Protein AF-0000000085011928 (afdb_homodimer)

Secondary structure (DSSP, 8-state):
----------------TTGGGSS-----EEE--TT-SS-EEEEEEEEES-TT-TT---EEEEEEEE---SS--TT----EEE-S-SS--HHHHHHHHHTT----PPP-S---S-SSHHHHHHH-----TTSSTTHHHHHHHHHHHHHHHHHHHTTTTGGG-SHHHHHHHHHHHHHHHTSSS-EEEEEETHHHHHHHHHHHH-GGGEEEEEEES---HHHHTT--STTTT-GGGTTHHHHHHHHHHHHHH-TTT-TT-TT--HHHHHHHHHHHHHHHHHSPEEEE-TTSTTSEEEE-HHHHHHHHHHHTT-GGGHHHHHHHHHHHHHT-TT-GGGGGT-TTSS-SSHHHHSPPTHHHHHHHHHHHH-SS---SHHHHHHHHHHHHHH-TTTTTTTHHHHHHHHH-----SS---S-S-B--SS-EEEEEEEE-SSS-HHHHHHHHHHBTT-EEEEEEEESSSGGGS--HHHHHHHHHHHHH-PPPPTT-EEE--SPTTSS--SHHHHHHHHHH-/----------------TTTTTSS-----EEE--TT-SS-EEEEEEEEES-TT-TT---EEEEEEEE---SS--TT----EEE-S-SS--HHHHHHHHHTT------------S-SSHHHHHHH-----TTSSTTHHHHHHHHHHHHHHHHHHHTTTTGGG-SHHHHHHHHHHHHHHHTSSS-EEEEEETHHHHHHHHHHHH-GGGEEEEEEES---HHHHTT--STTSS-GGGTTHHHHHHHHHHHHHH-TTT-TT-TT--HHHHHHHHHHHHHHHHHSPEEEE-TTSTTSEEEE-HHHHHHHHHHHTT-GGGHHHHHHHHHHHHHT-TT-GGGGGT-TTSS--SHHHHSPPTHHHHHHHHHHHH-SS---SHHHHHHHHHHHHHH-TTTTTTTHHHHHHHHH-----SS---S-S-B--SS-EEEEEEEE-SSS-HHHHHHHHHHBTT-EEEEEEEESSSGGGS--HHHHHHHHHHHHH-PPPPTT-EEE--SPTTSS--SHHHHHHHHHH-

pLDDT: mean 85.87, std 17.66, range [24.14, 98.88]

Nearest PDB structures (foldseek):
  5w8o-assembly1_A  TM=4.145E-01  e=5.063E-06  Mycolicibacterium hassiacum DSM 44199
  4lxg-assembly1_A-2  TM=4.694E-01  e=1.631E-04  Rhizorhabdus wittichii RW1
  4lxh-assembly1_A  TM=4.426E-01  e=1.818E-04  Rhizorhabdus wittichii RW1
  4lyd-assembly1_A-2  TM=4.872E-01  e=6.333E-04  Rhizorhabdus wittichii RW1
  5h3h-assembly1_A  TM=4.814E-01  e=6.687E-04  Exiguobacterium antarcticum B7

Structure (mmCIF, N/CA/C/O backbone):
data_AF-0000000085011928-model_v1
#
loop_
_entity.id
_entity.type
_entity.pdbx_description
1 polymer 'Uncharacterized protein'
#
loop_
_atom_site.group_PDB
_atom_site.id
_atom_site.type_symbol
_atom_site.label_atom_id
_atom_site.label_alt_id
_atom_site.label_comp_id
_atom_site.label_asym_id
_atom_site.label_entity_id
_atom_site.label_seq_id
_atom_site.pdbx_PDB_ins_code
_atom_site.Cartn_x
_atom_site.Cartn_y
_atom_site.Cartn_z
_atom_site.occupancy
_atom_site.B_iso_or_equiv
_atom_site.auth_seq_id
_atom_site.auth_comp_id
_atom_site.auth_asym_id
_atom_site.auth_atom_id
_atom_site.pdbx_PDB_model_num
ATOM 1 N N . MET A 1 1 ? 63.344 69.375 -12 1 27.52 1 MET A N 1
ATOM 2 C CA . MET A 1 1 ? 62.062 69.875 -12.508 1 27.52 1 MET A CA 1
ATOM 3 C C . MET A 1 1 ? 60.969 68.812 -12.203 1 27.52 1 MET A C 1
ATOM 5 O O . MET A 1 1 ? 61.062 67.625 -12.594 1 27.52 1 MET A O 1
ATOM 9 N N . HIS A 1 2 ? 60.25 68.938 -10.969 1 30.98 2 HIS A N 1
ATOM 10 C CA . HIS A 1 2 ? 59.375 68.312 -10.008 1 30.98 2 HIS A CA 1
ATOM 11 C C . HIS A 1 2 ? 57.969 68.188 -10.555 1 30.98 2 HIS A C 1
ATOM 13 O O . HIS A 1 2 ? 57.25 69.188 -10.695 1 30.98 2 HIS A O 1
ATOM 19 N N . LEU A 1 3 ? 57.844 67.375 -11.688 1 31.16 3 LEU A N 1
ATOM 20 C CA . LEU A 1 3 ? 56.562 67.25 -12.359 1 31.16 3 LEU A CA 1
ATOM 21 C C . LEU A 1 3 ? 55.469 66.812 -11.367 1 31.16 3 LEU A C 1
ATOM 23 O O . LEU A 1 3 ? 55.625 65.875 -10.625 1 31.16 3 LEU A O 1
ATOM 27 N N . LEU A 1 4 ? 54.594 67.812 -10.898 1 32.66 4 LEU A N 1
ATOM 28 C CA . LEU A 1 4 ? 53.469 67.875 -9.953 1 32.66 4 LEU A CA 1
ATOM 29 C C . LEU A 1 4 ? 52.375 66.938 -10.406 1 32.66 4 LEU A C 1
ATOM 31 O O . LEU A 1 4 ? 51.875 67 -11.539 1 32.66 4 LEU A O 1
ATOM 35 N N . PRO A 1 5 ? 52.219 65.688 -9.773 1 31.86 5 PRO A N 1
ATOM 36 C CA . PRO A 1 5 ? 51.25 64.625 -10.102 1 31.86 5 PRO A CA 1
ATOM 37 C C . PRO A 1 5 ? 49.812 65.062 -9.93 1 31.86 5 PRO A C 1
ATOM 39 O O . PRO A 1 5 ? 49.469 65.75 -8.945 1 31.86 5 PRO A O 1
ATOM 42 N N . SER A 1 6 ? 49.094 65.5 -11.047 1 30.48 6 SER A N 1
ATOM 43 C CA . SER A 1 6 ? 47.719 66 -11.07 1 30.48 6 SER A CA 1
ATOM 44 C C . SER A 1 6 ? 46.75 64.938 -10.5 1 30.48 6 SER A C 1
ATOM 46 O O . SER A 1 6 ? 46.75 63.781 -10.945 1 30.48 6 SER A O 1
ATOM 48 N N . LEU A 1 7 ? 46.344 65.125 -9.172 1 29.52 7 LEU A N 1
ATOM 49 C CA . LEU A 1 7 ? 45.406 64.375 -8.344 1 29.52 7 LEU A CA 1
ATOM 50 C C . LEU A 1 7 ? 44 64.438 -8.938 1 29.52 7 LEU A C 1
ATOM 52 O O . LEU A 1 7 ? 43.375 65.5 -8.992 1 29.52 7 LEU A O 1
ATOM 56 N N . LEU A 1 8 ? 43.688 63.688 -10.094 1 28.11 8 LEU A N 1
ATOM 57 C CA . LEU A 1 8 ? 42.344 63.625 -10.633 1 28.11 8 LEU A CA 1
ATOM 58 C C . LEU A 1 8 ? 41.344 63.125 -9.586 1 28.11 8 LEU A C 1
ATOM 60 O O . LEU A 1 8 ? 41.5 62.031 -9.062 1 28.11 8 LEU A O 1
ATOM 64 N N . LEU A 1 9 ? 40.656 64.062 -8.82 1 24.62 9 LEU A N 1
ATOM 65 C CA . LEU A 1 9 ? 39.594 63.812 -7.867 1 24.62 9 LEU A CA 1
ATOM 66 C C . LEU A 1 9 ? 38.344 63.219 -8.562 1 24.62 9 LEU A C 1
ATOM 68 O O . LEU A 1 9 ? 37.688 63.906 -9.336 1 24.62 9 LEU A O 1
ATOM 72 N N . ALA A 1 10 ? 38.375 61.938 -9.039 1 30.22 10 ALA A N 1
ATOM 73 C CA . ALA A 1 10 ? 37.156 61.344 -9.539 1 30.22 10 ALA A CA 1
ATOM 74 C C . ALA A 1 10 ? 36.031 61.438 -8.492 1 30.22 10 ALA A C 1
ATOM 76 O O . ALA A 1 10 ? 36.219 60.969 -7.355 1 30.22 10 ALA A O 1
ATOM 77 N N . SER A 1 11 ? 35.188 62.469 -8.633 1 26.36 11 SER A N 1
ATOM 78 C CA . SER A 1 11 ? 33.969 62.656 -7.852 1 26.36 11 SER A CA 1
ATOM 79 C C . SER A 1 11 ? 33.094 61.406 -7.922 1 26.36 11 SER A C 1
ATOM 81 O O . SER A 1 11 ? 32.688 60.969 -9.008 1 26.36 11 SER A O 1
ATOM 83 N N . ALA A 1 12 ? 33.281 60.438 -7.047 1 29.62 12 ALA A N 1
ATOM 84 C CA . ALA A 1 12 ? 32.375 59.312 -6.832 1 29.62 12 ALA A CA 1
ATOM 85 C C . ALA A 1 12 ? 30.953 59.812 -6.57 1 29.62 12 ALA A C 1
ATOM 87 O O . ALA A 1 12 ? 30.688 60.469 -5.555 1 29.62 12 ALA A O 1
ATOM 88 N N . ALA A 1 13 ? 30.188 60.031 -7.672 1 31.88 13 ALA A N 1
ATOM 89 C CA . ALA A 1 13 ? 28.75 60.188 -7.582 1 31.88 13 ALA A CA 1
ATOM 90 C C . ALA A 1 13 ? 28.141 59.156 -6.648 1 31.88 13 ALA A C 1
ATOM 92 O O . ALA A 1 13 ? 28.203 57.938 -6.93 1 31.88 13 ALA A O 1
ATOM 93 N N . GLN A 1 14 ? 28.156 59.438 -5.391 1 26.22 14 GLN A N 1
ATOM 94 C CA . GLN A 1 14 ? 27.406 58.656 -4.438 1 26.22 14 GLN A CA 1
ATOM 95 C C . GLN A 1 14 ? 25.953 58.469 -4.883 1 26.22 14 GLN A C 1
ATOM 97 O O . GLN A 1 14 ? 25.203 59.438 -4.965 1 26.22 14 GLN A O 1
ATOM 102 N N . ALA A 1 15 ? 25.688 57.5 -5.852 1 35.81 15 ALA A N 1
ATOM 103 C CA . ALA A 1 15 ? 24.312 57.156 -6.129 1 35.81 15 ALA A CA 1
ATOM 104 C C . ALA A 1 15 ? 23.484 57.094 -4.84 1 35.81 15 ALA A C 1
ATOM 106 O O . ALA A 1 15 ? 23.875 56.406 -3.895 1 35.81 15 ALA A O 1
ATOM 107 N N . SER A 1 16 ? 22.766 58.188 -4.484 1 29.06 16 SER A N 1
ATOM 108 C CA . SER A 1 16 ? 21.906 58.312 -3.312 1 29.06 16 SER A CA 1
ATOM 109 C C . SER A 1 16 ? 21.047 57.062 -3.121 1 29.06 16 SER A C 1
ATOM 111 O O . SER A 1 16 ? 20.453 56.562 -4.078 1 29.06 16 SER A O 1
ATOM 113 N N . PRO A 1 17 ? 21.109 56.281 -1.977 1 35.09 17 PRO A N 1
ATOM 114 C CA . PRO A 1 17 ? 20.344 55.094 -1.584 1 35.09 17 PRO A CA 1
ATOM 115 C C . PRO A 1 17 ? 18.828 55.312 -1.704 1 35.09 17 PRO A C 1
ATOM 117 O O . PRO A 1 17 ? 18.047 54.406 -1.517 1 35.09 17 PRO A O 1
ATOM 120 N N . LEU A 1 18 ? 18.312 56.562 -1.631 1 36.91 18 LEU A N 1
ATOM 121 C CA . LEU A 1 18 ? 16.875 56.781 -1.529 1 36.91 18 LEU A CA 1
ATOM 122 C C . LEU A 1 18 ? 16.172 56.312 -2.801 1 36.91 18 LEU A C 1
ATOM 124 O O . LEU A 1 18 ? 14.969 56.031 -2.781 1 36.91 18 LEU A O 1
ATOM 128 N N . ALA A 1 19 ? 16.609 56.562 -3.945 1 40.34 19 ALA A N 1
ATOM 129 C CA . ALA A 1 19 ? 15.922 56.375 -5.219 1 40.34 19 ALA A CA 1
ATOM 130 C C . ALA A 1 19 ? 15.586 54.906 -5.449 1 40.34 19 ALA A C 1
ATOM 132 O O . ALA A 1 19 ? 14.719 54.594 -6.266 1 40.34 19 ALA A O 1
ATOM 133 N N . GLU A 1 20 ? 16.344 53.969 -5.031 1 38.28 20 GLU A N 1
ATOM 134 C CA . GLU A 1 20 ? 16.109 52.531 -5.227 1 38.28 20 GLU A CA 1
ATOM 135 C C . GLU A 1 20 ? 14.883 52.062 -4.434 1 38.28 20 GLU A C 1
ATOM 137 O O . GLU A 1 20 ? 14.32 51 -4.723 1 38.28 20 GLU A O 1
ATOM 142 N N . SER A 1 21 ? 14.477 52.75 -3.381 1 38.72 21 SER A N 1
ATOM 143 C CA . SER A 1 21 ? 13.352 52.344 -2.537 1 38.72 21 SER A CA 1
ATOM 144 C C . SER A 1 21 ? 12.023 52.625 -3.23 1 38.72 21 SER A C 1
ATOM 146 O O . SER A 1 21 ? 10.961 52.25 -2.719 1 38.72 21 SER A O 1
ATOM 148 N N . GLN A 1 22 ? 11.859 53.625 -4.027 1 41.47 22 GLN A N 1
ATOM 149 C CA . GLN A 1 22 ? 10.602 54.031 -4.66 1 41.47 22 GLN A CA 1
ATOM 150 C C . GLN A 1 22 ? 10.094 52.938 -5.594 1 41.47 22 GLN A C 1
ATOM 152 O O . GLN A 1 22 ? 8.992 53.031 -6.145 1 41.47 22 GLN A O 1
ATOM 157 N N . ARG A 1 23 ? 10.883 52.281 -6.316 1 45.59 23 ARG A N 1
ATOM 158 C CA . ARG A 1 23 ? 10.711 51.375 -7.445 1 45.59 23 ARG A CA 1
ATOM 159 C C . ARG A 1 23 ? 9.734 50.25 -7.105 1 45.59 23 ARG A C 1
ATOM 161 O O . ARG A 1 23 ? 9.086 49.688 -7.996 1 45.59 23 ARG A O 1
ATOM 168 N N . ASN A 1 24 ? 9.719 49.438 -6.07 1 52.91 24 ASN A N 1
ATOM 169 C CA . ASN A 1 24 ? 8.945 48.188 -6.086 1 52.91 24 ASN A CA 1
ATOM 170 C C . ASN A 1 24 ? 7.59 48.375 -5.41 1 52.91 24 ASN A C 1
ATOM 172 O O . ASN A 1 24 ? 7.332 47.781 -4.359 1 52.91 24 ASN A O 1
ATOM 176 N N . ARG A 1 25 ? 6.91 49.375 -5.703 1 72 25 ARG A N 1
ATOM 177 C CA . ARG A 1 25 ? 5.566 49.562 -5.168 1 72 25 ARG A CA 1
ATOM 178 C C . ARG A 1 25 ? 4.594 48.562 -5.758 1 72 25 ARG A C 1
ATOM 180 O O . ARG A 1 25 ? 4.648 48.25 -6.953 1 72 25 ARG A O 1
ATOM 187 N N . LEU A 1 26 ? 3.789 47.906 -4.848 1 84.38 26 LEU A N 1
ATOM 188 C CA . LEU A 1 26 ? 2.76 46.938 -5.215 1 84.38 26 LEU A CA 1
ATOM 189 C C . LEU A 1 26 ? 1.629 47.625 -5.984 1 84.38 26 LEU A C 1
ATOM 191 O O . LEU A 1 26 ? 1.105 48.656 -5.547 1 84.38 26 LEU A O 1
ATOM 195 N N . LYS A 1 27 ? 1.436 47.281 -7.234 1 88.06 27 LYS A N 1
ATOM 196 C CA . LYS A 1 27 ? 0.28 47.719 -8.016 1 88.06 27 LYS A CA 1
ATOM 197 C C . LYS A 1 27 ? -0.893 46.75 -7.836 1 88.06 27 LYS A C 1
ATOM 199 O O . LYS A 1 27 ? -0.762 45.562 -8.078 1 88.06 27 LYS A O 1
ATOM 204 N N . TRP A 1 28 ? -1.981 47.375 -7.34 1 89.5 28 TRP A N 1
ATOM 205 C CA . TRP A 1 28 ? -3.166 46.562 -7.066 1 89.5 28 TRP A CA 1
ATOM 206 C C . TRP A 1 28 ? -4.199 46.719 -8.18 1 89.5 28 TRP A C 1
ATOM 208 O O . TRP A 1 28 ? -4.387 47.812 -8.711 1 89.5 28 TRP A O 1
ATOM 218 N N . SER A 1 29 ? -4.793 45.688 -8.586 1 91 29 SER A N 1
ATOM 219 C CA . SER A 1 29 ? -5.914 45.688 -9.523 1 91 29 SER A CA 1
ATOM 220 C C . SER A 1 29 ? -7.062 44.812 -9.008 1 91 29 SER A C 1
ATOM 222 O O . SER A 1 29 ? -6.832 43.812 -8.336 1 91 29 SER A O 1
ATOM 224 N N . PRO A 1 30 ? -8.211 45.312 -9.336 1 88.25 30 PRO A N 1
ATOM 225 C CA . PRO A 1 30 ? -9.336 44.438 -8.953 1 88.25 30 PRO A CA 1
ATOM 226 C C . PRO A 1 30 ? -9.203 43.031 -9.508 1 88.25 30 PRO A C 1
ATOM 228 O O . PRO A 1 30 ? -8.758 42.844 -10.641 1 88.25 30 PRO A O 1
ATOM 231 N N . CYS A 1 31 ? -9.516 42.094 -8.625 1 84 31 CYS A N 1
ATOM 232 C CA . CYS A 1 31 ? -9.469 40.719 -9.094 1 84 31 CYS A CA 1
ATOM 233 C C . CYS A 1 31 ? -10.602 39.906 -8.5 1 84 31 CYS A C 1
ATOM 235 O O . CYS A 1 31 ? -11.164 40.25 -7.465 1 84 31 CYS A O 1
ATOM 237 N N . GLU A 1 32 ? -11.023 38.781 -9.273 1 76.81 32 GLU A N 1
ATOM 238 C CA . GLU A 1 32 ? -12.102 37.906 -8.852 1 76.81 32 GLU A CA 1
ATOM 239 C C . GLU A 1 32 ? -11.555 36.594 -8.328 1 76.81 32 GLU A C 1
ATOM 241 O O . GLU A 1 32 ? -10.703 35.969 -8.969 1 76.81 32 GLU A O 1
ATOM 246 N N . ILE A 1 33 ? -11.844 36.344 -7.125 1 71.06 33 ILE A N 1
ATOM 247 C CA . ILE A 1 33 ? -11.508 35.062 -6.535 1 71.06 33 ILE A CA 1
ATOM 248 C C . ILE A 1 33 ? -12.789 34.312 -6.203 1 71.06 33 ILE A C 1
ATOM 250 O O . ILE A 1 33 ? -13.75 34.875 -5.691 1 71.06 33 ILE A O 1
ATOM 254 N N . ALA A 1 34 ? -12.672 33 -6.547 1 63.25 34 ALA A N 1
ATOM 255 C CA . ALA A 1 34 ? -13.852 32.156 -6.32 1 63.25 34 ALA A CA 1
ATOM 256 C C . ALA A 1 34 ? -14.25 32.156 -4.848 1 63.25 34 ALA A C 1
ATOM 258 O O . ALA A 1 34 ? -13.391 32.094 -3.965 1 63.25 34 ALA A O 1
ATOM 259 N N . ASN A 1 35 ? -15.477 32.406 -4.5 1 61.38 35 ASN A N 1
ATOM 260 C CA . ASN A 1 35 ? -16.109 32.312 -3.188 1 61.38 35 ASN A CA 1
ATOM 261 C C . ASN A 1 35 ? -15.812 33.562 -2.34 1 61.38 35 ASN A C 1
ATOM 263 O O . ASN A 1 35 ? -16.062 33.562 -1.133 1 61.38 35 ASN A O 1
ATOM 267 N N . ALA A 1 36 ? -15.242 34.531 -3.049 1 70.44 36 ALA A N 1
ATOM 268 C CA . ALA A 1 36 ? -15.023 35.75 -2.307 1 70.44 36 ALA A CA 1
ATOM 269 C C . ALA A 1 36 ? -16.344 36.469 -2.037 1 70.44 36 ALA A C 1
ATOM 271 O O . ALA A 1 36 ? -17.219 36.531 -2.906 1 70.44 36 ALA A O 1
ATOM 272 N N . THR A 1 37 ? -16.484 36.906 -0.779 1 69.38 37 THR A N 1
ATOM 273 C CA . THR A 1 37 ? -17.703 37.594 -0.395 1 69.38 37 THR A CA 1
ATOM 274 C C . THR A 1 37 ? -17.5 39.094 -0.384 1 69.38 37 THR A C 1
ATOM 276 O O . THR A 1 37 ? -18.438 39.875 -0.144 1 69.38 37 THR A O 1
ATOM 279 N N . VAL A 1 38 ? -16.266 39.531 -0.53 1 74.19 38 VAL A N 1
ATOM 280 C CA . VAL A 1 38 ? -15.93 40.938 -0.583 1 74.19 38 VAL A CA 1
ATOM 281 C C . VAL A 1 38 ? -15.055 41.219 -1.803 1 74.19 38 VAL A C 1
ATOM 283 O O . VAL A 1 38 ? -14.391 40.344 -2.322 1 74.19 38 VAL A O 1
ATOM 286 N N . PRO A 1 39 ? -15.109 42.5 -2.191 1 79 39 PRO A N 1
ATOM 287 C CA . PRO A 1 39 ? -14.203 42.844 -3.287 1 79 39 PRO A CA 1
ATOM 288 C C . PRO A 1 39 ? -12.734 42.688 -2.914 1 79 39 PRO A C 1
ATOM 290 O O . PRO A 1 39 ? -12.336 43 -1.791 1 79 39 PRO A O 1
ATOM 293 N N . LEU A 1 40 ? -12.031 42.156 -3.889 1 83.5 40 LEU A N 1
ATOM 294 C CA . LEU A 1 40 ? -10.617 41.906 -3.641 1 83.5 40 LEU A CA 1
ATOM 295 C C . LEU A 1 40 ? -9.75 42.562 -4.699 1 83.5 40 LEU A C 1
ATOM 297 O O . LEU A 1 40 ? -10.227 42.875 -5.797 1 83.5 40 LEU A O 1
ATOM 301 N N . GLU A 1 41 ? -8.594 42.906 -4.246 1 86.62 41 GLU A N 1
ATOM 302 C CA . GLU A 1 41 ? -7.539 43.375 -5.148 1 86.62 41 GLU A CA 1
ATOM 303 C C . GLU A 1 41 ? -6.371 42.406 -5.18 1 86.62 41 GLU A C 1
ATOM 305 O O . GLU A 1 41 ? -6.102 41.719 -4.195 1 86.62 41 GLU A O 1
ATOM 310 N N . CYS A 1 42 ? -5.809 42.312 -6.41 1 86.12 42 CYS A N 1
ATOM 311 C CA . CYS A 1 42 ? -4.664 41.438 -6.574 1 86.12 42 CYS A CA 1
ATOM 312 C C . CYS A 1 42 ? -3.438 42.188 -7.043 1 86.12 42 CYS A C 1
ATOM 314 O O . CYS A 1 42 ? -3.562 43.25 -7.684 1 86.12 42 CYS A O 1
ATOM 316 N N . GLY A 1 43 ? -2.295 41.75 -6.621 1 87 43 GLY A N 1
ATOM 317 C CA . GLY A 1 43 ? -1.012 42.312 -7.023 1 87 43 GLY A CA 1
ATOM 318 C C . GLY A 1 43 ? 0.107 41.281 -7.023 1 87 43 GLY A C 1
ATOM 319 O O . GLY A 1 43 ? -0.058 40.188 -6.504 1 87 43 GLY A O 1
ATOM 320 N N . THR A 1 44 ? 1.151 41.688 -7.742 1 87.38 44 THR A N 1
ATOM 321 C CA . THR A 1 44 ? 2.32 40.812 -7.816 1 87.38 44 THR A CA 1
ATOM 322 C C . THR A 1 44 ? 3.564 41.531 -7.309 1 87.38 44 THR A C 1
ATOM 324 O O . THR A 1 44 ? 3.764 42.719 -7.594 1 87.38 44 THR A O 1
ATOM 327 N N . LEU A 1 45 ? 4.289 40.844 -6.488 1 89.81 45 LEU A N 1
ATOM 328 C CA . LEU A 1 45 ? 5.547 41.375 -5.973 1 89.81 45 LEU A CA 1
ATOM 329 C C . LEU A 1 45 ? 6.715 40.469 -6.355 1 89.81 45 LEU A C 1
ATOM 331 O O . LEU A 1 45 ? 6.672 39.281 -6.133 1 89.81 45 LEU A O 1
ATOM 335 N N . THR A 1 46 ? 7.695 41.031 -6.988 1 89.25 46 THR A N 1
ATOM 336 C CA . THR A 1 46 ? 8.914 40.312 -7.305 1 89.25 46 THR A CA 1
ATOM 337 C C . THR A 1 46 ? 9.875 40.312 -6.125 1 89.25 46 THR A C 1
ATOM 339 O O . THR A 1 46 ? 10.211 41.375 -5.602 1 89.25 46 THR A O 1
ATOM 342 N N . VAL A 1 47 ? 10.25 39.156 -5.746 1 89.56 47 VAL A N 1
ATOM 343 C CA . VAL A 1 47 ? 11.18 39.031 -4.625 1 89.56 47 VAL A CA 1
ATOM 344 C C . VAL A 1 47 ? 12.336 38.125 -5.012 1 89.56 47 VAL A C 1
ATOM 346 O O . VAL A 1 47 ? 12.258 37.406 -6.012 1 89.56 47 VAL A O 1
ATOM 349 N N . PRO A 1 48 ? 13.461 38.219 -4.227 1 90.38 48 PRO A N 1
ATOM 350 C CA . PRO A 1 48 ? 14.539 37.25 -4.496 1 90.38 48 PRO A CA 1
ATOM 351 C C . PRO A 1 48 ? 14.094 35.812 -4.328 1 90.38 48 PRO A C 1
ATOM 353 O O . PRO A 1 48 ? 13.352 35.5 -3.398 1 90.38 48 PRO A O 1
ATOM 356 N N . LEU A 1 49 ? 14.539 35 -5.203 1 89.62 49 LEU A N 1
ATOM 357 C CA . LEU A 1 49 ? 14.289 33.562 -5.066 1 89.62 49 LEU A CA 1
ATOM 358 C C . LEU A 1 49 ? 15.125 32.969 -3.934 1 89.62 49 LEU A C 1
ATOM 360 O O . LEU A 1 49 ? 14.68 32.062 -3.238 1 89.62 49 LEU A O 1
ATOM 364 N N . ASP A 1 50 ? 16.297 33.406 -3.824 1 92.31 50 ASP A N 1
ATOM 365 C CA . ASP A 1 50 ? 17.25 32.969 -2.824 1 92.31 50 ASP A CA 1
ATOM 366 C C . ASP A 1 50 ? 17.828 34.125 -2.033 1 92.31 50 ASP A C 1
ATOM 368 O O . ASP A 1 50 ? 18.672 34.875 -2.539 1 92.31 50 ASP A O 1
ATOM 372 N N . TYR A 1 51 ? 17.422 34.25 -0.839 1 93.81 51 TYR A N 1
ATOM 373 C CA . TYR A 1 51 ? 17.844 35.375 -0.002 1 93.81 51 TYR A CA 1
ATOM 374 C C . TYR A 1 51 ? 19.281 35.188 0.485 1 93.81 51 TYR A C 1
ATOM 376 O O . TYR A 1 51 ? 19.906 36.125 0.973 1 93.81 51 TYR A O 1
ATOM 384 N N . THR A 1 52 ? 19.781 33.969 0.395 1 94.81 52 THR A N 1
ATOM 385 C CA . THR A 1 52 ? 21.125 33.688 0.895 1 94.81 52 THR A CA 1
ATOM 386 C C . THR A 1 52 ? 22.172 33.938 -0.191 1 94.81 52 THR A C 1
ATOM 388 O O . THR A 1 52 ? 23.375 33.906 0.075 1 94.81 52 THR A O 1
ATOM 391 N N . ASN A 1 53 ? 21.688 34.094 -1.322 1 90 53 ASN A N 1
ATOM 392 C CA . ASN A 1 53 ? 22.562 34.438 -2.441 1 90 53 ASN A CA 1
ATOM 393 C C . ASN A 1 53 ? 22.312 35.844 -2.971 1 90 53 ASN A C 1
ATOM 395 O O . ASN A 1 53 ? 21.5 36.031 -3.887 1 90 53 ASN A O 1
ATOM 399 N N . LYS A 1 54 ? 23.094 36.812 -2.676 1 83.25 54 LYS A N 1
ATOM 400 C CA . LYS A 1 54 ? 22.859 38.219 -2.961 1 83.25 54 LYS A CA 1
ATOM 401 C C . LYS A 1 54 ? 23.234 38.562 -4.395 1 83.25 54 LYS A C 1
ATOM 403 O O . LYS A 1 54 ? 22.828 39.594 -4.926 1 83.25 54 LYS A O 1
ATOM 408 N N . THR A 1 55 ? 23.875 37.719 -4.949 1 80.38 55 THR A N 1
ATOM 409 C CA . THR A 1 55 ? 24.328 38 -6.301 1 80.38 55 THR A CA 1
ATOM 410 C C . THR A 1 55 ? 23.438 37.312 -7.336 1 80.38 55 THR A C 1
ATOM 412 O O . THR A 1 55 ? 23.531 37.625 -8.531 1 80.38 55 THR A O 1
ATOM 415 N N . ALA A 1 56 ? 22.609 36.469 -6.754 1 74.5 56 ALA A N 1
ATOM 416 C CA . ALA A 1 56 ? 21.75 35.75 -7.688 1 74.5 56 ALA A CA 1
ATOM 417 C C . ALA A 1 56 ? 20.641 36.656 -8.203 1 74.5 56 ALA A C 1
ATOM 419 O O . ALA A 1 56 ? 20.078 37.469 -7.449 1 74.5 56 ALA A O 1
ATOM 420 N N . ASN A 1 57 ? 20.359 36.531 -9.461 1 82.94 57 ASN A N 1
ATOM 421 C CA . ASN A 1 57 ? 19.359 37.375 -10.086 1 82.94 57 ASN A CA 1
ATOM 422 C C . ASN A 1 57 ? 18.016 36.656 -10.227 1 82.94 57 ASN A C 1
ATOM 424 O O . ASN A 1 57 ? 17.031 37.25 -10.648 1 82.94 57 ASN A O 1
ATOM 428 N N . ALA A 1 58 ? 18.062 35.406 -9.734 1 88.69 58 ALA A N 1
ATOM 429 C CA . ALA A 1 58 ? 16.812 34.688 -9.875 1 88.69 58 ALA A CA 1
ATOM 430 C C . ALA A 1 58 ? 15.75 35.25 -8.93 1 88.69 58 ALA A C 1
ATOM 432 O O . ALA A 1 58 ? 16.047 35.594 -7.781 1 88.69 58 ALA A O 1
ATOM 433 N N . THR A 1 59 ? 14.484 35.406 -9.422 1 88.94 59 THR A N 1
ATOM 434 C CA . THR A 1 59 ? 13.422 36.031 -8.641 1 88.94 59 THR A CA 1
ATOM 435 C C . THR A 1 59 ? 12.195 35.125 -8.586 1 88.94 59 THR A C 1
ATOM 437 O O . THR A 1 59 ? 12.117 34.125 -9.312 1 88.94 59 THR A O 1
ATOM 440 N N . LEU A 1 60 ? 11.406 35.406 -7.59 1 86.81 60 LEU A N 1
ATOM 441 C CA . LEU A 1 60 ? 10.102 34.781 -7.402 1 86.81 60 LEU A CA 1
ATOM 442 C C . LEU A 1 60 ? 8.992 35.844 -7.457 1 86.81 60 LEU A C 1
ATOM 444 O O . LEU A 1 60 ? 9.125 36.906 -6.879 1 86.81 60 LEU A O 1
ATOM 448 N N . GLN A 1 61 ? 7.969 35.469 -8.188 1 85.25 61 GLN A N 1
ATOM 449 C CA . GLN A 1 61 ? 6.797 36.312 -8.219 1 85.25 61 GLN A CA 1
ATOM 450 C C . GLN A 1 61 ? 5.773 35.906 -7.168 1 85.25 61 GLN A C 1
ATOM 452 O O . GLN A 1 61 ? 5.211 34.812 -7.246 1 85.25 61 GLN A O 1
ATOM 457 N N . LEU A 1 62 ? 5.547 36.75 -6.18 1 86.94 62 LEU A N 1
ATOM 458 C CA . LEU A 1 62 ? 4.508 36.531 -5.184 1 86.94 62 LEU A CA 1
ATOM 459 C C . LEU A 1 62 ? 3.172 37.094 -5.652 1 86.94 62 LEU A C 1
ATOM 461 O O . LEU A 1 62 ? 3.082 38.25 -6.016 1 86.94 62 LEU A O 1
ATOM 465 N N . GLN A 1 63 ? 2.238 36.25 -5.668 1 83.69 63 GLN A N 1
ATOM 466 C CA . GLN A 1 63 ? 0.881 36.719 -5.945 1 83.69 63 GLN A CA 1
ATOM 467 C C . GLN A 1 63 ? 0.143 37.062 -4.66 1 83.69 63 GLN A C 1
ATOM 469 O O . GLN A 1 63 ? -0.001 36.219 -3.77 1 83.69 63 GLN A O 1
ATOM 474 N N . LEU A 1 64 ? -0.359 38.281 -4.57 1 85.12 64 LEU A N 1
ATOM 475 C CA . LEU A 1 64 ? -0.971 38.812 -3.352 1 85.12 64 LEU A CA 1
ATOM 476 C C . LEU A 1 64 ? -2.428 39.188 -3.594 1 85.12 64 LEU A C 1
ATOM 478 O O . LEU A 1 64 ? -2.795 39.594 -4.703 1 85.12 64 LEU A O 1
ATOM 482 N N . GLN A 1 65 ? -3.184 38.969 -2.561 1 83.19 65 GLN A N 1
ATOM 483 C CA . GLN A 1 65 ? -4.578 39.406 -2.541 1 83.19 65 GLN A CA 1
ATOM 484 C C . GLN A 1 65 ? -4.859 40.312 -1.353 1 83.19 65 GLN A C 1
ATOM 486 O O . GLN A 1 65 ? -4.348 40.094 -0.254 1 83.19 65 GLN A O 1
ATOM 491 N N . ARG A 1 66 ? -5.699 41.344 -1.602 1 84.69 66 ARG A N 1
ATOM 492 C CA . ARG A 1 66 ? -6.02 42.312 -0.542 1 84.69 66 ARG A CA 1
ATOM 493 C C . ARG A 1 66 ? -7.512 42.625 -0.532 1 84.69 66 ARG A C 1
ATOM 495 O O . ARG A 1 66 ? -8.125 42.812 -1.589 1 84.69 66 ARG A O 1
ATOM 502 N N . ALA A 1 67 ? -8.062 42.562 0.632 1 82.12 67 ALA A N 1
ATOM 503 C CA . ALA A 1 67 ? -9.391 43.125 0.863 1 82.12 67 ALA A CA 1
ATOM 504 C C . ALA A 1 67 ? -9.297 44.531 1.458 1 82.12 67 ALA A C 1
ATOM 506 O O . ALA A 1 67 ? -8.898 44.688 2.615 1 82.12 67 ALA A O 1
ATOM 507 N N . PRO A 1 68 ? -9.695 45.438 0.676 1 80.69 68 PRO A N 1
ATOM 508 C CA . PRO A 1 68 ? -9.602 46.781 1.201 1 80.69 68 PRO A CA 1
ATOM 509 C C . PRO A 1 68 ? -10.547 47.031 2.371 1 80.69 68 PRO A C 1
ATOM 511 O O . PRO A 1 68 ? -11.664 46.5 2.391 1 80.69 68 PRO A O 1
ATOM 514 N N . ALA A 1 69 ? -9.984 47.875 3.342 1 78 69 ALA A N 1
ATOM 515 C CA . ALA A 1 69 ? -10.836 48.25 4.461 1 78 69 ALA A CA 1
ATOM 516 C C . ALA A 1 69 ? -12.039 49.062 3.982 1 78 69 ALA A C 1
ATOM 518 O O . ALA A 1 69 ? -11.922 49.844 3.041 1 78 69 ALA A O 1
ATOM 519 N N . LYS A 1 70 ? -13.156 48.875 4.656 1 74.25 70 LYS A N 1
ATOM 520 C CA . LYS A 1 70 ? -14.359 49.625 4.305 1 74.25 70 LYS A CA 1
ATOM 521 C C . LYS A 1 70 ? -14.164 51.125 4.574 1 74.25 70 LYS A C 1
ATOM 523 O O . LYS A 1 70 ? -14.578 51.969 3.768 1 74.25 70 LYS A O 1
ATOM 528 N N . GLN A 1 71 ? -13.609 51.438 5.715 1 69.38 71 GLN A N 1
ATOM 529 C CA . GLN A 1 71 ? -13.32 52.812 6.082 1 69.38 71 GLN A CA 1
ATOM 530 C C . GLN A 1 71 ? -11.812 53.062 6.117 1 69.38 71 GLN A C 1
ATOM 532 O O . GLN A 1 71 ? -11.109 52.5 6.961 1 69.38 71 GLN A O 1
ATOM 537 N N . LYS A 1 72 ? -11.367 53.719 5.012 1 76.5 72 LYS A N 1
ATOM 538 C CA . LYS A 1 72 ? -9.938 54 4.938 1 76.5 72 LYS A CA 1
ATOM 539 C C . LYS A 1 72 ? -9.617 55.375 5.539 1 76.5 72 LYS A C 1
ATOM 541 O O . LYS A 1 72 ? -10.359 56.312 5.332 1 76.5 72 LYS A O 1
ATOM 546 N N . SER A 1 73 ? -8.789 55.25 6.559 1 72.38 73 SER A N 1
ATOM 547 C CA . SER A 1 73 ? -8.195 56.469 7.09 1 72.38 73 SER A CA 1
ATOM 548 C C . SER A 1 73 ? -6.684 56.469 6.922 1 72.38 73 SER A C 1
ATOM 550 O O . SER A 1 73 ? -6.105 55.5 6.434 1 72.38 73 SER A O 1
ATOM 552 N N . LYS A 1 74 ? -6.148 57.656 7.168 1 73.94 74 LYS A N 1
ATOM 553 C CA . LYS A 1 74 ? -4.695 57.75 7.086 1 73.94 74 LYS A CA 1
ATOM 554 C C . LYS A 1 74 ? -4.012 56.812 8.055 1 73.94 74 LYS A C 1
ATOM 556 O O . LYS A 1 74 ? -2.857 56.406 7.852 1 73.94 74 LYS A O 1
ATOM 561 N N . SER A 1 75 ? -4.77 56.375 8.969 1 77.56 75 SER A N 1
ATOM 562 C CA . SER A 1 75 ? -4.184 55.5 10 1 77.56 75 SER A CA 1
ATOM 563 C C . SER A 1 75 ? -4.395 54.031 9.68 1 77.56 75 SER A C 1
ATOM 565 O O . SER A 1 75 ? -3.795 53.156 10.32 1 77.56 75 SER A O 1
ATOM 567 N N . THR A 1 76 ? -5.09 53.812 8.695 1 80.94 76 THR A N 1
ATOM 568 C CA . THR A 1 76 ? -5.359 52.438 8.336 1 80.94 76 THR A CA 1
ATOM 569 C C . THR A 1 76 ? -4.117 51.781 7.742 1 80.94 76 THR A C 1
ATOM 571 O O . THR A 1 76 ? -3.498 52.312 6.828 1 80.94 76 THR A O 1
ATOM 574 N N . LYS A 1 77 ? -3.736 50.688 8.375 1 88.06 77 LYS A N 1
ATOM 575 C CA . LYS A 1 77 ? -2.576 49.938 7.898 1 88.06 77 LYS A CA 1
ATOM 576 C C . LYS A 1 77 ? -2.957 48.531 7.523 1 88.06 77 LYS A C 1
ATOM 578 O O . LYS A 1 77 ? -3.953 48 8.016 1 88.06 77 LYS A O 1
ATOM 583 N N . SER A 1 78 ? -2.174 47.938 6.688 1 88.75 78 SER A N 1
ATOM 584 C CA . SER A 1 78 ? -2.436 46.594 6.203 1 88.75 78 SER A CA 1
ATOM 585 C C . SER A 1 78 ? -2.049 45.531 7.246 1 88.75 78 SER A C 1
ATOM 587 O O . SER A 1 78 ? -1.054 45.719 7.953 1 88.75 78 SER A O 1
ATOM 589 N N . ILE A 1 79 ? -2.822 44.5 7.32 1 91.19 79 ILE A N 1
ATOM 590 C CA . ILE A 1 79 ? -2.529 43.312 8.141 1 91.19 79 ILE A CA 1
ATOM 591 C C . ILE A 1 79 ? -2.312 42.094 7.242 1 91.19 79 ILE A C 1
ATOM 593 O O . ILE A 1 79 ? -3.17 41.781 6.418 1 91.19 79 ILE A O 1
ATOM 597 N N . LEU A 1 80 ? -1.16 41.5 7.355 1 90.56 80 LEU A N 1
ATOM 598 C CA . LEU A 1 80 ? -0.925 40.25 6.648 1 90.56 80 LEU A CA 1
ATOM 599 C C . LEU A 1 80 ? -1.619 39.094 7.355 1 90.56 80 LEU A C 1
ATOM 601 O O . LEU A 1 80 ? -1.598 39 8.586 1 90.56 80 LEU A O 1
ATOM 605 N N . LEU A 1 81 ? -2.209 38.219 6.555 1 88.25 81 LEU A N 1
ATOM 606 C CA . LEU A 1 81 ? -2.912 37.062 7.094 1 88.25 81 LEU A CA 1
ATOM 607 C C . LEU A 1 81 ? -2.293 35.75 6.586 1 88.25 81 LEU A C 1
ATOM 609 O O . LEU A 1 81 ? -1.902 35.656 5.422 1 88.25 81 LEU A O 1
ATOM 613 N N . ASN A 1 82 ? -2.203 34.812 7.492 1 83.69 82 ASN A N 1
ATOM 614 C CA . ASN A 1 82 ? -1.819 33.438 7.145 1 83.69 82 ASN A CA 1
ATOM 615 C C . ASN A 1 82 ? -2.67 32.406 7.887 1 83.69 82 ASN A C 1
ATOM 617 O O . ASN A 1 82 ? -2.635 32.344 9.117 1 83.69 82 ASN A O 1
ATOM 621 N N . PHE A 1 83 ? -3.375 31.562 7.203 1 74.12 83 PHE A N 1
ATOM 622 C CA . PHE A 1 83 ? -4.355 30.672 7.793 1 74.12 83 PHE A CA 1
ATOM 623 C C . PHE A 1 83 ? -3.742 29.297 8.047 1 74.12 83 PHE A C 1
ATOM 625 O O . PHE A 1 83 ? -4.461 28.312 8.273 1 74.12 83 PHE A O 1
ATOM 632 N N . GLY A 1 84 ? -2.557 29.281 7.988 1 70 84 GLY A N 1
ATOM 633 C CA . GLY A 1 84 ? -1.885 28.047 8.328 1 70 84 GLY A CA 1
ATOM 634 C C . GLY A 1 84 ? -1.534 27.203 7.117 1 70 84 GLY A C 1
ATOM 635 O O . GLY A 1 84 ? -1.402 27.719 6.008 1 70 84 GLY A O 1
ATOM 636 N N . GLY A 1 85 ? -1.367 25.797 7.352 1 59.62 85 GLY A N 1
ATOM 637 C CA . GLY A 1 85 ? -0.912 24.859 6.332 1 59.62 85 GLY A CA 1
ATOM 638 C C . GLY A 1 85 ? 0.477 24.312 6.602 1 59.62 85 GLY A C 1
ATOM 639 O O . GLY A 1 85 ? 0.634 23.359 7.355 1 59.62 85 GLY A O 1
ATOM 640 N N . PRO A 1 86 ? 1.664 24.703 6.438 1 44.62 86 PRO A N 1
ATOM 641 C CA . PRO A 1 86 ? 2.492 25.359 5.426 1 44.62 86 PRO A CA 1
ATOM 642 C C . PRO A 1 86 ? 2.168 24.891 4.008 1 44.62 86 PRO A C 1
ATOM 644 O O . PRO A 1 86 ? 1.866 23.719 3.791 1 44.62 86 PRO A O 1
ATOM 647 N N . GLY A 1 87 ? 1.864 25.578 3.213 1 40.44 87 GLY A N 1
ATOM 648 C CA . GLY A 1 87 ? 1.72 25.281 1.798 1 40.44 87 GLY A CA 1
ATOM 649 C C . GLY A 1 87 ? 0.274 25.266 1.336 1 40.44 87 GLY A C 1
ATOM 650 O O . GLY A 1 87 ? -0 25.094 0.146 1 40.44 87 GLY A O 1
ATOM 651 N N . ALA A 1 88 ? -0.659 25.219 2.266 1 48.41 88 ALA A N 1
ATOM 652 C CA . ALA A 1 88 ? -2.055 25.25 1.839 1 48.41 88 ALA A CA 1
ATOM 653 C C . ALA A 1 88 ? -2.375 26.547 1.111 1 48.41 88 ALA A C 1
ATOM 655 O O . ALA A 1 88 ? -1.819 27.594 1.437 1 48.41 88 ALA A O 1
ATOM 656 N N . ASP A 1 89 ? -2.971 26.359 -0.059 1 45.69 89 ASP A N 1
ATOM 657 C CA . ASP A 1 89 ? -3.342 27.562 -0.822 1 45.69 89 ASP A CA 1
ATOM 658 C C . ASP A 1 89 ? -4.289 28.453 -0.023 1 45.69 89 ASP A C 1
ATOM 660 O O . ASP A 1 89 ? -5.375 28.016 0.366 1 45.69 89 ASP A O 1
ATOM 664 N N . GLY A 1 90 ? -3.848 29.172 0.843 1 49.47 90 GLY A N 1
ATOM 665 C CA . GLY A 1 90 ? -4.508 30.141 1.708 1 49.47 90 GLY A CA 1
ATOM 666 C C . GLY A 1 90 ? -5.633 30.875 1.018 1 49.47 90 GLY A C 1
ATOM 667 O O . GLY A 1 90 ? -6.457 31.516 1.676 1 49.47 90 GLY A O 1
ATOM 668 N N . VAL A 1 91 ? -5.719 30.609 -0.239 1 46.12 91 VAL A N 1
ATOM 669 C CA . VAL A 1 91 ? -6.66 31.422 -0.996 1 46.12 91 VAL A CA 1
ATOM 670 C C . VAL A 1 91 ? -8.094 31.031 -0.639 1 46.12 91 VAL A C 1
ATOM 672 O O . VAL A 1 91 ? -8.93 31.906 -0.382 1 46.12 91 VAL A O 1
ATOM 675 N N . GLU A 1 92 ? -8.289 29.703 -0.641 1 48.56 92 GLU A N 1
ATOM 676 C CA . GLU A 1 92 ? -9.648 29.266 -0.357 1 48.56 92 GLU A CA 1
ATOM 677 C C . GLU A 1 92 ? -10.039 29.562 1.086 1 48.56 92 GLU A C 1
ATOM 679 O O . GLU A 1 92 ? -11.18 29.969 1.357 1 48.56 92 GLU A O 1
ATOM 684 N N . ASP A 1 93 ? -9.07 29.453 1.876 1 51.97 93 ASP A N 1
ATOM 685 C CA . ASP A 1 93 ? -9.336 29.781 3.271 1 51.97 93 ASP A CA 1
ATOM 686 C C . ASP A 1 93 ? -9.602 31.281 3.436 1 51.97 93 ASP A C 1
ATOM 688 O O . ASP A 1 93 ? -10.492 31.672 4.195 1 51.97 93 ASP A O 1
ATOM 692 N N . PHE A 1 94 ? -8.93 32.031 2.609 1 51.38 94 PHE A N 1
ATOM 693 C CA . PHE A 1 94 ? -9.031 33.5 2.645 1 51.38 94 PHE A CA 1
ATOM 694 C C . PHE A 1 94 ? -10.43 33.938 2.24 1 51.38 94 PHE A C 1
ATOM 696 O O . PHE A 1 94 ? -11.047 34.75 2.916 1 51.38 94 PHE A O 1
ATOM 703 N N . ALA A 1 95 ? -10.859 33.344 1.193 1 49.22 95 ALA A N 1
ATOM 704 C CA . ALA A 1 95 ? -12.164 33.781 0.7 1 49.22 95 ALA A CA 1
ATOM 705 C C . ALA A 1 95 ? -13.25 33.562 1.753 1 49.22 95 ALA A C 1
ATOM 707 O O . ALA A 1 95 ? -14.148 34.375 1.91 1 49.22 95 ALA A O 1
ATOM 708 N N . TYR A 1 96 ? -13 32.562 2.352 1 50.16 96 TYR A N 1
ATOM 709 C CA . TYR A 1 96 ? -13.977 32.25 3.391 1 50.16 96 TYR A CA 1
ATOM 710 C C . TYR A 1 96 ? -13.844 33.219 4.566 1 50.16 96 TYR A C 1
ATOM 712 O O . TYR A 1 96 ? -14.844 33.719 5.074 1 50.16 96 TYR A O 1
ATOM 720 N N . PHE A 1 97 ? -12.617 33.562 4.801 1 53.78 97 PHE A N 1
ATOM 721 C CA . PHE A 1 97 ? -12.422 34.312 6.023 1 53.78 97 PHE A CA 1
ATOM 722 C C . PHE A 1 97 ? -12.289 35.812 5.711 1 53.78 97 PHE A C 1
ATOM 724 O O . PHE A 1 97 ? -12.297 36.625 6.621 1 53.78 97 PHE A O 1
ATOM 731 N N . ALA A 1 98 ? -12.156 36.125 4.453 1 50.53 98 ALA A N 1
ATOM 732 C CA . ALA A 1 98 ? -11.922 37.5 4.047 1 50.53 98 ALA A CA 1
ATOM 733 C C . ALA A 1 98 ? -12.977 38.438 4.645 1 50.53 98 ALA A C 1
ATOM 735 O O . ALA A 1 98 ? -12.672 39.562 5.027 1 50.53 98 ALA A O 1
ATOM 736 N N . LYS A 1 99 ? -14.211 37.938 4.461 1 47.25 99 LYS A N 1
ATOM 737 C CA . LYS A 1 99 ? -15.227 38.781 5.082 1 47.25 99 LYS A CA 1
ATOM 738 C C . LYS A 1 99 ? -14.922 39.031 6.559 1 47.25 99 LYS A C 1
ATOM 740 O O . LYS A 1 99 ? -15.359 40 7.137 1 47.25 99 LYS A O 1
ATOM 745 N N . ARG A 1 100 ? -14.109 38.094 6.883 1 46.59 100 ARG A N 1
ATOM 746 C CA . ARG A 1 100 ? -13.883 38.125 8.328 1 46.59 100 ARG A CA 1
ATOM 747 C C . ARG A 1 100 ? -12.531 38.75 8.641 1 46.59 100 ARG A C 1
ATOM 749 O O . ARG A 1 100 ? -12.328 39.281 9.734 1 46.59 100 ARG A O 1
ATOM 756 N N . MET A 1 101 ? -11.711 38.531 7.668 1 42.88 101 MET A N 1
ATOM 757 C CA . MET A 1 101 ? -10.344 38.969 7.863 1 42.88 101 MET A CA 1
ATOM 758 C C . MET A 1 101 ? -9.852 39.75 6.645 1 42.88 101 MET A C 1
ATOM 760 O O . MET A 1 101 ? -10.18 39.406 5.508 1 42.88 101 MET A O 1
ATOM 764 N N . GLN A 1 102 ? -9.719 41.062 6.559 1 37.44 102 GLN A N 1
ATOM 765 C CA . GLN A 1 102 ? -9.148 41.875 5.484 1 37.44 102 GLN A CA 1
ATOM 766 C C . GLN A 1 102 ? -7.727 41.406 5.156 1 37.44 102 GLN A C 1
ATOM 768 O O . GLN A 1 102 ? -6.809 41.562 5.961 1 37.44 102 GLN A O 1
ATOM 773 N N . ALA A 1 103 ? -7.625 40.125 4.66 1 41.59 103 ALA A N 1
ATOM 774 C CA . ALA A 1 103 ? -6.301 39.5 4.688 1 41.59 103 ALA A CA 1
ATOM 775 C C . ALA A 1 103 ? -5.824 39.156 3.279 1 41.59 103 ALA A C 1
ATOM 777 O O . ALA A 1 103 ? -6.633 39.031 2.355 1 41.59 103 ALA A O 1
ATOM 778 N N . GLY A 1 104 ? -4.516 39.531 2.662 1 38 104 GLY A N 1
ATOM 779 C CA . GLY A 1 104 ? -3.861 39.188 1.406 1 38 104 GLY A CA 1
ATOM 780 C C . GLY A 1 104 ? -3.066 37.906 1.47 1 38 104 GLY A C 1
ATOM 781 O O . GLY A 1 104 ? -2.299 37.688 2.41 1 38 104 GLY A O 1
ATOM 782 N N . THR A 1 105 ? -3.498 36.594 0.995 1 46.09 105 THR A N 1
ATOM 783 C CA . THR A 1 105 ? -2.682 35.406 0.932 1 46.09 105 THR A CA 1
ATOM 784 C C . THR A 1 105 ? -2.191 35.156 -0.492 1 46.09 105 THR A C 1
ATOM 786 O O . THR A 1 105 ? -2.836 35.562 -1.457 1 46.09 105 THR A O 1
ATOM 789 N N . GLY A 1 106 ? -0.715 35.031 -0.859 1 47.56 106 GLY A N 1
ATOM 790 C CA . GLY A 1 106 ? -0.117 34.875 -2.174 1 47.56 106 GLY A CA 1
ATOM 791 C C . GLY A 1 106 ? 0.229 33.438 -2.502 1 47.56 106 GLY A C 1
ATOM 792 O O . GLY A 1 106 ? 0.438 32.625 -1.599 1 47.56 106 GLY A O 1
ATOM 793 N N . LYS A 1 107 ? -0.198 32.938 -3.746 1 53.38 107 LYS A N 1
ATOM 794 C CA . LYS A 1 107 ? 0.366 31.703 -4.293 1 53.38 107 LYS A CA 1
ATOM 795 C C . LYS A 1 107 ? 1.876 31.828 -4.477 1 53.38 107 LYS A C 1
ATOM 797 O O . LYS A 1 107 ? 2.371 32.875 -4.914 1 53.38 107 LYS A O 1
ATOM 802 N N . THR A 1 108 ? 2.697 30.969 -3.77 1 61.22 108 THR A N 1
ATOM 803 C CA . THR A 1 108 ? 4.148 31 -3.904 1 61.22 108 THR A CA 1
ATOM 804 C C . THR A 1 108 ? 4.648 29.844 -4.758 1 61.22 108 THR A C 1
ATOM 806 O O . THR A 1 108 ? 3.928 29.344 -5.633 1 61.22 108 THR A O 1
ATOM 809 N N . LEU A 1 109 ? 5.844 29.438 -4.52 1 63 109 LEU A N 1
ATOM 810 C CA . LEU A 1 109 ? 6.547 28.359 -5.191 1 63 109 LEU A CA 1
ATOM 811 C C . LEU A 1 109 ? 5.789 27.047 -5.043 1 63 109 LEU A C 1
ATOM 813 O O . LEU A 1 109 ? 5.555 26.578 -3.922 1 63 109 LEU A O 1
ATOM 817 N N . PRO A 1 110 ? 5.281 26.578 -6.102 1 72.81 110 PRO A N 1
ATOM 818 C CA . PRO A 1 110 ? 4.598 25.281 -6.012 1 72.81 110 PRO A CA 1
ATOM 819 C C . PRO A 1 110 ? 5.516 24.156 -5.531 1 72.81 110 PRO A C 1
ATOM 821 O O . PRO A 1 110 ? 6.707 24.141 -5.859 1 72.81 110 PRO A O 1
ATOM 824 N N . PHE A 1 111 ? 5.066 23.375 -4.633 1 82.88 111 PHE A N 1
ATOM 825 C CA . PHE A 1 111 ? 5.828 22.234 -4.129 1 82.88 111 PHE A CA 1
ATOM 826 C C . PHE A 1 111 ? 5.023 20.938 -4.262 1 82.88 111 PHE A C 1
ATOM 828 O O . PHE A 1 111 ? 3.93 20.828 -3.705 1 82.88 111 PHE A O 1
ATOM 835 N N . SER A 1 112 ? 5.531 20.094 -5.047 1 85.94 112 SER A N 1
ATOM 836 C CA . SER A 1 112 ? 4.926 18.781 -5.203 1 85.94 112 SER A CA 1
ATOM 837 C C . SER A 1 112 ? 5.988 17.688 -5.273 1 85.94 112 SER A C 1
ATOM 839 O O . SER A 1 112 ? 7.035 17.875 -5.902 1 85.94 112 SER A O 1
ATOM 841 N N . CYS A 1 113 ? 5.789 16.609 -4.578 1 91 113 CYS A N 1
ATOM 842 C CA . CYS A 1 113 ? 6.734 15.5 -4.57 1 91 113 CYS A CA 1
ATOM 843 C C . CYS A 1 113 ? 6.414 14.5 -5.676 1 91 113 CYS A C 1
ATOM 845 O O . CYS A 1 113 ? 7.234 13.641 -6 1 91 113 CYS A O 1
ATOM 847 N N . PHE A 1 114 ? 5.215 14.656 -6.211 1 88.25 114 PHE A N 1
ATOM 848 C CA . PHE A 1 114 ? 4.75 13.656 -7.16 1 88.25 114 PHE A CA 1
ATOM 849 C C . PHE A 1 114 ? 4.367 14.297 -8.484 1 88.25 114 PHE A C 1
ATOM 851 O O . PHE A 1 114 ? 3.84 15.414 -8.516 1 88.25 114 PHE A O 1
ATOM 858 N N . GLY A 1 115 ? 4.496 13.523 -9.57 1 84.31 115 GLY A N 1
ATOM 859 C CA . GLY A 1 115 ? 4.23 14.039 -10.906 1 84.31 115 GLY A CA 1
ATOM 860 C C . GLY A 1 115 ? 2.758 14.016 -11.266 1 84.31 115 GLY A C 1
ATOM 861 O O . GLY A 1 115 ? 2.33 14.719 -12.188 1 84.31 115 GLY A O 1
ATOM 862 N N . ASN A 1 116 ? 2.023 13.188 -10.633 1 82.12 116 ASN A N 1
ATOM 863 C CA . ASN A 1 116 ? 0.591 13.109 -10.898 1 82.12 116 ASN A CA 1
ATOM 864 C C . ASN A 1 116 ? -0.174 12.562 -9.695 1 82.12 116 ASN A C 1
ATOM 866 O O . ASN A 1 116 ? 0.431 12.086 -8.734 1 82.12 116 ASN A O 1
ATOM 870 N N . ASP A 1 117 ? -1.466 12.641 -9.797 1 80.44 117 ASP A N 1
ATOM 871 C CA . ASP A 1 117 ? -2.332 12.312 -8.664 1 80.44 117 ASP A CA 1
ATOM 872 C C . ASP A 1 117 ? -2.369 10.805 -8.422 1 80.44 117 ASP A C 1
ATOM 874 O O . ASP A 1 117 ? -2.566 10.359 -7.289 1 80.44 117 ASP A O 1
ATOM 878 N N . LEU A 1 118 ? -2.209 10.039 -9.461 1 79.25 118 LEU A N 1
ATOM 879 C CA . LEU A 1 118 ? -2.201 8.586 -9.297 1 79.25 118 LEU A CA 1
ATOM 880 C C . LEU A 1 118 ? -1.021 8.148 -8.438 1 79.25 118 LEU A C 1
ATOM 882 O O . LEU A 1 118 ? -1.185 7.352 -7.508 1 79.25 118 LEU A O 1
ATOM 886 N N . LEU A 1 119 ? 0.108 8.711 -8.75 1 83.94 119 LEU A N 1
ATOM 887 C CA . LEU A 1 119 ? 1.304 8.414 -7.973 1 83.94 119 LEU A CA 1
ATOM 888 C C . LEU A 1 119 ? 1.169 8.938 -6.547 1 83.94 119 LEU A C 1
ATOM 890 O O . LEU A 1 119 ? 1.578 8.273 -5.594 1 83.94 119 LEU A O 1
ATOM 894 N N . ARG A 1 120 ? 0.603 10.094 -6.379 1 87.06 120 ARG A N 1
ATOM 895 C CA . ARG A 1 120 ? 0.37 10.672 -5.062 1 87.06 120 ARG A CA 1
ATOM 896 C C . ARG A 1 120 ? -0.509 9.766 -4.207 1 87.06 120 ARG A C 1
ATOM 898 O O . ARG A 1 120 ? -0.177 9.469 -3.059 1 87.06 120 ARG A O 1
ATOM 905 N N . THR A 1 121 ? -1.543 9.289 -4.859 1 83.88 121 THR A N 1
ATOM 906 C CA . THR A 1 121 ? -2.488 8.43 -4.145 1 83.88 121 THR A CA 1
ATOM 907 C C . THR A 1 121 ? -1.836 7.109 -3.754 1 83.88 121 THR A C 1
ATOM 909 O O . THR A 1 121 ? -2.041 6.617 -2.645 1 83.88 121 THR A O 1
ATOM 912 N N . ALA A 1 122 ? -1.041 6.602 -4.594 1 84.56 122 ALA A N 1
ATOM 913 C CA . ALA A 1 122 ? -0.406 5.305 -4.359 1 84.56 122 ALA A CA 1
ATOM 914 C C . ALA A 1 122 ? 0.701 5.418 -3.316 1 84.56 122 ALA A C 1
ATOM 916 O O . ALA A 1 122 ? 1.004 4.449 -2.617 1 84.56 122 ALA A O 1
ATOM 917 N N . SER A 1 123 ? 1.249 6.633 -3.219 1 85.81 123 SER A N 1
ATOM 918 C CA . SER A 1 123 ? 2.496 6.754 -2.471 1 85.81 123 SER A CA 1
ATOM 919 C C . SER A 1 123 ? 2.277 7.48 -1.146 1 85.81 123 SER A C 1
ATOM 921 O O . SER A 1 123 ? 3.15 7.469 -0.275 1 85.81 123 SER A O 1
ATOM 923 N N . ASN A 1 124 ? 1.189 8.086 -0.975 1 81.06 124 ASN A N 1
ATOM 924 C CA . ASN A 1 124 ? 1.005 8.922 0.204 1 81.06 124 ASN A CA 1
ATOM 925 C C . ASN A 1 124 ? -0.219 8.5 1.009 1 81.06 124 ASN A C 1
ATOM 927 O O . ASN A 1 124 ? -1.048 9.336 1.376 1 81.06 124 ASN A O 1
ATOM 931 N N . GLN A 1 125 ? -0.296 7.238 1.336 1 84.19 125 GLN A N 1
ATOM 932 C CA . GLN A 1 125 ? -1.363 6.707 2.178 1 84.19 125 GLN A CA 1
ATOM 933 C C . GLN A 1 125 ? -1.042 6.891 3.656 1 84.19 125 GLN A C 1
ATOM 935 O O . GLN A 1 125 ? 0.117 6.789 4.062 1 84.19 125 GLN A O 1
ATOM 940 N N . ALA A 1 126 ? -2.119 7.18 4.398 1 88.38 126 ALA A N 1
ATOM 941 C CA . ALA A 1 126 ? -1.931 7.328 5.836 1 88.38 126 ALA A CA 1
ATOM 942 C C . ALA A 1 126 ? -1.45 6.023 6.465 1 88.38 126 ALA A C 1
ATOM 944 O O . ALA A 1 126 ? -1.9 4.941 6.086 1 88.38 126 ALA A O 1
ATOM 945 N N . LEU A 1 127 ? -0.492 6.156 7.355 1 94.62 127 LEU A N 1
ATOM 946 C CA . LEU A 1 127 ? 0.007 5.016 8.117 1 94.62 127 LEU A CA 1
ATOM 947 C C . LEU A 1 127 ? 0.392 5.438 9.531 1 94.62 127 LEU A C 1
ATOM 949 O O . LEU A 1 127 ? 1.368 6.164 9.727 1 94.62 127 LEU A O 1
ATOM 953 N N . ALA A 1 128 ? -0.399 4.996 10.461 1 96.94 128 ALA A N 1
ATOM 954 C CA . ALA A 1 128 ? -0.119 5.27 11.867 1 96.94 128 ALA A CA 1
ATOM 955 C C . ALA A 1 128 ? 0.85 4.238 12.445 1 96.94 128 ALA A C 1
ATOM 957 O O . ALA A 1 128 ? 0.833 3.072 12.047 1 96.94 128 ALA A O 1
ATOM 958 N N . GLY A 1 129 ? 1.617 4.656 13.391 1 96.69 129 GLY A N 1
ATOM 959 C CA . GLY A 1 129 ? 2.684 3.818 13.914 1 96.69 129 GLY A CA 1
ATOM 960 C C . GLY A 1 129 ? 2.176 2.631 14.711 1 96.69 129 GLY A C 1
ATOM 961 O O . GLY A 1 129 ? 2.91 1.665 14.93 1 96.69 129 GLY A O 1
ATOM 962 N N . ASN A 1 130 ? 1.004 2.715 15.164 1 96.62 130 ASN A N 1
ATOM 963 C CA . ASN A 1 130 ? 0.443 1.631 15.961 1 96.62 130 ASN A CA 1
ATOM 964 C C . ASN A 1 130 ? -0.641 0.875 15.203 1 96.62 130 ASN A C 1
ATOM 966 O O . ASN A 1 130 ? -1.501 0.233 15.805 1 96.62 130 ASN A O 1
ATOM 970 N N . ALA A 1 131 ? -0.66 1.014 13.906 1 97.75 131 ALA A N 1
ATOM 971 C CA . ALA A 1 131 ? -1.663 0.354 13.07 1 97.75 131 ALA A CA 1
ATOM 972 C C . ALA A 1 131 ? -1.519 -1.164 13.133 1 97.75 131 ALA A C 1
ATOM 974 O O . ALA A 1 131 ? -2.469 -1.897 12.852 1 97.75 131 ALA A O 1
ATOM 975 N N . SER A 1 132 ? -0.407 -1.689 13.414 1 97.81 132 SER A N 1
ATOM 976 C CA . SER A 1 132 ? -0.1 -3.104 13.602 1 97.81 132 SER A CA 1
ATOM 977 C C . SER A 1 132 ? 1.149 -3.285 14.461 1 97.81 132 SER A C 1
ATOM 979 O O . SER A 1 132 ? 1.802 -2.309 14.828 1 97.81 132 SER A O 1
ATOM 981 N N . ASN A 1 133 ? 1.479 -4.594 14.734 1 97.5 133 ASN A N 1
ATOM 982 C CA . ASN A 1 133 ? 2.662 -4.895 15.531 1 97.5 133 ASN A CA 1
ATOM 983 C C . ASN A 1 133 ? 3.947 -4.637 14.75 1 97.5 133 ASN A C 1
ATOM 985 O O . ASN A 1 133 ? 5.039 -4.66 15.312 1 97.5 133 ASN A O 1
ATOM 989 N N . VAL A 1 134 ? 3.863 -4.336 13.469 1 97.62 134 VAL A N 1
ATOM 990 C CA . VAL A 1 134 ? 5.066 -4.152 12.664 1 97.62 134 VAL A CA 1
ATOM 991 C C . VAL A 1 134 ? 5.008 -2.803 11.945 1 97.62 134 VAL A C 1
ATOM 993 O O . VAL A 1 134 ? 5.848 -2.506 11.094 1 97.62 134 VAL A O 1
ATOM 996 N N . ALA A 1 135 ? 4.09 -1.957 12.273 1 97.56 135 ALA A N 1
ATOM 997 C CA . ALA A 1 135 ? 3.768 -0.757 11.508 1 97.56 135 ALA A CA 1
ATOM 998 C C . ALA A 1 135 ? 4.941 0.219 11.5 1 97.56 135 ALA A C 1
ATOM 1000 O O . ALA A 1 135 ? 5.168 0.918 10.508 1 97.56 135 ALA A O 1
ATOM 1001 N N . LEU A 1 136 ? 5.734 0.278 12.539 1 97.44 136 LEU A N 1
ATOM 1002 C CA . LEU A 1 136 ? 6.77 1.296 12.672 1 97.44 136 LEU A CA 1
ATOM 1003 C C . LEU A 1 136 ? 7.852 1.114 11.609 1 97.44 136 LEU A C 1
ATOM 1005 O O . LEU A 1 136 ? 8.375 2.094 11.07 1 97.44 136 LEU A O 1
ATOM 1009 N N . GLY A 1 137 ? 8.234 -0.137 11.32 1 96.94 137 GLY A N 1
ATOM 1010 C CA . GLY A 1 137 ? 9.188 -0.374 10.242 1 96.94 137 GLY A CA 1
ATOM 1011 C C . GLY A 1 137 ? 8.719 0.16 8.906 1 96.94 137 GLY A C 1
ATOM 1012 O O . GLY A 1 137 ? 9.508 0.729 8.148 1 96.94 137 GLY A O 1
ATOM 1013 N N . TYR A 1 138 ? 7.469 -0.029 8.641 1 96.5 138 TYR A N 1
ATOM 1014 C CA . TYR A 1 138 ? 6.895 0.467 7.395 1 96.5 138 TYR A CA 1
ATOM 1015 C C . TYR A 1 138 ? 6.816 1.989 7.398 1 96.5 138 TYR A C 1
ATOM 1017 O O . TYR A 1 138 ? 7.066 2.633 6.375 1 96.5 138 TYR A O 1
ATOM 1025 N N . VAL A 1 139 ? 6.422 2.57 8.531 1 97 139 VAL A N 1
ATOM 1026 C CA . VAL A 1 139 ? 6.41 4.023 8.68 1 97 139 VAL A CA 1
ATOM 1027 C C . VAL A 1 139 ? 7.777 4.59 8.305 1 97 139 VAL A C 1
ATOM 1029 O O . VAL A 1 139 ? 7.867 5.547 7.535 1 97 139 VAL A O 1
ATOM 1032 N N . TRP A 1 140 ? 8.805 3.986 8.805 1 96.88 140 TRP A N 1
ATOM 1033 C CA . TRP A 1 140 ? 10.156 4.473 8.578 1 96.88 140 TRP A CA 1
ATOM 1034 C C . TRP A 1 140 ? 10.523 4.395 7.098 1 96.88 140 TRP A C 1
ATOM 1036 O O . TRP A 1 140 ? 10.977 5.379 6.508 1 96.88 140 TRP A O 1
ATOM 1046 N N . GLU A 1 141 ? 10.344 3.244 6.477 1 96.44 141 GLU A N 1
ATOM 1047 C CA . GLU A 1 141 ? 10.758 3.049 5.09 1 96.44 141 GLU A CA 1
ATOM 1048 C C . GLU A 1 141 ? 9.93 3.916 4.141 1 96.44 141 GLU A C 1
ATOM 1050 O O . GLU A 1 141 ? 10.477 4.523 3.217 1 96.44 141 GLU A O 1
ATOM 1055 N N . ARG A 1 142 ? 8.672 3.998 4.332 1 96 142 ARG A N 1
ATOM 1056 C CA . ARG A 1 142 ? 7.816 4.797 3.461 1 96 142 ARG A CA 1
ATOM 1057 C C . ARG A 1 142 ? 8.133 6.281 3.594 1 96 142 ARG A C 1
ATOM 1059 O O . ARG A 1 142 ? 8.039 7.035 2.621 1 96 142 ARG A O 1
ATOM 1066 N N . ALA A 1 143 ? 8.422 6.688 4.793 1 96.19 143 ALA A N 1
ATOM 1067 C CA . ALA A 1 143 ? 8.883 8.062 4.977 1 96.19 143 ALA A CA 1
ATOM 1068 C C . ALA A 1 143 ? 10.133 8.336 4.145 1 96.19 143 ALA A C 1
ATOM 1070 O O . ALA A 1 143 ? 10.273 9.414 3.555 1 96.19 143 ALA A O 1
ATOM 1071 N N . GLY A 1 144 ? 11.023 7.371 4.117 1 96.44 144 GLY A N 1
ATOM 1072 C CA . GLY A 1 144 ? 12.188 7.492 3.262 1 96.44 144 GLY A CA 1
ATOM 1073 C C . GLY A 1 144 ? 11.844 7.578 1.788 1 96.44 144 GLY A C 1
ATOM 1074 O O . GLY A 1 144 ? 12.445 8.367 1.05 1 96.44 144 GLY A O 1
ATOM 1075 N N . PHE A 1 145 ? 10.898 6.785 1.387 1 95.56 145 PHE A N 1
ATOM 1076 C CA . PHE A 1 145 ? 10.422 6.84 0.01 1 95.56 145 PHE A CA 1
ATOM 1077 C C . PHE A 1 145 ? 9.859 8.219 -0.312 1 95.56 145 PHE A C 1
ATOM 1079 O O . PHE A 1 145 ? 10.164 8.789 -1.364 1 95.56 145 PHE A O 1
ATOM 1086 N N . PHE A 1 146 ? 9.086 8.727 0.575 1 95.62 146 PHE A N 1
ATOM 1087 C CA . PHE A 1 146 ? 8.492 10.047 0.396 1 95.62 146 PHE A CA 1
ATOM 1088 C C . PHE A 1 146 ? 9.578 11.102 0.246 1 95.62 146 PHE A C 1
ATOM 1090 O O . PHE A 1 146 ? 9.531 11.93 -0.672 1 95.62 146 PHE A O 1
ATOM 1097 N N . ALA A 1 147 ? 10.508 11.078 1.145 1 95.81 147 ALA A N 1
ATOM 1098 C CA . ALA A 1 147 ? 11.609 12.039 1.097 1 95.81 147 ALA A CA 1
ATOM 1099 C C . ALA A 1 147 ? 12.375 11.938 -0.22 1 95.81 147 ALA A C 1
ATOM 1101 O O . ALA A 1 147 ? 12.734 12.953 -0.82 1 95.81 147 ALA A O 1
ATOM 1102 N N . SER A 1 148 ? 12.625 10.75 -0.679 1 95.19 148 SER A N 1
ATOM 1103 C CA . SER A 1 148 ? 13.328 10.516 -1.936 1 95.19 148 SER A CA 1
ATOM 1104 C C . SER A 1 148 ? 12.531 11.039 -3.123 1 95.19 148 SER A C 1
ATOM 1106 O O . SER A 1 148 ? 13.094 11.648 -4.039 1 95.19 148 SER A O 1
ATOM 1108 N N . ASP A 1 149 ? 11.234 10.781 -3.135 1 94.19 149 ASP A N 1
ATOM 1109 C CA . ASP A 1 149 ? 10.359 11.32 -4.18 1 94.19 149 ASP A CA 1
ATOM 1110 C C . ASP A 1 149 ? 10.414 12.844 -4.215 1 94.19 149 ASP A C 1
ATOM 1112 O O . ASP A 1 149 ? 10.508 13.438 -5.289 1 94.19 149 ASP A O 1
ATOM 1116 N N . CYS A 1 150 ? 10.32 13.422 -3.061 1 94.62 150 CYS A N 1
ATOM 1117 C CA . CYS A 1 150 ? 10.359 14.875 -2.986 1 94.62 150 CYS A CA 1
ATOM 1118 C C . CYS A 1 150 ? 11.695 15.414 -3.494 1 94.62 150 CYS A C 1
ATOM 1120 O O . CYS A 1 150 ? 11.734 16.375 -4.258 1 94.62 150 CYS A O 1
ATOM 1122 N N . HIS A 1 151 ? 12.758 14.742 -3.096 1 95.75 151 HIS A N 1
ATOM 1123 C CA . HIS A 1 151 ? 14.078 15.164 -3.541 1 95.75 151 HIS A CA 1
ATOM 1124 C C . HIS A 1 151 ? 14.195 15.109 -5.062 1 95.75 151 HIS A C 1
ATOM 1126 O O . HIS A 1 151 ? 14.703 16.047 -5.684 1 95.75 151 HIS A O 1
ATOM 1132 N N . ALA A 1 152 ? 13.727 14.031 -5.57 1 94 152 ALA A N 1
ATOM 1133 C CA . ALA A 1 152 ? 13.805 13.859 -7.016 1 94 152 ALA A CA 1
ATOM 1134 C C . ALA A 1 152 ? 12.961 14.906 -7.738 1 94 152 ALA A C 1
ATOM 1136 O O . ALA A 1 152 ? 13.328 15.375 -8.82 1 94 152 ALA A O 1
ATOM 1137 N N . ALA A 1 153 ? 11.844 15.281 -7.16 1 91.38 153 ALA A N 1
ATOM 1138 C CA . ALA A 1 153 ? 10.906 16.203 -7.789 1 91.38 153 ALA A CA 1
ATOM 1139 C C . ALA A 1 153 ? 11.336 17.656 -7.574 1 91.38 153 ALA A C 1
ATOM 1141 O O . ALA A 1 153 ? 10.961 18.531 -8.352 1 91.38 153 ALA A O 1
ATOM 1142 N N . GLN A 1 154 ? 12.07 17.922 -6.543 1 92.19 154 GLN A N 1
ATOM 1143 C CA . GLN A 1 154 ? 12.359 19.297 -6.145 1 92.19 154 GLN A CA 1
ATOM 1144 C C . GLN A 1 154 ? 13.859 19.562 -6.137 1 92.19 154 GLN A C 1
ATOM 1146 O O . GLN A 1 154 ? 14.359 20.281 -5.266 1 92.19 154 GLN A O 1
ATOM 1151 N N . THR A 1 155 ? 14.602 19.031 -7.047 1 89.5 155 THR A N 1
ATOM 1152 C CA . THR A 1 155 ? 16.062 19.078 -7.094 1 89.5 155 THR A CA 1
ATOM 1153 C C . THR A 1 155 ? 16.547 20.531 -7.184 1 89.5 155 THR A C 1
ATOM 1155 O O . THR A 1 155 ? 17.578 20.875 -6.598 1 89.5 155 THR A O 1
ATOM 1158 N N . ASN A 1 156 ? 15.812 21.359 -7.82 1 87.56 156 ASN A N 1
ATOM 1159 C CA . ASN A 1 156 ? 16.312 22.703 -8.117 1 87.56 156 ASN A CA 1
ATOM 1160 C C . ASN A 1 156 ? 15.922 23.688 -7.031 1 87.56 156 ASN A C 1
ATOM 1162 O O . ASN A 1 156 ? 16.656 24.641 -6.758 1 87.56 156 ASN A O 1
ATOM 1166 N N . THR A 1 157 ? 14.766 23.5 -6.457 1 88.19 157 THR A N 1
ATOM 1167 C CA . THR A 1 157 ? 14.266 24.547 -5.574 1 88.19 157 THR A CA 1
ATOM 1168 C C . THR A 1 157 ? 13.93 23.969 -4.199 1 88.19 157 THR A C 1
ATOM 1170 O O . THR A 1 157 ? 13.445 24.703 -3.326 1 88.19 157 THR A O 1
ATOM 1173 N N . GLY A 1 158 ? 14.211 22.75 -3.955 1 90.75 158 GLY A N 1
ATOM 1174 C CA . GLY A 1 158 ? 13.797 22.094 -2.723 1 90.75 158 GLY A CA 1
ATOM 1175 C C . GLY A 1 158 ? 14.398 22.719 -1.483 1 90.75 158 GLY A C 1
ATOM 1176 O O . GLY A 1 158 ? 13.766 22.766 -0.427 1 90.75 158 GLY A O 1
ATOM 1177 N N . ASN A 1 159 ? 15.609 23.234 -1.641 1 93.56 159 ASN A N 1
ATOM 1178 C CA . ASN A 1 159 ? 16.281 23.828 -0.492 1 93.56 159 ASN A CA 1
ATOM 1179 C C . ASN A 1 159 ? 15.891 25.281 -0.3 1 93.56 159 ASN A C 1
ATOM 1181 O O . ASN A 1 159 ? 16.406 25.953 0.59 1 93.56 159 ASN A O 1
ATOM 1185 N N . LEU A 1 160 ? 14.984 25.797 -1.132 1 91.38 160 LEU A N 1
ATOM 1186 C CA . LEU A 1 160 ? 14.602 27.203 -1.062 1 91.38 160 LEU A CA 1
ATOM 1187 C C . LEU A 1 160 ? 13.273 27.375 -0.334 1 91.38 160 LEU A C 1
ATOM 1189 O O . LEU A 1 160 ? 12.75 28.484 -0.228 1 91.38 160 LEU A O 1
ATOM 1193 N N . ILE A 1 161 ? 12.812 26.234 0.146 1 89.56 161 ILE A N 1
ATOM 1194 C CA . ILE A 1 161 ? 11.555 26.266 0.874 1 89.56 161 ILE A CA 1
ATOM 1195 C C . ILE A 1 161 ? 11.82 26.203 2.377 1 89.56 161 ILE A C 1
ATOM 1197 O O . ILE A 1 161 ? 12.641 25.406 2.838 1 89.56 161 ILE A O 1
ATOM 1201 N N . GLY A 1 162 ? 11.281 27.141 3.086 1 91.44 162 GLY A N 1
ATOM 1202 C CA . GLY A 1 162 ? 11.461 27.203 4.527 1 91.44 162 GLY A CA 1
ATOM 1203 C C . GLY A 1 162 ? 10.805 28.422 5.156 1 91.44 162 GLY A C 1
ATOM 1204 O O . GLY A 1 162 ? 10.492 29.391 4.469 1 91.44 162 GLY A O 1
ATOM 1205 N N . THR A 1 163 ? 10.609 28.297 6.41 1 93.62 163 THR A N 1
ATOM 1206 C CA . THR A 1 163 ? 9.883 29.328 7.152 1 93.62 163 THR A CA 1
ATOM 1207 C C . THR A 1 163 ? 10.648 30.641 7.141 1 93.62 163 THR A C 1
ATOM 1209 O O . THR A 1 163 ? 10.055 31.719 6.984 1 93.62 163 THR A O 1
ATOM 1212 N N . ALA A 1 164 ? 11.969 30.656 7.184 1 95.31 164 ALA A N 1
ATOM 1213 C CA . ALA A 1 164 ? 12.773 31.859 7.223 1 95.31 164 ALA A CA 1
ATOM 1214 C C . ALA A 1 164 ? 12.625 32.656 5.93 1 95.31 164 ALA A C 1
ATOM 1216 O O . ALA A 1 164 ? 12.5 33.875 5.961 1 95.31 164 ALA A O 1
ATOM 1217 N N . PHE A 1 165 ? 12.688 31.969 4.801 1 92.12 165 PHE A N 1
ATOM 1218 C CA . PHE A 1 165 ? 12.516 32.656 3.523 1 92.12 165 PHE A CA 1
ATOM 1219 C C . PHE A 1 165 ? 11.125 33.25 3.416 1 92.12 165 PHE A C 1
ATOM 1221 O O . PHE A 1 165 ? 10.969 34.375 2.875 1 92.12 165 PHE A O 1
ATOM 1228 N N . VAL A 1 166 ? 10.133 32.562 3.916 1 91.38 166 VAL A N 1
ATOM 1229 C CA . VAL A 1 166 ? 8.781 33.094 3.871 1 91.38 166 VAL A CA 1
ATOM 1230 C C . VAL A 1 166 ? 8.695 34.344 4.734 1 91.38 166 VAL A C 1
ATOM 1232 O O . VAL A 1 166 ? 8.023 35.312 4.371 1 91.38 166 VAL A O 1
ATOM 1235 N N . VAL A 1 167 ? 9.328 34.375 5.879 1 95.12 167 VAL A N 1
ATOM 1236 C CA . VAL A 1 167 ? 9.367 35.562 6.734 1 95.12 167 VAL A CA 1
ATOM 1237 C C . VAL A 1 167 ? 10.016 36.719 5.977 1 95.12 167 VAL A C 1
ATOM 1239 O O . VAL A 1 167 ? 9.539 37.844 6.047 1 95.12 167 VAL A O 1
ATOM 1242 N N . ARG A 1 168 ? 11.055 36.438 5.293 1 94.44 168 ARG A N 1
ATOM 1243 C CA . ARG A 1 168 ? 11.695 37.5 4.516 1 94.44 168 ARG A CA 1
ATOM 1244 C C . ARG A 1 168 ? 10.789 38 3.395 1 94.44 168 ARG A C 1
ATOM 1246 O O . ARG A 1 168 ? 10.805 39.188 3.051 1 94.44 168 ARG A O 1
ATOM 1253 N N . ASP A 1 169 ? 10.094 37.062 2.77 1 91 169 ASP A N 1
ATOM 1254 C CA . ASP A 1 169 ? 9.078 37.469 1.813 1 91 169 ASP A CA 1
ATOM 1255 C C . ASP A 1 169 ? 8.086 38.438 2.459 1 91 169 ASP A C 1
ATOM 1257 O O . ASP A 1 169 ? 7.703 39.438 1.854 1 91 169 ASP A O 1
ATOM 1261 N N . MET A 1 170 ? 7.598 38.125 3.66 1 92.31 170 MET A N 1
ATOM 1262 C CA . MET A 1 170 ? 6.668 39 4.383 1 92.31 170 MET A CA 1
ATOM 1263 C C . MET A 1 170 ? 7.258 40.375 4.578 1 92.31 170 MET A C 1
ATOM 1265 O O . MET A 1 170 ? 6.559 41.375 4.41 1 92.31 170 MET A O 1
ATOM 1269 N N . MET A 1 171 ? 8.5 40.469 4.855 1 95.44 171 MET A N 1
ATOM 1270 C CA . MET A 1 171 ? 9.133 41.781 5.086 1 95.44 171 MET A CA 1
ATOM 1271 C C . MET A 1 171 ? 9.266 42.562 3.785 1 95.44 171 MET A C 1
ATOM 1273 O O . MET A 1 171 ? 9.18 43.781 3.785 1 95.44 171 MET A O 1
ATOM 1277 N N . GLN A 1 172 ? 9.484 41.75 2.691 1 92.75 172 GLN A N 1
ATOM 1278 C CA . GLN A 1 172 ? 9.469 42.406 1.394 1 92.75 172 GLN A CA 1
ATOM 1279 C C . GLN A 1 172 ? 8.094 43 1.1 1 92.75 172 GLN A C 1
ATOM 1281 O O . GLN A 1 172 ? 7.992 44.094 0.529 1 92.75 172 GLN A O 1
ATOM 1286 N N . ILE A 1 173 ? 7.09 42.281 1.455 1 91.38 173 ILE A N 1
ATOM 1287 C CA . ILE A 1 173 ? 5.734 42.781 1.271 1 91.38 173 ILE A CA 1
ATOM 1288 C C . ILE A 1 173 ? 5.531 44.062 2.107 1 91.38 173 ILE A C 1
ATOM 1290 O O . ILE A 1 173 ? 4.988 45.062 1.621 1 91.38 173 ILE A O 1
ATOM 1294 N N . VAL A 1 174 ? 5.93 44.094 3.357 1 94.25 174 VAL A N 1
ATOM 1295 C CA . VAL A 1 174 ? 5.82 45.219 4.266 1 94.25 174 VAL A CA 1
ATOM 1296 C C . VAL A 1 174 ? 6.473 46.438 3.639 1 94.25 174 VAL A C 1
ATOM 1298 O O . VAL A 1 174 ? 5.887 47.531 3.627 1 94.25 174 VAL A O 1
ATOM 1301 N N . ASP A 1 175 ? 7.609 46.25 3.088 1 94.06 175 ASP A N 1
ATOM 1302 C CA . ASP A 1 175 ? 8.336 47.344 2.465 1 94.06 175 ASP A CA 1
ATOM 1303 C C . ASP A 1 175 ? 7.609 47.844 1.22 1 94.06 175 ASP A C 1
ATOM 1305 O O . ASP A 1 175 ? 7.5 49.062 1.001 1 94.06 175 ASP A O 1
ATOM 1309 N N . ALA A 1 176 ? 7.133 46.906 0.501 1 91.81 176 ALA A N 1
ATOM 1310 C CA . ALA A 1 176 ? 6.496 47.25 -0.768 1 91.81 176 ALA A CA 1
ATOM 1311 C C . ALA A 1 176 ? 5.172 47.969 -0.541 1 91.81 176 ALA A C 1
ATOM 1313 O O . ALA A 1 176 ? 4.691 48.688 -1.416 1 91.81 176 ALA A O 1
ATOM 1314 N N . LEU A 1 177 ? 4.5 47.719 0.532 1 90.5 177 LEU A N 1
ATOM 1315 C CA . LEU A 1 177 ? 3.246 48.375 0.87 1 90.5 177 LEU A CA 1
ATOM 1316 C C . LEU A 1 177 ? 3.457 49.875 1.057 1 90.5 177 LEU A C 1
ATOM 1318 O O . LEU A 1 177 ? 2.521 50.656 0.893 1 90.5 177 LEU A O 1
ATOM 1322 N N . GLY A 1 178 ? 4.645 50.406 1.446 1 89.56 178 GLY A N 1
ATOM 1323 C CA . GLY A 1 178 ? 4.977 51.812 1.585 1 89.56 178 GLY A CA 1
ATOM 1324 C C . GLY A 1 178 ? 4.227 52.5 2.717 1 89.56 178 GLY A C 1
ATOM 1325 O O . GLY A 1 178 ? 3.85 53.656 2.607 1 89.56 178 GLY A O 1
ATOM 1326 N N . GLU A 1 179 ? 3.885 51.781 3.686 1 90.69 179 GLU A N 1
ATOM 1327 C CA . GLU A 1 179 ? 3.18 52.344 4.828 1 90.69 179 GLU A CA 1
ATOM 1328 C C . GLU A 1 179 ? 4.16 52.875 5.879 1 90.69 179 GLU A C 1
ATOM 1330 O O . GLU A 1 179 ? 4.848 53.875 5.66 1 90.69 179 GLU A O 1
ATOM 1335 N N . ASP A 1 180 ? 4.422 52.156 6.965 1 93.88 180 ASP A N 1
ATOM 1336 C CA . ASP A 1 180 ? 5.332 52.625 8.008 1 93.88 180 ASP A CA 1
ATOM 1337 C C . ASP A 1 180 ? 6.473 51.656 8.227 1 93.88 180 ASP A C 1
ATOM 1339 O O . ASP A 1 180 ? 7.254 51.781 9.172 1 93.88 180 ASP A O 1
ATOM 1343 N N . GLY A 1 181 ? 6.508 50.594 7.438 1 95 181 GLY A N 1
ATOM 1344 C CA . GLY A 1 181 ? 7.586 49.625 7.5 1 95 181 GLY A CA 1
ATOM 1345 C C . GLY A 1 181 ? 7.438 48.656 8.648 1 95 181 GLY A C 1
ATOM 1346 O O . GLY A 1 181 ? 8.375 47.906 8.969 1 95 181 GLY A O 1
ATOM 1347 N N . MET A 1 182 ? 6.301 48.625 9.289 1 96.81 182 MET A N 1
ATOM 1348 C CA . MET A 1 182 ? 6.043 47.75 10.422 1 96.81 182 MET A CA 1
ATOM 1349 C C . MET A 1 182 ? 5.145 46.594 10.016 1 96.81 182 MET A C 1
ATOM 1351 O O . MET A 1 182 ? 4.199 46.781 9.242 1 96.81 182 MET A O 1
ATOM 1355 N N . LEU A 1 183 ? 5.449 45.438 10.594 1 96.94 183 LEU A N 1
ATOM 1356 C CA . LEU A 1 183 ? 4.676 44.25 10.297 1 96.94 183 LEU A CA 1
ATOM 1357 C C . LEU A 1 183 ? 3.439 44.156 11.188 1 96.94 183 LEU A C 1
ATOM 1359 O O . LEU A 1 183 ? 3.541 44.281 12.414 1 96.94 183 LEU A O 1
ATOM 1363 N N . ARG A 1 184 ? 2.334 44.094 10.648 1 95.88 184 ARG A N 1
ATOM 1364 C CA . ARG A 1 184 ? 1.083 43.656 11.258 1 95.88 184 ARG A CA 1
ATOM 1365 C C . ARG A 1 184 ? 0.631 42.312 10.672 1 95.88 184 ARG A C 1
ATOM 1367 O O . ARG A 1 184 ? 0.56 42.156 9.453 1 95.88 184 ARG A O 1
ATOM 1374 N N . PHE A 1 185 ? 0.368 41.375 11.586 1 94.25 185 PHE A N 1
ATOM 1375 C CA . PHE A 1 185 ? 0.234 40 11.117 1 94.25 185 PHE A CA 1
ATOM 1376 C C . PHE A 1 185 ? -0.74 39.219 11.992 1 94.25 185 PHE A C 1
ATOM 1378 O O . PHE A 1 185 ? -0.729 39.344 13.219 1 94.25 185 PHE A O 1
ATOM 1385 N N . TRP A 1 186 ? -1.625 38.5 11.406 1 93.75 186 TRP A N 1
ATOM 1386 C CA . TRP A 1 186 ? -2.469 37.5 12.055 1 93.75 186 TRP A CA 1
ATOM 1387 C C . TRP A 1 186 ? -2.225 36.125 11.469 1 93.75 186 TRP A C 1
ATOM 1389 O O . TRP A 1 186 ? -2.623 35.844 10.328 1 93.75 186 TRP A O 1
ATOM 1399 N N . GLY A 1 187 ? -1.583 35.312 12.227 1 94 187 GLY A N 1
ATOM 1400 C CA . GLY A 1 187 ? -1.254 33.969 11.789 1 94 187 GLY A CA 1
ATOM 1401 C C . GLY A 1 187 ? -1.975 32.875 12.57 1 94 187 GLY A C 1
ATOM 1402 O O . GLY A 1 187 ? -2.006 32.906 13.805 1 94 187 GLY A O 1
ATOM 1403 N N . VAL A 1 188 ? -2.498 31.891 11.844 1 92.69 188 VAL A N 1
ATOM 1404 C CA . VAL A 1 188 ? -3.234 30.781 12.43 1 92.69 188 VAL A CA 1
ATOM 1405 C C . VAL A 1 188 ? -2.475 29.469 12.188 1 92.69 188 VAL A C 1
ATOM 1407 O O . VAL A 1 188 ? -1.91 29.266 11.109 1 92.69 188 VAL A O 1
ATOM 1410 N N . SER A 1 189 ? -2.516 28.625 13.234 1 93.56 189 SER A N 1
ATOM 1411 C CA . SER A 1 189 ? -1.861 27.344 13.055 1 93.56 189 SER A CA 1
ATOM 1412 C C . SER A 1 189 ? -0.403 27.516 12.641 1 93.56 189 SER A C 1
ATOM 1414 O O . SER A 1 189 ? 0.354 28.234 13.297 1 93.56 189 SER A O 1
ATOM 1416 N N . TYR A 1 190 ? 0.085 26.953 11.578 1 90.81 190 TYR A N 1
ATOM 1417 C CA . TYR A 1 190 ? 1.438 27.188 11.094 1 90.81 190 TYR A CA 1
ATOM 1418 C C . TYR A 1 190 ? 1.713 28.672 10.953 1 90.81 190 TYR A C 1
ATOM 1420 O O . TYR A 1 190 ? 2.836 29.141 11.18 1 90.81 190 TYR A O 1
ATOM 1428 N N . GLY A 1 191 ? 0.726 29.422 10.602 1 93.31 191 GLY A N 1
ATOM 1429 C CA . GLY A 1 191 ? 0.873 30.859 10.578 1 93.31 191 GLY A CA 1
ATOM 1430 C C . GLY A 1 191 ? 1.366 31.438 11.891 1 93.31 191 GLY A C 1
ATOM 1431 O O . GLY A 1 191 ? 2.086 32.438 11.898 1 93.31 191 GLY A O 1
ATOM 1432 N N . SER A 1 192 ? 0.919 30.828 12.984 1 96.62 192 SER A N 1
ATOM 1433 C CA . SER A 1 192 ? 1.426 31.281 14.273 1 96.62 192 SER A CA 1
ATOM 1434 C C . SER A 1 192 ? 2.924 31.016 14.398 1 96.62 192 SER A C 1
ATOM 1436 O O . SER A 1 192 ? 3.643 31.797 15.031 1 96.62 192 SER A O 1
ATOM 1438 N N . LEU A 1 193 ? 3.391 29.922 13.797 1 95.19 193 LEU A N 1
ATOM 1439 C CA . LEU A 1 193 ? 4.82 29.625 13.758 1 95.19 193 LEU A CA 1
ATOM 1440 C C . LEU A 1 193 ? 5.555 30.656 12.891 1 95.19 193 LEU A C 1
ATOM 1442 O O . LEU A 1 193 ? 6.637 31.109 13.258 1 95.19 193 LEU A O 1
ATOM 1446 N N . LEU A 1 194 ? 4.98 30.938 11.797 1 94.5 194 LEU A N 1
ATOM 1447 C CA . LEU A 1 194 ? 5.527 31.969 10.922 1 94.5 194 LEU A CA 1
ATOM 1448 C C . LEU A 1 194 ? 5.645 33.312 11.664 1 94.5 194 LEU A C 1
ATOM 1450 O O . LEU A 1 194 ? 6.676 33.969 11.578 1 94.5 194 LEU A O 1
ATOM 1454 N N . GLY A 1 195 ? 4.586 33.688 12.328 1 97 195 GLY A N 1
ATOM 1455 C CA . GLY A 1 195 ? 4.594 34.906 13.117 1 97 195 GLY A CA 1
ATOM 1456 C C . GLY A 1 195 ? 5.648 34.875 14.211 1 97 195 GLY A C 1
ATOM 1457 O O . GLY A 1 195 ? 6.371 35.875 14.383 1 97 195 GLY A O 1
ATOM 1458 N N . SER A 1 196 ? 5.727 33.781 14.953 1 97.69 196 SER A N 1
ATOM 1459 C CA . SER A 1 196 ? 6.75 33.656 15.992 1 97.69 196 SER A CA 1
ATOM 1460 C C . SER A 1 196 ? 8.148 33.812 15.406 1 97.69 196 SER A C 1
ATOM 1462 O O . SER A 1 196 ? 9.008 34.469 16 1 97.69 196 SER A O 1
ATOM 1464 N N . THR A 1 197 ? 8.336 33.219 14.297 1 97.06 197 THR A N 1
ATOM 1465 C CA . THR A 1 197 ? 9.633 33.312 13.641 1 97.06 197 THR A CA 1
ATOM 1466 C C . THR A 1 197 ? 9.906 34.75 13.164 1 97.06 197 THR A C 1
ATOM 1468 O O . THR A 1 197 ? 11.031 35.25 13.289 1 97.06 197 THR A O 1
ATOM 1471 N N . ALA A 1 198 ? 8.914 35.375 12.656 1 97.62 198 ALA A N 1
ATOM 1472 C CA . ALA A 1 198 ? 9.055 36.781 12.203 1 97.62 198 ALA A CA 1
ATOM 1473 C C . ALA A 1 198 ? 9.414 37.688 13.359 1 97.62 198 ALA A C 1
ATOM 1475 O O . ALA A 1 198 ? 10.289 38.562 13.227 1 97.62 198 ALA A O 1
ATOM 1476 N N . VAL A 1 199 ? 8.734 37.562 14.469 1 98.19 199 VAL A N 1
ATOM 1477 C CA . VAL A 1 199 ? 9 38.344 15.656 1 98.19 199 VAL A CA 1
ATOM 1478 C C . VAL A 1 199 ? 10.445 38.156 16.109 1 98.19 199 VAL A C 1
ATOM 1480 O O . VAL A 1 199 ? 11.125 39.094 16.516 1 98.19 199 VAL A O 1
ATOM 1483 N N . ALA A 1 200 ? 10.875 36.906 16.031 1 97.81 200 ALA A N 1
ATOM 1484 C CA . ALA A 1 200 ? 12.227 36.594 16.453 1 97.81 200 ALA A CA 1
ATOM 1485 C C . ALA A 1 200 ? 13.273 37.156 15.492 1 97.81 200 ALA A C 1
ATOM 1487 O O . ALA A 1 200 ? 14.32 37.625 15.914 1 97.81 200 ALA A O 1
ATOM 1488 N N . MET A 1 201 ? 13.008 37.094 14.234 1 97.75 201 MET A N 1
ATOM 1489 C CA . MET A 1 201 ? 13.961 37.5 13.211 1 97.75 201 MET A CA 1
ATOM 1490 C C . MET A 1 201 ? 13.992 39.031 13.094 1 97.75 201 MET A C 1
ATOM 1492 O O . MET A 1 201 ? 15.039 39.625 12.789 1 97.75 201 MET A O 1
ATOM 1496 N N . PHE A 1 202 ? 12.859 39.688 13.273 1 97.88 202 PHE A N 1
ATOM 1497 C CA . PHE A 1 202 ? 12.734 41.125 13.07 1 97.88 202 PHE A CA 1
ATOM 1498 C C . PHE A 1 202 ? 11.992 41.781 14.227 1 97.88 202 PHE A C 1
ATOM 1500 O O . PHE A 1 202 ? 10.969 42.438 14.023 1 97.88 202 PHE A O 1
ATOM 1507 N N . PRO A 1 203 ? 12.531 41.75 15.445 1 97.56 203 PRO A N 1
ATOM 1508 C CA . PRO A 1 203 ? 11.812 42.219 16.625 1 97.56 203 PRO A CA 1
ATOM 1509 C C . PRO A 1 203 ? 11.516 43.719 16.578 1 97.56 203 PRO A C 1
ATOM 1511 O O . PRO A 1 203 ? 10.531 44.188 17.172 1 97.56 203 PRO A O 1
ATOM 1514 N N . ASP A 1 204 ? 12.273 44.469 15.797 1 97.5 204 ASP A N 1
ATOM 1515 C CA . ASP A 1 204 ? 12.117 45.938 15.75 1 97.5 204 ASP A CA 1
ATOM 1516 C C . ASP A 1 204 ? 11.086 46.344 14.703 1 97.5 204 ASP A C 1
ATOM 1518 O O . ASP A 1 204 ? 10.688 47.5 14.641 1 97.5 204 ASP A O 1
ATOM 1522 N N . LYS A 1 205 ? 10.555 45.406 13.984 1 97.62 205 LYS A N 1
ATOM 1523 C CA . LYS A 1 205 ? 9.602 45.719 12.914 1 97.62 205 LYS A CA 1
ATOM 1524 C C . LYS A 1 205 ? 8.227 45.125 13.242 1 97.62 205 LYS A C 1
ATOM 1526 O O . LYS A 1 205 ? 7.402 44.938 12.344 1 97.62 205 LYS A O 1
ATOM 1531 N N . VAL A 1 206 ? 7.941 44.969 14.531 1 96.31 206 VAL A N 1
ATOM 1532 C CA . VAL A 1 206 ? 6.691 44.375 14.977 1 96.31 206 VAL A CA 1
ATOM 1533 C C . VAL A 1 206 ? 5.734 45.469 15.461 1 96.31 206 VAL A C 1
ATOM 1535 O O . VAL A 1 206 ? 6.059 46.219 16.375 1 96.31 206 VAL A O 1
ATOM 1538 N N . ASP A 1 207 ? 4.57 45.562 14.82 1 96.81 207 ASP A N 1
ATOM 1539 C CA . ASP A 1 207 ? 3.529 46.469 15.305 1 96.81 207 ASP A CA 1
ATOM 1540 C C . ASP A 1 207 ? 2.416 45.688 16.016 1 96.81 207 ASP A C 1
ATOM 1542 O O . ASP A 1 207 ? 2.393 45.625 17.234 1 96.81 207 ASP A O 1
ATOM 1546 N N . LYS A 1 208 ? 1.572 45.031 15.305 1 96.75 208 LYS A N 1
ATOM 1547 C CA . LYS A 1 208 ? 0.498 44.188 15.828 1 96.75 208 LYS A CA 1
ATOM 1548 C C . LYS A 1 208 ? 0.606 42.781 15.289 1 96.75 208 LYS A C 1
ATOM 1550 O O . LYS A 1 208 ? 0.362 42.531 14.102 1 96.75 208 LYS A O 1
ATOM 1555 N N . ILE A 1 209 ? 0.901 41.844 16.203 1 97.81 209 ILE A N 1
ATOM 1556 C CA . ILE A 1 209 ? 1.013 40.469 15.797 1 97.81 209 ILE A CA 1
ATOM 1557 C C . ILE A 1 209 ? 0.057 39.594 16.625 1 97.81 209 ILE A C 1
ATOM 1559 O O . ILE A 1 209 ? 0.105 39.625 17.859 1 97.81 209 ILE A O 1
ATOM 1563 N N . ILE A 1 210 ? -0.794 38.875 15.953 1 97.5 210 ILE A N 1
ATOM 1564 C CA . ILE A 1 210 ? -1.697 37.906 16.562 1 97.5 210 ILE A CA 1
ATOM 1565 C C . ILE A 1 210 ? -1.28 36.5 16.188 1 97.5 210 ILE A C 1
ATOM 1567 O O . ILE A 1 210 ? -1.191 36.156 14.992 1 97.5 210 ILE A O 1
ATOM 1571 N N . LEU A 1 211 ? -0.979 35.688 17.156 1 98.12 211 LEU A N 1
ATOM 1572 C CA . LEU A 1 211 ? -0.732 34.25 16.969 1 98.12 211 LEU A CA 1
ATOM 1573 C C . LEU A 1 211 ? -1.901 33.438 17.5 1 98.12 211 LEU A C 1
ATOM 1575 O O . LEU A 1 211 ? -2.15 33.406 18.703 1 98.12 211 LEU A O 1
ATOM 1579 N N . ASP A 1 212 ? -2.635 32.781 16.625 1 97.5 212 ASP A N 1
ATOM 1580 C CA . ASP A 1 212 ? -3.895 32.125 16.922 1 97.5 212 ASP A CA 1
ATOM 1581 C C . ASP A 1 212 ? -3.807 30.625 16.609 1 97.5 212 ASP A C 1
ATOM 1583 O O . ASP A 1 212 ? -3.615 30.234 15.453 1 97.5 212 ASP A O 1
ATOM 1587 N N . GLY A 1 213 ? -4.09 29.75 17.672 1 97.44 213 GLY A N 1
ATOM 1588 C CA . GLY A 1 213 ? -3.748 28.359 17.453 1 97.44 213 GLY A CA 1
ATOM 1589 C C . GLY A 1 213 ? -2.258 28.109 17.297 1 97.44 213 GLY A C 1
ATOM 1590 O O . GLY A 1 213 ? -1.788 27.75 16.219 1 97.44 213 GLY A O 1
ATOM 1591 N N . VAL A 1 214 ? -1.58 28.156 18.406 1 97.56 214 VAL A N 1
ATOM 1592 C CA . VAL A 1 214 ? -0.14 28.391 18.422 1 97.56 214 VAL A CA 1
ATOM 1593 C C . VAL A 1 214 ? 0.603 27.062 18.234 1 97.56 214 VAL A C 1
ATOM 1595 O O . VAL A 1 214 ? 0.468 26.156 19.062 1 97.56 214 VAL A O 1
ATOM 1598 N N . ALA A 1 215 ? 1.339 26.953 17.109 1 94.56 215 ALA A N 1
ATOM 1599 C CA . ALA A 1 215 ? 2.334 25.891 16.984 1 94.56 215 ALA A CA 1
ATOM 1600 C C . ALA A 1 215 ? 3.574 26.203 17.812 1 94.56 215 ALA A C 1
ATOM 1602 O O . ALA A 1 215 ? 4.133 27.297 17.734 1 94.56 215 ALA A O 1
ATOM 1603 N N . ASN A 1 216 ? 3.988 25.281 18.641 1 93.69 216 ASN A N 1
ATOM 1604 C CA . ASN A 1 216 ? 5.113 25.5 19.547 1 93.69 216 ASN A CA 1
ATOM 1605 C C . ASN A 1 216 ? 6.438 25.578 18.797 1 93.69 216 ASN A C 1
ATOM 1607 O O . ASN A 1 216 ? 6.953 24.562 18.328 1 93.69 216 ASN A O 1
ATOM 1611 N N . PRO A 1 217 ? 6.98 26.766 18.672 1 93.12 217 PRO A N 1
ATOM 1612 C CA . PRO A 1 217 ? 8.219 26.859 17.906 1 93.12 217 PRO A CA 1
ATOM 1613 C C . PRO A 1 217 ? 9.391 26.141 18.562 1 93.12 217 PRO A C 1
ATOM 1615 O O . PRO A 1 217 ? 10.359 25.781 17.891 1 93.12 217 PRO A O 1
ATOM 1618 N N . PHE A 1 218 ? 9.32 25.906 19.891 1 90.44 218 PHE A N 1
ATOM 1619 C CA . PHE A 1 218 ? 10.375 25.234 20.641 1 90.44 218 PHE A CA 1
ATOM 1620 C C . PHE A 1 218 ? 10.453 23.75 20.25 1 90.44 218 PHE A C 1
ATOM 1622 O O . PHE A 1 218 ? 11.516 23.141 20.359 1 90.44 218 PHE A O 1
ATOM 1629 N N . GLU A 1 219 ? 9.367 23.266 19.859 1 90.44 219 GLU A N 1
ATOM 1630 C CA . GLU A 1 219 ? 9.32 21.859 19.469 1 90.44 219 GLU A CA 1
ATOM 1631 C C . GLU A 1 219 ? 9.359 21.703 17.953 1 90.44 219 GLU A C 1
ATOM 1633 O O . GLU A 1 219 ? 10.016 20.797 17.438 1 90.44 219 GLU A O 1
ATOM 1638 N N . TYR A 1 220 ? 8.734 22.562 17.266 1 90.38 220 TYR A N 1
ATOM 1639 C CA . TYR A 1 220 ? 8.633 22.5 15.805 1 90.38 220 TYR A CA 1
ATOM 1640 C C . TYR A 1 220 ? 10.008 22.391 15.164 1 90.38 220 TYR A C 1
ATOM 1642 O O . TYR A 1 220 ? 10.227 21.547 14.281 1 90.38 220 TYR A O 1
ATOM 1650 N N . TYR A 1 221 ? 10.969 23.125 15.594 1 90.69 221 TYR A N 1
ATOM 1651 C CA . TYR A 1 221 ? 12.281 23.219 14.961 1 90.69 221 TYR A CA 1
ATOM 1652 C C . TYR A 1 221 ? 13.195 22.094 15.43 1 90.69 221 TYR A C 1
ATOM 1654 O O . TYR A 1 221 ? 14.242 21.844 14.836 1 90.69 221 TYR A O 1
ATOM 1662 N N . GLU A 1 222 ? 12.977 21.344 16.609 1 82.12 222 GLU A N 1
ATOM 1663 C CA . GLU A 1 222 ? 13.906 20.422 17.234 1 82.12 222 GLU A CA 1
ATOM 1664 C C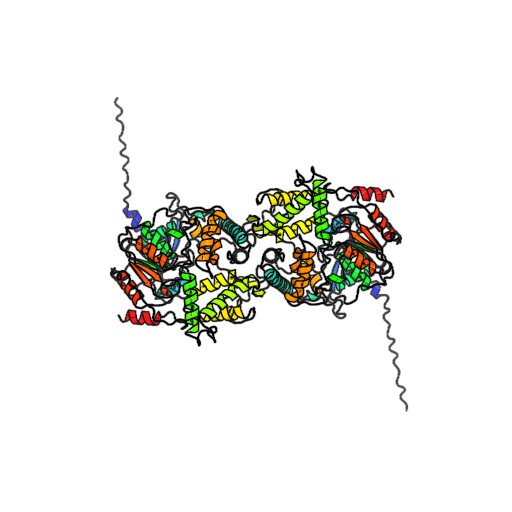 . GLU A 1 222 ? 13.594 18.984 16.859 1 82.12 222 GLU A C 1
ATOM 1666 O O . GLU A 1 222 ? 14.461 18.109 16.953 1 82.12 222 GLU A O 1
ATOM 1671 N N . ASN A 1 223 ? 13.125 18.469 15.898 1 65.19 223 ASN A N 1
ATOM 1672 C CA . ASN A 1 223 ? 12.758 17.094 15.516 1 65.19 223 ASN A CA 1
ATOM 1673 C C . ASN A 1 223 ? 13.43 16.062 16.422 1 65.19 223 ASN A C 1
ATOM 1675 O O . ASN A 1 223 ? 13.617 14.922 16.016 1 65.19 223 ASN A O 1
ATOM 1679 N N . ARG A 1 224 ? 14.07 16.297 17.5 1 65 224 ARG A N 1
ATOM 1680 C CA . ARG A 1 224 ? 14.961 15.391 18.234 1 65 224 ARG A CA 1
ATOM 1681 C C . ARG A 1 224 ? 14.242 14.766 19.422 1 65 224 ARG A C 1
ATOM 1683 O O . ARG A 1 224 ? 13.062 15.047 19.672 1 65 224 ARG A O 1
ATOM 1690 N N . GLN A 1 225 ? 15.211 13.898 20.078 1 59.19 225 GLN A N 1
ATOM 1691 C CA . GLN A 1 225 ? 14.906 13 21.188 1 59.19 225 GLN A CA 1
ATOM 1692 C C . GLN A 1 225 ? 14.148 13.734 22.297 1 59.19 225 GLN A C 1
ATOM 1694 O O . GLN A 1 225 ? 14.203 14.961 22.391 1 59.19 225 GLN A O 1
ATOM 1699 N N . ALA A 1 226 ? 13.305 12.93 22.953 1 57.28 226 ALA A N 1
ATOM 1700 C CA . ALA A 1 226 ? 12.562 13.367 24.141 1 57.28 226 ALA A CA 1
ATOM 1701 C C . ALA A 1 226 ? 13.391 14.312 25 1 57.28 226 ALA A C 1
ATOM 1703 O O . ALA A 1 226 ? 14.609 14.148 25.109 1 57.28 226 ALA A O 1
ATOM 1704 N N . PRO A 1 227 ? 12.602 15.328 25.406 1 57.94 227 PRO A N 1
ATOM 1705 C CA . PRO A 1 227 ? 11.172 15.586 25.562 1 57.94 227 PRO A CA 1
ATOM 1706 C C . PRO A 1 227 ? 10.625 16.547 24.5 1 57.94 227 PRO A C 1
ATOM 1708 O O . PRO A 1 227 ? 9.633 17.234 24.734 1 57.94 227 PRO A O 1
ATOM 1711 N N . THR A 1 228 ? 11.305 16.547 23.375 1 65 228 THR A N 1
ATOM 1712 C CA . THR A 1 228 ? 10.805 17.547 22.422 1 65 228 THR A CA 1
ATOM 1713 C C . THR A 1 228 ? 9.797 16.922 21.469 1 65 228 THR A C 1
ATOM 1715 O O . THR A 1 228 ? 9.75 15.695 21.312 1 65 228 THR A O 1
ATOM 1718 N N . GLU A 1 229 ? 8.781 17.641 21.031 1 77.56 229 GLU A N 1
ATOM 1719 C CA . GLU A 1 229 ? 7.746 17.453 20.031 1 77.56 229 GLU A CA 1
ATOM 1720 C C . GLU A 1 229 ? 6.648 16.516 20.516 1 77.56 229 GLU A C 1
ATOM 1722 O O . GLU A 1 229 ? 6.145 15.688 19.766 1 77.56 229 GLU A O 1
ATOM 1727 N N . THR A 1 230 ? 6.406 16.484 21.766 1 86.38 230 THR A N 1
ATOM 1728 C CA . THR A 1 230 ? 5.402 15.594 22.344 1 86.38 230 THR A CA 1
ATOM 1729 C C . THR A 1 230 ? 4.121 16.359 22.656 1 86.38 230 THR A C 1
ATOM 1731 O O . THR A 1 230 ? 3.049 15.766 22.781 1 86.38 230 THR A O 1
ATOM 1734 N N . GLU A 1 231 ? 4.156 17.672 22.719 1 89.69 231 GLU A N 1
ATOM 1735 C CA . GLU A 1 231 ? 3.055 18.484 23.234 1 89.69 231 GLU A CA 1
ATOM 1736 C C . GLU A 1 231 ? 1.913 18.562 22.219 1 89.69 231 GLU A C 1
ATOM 1738 O O . GLU A 1 231 ? 0.788 18.922 22.578 1 89.69 231 GLU A O 1
ATOM 1743 N N . LEU A 1 232 ? 2.232 18.234 20.953 1 90.94 232 LEU A N 1
ATOM 1744 C CA . LEU A 1 232 ? 1.297 18.359 19.844 1 90.94 232 LEU A CA 1
ATOM 1745 C C . LEU A 1 232 ? -0.043 17.719 20.188 1 90.94 232 LEU A C 1
ATOM 1747 O O . LEU A 1 232 ? -1.099 18.234 19.812 1 90.94 232 LEU A O 1
ATOM 1751 N N . PHE A 1 233 ? -0.004 16.641 20.984 1 94.75 233 PHE A N 1
ATOM 1752 C CA . PHE A 1 233 ? -1.218 15.852 21.188 1 94.75 233 PHE A CA 1
ATOM 1753 C C . PHE A 1 233 ? -1.732 15.984 22.609 1 94.75 233 PHE A C 1
ATOM 1755 O O . PHE A 1 233 ? -2.609 15.234 23.031 1 94.75 233 PHE A O 1
ATOM 1762 N N . ALA A 1 234 ? -1.3 16.984 23.312 1 95.75 234 ALA A N 1
ATOM 1763 C CA . ALA A 1 234 ? -1.569 17.125 24.75 1 95.75 234 ALA A CA 1
ATOM 1764 C C . ALA A 1 234 ? -3.062 17.297 25 1 95.75 234 ALA A C 1
ATOM 1766 O O . ALA A 1 234 ? -3.57 16.875 26.047 1 95.75 234 ALA A O 1
ATOM 1767 N N . ASP A 1 235 ? -3.803 17.891 24.031 1 97.88 235 ASP A N 1
ATOM 1768 C CA . ASP A 1 235 ? -5.215 18.172 24.266 1 97.88 235 ASP A CA 1
ATOM 1769 C C . ASP A 1 235 ? -6.105 17.375 23.328 1 97.88 235 ASP A C 1
ATOM 1771 O O . ASP A 1 235 ? -7.328 17.547 23.328 1 97.88 235 ASP A O 1
ATOM 1775 N N . SER A 1 236 ? -5.543 16.469 22.516 1 97.94 236 SER A N 1
ATOM 1776 C CA . SER A 1 236 ? -6.309 15.773 21.484 1 97.94 236 SER A CA 1
ATOM 1777 C C . SER A 1 236 ? -7.406 14.906 22.109 1 97.94 236 SER A C 1
ATOM 1779 O O . SER A 1 236 ? -8.555 14.953 21.672 1 97.94 236 SER A O 1
ATOM 1781 N N . ASP A 1 237 ? -7.047 14.18 23.141 1 98.38 237 ASP A N 1
ATOM 1782 C CA . ASP A 1 237 ? -8.039 13.32 23.781 1 98.38 237 ASP A CA 1
ATOM 1783 C C . ASP A 1 237 ? -9.094 14.156 24.5 1 98.38 237 ASP A C 1
ATOM 1785 O O . ASP A 1 237 ? -10.25 13.734 24.625 1 98.38 237 ASP A O 1
ATOM 1789 N N . ASN A 1 238 ? -8.703 15.367 24.953 1 98.5 238 ASN A N 1
ATOM 1790 C CA . ASN A 1 238 ? -9.688 16.266 25.562 1 98.5 238 ASN A CA 1
ATOM 1791 C C . ASN A 1 238 ? -10.727 16.719 24.547 1 98.5 238 ASN A C 1
ATOM 1793 O O . ASN A 1 238 ? -11.898 16.891 24.875 1 98.5 238 ASN A O 1
ATOM 1797 N N . VAL A 1 239 ? -10.289 16.891 23.344 1 98.75 239 VAL A N 1
ATOM 1798 C CA . VAL A 1 239 ? -11.227 17.281 22.297 1 98.75 239 VAL A CA 1
ATOM 1799 C C . VAL A 1 239 ? -12.18 16.109 22.016 1 98.75 239 VAL A C 1
ATOM 1801 O O . VAL A 1 239 ? -13.383 16.328 21.844 1 98.75 239 VAL A O 1
ATOM 1804 N N . MET A 1 240 ? -11.656 14.883 21.969 1 98.56 240 MET A N 1
ATOM 1805 C CA . MET A 1 240 ? -12.516 13.719 21.812 1 98.56 240 MET A CA 1
ATOM 1806 C C . MET A 1 240 ? -13.523 13.633 22.953 1 98.56 240 MET A C 1
ATOM 1808 O O . MET A 1 240 ? -14.703 13.344 22.734 1 98.56 240 MET A O 1
ATOM 1812 N N . LYS A 1 241 ? -13.125 13.898 24.172 1 98.56 241 LYS A N 1
ATOM 1813 C CA . LYS A 1 241 ? -14.031 13.93 25.312 1 98.56 241 LYS A CA 1
ATOM 1814 C C . LYS A 1 241 ? -15.102 15 25.141 1 98.56 241 LYS A C 1
ATOM 1816 O O . LYS A 1 241 ? -16.266 14.781 25.469 1 98.56 241 LYS A O 1
ATOM 1821 N N . GLY A 1 242 ? -14.656 16.156 24.625 1 98.5 242 GLY A N 1
ATOM 1822 C CA . GLY A 1 242 ? -15.625 17.203 24.312 1 98.5 242 GLY A CA 1
ATOM 1823 C C . GLY A 1 242 ? -16.656 16.766 23.281 1 98.5 242 GLY A C 1
ATOM 1824 O O . GLY A 1 242 ? -17.844 17.047 23.438 1 98.5 242 GLY A O 1
ATOM 1825 N N . PHE A 1 243 ? -16.234 16.094 22.234 1 98.62 243 PHE A N 1
ATOM 1826 C CA . PHE A 1 243 ? -17.109 15.578 21.188 1 98.62 243 PHE A CA 1
ATOM 1827 C C . PHE A 1 243 ? -18.172 14.648 21.781 1 98.62 243 PHE A C 1
ATOM 1829 O O . PHE A 1 243 ? -19.359 14.828 21.531 1 98.62 243 PHE A O 1
ATOM 1836 N N . VAL A 1 244 ? -17.75 13.625 22.594 1 98.62 244 VAL A N 1
ATOM 1837 C CA . VAL A 1 244 ? -18.688 12.633 23.078 1 98.62 244 VAL A CA 1
ATOM 1838 C C . VAL A 1 244 ? -19.625 13.266 24.109 1 98.62 244 VAL A C 1
ATOM 1840 O O . VAL A 1 244 ? -20.812 12.961 24.156 1 98.62 244 VAL A O 1
ATOM 1843 N N . LYS A 1 245 ? -19.094 14.172 25 1 98.38 245 LYS A N 1
ATOM 1844 C CA . LYS A 1 245 ? -19.938 14.883 25.953 1 98.38 245 LYS A CA 1
ATOM 1845 C C . LYS A 1 245 ? -20.969 15.75 25.219 1 98.38 245 LYS A C 1
ATOM 1847 O O . LYS A 1 245 ? -22.141 15.766 25.578 1 98.38 245 LYS A O 1
ATOM 1852 N N . GLY A 1 246 ? -20.469 16.469 24.219 1 98.19 246 GLY A N 1
ATOM 1853 C CA . GLY A 1 246 ? -21.375 17.266 23.406 1 98.19 246 GLY A CA 1
ATOM 1854 C C . GLY A 1 246 ? -22.438 16.438 22.703 1 98.19 246 GLY A C 1
ATOM 1855 O O . GLY A 1 246 ? -23.594 16.859 22.609 1 98.19 246 GLY A O 1
ATOM 1856 N N . CYS A 1 247 ? -22.031 15.328 22.234 1 98.38 247 CYS A N 1
ATOM 1857 C CA . CYS A 1 247 ? -22.953 14.414 21.562 1 98.38 247 CYS A CA 1
ATOM 1858 C C . CYS A 1 247 ? -24.047 13.961 22.516 1 98.38 247 CYS A C 1
ATOM 1860 O O . CYS A 1 247 ? -25.234 14.094 22.203 1 98.38 247 CYS A O 1
ATOM 1862 N N . ILE A 1 248 ? -23.703 13.492 23.703 1 98.31 248 ILE A N 1
ATOM 1863 C CA . ILE A 1 248 ? -24.656 12.984 24.688 1 98.31 248 ILE A CA 1
ATOM 1864 C C . ILE A 1 248 ? -25.594 14.109 25.125 1 98.31 248 ILE A C 1
ATOM 1866 O O . ILE A 1 248 ? -26.781 13.883 25.359 1 98.31 248 ILE A O 1
ATOM 1870 N N . ALA A 1 249 ? -25.109 15.32 25.188 1 97.38 249 ALA A N 1
ATOM 1871 C CA . ALA A 1 249 ? -25.891 16.484 25.625 1 97.38 249 ALA A CA 1
ATOM 1872 C C . ALA A 1 249 ? -26.859 16.938 24.531 1 97.38 249 ALA A C 1
ATOM 1874 O O . ALA A 1 249 ? -27.797 17.688 24.797 1 97.38 249 ALA A O 1
ATOM 1875 N N . ASN A 1 250 ? -26.625 16.484 23.328 1 97.19 250 ASN A N 1
ATOM 1876 C CA . ASN A 1 250 ? -27.453 16.875 22.188 1 97.19 250 ASN A CA 1
ATOM 1877 C C . ASN A 1 250 ? -27.969 15.672 21.406 1 97.19 250 ASN A C 1
ATOM 1879 O O . ASN A 1 250 ? -27.641 15.516 20.234 1 97.19 250 ASN A O 1
ATOM 1883 N N . PRO A 1 251 ? -28.859 14.898 21.953 1 96.5 251 PRO A N 1
ATOM 1884 C CA . PRO A 1 251 ? -29.25 13.617 21.375 1 96.5 251 PRO A CA 1
ATOM 1885 C C . PRO A 1 251 ? -30.016 13.781 20.062 1 96.5 251 PRO A C 1
ATOM 1887 O O . PRO A 1 251 ? -30.016 12.883 19.219 1 96.5 251 PRO A O 1
ATOM 1890 N N . GLU A 1 252 ? -30.672 14.875 19.797 1 95.69 252 GLU A N 1
ATOM 1891 C CA . GLU A 1 252 ? -31.406 15.086 18.547 1 95.69 252 GLU A CA 1
ATOM 1892 C C . GLU A 1 252 ? -30.453 15.328 17.391 1 95.69 252 GLU A C 1
ATOM 1894 O O . GLU A 1 252 ? -30.75 14.969 16.25 1 95.69 252 GLU A O 1
ATOM 1899 N N . ALA A 1 253 ? -29.297 15.883 17.703 1 96.19 253 ALA A N 1
ATOM 1900 C CA . ALA A 1 253 ? -28.344 16.266 16.656 1 96.19 253 ALA A CA 1
ATOM 1901 C C . ALA A 1 253 ? -27.25 15.211 16.5 1 96.19 253 ALA A C 1
ATOM 1903 O O . ALA A 1 253 ? -26.531 15.211 15.508 1 96.19 253 ALA A O 1
ATOM 1904 N N . CYS A 1 254 ? -27.172 14.336 17.438 1 97.69 254 CYS A N 1
ATOM 1905 C CA . CYS A 1 254 ? -26.109 13.344 17.422 1 97.69 254 CYS A CA 1
ATOM 1906 C C . CYS A 1 254 ? -26.672 11.93 17.406 1 97.69 254 CYS A C 1
ATOM 1908 O O . CYS A 1 254 ? -27.172 11.453 18.438 1 97.69 254 CYS A O 1
ATOM 1910 N N . VAL A 1 255 ? -26.391 11.211 16.344 1 96.69 255 VAL A N 1
ATOM 1911 C CA . VAL A 1 255 ? -26.969 9.891 16.125 1 96.69 255 VAL A CA 1
ATOM 1912 C C . VAL A 1 255 ? -26.344 8.875 17.062 1 96.69 255 VAL A C 1
ATOM 1914 O O . VAL A 1 255 ? -26.875 7.785 17.266 1 96.69 255 VAL A O 1
ATOM 1917 N N . LEU A 1 256 ? -25.234 9.219 17.75 1 97.62 256 LEU A N 1
ATOM 1918 C CA . LEU A 1 256 ? -24.516 8.289 18.609 1 97.62 256 LEU A CA 1
ATOM 1919 C C . LEU A 1 256 ? -25.016 8.391 20.047 1 97.62 256 LEU A C 1
ATOM 1921 O O . LEU A 1 256 ? -24.609 7.594 20.906 1 97.62 256 LEU A O 1
ATOM 1925 N N . ALA A 1 257 ? -25.797 9.352 20.359 1 95.94 257 ALA A N 1
ATOM 1926 C CA . ALA A 1 257 ? -26.125 9.711 21.734 1 95.94 257 ALA A CA 1
ATOM 1927 C C . ALA A 1 257 ? -27.031 8.664 22.375 1 95.94 257 ALA A C 1
ATOM 1929 O O . ALA A 1 257 ? -27.094 8.562 23.609 1 95.94 257 ALA A O 1
ATOM 1930 N N . LYS A 1 258 ? -27.531 7.77 21.719 1 85.44 258 LYS A N 1
ATOM 1931 C CA . LYS A 1 258 ? -28.672 7.02 22.219 1 85.44 258 LYS A CA 1
ATOM 1932 C C . LYS A 1 258 ? -28.219 5.98 23.25 1 85.44 258 LYS A C 1
ATOM 1934 O O . LYS A 1 258 ? -27.312 5.199 23 1 85.44 258 LYS A O 1
ATOM 1939 N N . ASN A 1 259 ? -28.797 6.062 24.5 1 90.81 259 ASN A N 1
ATOM 1940 C CA . ASN A 1 259 ? -28.812 5.098 25.594 1 90.81 259 ASN A CA 1
ATOM 1941 C C . ASN A 1 259 ? -27.406 4.754 26.078 1 90.81 259 ASN A C 1
ATOM 1943 O O . ASN A 1 259 ? -27.078 3.58 26.25 1 90.81 259 ASN A O 1
ATOM 1947 N N . GLN A 1 260 ? -26.531 5.754 26.156 1 94.75 260 GLN A N 1
ATOM 1948 C CA . GLN A 1 260 ? -25.188 5.527 26.672 1 94.75 260 GLN A CA 1
ATOM 1949 C C . GLN A 1 260 ? -24.609 6.801 27.297 1 94.75 260 GLN A C 1
ATOM 1951 O O . GLN A 1 260 ? -25.125 7.898 27.047 1 94.75 260 GLN A O 1
ATOM 1956 N N . THR A 1 261 ? -23.672 6.629 28.188 1 97.88 261 THR A N 1
ATOM 1957 C CA . THR A 1 261 ? -22.953 7.742 28.781 1 97.88 261 THR A CA 1
ATOM 1958 C C . THR A 1 261 ? -21.828 8.219 27.859 1 97.88 261 THR A C 1
ATOM 1960 O O . THR A 1 261 ? -21.484 7.531 26.891 1 97.88 261 THR A O 1
ATOM 1963 N N . ALA A 1 262 ? -21.328 9.414 28.156 1 98 262 ALA A N 1
ATOM 1964 C CA . ALA A 1 262 ? -20.203 9.93 27.406 1 98 262 ALA A CA 1
ATOM 1965 C C . ALA A 1 262 ? -19 8.992 27.484 1 98 262 ALA A C 1
ATOM 1967 O O . ALA A 1 262 ? -18.328 8.742 26.484 1 98 262 ALA A O 1
ATOM 1968 N N . ALA A 1 263 ? -18.75 8.438 28.672 1 98.06 263 ALA A N 1
ATOM 1969 C CA . ALA A 1 263 ? -17.625 7.527 28.875 1 98.06 263 ALA A CA 1
ATOM 1970 C C . ALA A 1 263 ? -17.797 6.258 28.047 1 98.06 263 ALA A C 1
ATOM 1972 O O . ALA A 1 263 ? -16.828 5.75 27.469 1 98.06 263 ALA A O 1
ATOM 1973 N N . GLN A 1 264 ? -18.969 5.73 28.031 1 98.31 264 GLN A N 1
ATOM 1974 C CA . GLN A 1 264 ? -19.25 4.531 27.25 1 98.31 264 GLN A CA 1
ATOM 1975 C C . GLN A 1 264 ? -19.062 4.797 25.75 1 98.31 264 GLN A C 1
ATOM 1977 O O . GLN A 1 264 ? -18.516 3.967 25.031 1 98.31 264 GLN A O 1
ATOM 1982 N N . LEU A 1 265 ? -19.578 5.941 25.328 1 98.44 265 LEU A N 1
ATOM 1983 C CA . LEU A 1 265 ? -19.422 6.305 23.922 1 98.44 265 LEU A CA 1
ATOM 1984 C C . LEU A 1 265 ? -17.953 6.461 23.562 1 98.44 265 LEU A C 1
ATOM 1986 O O . LEU A 1 265 ? -17.516 5.996 22.5 1 98.44 265 LEU A O 1
ATOM 1990 N N . GLU A 1 266 ? -17.203 7.137 24.422 1 98.44 266 GLU A N 1
ATOM 1991 C CA . GLU A 1 266 ? -15.773 7.277 24.203 1 98.44 266 GLU A CA 1
ATOM 1992 C C . GLU A 1 266 ? -15.109 5.918 24.031 1 98.44 266 GLU A C 1
ATOM 1994 O O . GLU A 1 266 ? -14.312 5.719 23.109 1 98.44 266 GLU A O 1
ATOM 1999 N N . GLU A 1 267 ? -15.406 4.973 24.875 1 98.31 267 GLU A N 1
ATOM 2000 C CA . GLU A 1 267 ? -14.82 3.639 24.812 1 98.31 267 GLU A CA 1
ATOM 2001 C C . GLU A 1 267 ? -15.242 2.9 23.547 1 98.31 267 GLU A C 1
ATOM 2003 O O . GLU A 1 267 ? -14.438 2.199 22.938 1 98.31 267 GLU A O 1
ATOM 2008 N N . SER A 1 268 ? -16.516 3.035 23.234 1 98 268 SER A N 1
ATOM 2009 C CA . SER A 1 268 ? -17 2.393 22 1 98 268 SER A CA 1
ATOM 2010 C C . SER A 1 268 ? -16.25 2.906 20.781 1 98 268 SER A C 1
ATOM 2012 O O . SER A 1 268 ? -15.938 2.139 19.875 1 98 268 SER A O 1
ATOM 2014 N N . ILE A 1 269 ? -15.992 4.195 20.734 1 98.44 269 ILE A N 1
ATOM 2015 C CA . ILE A 1 269 ? -15.242 4.777 19.625 1 98.44 269 ILE A CA 1
ATOM 2016 C C . ILE A 1 269 ? -13.805 4.266 19.641 1 98.44 269 ILE A C 1
ATOM 2018 O O . ILE A 1 269 ? -13.25 3.93 18.594 1 98.44 269 ILE A O 1
ATOM 2022 N N . TYR A 1 270 ? -13.227 4.184 20.828 1 98.44 270 TYR A N 1
ATOM 2023 C CA . TYR A 1 270 ? -11.867 3.658 20.938 1 98.44 270 TYR A CA 1
ATOM 2024 C C . TYR A 1 270 ? -11.797 2.221 20.438 1 98.44 270 TYR A C 1
ATOM 2026 O O . TYR A 1 270 ? -10.867 1.853 19.719 1 98.44 270 TYR A O 1
ATOM 2034 N N . GLN A 1 271 ? -12.766 1.391 20.797 1 98.31 271 GLN A N 1
ATOM 2035 C CA . GLN A 1 271 ? -12.812 0.003 20.344 1 98.31 271 GLN A CA 1
ATOM 2036 C C . GLN A 1 271 ? -12.992 -0.08 18.828 1 98.31 271 GLN A C 1
ATOM 2038 O O . GLN A 1 271 ? -12.461 -0.99 18.188 1 98.31 271 GLN A O 1
ATOM 2043 N N . LEU A 1 272 ? -13.75 0.836 18.281 1 98.31 272 LEU A N 1
ATOM 2044 C CA . LEU A 1 272 ? -13.875 0.894 16.828 1 98.31 272 LEU A CA 1
ATOM 2045 C C . LEU A 1 272 ? -12.508 1.112 16.188 1 98.31 272 LEU A C 1
ATOM 2047 O O . LEU A 1 272 ? -12.18 0.456 15.195 1 98.31 272 LEU A O 1
ATOM 2051 N N . PHE A 1 273 ? -11.711 2.078 16.75 1 98.25 273 PHE A N 1
ATOM 2052 C CA . PHE A 1 273 ? -10.352 2.289 16.25 1 98.25 273 PHE A CA 1
ATOM 2053 C C . PHE A 1 273 ? -9.578 0.979 16.234 1 98.25 273 PHE A C 1
ATOM 2055 O O . PHE A 1 273 ? -8.969 0.621 15.227 1 98.25 273 PHE A O 1
ATOM 2062 N N . GLN A 1 274 ? -9.648 0.215 17.312 1 98.12 274 GLN A N 1
ATOM 2063 C CA . GLN A 1 274 ? -8.898 -1.029 17.438 1 98.12 274 GLN A CA 1
ATOM 2064 C C . GLN A 1 274 ? -9.422 -2.086 16.469 1 98.12 274 GLN A C 1
ATOM 2066 O O . GLN A 1 274 ? -8.633 -2.789 15.828 1 98.12 274 GLN A O 1
ATOM 2071 N N . LYS A 1 275 ? -10.711 -2.143 16.328 1 98 275 LYS A N 1
ATOM 2072 C CA . LYS A 1 275 ? -11.336 -3.127 15.445 1 98 275 LYS A CA 1
ATOM 2073 C C . LYS A 1 275 ? -10.906 -2.918 13.992 1 98 275 LYS A C 1
ATOM 2075 O O . LYS A 1 275 ? -10.695 -3.885 13.258 1 98 275 LYS A O 1
ATOM 2080 N N . LEU A 1 276 ? -10.742 -1.714 13.586 1 97.88 276 LEU A N 1
ATOM 2081 C CA . LEU A 1 276 ? -10.422 -1.371 12.203 1 97.88 276 LEU A CA 1
ATOM 2082 C C . LEU A 1 276 ? -8.984 -1.74 11.867 1 97.88 276 LEU A C 1
ATOM 2084 O O . LEU A 1 276 ? -8.594 -1.759 10.695 1 97.88 276 LEU A O 1
ATOM 2088 N N . LYS A 1 277 ? -8.133 -2.051 12.922 1 97.94 277 LYS A N 1
ATOM 2089 C CA . LYS A 1 277 ? -6.805 -2.582 12.641 1 97.94 277 LYS A CA 1
ATOM 2090 C C . LYS A 1 277 ? -6.891 -3.938 11.945 1 97.94 277 LYS A C 1
ATOM 2092 O O . LYS A 1 277 ? -6.203 -4.176 10.953 1 97.94 277 LYS A O 1
ATOM 2097 N N . SER A 1 278 ? -7.762 -4.801 12.406 1 96.62 278 SER A N 1
ATOM 2098 C CA . SER A 1 278 ? -7.812 -6.18 11.93 1 96.62 278 SER A CA 1
ATOM 2099 C C . SER A 1 278 ? -8.984 -6.391 10.977 1 96.62 278 SER A C 1
ATOM 2101 O O . SER A 1 278 ? -9.016 -7.375 10.234 1 96.62 278 SER A O 1
ATOM 2103 N N . GLU A 1 279 ? -9.961 -5.5 11.07 1 96.62 279 GLU A N 1
ATOM 2104 C CA . GLU A 1 279 ? -11.141 -5.609 10.227 1 96.62 279 GLU A CA 1
ATOM 2105 C C . GLU A 1 279 ? -11.383 -4.32 9.445 1 96.62 279 GLU A C 1
ATOM 2107 O O . GLU A 1 279 ? -12.414 -3.662 9.625 1 96.62 279 GLU A O 1
ATOM 2112 N N . PRO A 1 280 ? -10.461 -3.977 8.625 1 96.88 280 PRO A N 1
ATOM 2113 C CA . PRO A 1 280 ? -10.695 -2.793 7.797 1 96.88 280 PRO A CA 1
ATOM 2114 C C . PRO A 1 280 ? -11.93 -2.93 6.91 1 96.88 280 PRO A C 1
ATOM 2116 O O . PRO A 1 280 ? -12.336 -4.047 6.582 1 96.88 280 PRO A O 1
ATOM 2119 N N . ILE A 1 281 ? -12.578 -1.845 6.605 1 95.81 281 ILE A N 1
ATOM 2120 C CA . ILE A 1 281 ? -13.703 -1.802 5.684 1 95.81 281 ILE A CA 1
ATOM 2121 C C . ILE A 1 281 ? -13.211 -1.44 4.281 1 95.81 281 ILE A C 1
ATOM 2123 O O . ILE A 1 281 ? -12.609 -0.383 4.082 1 95.81 281 ILE A O 1
ATOM 2127 N N . GLY A 1 282 ? -13.406 -2.355 3.359 1 92.94 282 GLY A N 1
ATOM 2128 C CA . GLY A 1 282 ? -12.969 -2.109 1.995 1 92.94 282 GLY A CA 1
ATOM 2129 C C . GLY A 1 282 ? -14.094 -1.689 1.072 1 92.94 282 GLY A C 1
ATOM 2130 O O . GLY A 1 282 ? -15.172 -2.291 1.084 1 92.94 282 GLY A O 1
ATOM 2131 N N . ALA A 1 283 ? -13.891 -0.574 0.365 1 89.44 283 ALA A N 1
ATOM 2132 C CA . ALA A 1 283 ? -14.773 -0.154 -0.724 1 89.44 283 ALA A CA 1
ATOM 2133 C C . ALA A 1 283 ? -14.055 -0.245 -2.07 1 89.44 283 ALA A C 1
ATOM 2135 O O . ALA A 1 283 ? -13.18 0.565 -2.369 1 89.44 283 ALA A O 1
ATOM 2136 N N . ALA A 1 284 ? -14.453 -1.199 -2.836 1 88.5 284 ALA A N 1
ATOM 2137 C CA . ALA A 1 284 ? -13.797 -1.429 -4.121 1 88.5 284 ALA A CA 1
ATOM 2138 C C . ALA A 1 284 ? -14.055 -0.269 -5.082 1 88.5 284 ALA A C 1
ATOM 2140 O O . ALA A 1 284 ? -15.172 0.234 -5.172 1 88.5 284 ALA A O 1
ATOM 2141 N N . VAL A 1 285 ? -13.07 0.246 -5.664 1 86.25 285 VAL A N 1
ATOM 2142 C CA . VAL A 1 285 ? -13.117 1.25 -6.719 1 86.25 285 VAL A CA 1
ATOM 2143 C C . VAL A 1 285 ? -12.227 0.818 -7.883 1 86.25 285 VAL A C 1
ATOM 2145 O O . VAL A 1 285 ? -11.047 1.159 -7.93 1 86.25 285 VAL A O 1
ATOM 2148 N N . PRO A 1 286 ? -12.836 0.109 -8.836 1 86.06 286 PRO A N 1
ATOM 2149 C CA . PRO A 1 286 ? -12.031 -0.373 -9.961 1 86.06 286 PRO A CA 1
ATOM 2150 C C . PRO A 1 286 ? -11.227 0.741 -10.633 1 86.06 286 PRO A C 1
ATOM 2152 O O . PRO A 1 286 ? -11.75 1.839 -10.844 1 86.06 286 PRO A O 1
ATOM 2155 N N . GLY A 1 287 ? -9.984 0.445 -10.898 1 83 287 GLY A N 1
ATOM 2156 C CA . GLY A 1 287 ? -9.125 1.418 -11.555 1 83 287 GLY A CA 1
ATOM 2157 C C . GLY A 1 287 ? -8.438 2.35 -10.57 1 83 287 GLY A C 1
ATOM 2158 O O . GLY A 1 287 ? -7.594 3.162 -10.969 1 83 287 GLY A O 1
ATOM 2159 N N . TYR A 1 288 ? -8.797 2.311 -9.32 1 85.31 288 TYR A N 1
ATOM 2160 C CA . TYR A 1 288 ? -8.117 3.068 -8.273 1 85.31 288 TYR A CA 1
ATOM 2161 C C . TYR A 1 288 ? -6.832 2.371 -7.844 1 85.31 288 TYR A C 1
ATOM 2163 O O . TYR A 1 288 ? -6.789 1.143 -7.742 1 85.31 288 TYR A O 1
ATOM 2171 N N . PRO A 1 289 ? -5.723 3.168 -7.637 1 84.19 289 PRO A N 1
ATOM 2172 C CA . PRO A 1 289 ? -4.516 2.516 -7.133 1 84.19 289 PRO A CA 1
ATOM 2173 C C . PRO A 1 289 ? -4.758 1.728 -5.852 1 84.19 289 PRO A C 1
ATOM 2175 O O . PRO A 1 289 ? -5.301 2.27 -4.883 1 84.19 289 PRO A O 1
ATOM 2178 N N . GLY A 1 290 ? -4.406 0.53 -5.902 1 87.06 290 GLY A N 1
ATOM 2179 C CA . GLY A 1 290 ? -4.684 -0.348 -4.777 1 87.06 290 GLY A CA 1
ATOM 2180 C C . GLY A 1 290 ? -6.031 -1.04 -4.879 1 87.06 290 GLY A C 1
ATOM 2181 O O . GLY A 1 290 ?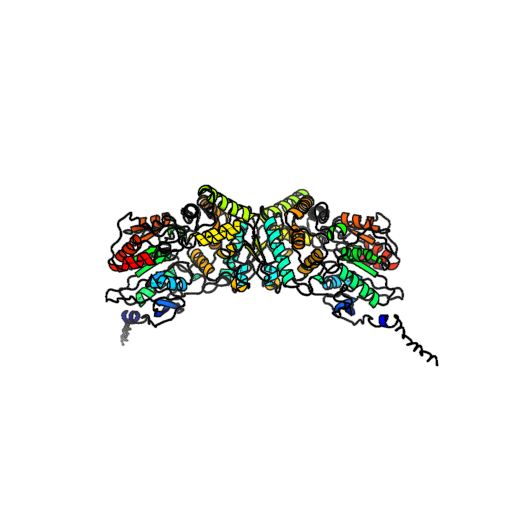 -6.344 -1.921 -4.074 1 87.06 290 GLY A O 1
ATOM 2182 N N . GLY A 1 291 ? -6.883 -0.591 -5.816 1 87.81 291 GLY A N 1
ATOM 2183 C CA . GLY A 1 291 ? -8.125 -1.271 -6.145 1 87.81 291 GLY A CA 1
ATOM 2184 C C . GLY A 1 291 ? -9.328 -0.707 -5.41 1 87.81 291 GLY A C 1
ATOM 2185 O O . GLY A 1 291 ? -10.469 -0.996 -5.77 1 87.81 291 GLY A O 1
ATOM 2186 N N . GLY A 1 292 ? -9.102 0.085 -4.453 1 89.88 292 GLY A N 1
ATOM 2187 C CA . GLY A 1 292 ? -10.203 0.615 -3.666 1 89.88 292 GLY A CA 1
ATOM 2188 C C . GLY A 1 292 ? -9.75 1.394 -2.447 1 89.88 292 GLY A C 1
ATOM 2189 O O . GLY A 1 292 ? -8.555 1.634 -2.268 1 89.88 292 GLY A O 1
ATOM 2190 N N . LEU A 1 293 ? -10.734 1.841 -1.688 1 88.88 293 LEU A N 1
ATOM 2191 C CA . LEU A 1 293 ? -10.477 2.57 -0.452 1 88.88 293 LEU A CA 1
ATOM 2192 C C . LEU A 1 293 ? -10.5 1.631 0.75 1 88.88 293 LEU A C 1
ATOM 2194 O O . LEU A 1 293 ? -11.438 0.841 0.905 1 88.88 293 LEU A O 1
ATOM 2198 N N . LEU A 1 294 ? -9.406 1.612 1.457 1 91.75 294 LEU A N 1
ATOM 2199 C CA . LEU A 1 294 ? -9.328 0.865 2.707 1 91.75 294 LEU A CA 1
ATOM 2200 C C . LEU A 1 294 ? -9.547 1.786 3.904 1 91.75 294 LEU A C 1
ATOM 2202 O O . LEU A 1 294 ? -8.703 2.645 4.188 1 91.75 294 LEU A O 1
ATOM 2206 N N . ILE A 1 295 ? -10.688 1.616 4.516 1 94.31 295 ILE A N 1
ATOM 2207 C CA . ILE A 1 295 ? -10.984 2.352 5.738 1 94.31 295 ILE A CA 1
ATOM 2208 C C . ILE A 1 295 ? -10.492 1.558 6.949 1 94.31 295 ILE A C 1
ATOM 2210 O O . ILE A 1 295 ? -11.234 0.752 7.512 1 94.31 295 ILE A O 1
ATOM 2214 N N . ASP A 1 296 ? -9.258 1.771 7.277 1 96.69 296 ASP A N 1
ATOM 2215 C CA . ASP A 1 296 ? -8.617 1.071 8.391 1 96.69 296 ASP A CA 1
ATOM 2216 C C . ASP A 1 296 ? -8.281 2.033 9.523 1 96.69 296 ASP A C 1
ATOM 2218 O O . ASP A 1 296 ? -8.789 3.158 9.562 1 96.69 296 ASP A O 1
ATOM 2222 N N . TYR A 1 297 ? -7.555 1.594 10.531 1 97.81 297 TYR A N 1
ATOM 2223 C CA . TYR A 1 297 ? -7.156 2.35 11.711 1 97.81 297 TYR A CA 1
ATOM 2224 C C . TYR A 1 297 ? -6.488 3.662 11.32 1 97.81 297 TYR A C 1
ATOM 2226 O O . TYR A 1 297 ? -6.832 4.723 11.852 1 97.81 297 TYR A O 1
ATOM 2234 N N . SER A 1 298 ? -5.484 3.596 10.367 1 96.69 298 SER A N 1
ATOM 2235 C CA . SER A 1 298 ? -4.734 4.781 9.961 1 96.69 298 SER A CA 1
ATOM 2236 C C . SER A 1 298 ? -5.637 5.801 9.273 1 96.69 298 SER A C 1
ATOM 2238 O O . SER A 1 298 ? -5.535 7 9.531 1 96.69 298 SER A O 1
ATOM 2240 N N . PHE A 1 299 ? -6.504 5.324 8.445 1 93.12 299 PHE A N 1
ATOM 2241 C CA . PHE A 1 299 ? -7.453 6.184 7.754 1 93.12 299 PHE A CA 1
ATOM 2242 C C . PHE A 1 299 ? -8.383 6.879 8.742 1 93.12 299 PHE A C 1
ATOM 2244 O O . PHE A 1 299 ? -8.57 8.094 8.68 1 93.12 299 PHE A O 1
ATOM 2251 N N . MET A 1 300 ? -8.977 6.102 9.617 1 94.5 300 MET A N 1
ATOM 2252 C CA . MET A 1 300 ? -9.891 6.633 10.625 1 94.5 300 MET A CA 1
ATOM 2253 C C . MET A 1 300 ? -9.195 7.68 11.492 1 94.5 300 MET A C 1
ATOM 2255 O O . MET A 1 300 ? -9.758 8.742 11.766 1 94.5 300 MET A O 1
ATOM 2259 N N . SER A 1 301 ? -8.016 7.348 11.898 1 95.81 301 SER A N 1
ATOM 2260 C CA . SER A 1 301 ? -7.242 8.281 12.711 1 95.81 301 SER A CA 1
ATOM 2261 C C . SER A 1 301 ? -7.062 9.617 12 1 95.81 301 SER A C 1
ATOM 2263 O O . SER A 1 301 ? -7.301 10.672 12.586 1 95.81 301 SER A O 1
ATOM 2265 N N . ALA A 1 302 ? -6.719 9.555 10.734 1 92.06 302 ALA A N 1
ATOM 2266 C CA . ALA A 1 302 ? -6.48 10.766 9.953 1 92.06 302 ALA A CA 1
ATOM 2267 C C . ALA A 1 302 ? -7.77 11.57 9.781 1 92.06 302 ALA A C 1
ATOM 2269 O O . ALA A 1 302 ? -7.777 12.789 9.969 1 92.06 302 ALA A O 1
ATOM 2270 N N . VAL A 1 303 ? -8.82 10.938 9.492 1 91.5 303 VAL A N 1
ATOM 2271 C CA . VAL A 1 303 ? -10.078 11.594 9.164 1 91.5 303 VAL A CA 1
ATOM 2272 C C . VAL A 1 303 ? -10.688 12.195 10.43 1 91.5 303 VAL A C 1
ATOM 2274 O O . VAL A 1 303 ? -11.094 13.359 10.438 1 91.5 303 VAL A O 1
ATOM 2277 N N . ILE A 1 304 ? -10.758 11.406 11.492 1 95.44 304 ILE A N 1
ATOM 2278 C CA . ILE A 1 304 ? -11.391 11.883 12.719 1 95.44 304 ILE A CA 1
ATOM 2279 C C . ILE A 1 304 ? -10.555 13.008 13.32 1 95.44 304 ILE A C 1
ATOM 2281 O O . ILE A 1 304 ? -11.102 14 13.812 1 95.44 304 ILE A O 1
ATOM 2285 N N . PHE A 1 305 ? -9.219 12.828 13.273 1 95.19 305 PHE A N 1
ATOM 2286 C CA . PHE A 1 305 ? -8.344 13.883 13.766 1 95.19 305 PHE A CA 1
ATOM 2287 C C . PHE A 1 305 ? -8.641 15.203 13.055 1 95.19 305 PHE A C 1
ATOM 2289 O O . PHE A 1 305 ? -8.797 16.234 13.703 1 95.19 305 PHE A O 1
ATOM 2296 N N . ARG A 1 306 ? -8.773 15.156 11.766 1 92.38 306 ARG A N 1
ATOM 2297 C CA . ARG A 1 306 ? -9.047 16.359 10.984 1 92.38 306 ARG A CA 1
ATOM 2298 C C . ARG A 1 306 ? -10.43 16.922 11.312 1 92.38 306 ARG A C 1
ATOM 2300 O O . ARG A 1 306 ? -10.594 18.141 11.43 1 92.38 306 ARG A O 1
ATOM 2307 N N . GLN A 1 307 ? -11.336 16.109 11.469 1 94.25 307 GLN A N 1
ATOM 2308 C CA . GLN A 1 307 ? -12.695 16.578 11.719 1 94.25 307 GLN A CA 1
ATOM 2309 C C . GLN A 1 307 ? -12.82 17.188 13.117 1 94.25 307 GLN A C 1
ATOM 2311 O O . GLN A 1 307 ? -13.688 18.031 13.352 1 94.25 307 GLN A O 1
ATOM 2316 N N . LEU A 1 308 ? -12.008 16.812 14.023 1 97.12 308 LEU A N 1
ATOM 2317 C CA . LEU A 1 308 ? -12.016 17.391 15.367 1 97.12 308 LEU A CA 1
ATOM 2318 C C . LEU A 1 308 ? -11.602 18.844 15.328 1 97.12 308 LEU A C 1
ATOM 2320 O O . LEU A 1 308 ? -11.828 19.594 16.281 1 97.12 308 LEU A O 1
ATOM 2324 N N . TYR A 1 309 ? -11.047 19.297 14.195 1 95.12 309 TYR A N 1
ATOM 2325 C CA . TYR A 1 309 ? -10.656 20.703 14.047 1 95.12 309 TYR A CA 1
ATOM 2326 C C . TYR A 1 309 ? -11.875 21.609 14.055 1 95.12 309 TYR A C 1
ATOM 2328 O O . TYR A 1 309 ? -11.766 22.797 14.391 1 95.12 309 TYR A O 1
ATOM 2336 N N . THR A 1 310 ? -13.031 21.031 13.664 1 95.56 310 THR A N 1
ATOM 2337 C CA . THR A 1 310 ? -14.164 21.875 13.305 1 95.56 310 THR A CA 1
ATOM 2338 C C . THR A 1 310 ? -15.43 21.438 14.039 1 95.56 310 THR A C 1
ATOM 2340 O O . THR A 1 310 ? -16.281 20.75 13.469 1 95.56 310 THR A O 1
ATOM 2343 N N . PRO A 1 311 ? -15.68 22.016 15.219 1 97.25 311 PRO A N 1
ATOM 2344 C CA . PRO A 1 311 ? -16.812 21.578 16.031 1 97.25 311 PRO A CA 1
ATOM 2345 C C . PRO A 1 311 ? -18.156 21.734 15.312 1 97.25 311 PRO A C 1
ATOM 2347 O O . PRO A 1 311 ? -19.078 20.938 15.531 1 97.25 311 PRO A O 1
ATOM 2350 N N . PHE A 1 312 ? -18.297 22.656 14.43 1 95.81 312 PHE A N 1
ATOM 2351 C CA . PHE A 1 312 ? -19.609 22.922 13.836 1 95.81 312 PHE A CA 1
ATOM 2352 C C . PHE A 1 312 ? -19.969 21.859 12.805 1 95.81 312 PHE A C 1
ATOM 2354 O O . PHE A 1 312 ? -21.078 21.828 12.289 1 95.81 312 PHE A O 1
ATOM 2361 N N . ILE A 1 313 ? -19.062 20.859 12.547 1 95.56 313 ILE A N 1
ATOM 2362 C CA . ILE A 1 313 ? -19.422 19.766 11.648 1 95.56 313 ILE A CA 1
ATOM 2363 C C . ILE A 1 313 ? -19.484 18.453 12.43 1 95.56 313 ILE A C 1
ATOM 2365 O O . ILE A 1 313 ? -19.609 17.391 11.836 1 95.56 313 ILE A O 1
ATOM 2369 N N . TRP A 1 314 ? -19.453 18.5 13.727 1 97.94 314 TRP A N 1
ATOM 2370 C CA . TRP A 1 314 ? -19.344 17.281 14.539 1 97.94 314 TRP A CA 1
ATOM 2371 C C . TRP A 1 314 ? -20.578 16.422 14.414 1 97.94 314 TRP A C 1
ATOM 2373 O O . TRP A 1 314 ? -20.547 15.219 14.695 1 97.94 314 TRP A O 1
ATOM 2383 N N . GLN A 1 315 ? -21.734 17 14 1 97.25 315 GLN A N 1
ATOM 2384 C CA . GLN A 1 315 ? -22.906 16.172 13.727 1 97.25 315 GLN A CA 1
ATOM 2385 C C . GLN A 1 315 ? -22.625 15.203 12.57 1 97.25 315 GLN A C 1
ATOM 2387 O O . GLN A 1 315 ? -23.094 14.062 12.578 1 97.25 315 GLN A O 1
ATOM 2392 N N . TYR A 1 316 ? -21.859 15.656 11.594 1 95.69 316 TYR A N 1
ATOM 2393 C CA . TYR A 1 316 ? -21.484 14.805 10.477 1 95.69 316 TYR A CA 1
ATOM 2394 C C . TYR A 1 316 ? -20.406 13.805 10.891 1 95.69 316 TYR A C 1
ATOM 2396 O O . TYR A 1 316 ? -20.391 12.664 10.414 1 95.69 316 TYR A O 1
ATOM 2404 N N . THR A 1 317 ? -19.5 14.234 11.789 1 97.12 317 THR A N 1
ATOM 2405 C CA . THR A 1 317 ? -18.531 13.312 12.352 1 97.12 317 THR A CA 1
ATOM 2406 C C . THR A 1 317 ? -19.219 12.148 13.055 1 97.12 317 THR A C 1
ATOM 2408 O O . THR A 1 317 ? -18.828 10.992 12.891 1 97.12 317 THR A O 1
ATOM 2411 N N . ALA A 1 318 ? -20.281 12.523 13.789 1 98.12 318 ALA A N 1
ATOM 2412 C CA . ALA A 1 318 ? -21.062 11.508 14.484 1 98.12 318 ALA A CA 1
ATOM 2413 C C . ALA A 1 318 ? -21.672 10.523 13.492 1 98.12 318 ALA A C 1
ATOM 2415 O O . ALA A 1 318 ? -21.672 9.312 13.719 1 98.12 318 ALA A O 1
ATOM 2416 N N . LYS A 1 319 ? -22.188 11.039 12.406 1 96.94 319 LYS A N 1
ATOM 2417 C CA . LYS A 1 319 ? -22.781 10.188 11.383 1 96.94 319 LYS A CA 1
ATOM 2418 C C . LYS A 1 319 ? -21.734 9.266 10.758 1 96.94 319 LYS A C 1
ATOM 2420 O O . LYS A 1 319 ? -22.031 8.094 10.484 1 96.94 319 LYS A O 1
ATOM 2425 N N . CYS A 1 320 ? -20.641 9.781 10.547 1 95.81 320 CYS A N 1
ATOM 2426 C CA . CYS A 1 320 ? -19.547 8.984 10.008 1 95.81 320 CYS A CA 1
ATOM 2427 C C . CYS A 1 320 ? -19.172 7.844 10.953 1 95.81 320 CYS A C 1
ATOM 2429 O O . CYS A 1 320 ? -19.109 6.688 10.539 1 95.81 320 CYS A O 1
ATOM 2431 N N . ILE A 1 321 ? -18.953 8.156 12.234 1 97.94 321 ILE A N 1
ATOM 2432 C CA . ILE A 1 321 ? -18.562 7.16 13.227 1 97.94 321 ILE A CA 1
ATOM 2433 C C . ILE A 1 321 ? -19.641 6.086 13.336 1 97.94 321 ILE A C 1
ATOM 2435 O O . ILE A 1 321 ? -19.344 4.891 13.383 1 97.94 321 ILE A O 1
ATOM 2439 N N . ALA A 1 322 ? -20.891 6.527 13.328 1 97.5 322 ALA A N 1
ATOM 2440 C CA . ALA A 1 322 ? -22 5.574 13.375 1 97.5 322 ALA A CA 1
ATOM 2441 C C . ALA A 1 322 ? -21.953 4.617 12.188 1 97.5 322 ALA A C 1
ATOM 2443 O O . ALA A 1 322 ? -22.156 3.414 12.344 1 97.5 322 ALA A O 1
ATOM 2444 N N . ALA A 1 323 ? -21.703 5.156 11.039 1 96.06 323 ALA A N 1
ATOM 2445 C CA . ALA A 1 323 ? -21.609 4.34 9.828 1 96.06 323 ALA A CA 1
ATOM 2446 C C . ALA A 1 323 ? -20.453 3.342 9.938 1 96.06 323 ALA A C 1
ATOM 2448 O O . ALA A 1 323 ? -20.609 2.17 9.586 1 96.06 323 ALA A O 1
ATOM 2449 N N . LEU A 1 324 ? -19.344 3.775 10.414 1 96.44 324 LEU A N 1
ATOM 2450 C CA . LEU A 1 324 ? -18.172 2.91 10.578 1 96.44 324 LEU A CA 1
ATOM 2451 C C . LEU A 1 324 ? -18.469 1.786 11.57 1 96.44 324 LEU A C 1
ATOM 2453 O O . LEU A 1 324 ? -17.953 0.674 11.414 1 96.44 324 LEU A O 1
ATOM 2457 N N . MET A 1 325 ? -19.25 2.068 12.57 1 96.75 325 MET A N 1
ATOM 2458 C CA . MET A 1 325 ? -19.594 1.079 13.586 1 96.75 325 MET A CA 1
ATOM 2459 C C . MET A 1 325 ? -20.438 -0.044 12.992 1 96.75 325 MET A C 1
ATOM 2461 O O . MET A 1 325 ? -20.438 -1.16 13.516 1 96.75 325 MET A O 1
ATOM 2465 N N . THR A 1 326 ? -21.125 0.195 11.859 1 95.69 326 THR A N 1
ATOM 2466 C CA . THR A 1 326 ? -21.891 -0.864 11.211 1 95.69 326 THR A CA 1
ATOM 2467 C C . THR A 1 326 ? -20.969 -1.864 10.531 1 95.69 326 THR A C 1
ATOM 2469 O O . THR A 1 326 ? -21.328 -3.021 10.32 1 95.69 326 THR A O 1
ATOM 2472 N N . GLY A 1 327 ? -19.812 -1.361 10.07 1 94 327 GLY A N 1
ATOM 2473 C CA . GLY A 1 327 ? -18.859 -2.205 9.367 1 94 327 GLY A CA 1
ATOM 2474 C C . GLY A 1 327 ? -19.219 -2.406 7.902 1 94 327 GLY A C 1
ATOM 2475 O O . GLY A 1 327 ? -18.547 -3.174 7.199 1 94 327 GLY A O 1
ATOM 2476 N N . GLU A 1 328 ? -20.203 -1.675 7.449 1 92.5 328 GLU A N 1
ATOM 2477 C CA . GLU A 1 328 ? -20.672 -1.859 6.086 1 92.5 328 GLU A CA 1
ATOM 2478 C C . GLU A 1 328 ? -20.156 -0.764 5.16 1 92.5 328 GLU A C 1
ATOM 2480 O O . GLU A 1 328 ? -20.328 0.425 5.438 1 92.5 328 GLU A O 1
ATOM 2485 N N . SER A 1 329 ? -19.594 -1.188 4.094 1 90.25 329 SER A N 1
ATOM 2486 C CA . SER A 1 329 ? -19.016 -0.233 3.154 1 90.25 329 SER A CA 1
ATOM 2487 C C . SER A 1 329 ? -20.094 0.528 2.4 1 90.25 329 SER A C 1
ATOM 2489 O O . SER A 1 329 ? -19.828 1.539 1.752 1 90.25 329 SER A O 1
ATOM 2491 N N . THR A 1 330 ? -21.312 0.094 2.479 1 89.75 330 THR A N 1
ATOM 2492 C CA . THR A 1 330 ? -22.406 0.7 1.724 1 89.75 330 THR A CA 1
ATOM 2493 C C . THR A 1 330 ? -23.188 1.674 2.598 1 89.75 330 THR A C 1
ATOM 2495 O O . THR A 1 330 ? -24.141 2.309 2.131 1 89.75 330 THR A O 1
ATOM 2498 N N . ASP A 1 331 ? -22.844 1.759 3.814 1 92.81 331 ASP A N 1
ATOM 2499 C CA . ASP A 1 331 ? -23.547 2.688 4.684 1 92.81 331 ASP A CA 1
ATOM 2500 C C . ASP A 1 331 ? -23.438 4.121 4.172 1 92.81 331 ASP A C 1
ATOM 2502 O O . ASP A 1 331 ? -22.328 4.621 3.967 1 92.81 331 ASP A O 1
ATOM 2506 N N . PRO A 1 332 ? -24.562 4.852 4.02 1 91.12 332 PRO A N 1
ATOM 2507 C CA . PRO A 1 332 ? -24.516 6.199 3.443 1 91.12 332 PRO A CA 1
ATOM 2508 C C . PRO A 1 332 ? -23.781 7.199 4.332 1 91.12 332 PRO A C 1
ATOM 2510 O O . PRO A 1 332 ? -23.266 8.211 3.842 1 91.12 332 PRO A O 1
ATOM 2513 N N . GLY A 1 333 ? -23.719 6.934 5.578 1 93.25 333 GLY A N 1
ATOM 2514 C CA . GLY A 1 333 ? -23.016 7.82 6.496 1 93.25 333 GLY A CA 1
ATOM 2515 C C . GLY A 1 333 ? -21.531 7.93 6.215 1 93.25 333 GLY A C 1
ATOM 2516 O O . GLY A 1 333 ? -20.891 8.875 6.664 1 93.25 333 GLY A O 1
ATOM 2517 N N . LEU A 1 334 ? -20.984 6.965 5.512 1 92.06 334 LEU A N 1
ATOM 2518 C CA . LEU A 1 334 ? -19.562 6.977 5.188 1 92.06 334 LEU A CA 1
ATOM 2519 C C . LEU A 1 334 ? -19.219 8.172 4.301 1 92.06 334 LEU A C 1
ATOM 2521 O O . LEU A 1 334 ? -18.062 8.57 4.219 1 92.06 334 LEU A O 1
ATOM 2525 N N . ARG A 1 335 ? -20.156 8.812 3.654 1 88.62 335 ARG A N 1
ATOM 2526 C CA . ARG A 1 335 ? -19.922 9.977 2.811 1 88.62 335 ARG A CA 1
ATOM 2527 C C . ARG A 1 335 ? -19.391 11.148 3.629 1 88.62 335 ARG A C 1
ATOM 2529 O O . ARG A 1 335 ? -18.781 12.062 3.084 1 88.62 335 ARG A O 1
ATOM 2536 N N . HIS A 1 336 ? -19.656 11.117 4.879 1 90.62 336 HIS A N 1
ATOM 2537 C CA . HIS A 1 336 ? -19.266 12.227 5.746 1 90.62 336 HIS A CA 1
ATOM 2538 C C . HIS A 1 336 ? -17.781 12.125 6.129 1 90.62 336 HIS A C 1
ATOM 2540 O O . HIS A 1 336 ? -17.219 13.078 6.668 1 90.62 336 HIS A O 1
ATOM 2546 N N . CYS A 1 337 ? -17.109 11 5.84 1 85.44 337 CYS A N 1
ATOM 2547 C CA . CYS A 1 337 ? -15.711 10.922 6.242 1 85.44 337 CYS A CA 1
ATOM 2548 C C . CYS A 1 337 ? -14.859 10.32 5.129 1 85.44 337 CYS A C 1
ATOM 2550 O O . CYS A 1 337 ? -13.625 10.359 5.195 1 85.44 337 CYS A O 1
ATOM 2552 N N . VAL A 1 338 ? -15.305 9.672 4.223 1 82.06 338 VAL A N 1
ATOM 2553 C CA . VAL A 1 338 ? -14.539 9.062 3.145 1 82.06 338 VAL A CA 1
ATOM 2554 C C . VAL A 1 338 ? -14.727 9.867 1.859 1 82.06 338 VAL A C 1
ATOM 2556 O O . VAL A 1 338 ? -15.695 9.664 1.129 1 82.06 338 VAL A O 1
ATOM 2559 N N . PRO A 1 339 ? -13.625 10.742 1.774 1 65.56 339 PRO A N 1
ATOM 2560 C CA . PRO A 1 339 ? -13.711 11.484 0.516 1 65.56 339 PRO A CA 1
ATOM 2561 C C . PRO A 1 339 ? -13.625 10.586 -0.711 1 65.56 339 PRO A C 1
ATOM 2563 O O . PRO A 1 339 ? -12.938 9.555 -0.681 1 65.56 339 PRO A O 1
ATOM 2566 N N . GLY A 1 340 ? -14.5 10.68 -1.728 1 60.06 340 GLY A N 1
ATOM 2567 C CA . GLY A 1 340 ? -14.383 9.906 -2.953 1 60.06 340 GLY A CA 1
ATOM 2568 C C . GLY A 1 340 ? -15.438 8.82 -3.072 1 60.06 340 GLY A C 1
ATOM 2569 O O . GLY A 1 340 ? -15.648 8.266 -4.156 1 60.06 340 GLY A O 1
ATOM 2570 N N . LEU A 1 341 ? -15.766 8.375 -1.776 1 57.97 341 LEU A N 1
ATOM 2571 C CA . LEU A 1 341 ? -16.797 7.359 -1.898 1 57.97 341 LEU A CA 1
ATOM 2572 C C . LEU A 1 341 ? -17.906 7.824 -2.844 1 57.97 341 LEU A C 1
ATOM 2574 O O . LEU A 1 341 ? -18.469 7.023 -3.586 1 57.97 341 LEU A O 1
ATOM 2578 N N . ALA A 1 342 ? -18.188 9.125 -2.699 1 49.34 342 ALA A N 1
ATOM 2579 C CA . ALA A 1 342 ? -19.188 9.625 -3.641 1 49.34 342 ALA A CA 1
ATOM 2580 C C . ALA A 1 342 ? -18.578 9.867 -5.016 1 49.34 342 ALA A C 1
ATOM 2582 O O . ALA A 1 342 ? -19.297 10.086 -5.996 1 49.34 342 ALA A O 1
ATOM 2583 N N . GLN A 1 343 ? -17.234 9.867 -5.051 1 50.91 343 GLN A N 1
ATOM 2584 C CA . GLN A 1 343 ? -16.625 10.242 -6.32 1 50.91 343 GLN A CA 1
ATOM 2585 C C . GLN A 1 343 ? -16.484 9.039 -7.242 1 50.91 343 GLN A C 1
ATOM 2587 O O . GLN A 1 343 ? -16.031 7.969 -6.812 1 50.91 343 GLN A O 1
ATOM 2592 N N . THR A 1 344 ? -17.125 9.039 -8.289 1 45.41 344 THR A N 1
ATOM 2593 C CA . THR A 1 344 ? -17.297 8 -9.305 1 45.41 344 THR A CA 1
ATOM 2594 C C . THR A 1 344 ? -15.984 7.703 -10.008 1 45.41 344 THR A C 1
ATOM 2596 O O . THR A 1 344 ? -15.875 6.707 -10.727 1 45.41 344 THR A O 1
ATOM 2599 N N . THR A 1 345 ? -14.922 8.727 -9.93 1 46.88 345 THR A N 1
ATOM 2600 C CA . THR A 1 345 ? -13.734 8.438 -10.727 1 46.88 345 THR A CA 1
ATOM 2601 C C . THR A 1 345 ? -12.477 8.523 -9.867 1 46.88 345 THR A C 1
ATOM 2603 O O . THR A 1 345 ? -12.469 9.195 -8.836 1 46.88 345 THR A O 1
ATOM 2606 N N . ALA A 1 346 ? -11.547 7.723 -10.102 1 50.16 346 ALA A N 1
ATOM 2607 C CA . ALA A 1 346 ? -10.234 7.707 -9.469 1 50.16 346 ALA A CA 1
ATOM 2608 C C . ALA A 1 346 ? -9.672 9.117 -9.336 1 50.16 346 ALA A C 1
ATOM 2610 O O . ALA A 1 346 ? -9.07 9.461 -8.312 1 50.16 346 ALA A O 1
ATOM 2611 N N . ALA A 1 347 ? -9.805 10 -10.219 1 48.44 347 ALA A N 1
ATOM 2612 C CA . ALA A 1 347 ? -9.258 11.359 -10.266 1 48.44 347 ALA A CA 1
ATOM 2613 C C . ALA A 1 347 ? -9.797 12.211 -9.125 1 48.44 347 ALA A C 1
ATOM 2615 O O . ALA A 1 347 ? -9.062 13 -8.523 1 48.44 347 ALA A O 1
ATOM 2616 N N . GLU A 1 348 ? -10.984 11.992 -8.867 1 48.84 348 GLU A N 1
ATOM 2617 C CA . GLU A 1 348 ? -11.617 12.844 -7.863 1 48.84 348 GLU A CA 1
ATOM 2618 C C . GLU A 1 348 ? -11.227 12.422 -6.453 1 48.84 348 GLU A C 1
ATOM 2620 O O . GLU A 1 348 ? -11.195 13.25 -5.539 1 48.84 348 GLU A O 1
ATOM 2625 N N . ALA A 1 349 ? -10.828 11.18 -6.426 1 48.34 349 ALA A N 1
ATOM 2626 C CA . ALA A 1 349 ? -10.508 10.656 -5.102 1 48.34 349 ALA A CA 1
ATOM 2627 C C . ALA A 1 349 ? -9.055 10.953 -4.727 1 48.34 349 ALA A C 1
ATOM 2629 O O . ALA A 1 349 ? -8.656 10.773 -3.572 1 48.34 349 ALA A O 1
ATOM 2630 N N . SER A 1 350 ? -8.398 11.508 -5.625 1 48.22 350 SER A N 1
ATOM 2631 C CA . SER A 1 350 ? -6.957 11.625 -5.426 1 48.22 350 SER A CA 1
ATOM 2632 C C . SER A 1 350 ? -6.621 12.812 -4.523 1 48.22 350 SER A C 1
ATOM 2634 O O . SER A 1 350 ? -7.297 13.836 -4.562 1 48.22 350 SER A O 1
ATOM 2636 N N . ALA A 1 351 ? -5.719 12.555 -3.523 1 53.69 351 ALA A N 1
ATOM 2637 C CA . ALA A 1 351 ? -5.176 13.5 -2.553 1 53.69 351 ALA A CA 1
ATOM 2638 C C . ALA A 1 351 ? -4.598 14.727 -3.25 1 53.69 351 ALA A C 1
ATOM 2640 O O . ALA A 1 351 ? -4.117 14.641 -4.383 1 53.69 351 ALA A O 1
ATOM 2641 N N . LYS A 1 352 ? -4.832 15.977 -2.713 1 57.5 352 LYS A N 1
ATOM 2642 C CA . LYS A 1 352 ? -4.414 17.234 -3.332 1 57.5 352 LYS A CA 1
ATOM 2643 C C . LYS A 1 352 ? -2.982 17.594 -2.941 1 57.5 352 LYS A C 1
ATOM 2645 O O . LYS A 1 352 ? -2.486 17.141 -1.905 1 57.5 352 LYS A O 1
ATOM 2650 N N . ALA A 1 353 ? -2.115 18.188 -3.789 1 51.12 353 ALA A N 1
ATOM 2651 C CA . ALA A 1 353 ? -0.724 18.641 -3.777 1 51.12 353 ALA A CA 1
ATOM 2652 C C . ALA A 1 353 ? -0.417 19.438 -2.518 1 51.12 353 ALA A C 1
ATOM 2654 O O . ALA A 1 353 ? 0.714 19.422 -2.025 1 51.12 353 ALA A O 1
ATOM 2655 N N . ASP A 1 354 ? -1.353 19.906 -1.831 1 56.56 354 ASP A N 1
ATOM 2656 C CA . ASP A 1 354 ? -1.154 20.859 -0.731 1 56.56 354 ASP A CA 1
ATOM 2657 C C . ASP A 1 354 ? -0.569 20.156 0.492 1 56.56 354 ASP A C 1
ATOM 2659 O O . ASP A 1 354 ? 0.262 20.719 1.202 1 56.56 354 ASP A O 1
ATOM 2663 N N . GLN A 1 355 ? -0.689 18.938 0.646 1 69.31 355 GLN A N 1
ATOM 2664 C CA . GLN A 1 355 ? -0.226 18.234 1.842 1 69.31 355 GLN A CA 1
ATOM 2665 C C . GLN A 1 355 ? 1.277 17.984 1.782 1 69.31 355 GLN A C 1
ATOM 2667 O O . GLN A 1 355 ? 1.961 18.031 2.807 1 69.31 355 GLN A O 1
ATOM 2672 N N . GLU A 1 356 ? 1.81 18 0.661 1 84.88 356 GLU A N 1
ATOM 2673 C CA . GLU A 1 356 ? 3.234 17.719 0.512 1 84.88 356 GLU A CA 1
ATOM 2674 C C . GLU A 1 356 ? 4.082 18.906 0.936 1 84.88 356 GLU A C 1
ATOM 2676 O O . GLU A 1 356 ? 5.148 18.734 1.53 1 84.88 356 GLU A O 1
ATOM 2681 N N . ALA A 1 357 ? 3.545 20.125 0.711 1 83.69 357 ALA A N 1
ATOM 2682 C CA . ALA A 1 357 ? 4.285 21.328 1.044 1 83.69 357 ALA A CA 1
ATOM 2683 C C . ALA A 1 357 ? 4.469 21.469 2.553 1 83.69 357 ALA A C 1
ATOM 2685 O O . ALA A 1 357 ? 5.504 21.953 3.018 1 83.69 357 ALA A O 1
ATOM 2686 N N . GLN A 1 358 ? 3.523 21.016 3.273 1 85.25 358 GLN A N 1
ATOM 2687 C CA . GLN A 1 358 ? 3.615 21.062 4.73 1 85.25 358 GLN A CA 1
ATOM 2688 C C . GLN A 1 358 ? 4.801 20.25 5.238 1 85.25 358 GLN A C 1
ATOM 2690 O O . GLN A 1 358 ? 5.543 20.703 6.113 1 85.25 358 GLN A O 1
ATOM 2695 N N . PHE A 1 359 ? 4.977 19.141 4.66 1 89.19 359 PHE A N 1
ATOM 2696 C CA . PHE A 1 359 ? 6.078 18.266 5.074 1 89.19 359 PHE A CA 1
ATOM 2697 C C . PHE A 1 359 ? 7.414 18.828 4.59 1 89.19 359 PHE A C 1
ATOM 2699 O O . PHE A 1 359 ? 8.414 18.766 5.305 1 89.19 359 PHE A O 1
ATOM 2706 N N . GLY A 1 360 ? 7.375 19.375 3.344 1 90.19 360 GLY A N 1
ATOM 2707 C CA . GLY A 1 360 ? 8.594 19.969 2.816 1 90.19 360 GLY A CA 1
ATOM 2708 C C . GLY A 1 360 ? 9.109 21.125 3.67 1 90.19 360 GLY A C 1
ATOM 2709 O O . GLY A 1 360 ? 10.297 21.172 3.99 1 90.19 360 GLY A O 1
ATOM 2710 N N . ILE A 1 361 ? 8.203 21.953 4.074 1 90.62 361 ILE A N 1
ATOM 2711 C CA . ILE A 1 361 ? 8.586 23.125 4.859 1 90.62 361 ILE A CA 1
ATOM 2712 C C . ILE A 1 361 ? 9.039 22.688 6.25 1 90.62 361 ILE A C 1
ATOM 2714 O O . ILE A 1 361 ? 10.125 23.062 6.707 1 90.62 361 ILE A O 1
ATOM 2718 N N . LYS A 1 362 ? 8.273 21.859 6.918 1 91.69 362 LYS A N 1
ATOM 2719 C CA . LYS A 1 362 ? 8.594 21.391 8.258 1 91.69 362 LYS A CA 1
ATOM 2720 C C . LYS A 1 362 ? 9.945 20.672 8.289 1 91.69 362 LYS A C 1
ATOM 2722 O O . LYS A 1 362 ? 10.789 20.969 9.125 1 91.69 362 LYS A O 1
ATOM 2727 N N . CYS A 1 363 ? 10.133 19.812 7.395 1 92.88 363 CYS A N 1
ATOM 2728 C CA . CYS A 1 363 ? 11.344 19 7.418 1 92.88 363 CYS A CA 1
ATOM 2729 C C . CYS A 1 363 ? 12.562 19.812 6.996 1 92.88 363 CYS A C 1
ATOM 2731 O O . CYS A 1 363 ? 13.672 19.562 7.465 1 92.88 363 CYS A O 1
ATOM 2733 N N . SER A 1 364 ? 12.344 20.797 6.148 1 93.69 364 SER A N 1
ATOM 2734 C CA . SER A 1 364 ? 13.43 21.688 5.758 1 93.69 364 SER A CA 1
ATOM 2735 C C . SER A 1 364 ? 13.844 22.594 6.906 1 93.69 364 SER A C 1
ATOM 2737 O O . SER A 1 364 ? 15.016 22.969 7.02 1 93.69 364 SER A O 1
ATOM 2739 N N . ASP A 1 365 ? 12.938 22.891 7.754 1 94 365 ASP A N 1
ATOM 2740 C CA . ASP A 1 365 ? 13.141 23.859 8.836 1 94 365 ASP A CA 1
ATOM 2741 C C . ASP A 1 365 ? 13.875 23.203 10.008 1 94 365 ASP A C 1
ATOM 2743 O O . ASP A 1 365 ? 14.461 23.906 10.836 1 94 365 ASP A O 1
ATOM 2747 N N . VAL A 1 366 ? 13.828 21.922 10.125 1 91.88 366 VAL A N 1
ATOM 2748 C CA . VAL A 1 366 ? 14.312 21.234 11.312 1 91.88 366 VAL A CA 1
ATOM 2749 C C . VAL A 1 366 ? 15.805 21.5 11.492 1 91.88 366 VAL A C 1
ATOM 2751 O O . VAL A 1 366 ? 16.562 21.469 10.523 1 91.88 366 VAL A O 1
ATOM 2754 N N . ARG A 1 367 ? 16.188 21.719 12.828 1 89.56 367 ARG A N 1
ATOM 2755 C CA . ARG A 1 367 ? 17.562 22.062 13.195 1 89.56 367 ARG A CA 1
ATOM 2756 C C . ARG A 1 367 ? 18.406 20.812 13.414 1 89.56 367 ARG A C 1
ATOM 2758 O O . ARG A 1 367 ? 19.594 20.781 13.07 1 89.56 367 ARG A O 1
ATOM 2765 N N . VAL A 1 368 ? 17.812 19.891 14.102 1 78.88 368 VAL A N 1
ATOM 2766 C CA . VAL A 1 368 ? 18.531 18.688 14.5 1 78.88 368 VAL A CA 1
ATOM 2767 C C . VAL A 1 368 ? 18.062 17.5 13.656 1 78.88 368 VAL A C 1
ATOM 2769 O O . VAL A 1 368 ? 16.859 17.234 13.562 1 78.88 368 VAL A O 1
ATOM 2772 N N . ARG A 1 369 ? 19.141 16.922 13.164 1 76.94 369 ARG A N 1
ATOM 2773 C CA . ARG A 1 369 ? 18.781 15.844 12.258 1 76.94 369 ARG A CA 1
ATOM 2774 C C . ARG A 1 369 ? 18.953 14.484 12.93 1 76.94 369 ARG A C 1
ATOM 2776 O O . ARG A 1 369 ? 19.984 14.211 13.531 1 76.94 369 ARG A O 1
ATOM 2783 N N . THR A 1 370 ? 17.844 13.766 13.039 1 84.25 370 THR A N 1
ATOM 2784 C CA . THR A 1 370 ? 17.859 12.336 13.352 1 84.25 370 THR A CA 1
ATOM 2785 C C . THR A 1 370 ? 18.047 11.516 12.078 1 84.25 370 THR A C 1
ATOM 2787 O O . THR A 1 370 ? 17.656 11.945 10.992 1 84.25 370 THR A O 1
ATOM 2790 N N . THR A 1 371 ? 18.719 10.328 12.312 1 86.5 371 THR A N 1
ATOM 2791 C CA . THR A 1 371 ? 19.109 9.648 11.078 1 86.5 371 THR A CA 1
ATOM 2792 C C . THR A 1 371 ? 18.578 8.211 11.062 1 86.5 371 THR A C 1
ATOM 2794 O O . THR A 1 371 ? 18.703 7.508 10.062 1 86.5 371 THR A O 1
ATOM 2797 N N . ASN A 1 372 ? 18.016 7.816 12.219 1 90.12 372 ASN A N 1
ATOM 2798 C CA . ASN A 1 372 ? 17.5 6.457 12.25 1 90.12 372 ASN A CA 1
ATOM 2799 C C . ASN A 1 372 ? 16.281 6.348 13.18 1 90.12 372 ASN A C 1
ATOM 2801 O O . ASN A 1 372 ? 16.016 7.258 13.961 1 90.12 372 ASN A O 1
ATOM 2805 N N . LEU A 1 373 ? 15.594 5.262 13.07 1 90.69 373 LEU A N 1
ATOM 2806 C CA . LEU A 1 373 ? 14.344 5.047 13.797 1 90.69 373 LEU A CA 1
ATOM 2807 C C . LEU A 1 373 ? 14.586 5.043 15.297 1 90.69 373 LEU A C 1
ATOM 2809 O O . LEU A 1 373 ? 13.758 5.543 16.062 1 90.69 373 LEU A O 1
ATOM 2813 N N . THR A 1 374 ? 15.664 4.48 15.719 1 90.56 374 THR A N 1
ATOM 2814 C CA . THR A 1 374 ? 15.961 4.363 17.141 1 90.56 374 THR A CA 1
ATOM 2815 C C . THR A 1 374 ? 16 5.738 17.797 1 90.56 374 THR A C 1
ATOM 2817 O O . THR A 1 374 ? 15.578 5.898 18.953 1 90.56 374 THR A O 1
ATOM 2820 N N . GLN A 1 375 ? 16.438 6.738 17.078 1 88.56 375 GLN A N 1
ATOM 2821 C CA . GLN A 1 375 ? 16.578 8.094 17.609 1 88.56 375 GLN A CA 1
ATOM 2822 C C . GLN A 1 375 ? 15.227 8.781 17.734 1 88.56 375 GLN A C 1
ATOM 2824 O O . GLN A 1 375 ? 15.047 9.68 18.547 1 88.56 375 GLN A O 1
ATOM 2829 N N . VAL A 1 376 ? 14.305 8.32 16.922 1 89 376 VAL A N 1
ATOM 2830 C CA . VAL A 1 376 ? 13.016 9.008 16.922 1 89 376 VAL A CA 1
ATOM 2831 C C . VAL A 1 376 ? 12.039 8.273 17.844 1 89 376 VAL A C 1
ATOM 2833 O O . VAL A 1 376 ? 11.023 8.828 18.25 1 89 376 VAL A O 1
ATOM 2836 N N . LEU A 1 377 ? 12.328 7.031 18.234 1 91.44 377 LEU A N 1
ATOM 2837 C CA . LEU A 1 377 ? 11.414 6.137 18.938 1 91.44 377 LEU A CA 1
ATOM 2838 C C . LEU A 1 377 ? 10.969 6.742 20.266 1 91.44 377 LEU A C 1
ATOM 2840 O O . LEU A 1 377 ? 9.789 6.652 20.625 1 91.44 377 LEU A O 1
ATOM 2844 N N . PRO A 1 378 ? 11.859 7.41 21.031 1 90.44 378 PRO A N 1
ATOM 2845 C CA . PRO A 1 378 ? 11.414 7.965 22.297 1 90.44 378 PRO A CA 1
ATOM 2846 C C . PRO A 1 378 ? 10.312 9.008 22.141 1 90.44 378 PRO A C 1
ATOM 2848 O O . PRO A 1 378 ? 9.383 9.07 22.938 1 90.44 378 PRO A O 1
ATOM 2851 N N . VAL A 1 379 ? 10.352 9.836 21.109 1 91.25 379 VAL A N 1
ATOM 2852 C CA . VAL A 1 379 ? 9.328 10.844 20.844 1 91.25 379 VAL A CA 1
ATOM 2853 C C . VAL A 1 379 ? 8.016 10.156 20.484 1 91.25 379 VAL A C 1
ATOM 2855 O O . VAL A 1 379 ? 6.949 10.539 20.969 1 91.25 379 VAL A O 1
ATOM 2858 N N . LEU A 1 380 ? 8.133 9.156 19.672 1 93.25 380 LEU A N 1
ATOM 2859 C CA . LEU A 1 380 ? 6.938 8.43 19.25 1 93.25 380 LEU A CA 1
ATOM 2860 C C . LEU A 1 380 ? 6.246 7.797 20.453 1 93.25 380 LEU A C 1
ATOM 2862 O O . LEU A 1 380 ? 5.02 7.855 20.578 1 93.25 380 LEU A O 1
ATOM 2866 N N . GLU A 1 381 ? 7.004 7.215 21.297 1 93.19 381 GLU A N 1
ATOM 2867 C CA . GLU A 1 381 ? 6.465 6.566 22.484 1 93.19 381 GLU A CA 1
ATOM 2868 C C . GLU A 1 381 ? 5.805 7.578 23.422 1 93.19 381 GLU A C 1
ATOM 2870 O O . GLU A 1 381 ? 4.727 7.324 23.953 1 93.19 381 GLU A O 1
ATOM 2875 N N . GLU A 1 382 ? 6.402 8.711 23.594 1 92.75 382 GLU A N 1
ATOM 2876 C CA . GLU A 1 382 ? 5.832 9.742 24.453 1 92.75 382 GLU A CA 1
ATOM 2877 C C . GLU A 1 382 ? 4.539 10.297 23.859 1 92.75 382 GLU A C 1
ATOM 2879 O O . GLU A 1 382 ? 3.594 10.586 24.594 1 92.75 382 GLU A O 1
ATOM 2884 N N . ARG A 1 383 ? 4.52 10.523 22.531 1 94 383 ARG A N 1
ATOM 2885 C CA . ARG A 1 383 ? 3.299 10.977 21.875 1 94 383 ARG A CA 1
ATOM 2886 C C . ARG A 1 383 ? 2.156 9.992 22.094 1 94 383 ARG A C 1
ATOM 2888 O O . ARG A 1 383 ? 1.018 10.398 22.344 1 94 383 ARG A O 1
ATOM 2895 N N . ARG A 1 384 ? 2.471 8.734 22.078 1 94.25 384 ARG A N 1
ATOM 2896 C CA . ARG A 1 384 ? 1.455 7.703 22.266 1 94.25 384 ARG A CA 1
ATOM 2897 C C . ARG A 1 384 ? 0.895 7.742 23.672 1 94.25 384 ARG A C 1
ATOM 2899 O O . ARG A 1 384 ? -0.285 7.457 23.891 1 94.25 384 ARG A O 1
ATOM 2906 N N . LYS A 1 385 ? 1.68 8.141 24.609 1 94.06 385 LYS A N 1
ATOM 2907 C CA . LYS A 1 385 ? 1.227 8.273 25.984 1 94.06 385 LYS A CA 1
ATOM 2908 C C . LYS A 1 385 ? 0.33 9.5 26.156 1 94.06 385 LYS A C 1
ATOM 2910 O O . LYS A 1 385 ? -0.545 9.516 27.031 1 94.06 385 LYS A O 1
ATOM 2915 N N . ARG A 1 386 ? 0.5 10.477 25.312 1 94.19 386 ARG A N 1
ATOM 2916 C CA . ARG A 1 386 ? -0.224 11.734 25.422 1 94.19 386 ARG A CA 1
ATOM 2917 C C . ARG A 1 386 ? -1.646 11.602 24.891 1 94.19 386 ARG A C 1
ATOM 2919 O O . ARG A 1 386 ? -2.564 12.266 25.375 1 94.19 386 ARG A O 1
ATOM 2926 N N . SER A 1 387 ? -1.777 10.781 23.922 1 97.44 387 SER A N 1
ATOM 2927 C CA . SER A 1 387 ? -3.098 10.578 23.344 1 97.44 387 SER A CA 1
ATOM 2928 C C . SER A 1 387 ? -3.297 9.125 22.922 1 97.44 387 SER A C 1
ATOM 2930 O O . SER A 1 387 ? -2.561 8.617 22.062 1 97.44 387 SER A O 1
ATOM 2932 N N . ARG A 1 388 ? -4.297 8.484 23.422 1 97.06 388 ARG A N 1
ATOM 2933 C CA . ARG A 1 388 ? -4.566 7.094 23.047 1 97.06 388 ARG A CA 1
ATOM 2934 C C . ARG A 1 388 ? -5.219 7.008 21.672 1 97.06 388 ARG A C 1
ATOM 2936 O O . ARG A 1 388 ? -5.09 5.992 20.984 1 97.06 388 ARG A O 1
ATOM 2943 N N . PHE A 1 389 ? -5.898 8.109 21.297 1 97.81 389 PHE A N 1
ATOM 2944 C CA . PHE A 1 389 ? -6.594 8.094 20.016 1 97.81 389 PHE A CA 1
ATOM 2945 C C . PHE A 1 389 ? -5.652 8.484 18.891 1 97.81 389 PHE A C 1
ATOM 2947 O O . PHE A 1 389 ? -5.707 7.898 17.797 1 97.81 389 PHE A O 1
ATOM 2954 N N . PHE A 1 390 ? -4.73 9.469 19.172 1 97.44 390 PHE A N 1
ATOM 2955 C CA . PHE A 1 390 ? -4.125 10.117 18.016 1 97.44 390 PHE A CA 1
ATOM 2956 C C . PHE A 1 390 ? -2.613 10.219 18.188 1 97.44 390 PHE A C 1
ATOM 2958 O O . PHE A 1 390 ? -1.921 10.75 17.312 1 97.44 390 PHE A O 1
ATOM 2965 N N . GLY A 1 391 ? -2.064 9.711 19.234 1 96.81 391 GLY A N 1
ATOM 2966 C CA . GLY A 1 391 ? -0.654 9.883 19.547 1 96.81 391 GLY A CA 1
ATOM 2967 C C . GLY A 1 391 ? 0.265 9.328 18.469 1 96.81 391 GLY A C 1
ATOM 2968 O O . GLY A 1 391 ? 1.441 9.688 18.406 1 96.81 391 GLY A O 1
ATOM 2969 N N . ASP A 1 392 ? -0.211 8.367 17.641 1 96.25 392 ASP A N 1
ATOM 2970 C CA . ASP A 1 392 ? 0.628 7.75 16.625 1 96.25 392 ASP A CA 1
ATOM 2971 C C . ASP A 1 392 ? 0.253 8.25 15.227 1 96.25 392 ASP A C 1
ATOM 2973 O O . ASP A 1 392 ? 0.767 7.746 14.219 1 96.25 392 ASP A O 1
ATOM 2977 N N . HIS A 1 393 ? -0.661 9.219 15.156 1 91.62 393 HIS A N 1
ATOM 2978 C CA . HIS A 1 393 ? -1.211 9.727 13.906 1 91.62 393 HIS A CA 1
ATOM 2979 C C . HIS A 1 393 ? -0.127 10.375 13.055 1 91.62 393 HIS A C 1
ATOM 2981 O O . HIS A 1 393 ? -0.122 10.227 11.828 1 91.62 393 HIS A O 1
ATOM 2987 N N . ALA A 1 394 ? 0.758 11.039 13.633 1 91.88 394 ALA A N 1
ATOM 2988 C CA . ALA A 1 394 ? 1.728 11.867 12.914 1 91.88 394 ALA A CA 1
ATOM 2989 C C . ALA A 1 394 ? 3.131 11.281 13.023 1 91.88 394 ALA A C 1
ATOM 2991 O O . ALA A 1 394 ? 4.125 12 12.898 1 91.88 394 ALA A O 1
ATOM 2992 N N . ASP A 1 395 ? 3.246 9.945 13.289 1 94.12 395 ASP A N 1
ATOM 2993 C CA . ASP A 1 395 ? 4.551 9.305 13.398 1 94.12 395 ASP A CA 1
ATOM 2994 C C . ASP A 1 395 ? 5.367 9.484 12.117 1 94.12 395 ASP A C 1
ATOM 2996 O O . ASP A 1 395 ? 6.586 9.641 12.172 1 94.12 395 ASP A O 1
ATOM 3000 N N . THR A 1 396 ? 4.695 9.516 11.062 1 93.38 396 THR A N 1
ATOM 3001 C CA . THR A 1 396 ? 5.363 9.609 9.773 1 93.38 396 THR A CA 1
ATOM 3002 C C . THR A 1 396 ? 6.094 10.945 9.641 1 93.38 396 THR A C 1
ATOM 3004 O O . THR A 1 396 ? 7.09 11.047 8.914 1 93.38 396 THR A O 1
ATOM 3007 N N . VAL A 1 397 ? 5.613 11.977 10.266 1 91.5 397 VAL A N 1
ATOM 3008 C CA . VAL A 1 397 ? 6.188 13.305 10.109 1 91.5 397 VAL A CA 1
ATOM 3009 C C . VAL A 1 397 ? 7.629 13.312 10.617 1 91.5 397 VAL A C 1
ATOM 3011 O O . VAL A 1 397 ? 8.531 13.781 9.922 1 91.5 397 VAL A O 1
ATOM 3014 N N . LEU A 1 398 ? 7.871 12.742 11.797 1 92 398 LEU A N 1
ATOM 3015 C CA . LEU A 1 398 ? 9.227 12.68 12.336 1 92 398 LEU A CA 1
ATOM 3016 C C . LEU A 1 398 ? 10.125 11.812 11.453 1 92 398 LEU A C 1
ATOM 3018 O O . LEU A 1 398 ? 11.289 12.156 11.227 1 92 398 LEU A O 1
ATOM 3022 N N . ALA A 1 399 ? 9.562 10.75 11 1 94.12 399 ALA A N 1
ATOM 3023 C CA . ALA A 1 399 ? 10.328 9.867 10.133 1 94.12 399 ALA A CA 1
ATOM 3024 C C . ALA A 1 399 ? 10.688 10.555 8.82 1 94.12 399 ALA A C 1
ATOM 3026 O O . ALA A 1 399 ? 11.828 10.461 8.352 1 94.12 399 ALA A O 1
ATOM 3027 N N . LYS A 1 400 ? 9.742 11.258 8.195 1 93.75 400 LYS A N 1
ATOM 3028 C CA . LYS A 1 400 ? 10 12 6.961 1 93.75 400 LYS A CA 1
ATOM 3029 C C . LYS A 1 400 ? 11.117 13.016 7.156 1 93.75 400 LYS A C 1
ATOM 3031 O O . LYS A 1 400 ? 12.016 13.133 6.316 1 93.75 400 LYS A O 1
ATOM 3036 N N . CYS A 1 401 ? 11.086 13.695 8.25 1 93.56 401 CYS A N 1
ATOM 3037 C CA . CYS A 1 401 ? 12.086 14.727 8.5 1 93.56 401 CYS A CA 1
ATOM 3038 C C . CYS A 1 401 ? 13.453 14.102 8.742 1 93.56 401 CYS A C 1
ATOM 3040 O O . CYS A 1 401 ? 14.477 14.68 8.367 1 93.56 401 CYS A O 1
ATOM 3042 N N . ALA A 1 402 ? 13.461 12.922 9.328 1 93.19 402 ALA A N 1
ATOM 3043 C CA . ALA A 1 402 ? 14.727 12.227 9.547 1 93.19 402 ALA A CA 1
ATOM 3044 C C . ALA A 1 402 ? 15.375 11.844 8.219 1 93.19 402 ALA A C 1
ATOM 3046 O O . ALA A 1 402 ? 16.609 11.867 8.094 1 93.19 402 ALA A O 1
ATOM 3047 N N . HIS A 1 403 ? 14.531 11.539 7.258 1 94.94 403 HIS A N 1
ATOM 3048 C CA . HIS A 1 403 ? 15.031 11.102 5.957 1 94.94 403 HIS A CA 1
ATOM 3049 C C . HIS A 1 403 ? 15.25 12.289 5.023 1 94.94 403 HIS A C 1
ATOM 3051 O O . HIS A 1 403 ? 15.789 12.125 3.928 1 94.94 403 HIS A O 1
ATOM 3057 N N . TRP A 1 404 ? 14.875 13.5 5.426 1 95.25 404 TRP A N 1
ATOM 3058 C CA . TRP A 1 404 ? 14.82 14.664 4.543 1 95.25 404 TRP A CA 1
ATOM 3059 C C . TRP A 1 404 ? 16.219 15.086 4.117 1 95.25 404 TRP A C 1
ATOM 3061 O O . TRP A 1 404 ? 17.141 15.156 4.945 1 95.25 404 TRP A O 1
ATOM 3071 N N . THR A 1 405 ? 16.438 15.391 2.773 1 95.12 405 THR A N 1
ATOM 3072 C CA . THR A 1 405 ? 17.797 15.648 2.277 1 95.12 405 THR A CA 1
ATOM 3073 C C . THR A 1 405 ? 17.891 17.047 1.694 1 95.12 405 THR A C 1
ATOM 3075 O O . THR A 1 405 ? 18.891 17.391 1.035 1 95.12 405 THR A O 1
ATOM 3078 N N . MET A 1 406 ? 16.844 17.828 1.859 1 94.69 406 MET A N 1
ATOM 3079 C CA . MET A 1 406 ? 16.844 19.188 1.314 1 94.69 406 MET A CA 1
ATOM 3080 C C . MET A 1 406 ? 16.625 20.219 2.416 1 94.69 406 MET A C 1
ATOM 3082 O O . MET A 1 406 ? 15.617 20.938 2.408 1 94.69 406 MET A O 1
ATOM 3086 N N . PRO A 1 407 ? 17.547 20.312 3.324 1 94.88 407 PRO A N 1
ATOM 3087 C CA . PRO A 1 407 ? 17.391 21.359 4.34 1 94.88 407 PRO A CA 1
ATOM 3088 C C . PRO A 1 407 ? 17.297 22.766 3.742 1 94.88 407 PRO A C 1
ATOM 3090 O O . PRO A 1 407 ? 17.969 23.062 2.748 1 94.88 407 PRO A O 1
ATOM 3093 N N . ALA A 1 408 ? 16.453 23.594 4.375 1 94.75 408 ALA A N 1
ATOM 3094 C CA . ALA A 1 408 ? 16.297 24.969 3.906 1 94.75 408 ALA A CA 1
ATOM 3095 C C . ALA A 1 408 ? 17.641 25.703 3.924 1 94.75 408 ALA A C 1
ATOM 3097 O O . ALA A 1 408 ? 18.438 25.531 4.852 1 94.75 408 ALA A O 1
ATOM 3098 N N . LYS A 1 409 ? 17.906 26.516 2.904 1 95.12 409 LYS A N 1
ATOM 3099 C CA . LYS A 1 409 ? 19.141 27.281 2.807 1 95.12 409 LYS A CA 1
ATOM 3100 C C . LYS A 1 409 ? 19.297 28.219 3.992 1 95.12 409 LYS A C 1
ATOM 3102 O O . LYS A 1 409 ? 20.422 28.5 4.43 1 95.12 409 LYS A O 1
ATOM 3107 N N . GLU A 1 410 ? 18.172 28.766 4.406 1 95.44 410 GLU A N 1
ATOM 3108 C CA . GLU A 1 410 ? 18.156 29.531 5.652 1 95.44 410 GLU A CA 1
ATOM 3109 C C . GLU A 1 410 ? 17.156 28.922 6.648 1 95.44 410 GLU A C 1
ATOM 3111 O O . GLU A 1 410 ? 15.977 28.781 6.34 1 95.44 410 GLU A O 1
ATOM 3116 N N . ARG A 1 411 ? 17.641 28.578 7.828 1 93.81 411 ARG A N 1
ATOM 3117 C CA . ARG A 1 411 ? 16.844 28.125 8.961 1 93.81 411 ARG A CA 1
ATOM 3118 C C . ARG A 1 411 ? 17.016 29.047 10.156 1 93.81 411 ARG A C 1
ATOM 3120 O O . ARG A 1 411 ? 18.125 29.547 10.414 1 93.81 411 ARG A O 1
ATOM 3127 N N . TYR A 1 412 ? 15.953 29.344 10.734 1 95.62 412 TYR A N 1
ATOM 3128 C CA . TYR A 1 412 ? 16.094 30.125 11.953 1 95.62 412 TYR A CA 1
ATOM 3129 C C . TYR A 1 412 ? 16.781 29.312 13.047 1 95.62 412 TYR A C 1
ATOM 3131 O O . TYR A 1 412 ? 16.25 28.297 13.492 1 95.62 412 TYR A O 1
ATOM 3139 N N . MET A 1 413 ? 17.938 29.797 13.516 1 94.06 413 MET A N 1
ATOM 3140 C CA . MET A 1 413 ? 18.734 29.047 14.477 1 94.06 413 MET A CA 1
ATOM 3141 C C . MET A 1 413 ? 18.703 29.703 15.844 1 94.06 413 MET A C 1
ATOM 3143 O O . MET A 1 413 ? 19.312 29.203 16.797 1 94.06 413 MET A O 1
ATOM 3147 N N . GLY A 1 414 ? 17.984 30.859 15.969 1 92.38 414 GLY A N 1
ATOM 3148 C CA . GLY A 1 414 ? 17.891 31.562 17.234 1 92.38 414 GLY A CA 1
ATOM 3149 C C . GLY A 1 414 ? 16.891 30.938 18.188 1 92.38 414 GLY A C 1
ATOM 3150 O O . GLY A 1 414 ? 16.188 29.984 17.828 1 92.38 414 GLY A O 1
ATOM 3151 N N . ASP A 1 415 ? 16.906 31.453 19.406 1 89.56 415 ASP A N 1
ATOM 3152 C CA . ASP A 1 415 ? 15.914 30.969 20.375 1 89.56 415 ASP A CA 1
ATOM 3153 C C . ASP A 1 415 ? 14.664 31.844 20.344 1 89.56 415 ASP A C 1
ATOM 3155 O O . ASP A 1 415 ? 14.602 32.844 19.594 1 89.56 415 ASP A O 1
ATOM 3159 N N . PHE A 1 416 ? 13.672 31.516 20.938 1 94.31 416 PHE A N 1
ATOM 3160 C CA . PHE A 1 416 ? 12.383 32.219 20.906 1 94.31 416 PHE A CA 1
ATOM 3161 C C . PHE A 1 416 ? 12.125 32.938 22.234 1 94.31 416 PHE A C 1
ATOM 3163 O O . PHE A 1 416 ? 10.969 33.125 22.609 1 94.31 416 PHE A O 1
ATOM 3170 N N . ASN A 1 417 ? 13.211 33.219 22.922 1 94.69 417 ASN A N 1
ATOM 3171 C CA . ASN A 1 417 ? 13.148 34.219 23.984 1 94.69 417 ASN A CA 1
ATOM 3172 C C . ASN A 1 417 ? 13.352 35.625 23.422 1 94.69 417 ASN A C 1
ATOM 3174 O O . ASN A 1 417 ? 14.484 36.094 23.344 1 94.69 417 ASN A O 1
ATOM 3178 N N . VAL A 1 418 ? 12.234 36.281 23.172 1 94.25 418 VAL A N 1
ATOM 3179 C CA . VAL A 1 418 ? 12.352 37.469 22.344 1 94.25 418 VAL A CA 1
ATOM 3180 C C . VAL A 1 418 ? 11.695 38.656 23.031 1 94.25 418 VAL A C 1
ATOM 3182 O O . VAL A 1 418 ? 10.766 38.469 23.828 1 94.25 418 VAL A O 1
ATOM 3185 N N . SER A 1 419 ? 12.289 39.844 22.828 1 95.06 419 SER A N 1
ATOM 3186 C CA . SER A 1 419 ? 11.703 41.125 23.141 1 95.06 419 SER A CA 1
ATOM 3187 C C . SER A 1 419 ? 11.469 41.938 21.875 1 95.06 419 SER A C 1
ATOM 3189 O O . SER A 1 419 ? 12.422 42.406 21.234 1 95.06 419 SER A O 1
ATOM 3191 N N . SER A 1 420 ? 10.195 42.094 21.516 1 96.12 420 SER A N 1
ATOM 3192 C CA . SER A 1 420 ? 9.859 42.844 20.312 1 96.12 420 SER A CA 1
ATOM 3193 C C . SER A 1 420 ? 9.453 44.281 20.641 1 96.12 420 SER A C 1
ATOM 3195 O O . SER A 1 420 ? 9.156 44.594 21.797 1 96.12 420 SER A O 1
ATOM 3197 N N . LYS A 1 421 ? 9.445 45.125 19.625 1 97.19 421 LYS A N 1
ATOM 3198 C CA . LYS A 1 421 ? 9.102 46.531 19.766 1 97.19 421 LYS A CA 1
ATOM 3199 C C . LYS A 1 421 ? 7.738 46.719 20.422 1 97.19 421 LYS A C 1
ATOM 3201 O O . LYS A 1 421 ? 7.547 47.594 21.25 1 97.19 421 LYS A O 1
ATOM 3206 N N . ASN A 1 422 ? 6.789 45.938 20 1 96.81 422 ASN A N 1
ATOM 3207 C CA . ASN A 1 422 ? 5.449 45.906 20.578 1 96.81 422 ASN A CA 1
ATOM 3208 C C . ASN A 1 422 ? 5.059 44.5 21.016 1 96.81 422 ASN A C 1
ATOM 3210 O O . ASN A 1 422 ? 5.574 43.5 20.484 1 96.81 422 ASN A O 1
ATOM 3214 N N . PRO A 1 423 ? 4.215 44.406 22.031 1 96.38 423 PRO A N 1
ATOM 3215 C CA . PRO A 1 423 ? 3.82 43.094 22.516 1 96.38 423 PRO A CA 1
ATOM 3216 C C . PRO A 1 423 ? 2.971 42.312 21.516 1 96.38 423 PRO A C 1
ATOM 3218 O O . PRO A 1 423 ? 2.359 42.938 20.625 1 96.38 423 PRO A O 1
ATOM 3221 N N . VAL A 1 424 ? 2.951 41 21.719 1 98.06 424 VAL A N 1
ATOM 3222 C CA . VAL A 1 424 ? 2.252 40.094 20.828 1 98.06 424 VAL A CA 1
ATOM 3223 C C . VAL A 1 424 ? 1.01 39.531 21.516 1 98.06 424 VAL A C 1
ATOM 3225 O O . VAL A 1 424 ? 1.051 39.188 22.703 1 98.06 424 VAL A O 1
ATOM 3228 N N . LEU A 1 425 ? -0.135 39.5 20.797 1 98.69 425 LEU A N 1
ATOM 3229 C CA . LEU A 1 425 ? -1.332 38.844 21.312 1 98.69 425 LEU A CA 1
ATOM 3230 C C . LEU A 1 425 ? -1.335 37.375 20.938 1 98.69 425 LEU A C 1
ATOM 3232 O O . LEU A 1 425 ? -1.338 37 19.75 1 98.69 425 LEU A O 1
ATOM 3236 N N . ILE A 1 426 ? -1.362 36.531 21.938 1 98.69 426 ILE A N 1
ATOM 3237 C CA . ILE A 1 426 ? -1.344 35.062 21.75 1 98.69 426 ILE A CA 1
ATOM 3238 C C . ILE A 1 426 ? -2.701 34.5 22.141 1 98.69 426 ILE A C 1
ATOM 3240 O O . ILE A 1 426 ? -3.201 34.719 23.234 1 98.69 426 ILE A O 1
ATOM 3244 N N . ILE A 1 427 ? -3.305 33.75 21.203 1 98.75 427 ILE A N 1
ATOM 3245 C CA . ILE A 1 427 ? -4.613 33.156 21.422 1 98.75 427 ILE A CA 1
ATOM 3246 C C . ILE A 1 427 ? -4.5 31.641 21.375 1 98.75 427 ILE A C 1
ATOM 3248 O O . ILE A 1 427 ? -3.986 31.078 20.406 1 98.75 427 ILE A O 1
ATOM 3252 N N . GLY A 1 428 ? -4.895 30.953 22.406 1 98.62 428 GLY A N 1
ATOM 3253 C CA . GLY A 1 428 ? -4.926 29.5 22.469 1 98.62 428 GLY A CA 1
ATOM 3254 C C . GLY A 1 428 ? -6.27 28.953 22.906 1 98.62 428 GLY A C 1
ATOM 3255 O O . GLY A 1 428 ? -6.863 29.438 23.859 1 98.62 428 GLY A O 1
ATOM 3256 N N . ASN A 1 429 ? -6.723 27.953 22.172 1 98.56 429 ASN A N 1
ATOM 3257 C CA . ASN A 1 429 ? -7.941 27.266 22.594 1 98.56 429 ASN A CA 1
ATOM 3258 C C . ASN A 1 429 ? -7.703 26.391 23.812 1 98.56 429 ASN A C 1
ATOM 3260 O O . ASN A 1 429 ? -6.637 25.797 23.969 1 98.56 429 ASN A O 1
ATOM 3264 N N . THR A 1 430 ? -8.75 26.344 24.641 1 98.56 430 THR A N 1
ATOM 3265 C CA . THR A 1 430 ? -8.656 25.453 25.797 1 98.56 430 THR A CA 1
ATOM 3266 C C . THR A 1 430 ? -8.391 24.016 25.344 1 98.56 430 THR A C 1
ATOM 3268 O O . THR A 1 430 ? -7.582 23.312 25.953 1 98.56 430 THR A O 1
ATOM 3271 N N . ASN A 1 431 ? -9.141 23.625 24.344 1 98.5 431 ASN A N 1
ATOM 3272 C CA . ASN A 1 431 ? -8.969 22.281 23.781 1 98.5 431 ASN A CA 1
ATOM 3273 C C . ASN A 1 431 ? -8.836 22.328 22.266 1 98.5 431 ASN A C 1
ATOM 3275 O O . ASN A 1 431 ? -9.836 22.312 21.547 1 98.5 431 ASN A O 1
ATOM 3279 N N . ASP A 1 432 ? -7.676 22.312 21.812 1 98.44 432 ASP A N 1
ATOM 3280 C CA . ASP A 1 432 ? -7.305 22.25 20.406 1 98.44 432 ASP A CA 1
ATOM 3281 C C . ASP A 1 432 ? -6.613 20.938 20.078 1 98.44 432 ASP A C 1
ATOM 3283 O O . ASP A 1 432 ? -5.656 20.547 20.75 1 98.44 432 ASP A O 1
ATOM 3287 N N . PRO A 1 433 ? -7.062 20.281 19.062 1 97.31 433 PRO A N 1
ATOM 3288 C CA . PRO A 1 433 ? -6.535 18.938 18.828 1 97.31 433 PRO A CA 1
ATOM 3289 C C . PRO A 1 433 ? -5.082 18.938 18.359 1 97.31 433 PRO A C 1
ATOM 3291 O O . PRO A 1 433 ? -4.379 17.938 18.516 1 97.31 433 PRO A O 1
ATOM 3294 N N . VAL A 1 434 ? -4.559 20.047 17.828 1 95.38 434 VAL A N 1
ATOM 3295 C CA . VAL A 1 434 ? -3.252 19.969 17.188 1 95.38 434 VAL A CA 1
ATOM 3296 C C . VAL A 1 434 ? -2.348 21.078 17.719 1 95.38 434 VAL A C 1
ATOM 3298 O O . VAL A 1 434 ? -1.121 20.969 17.656 1 95.38 434 VAL A O 1
ATOM 3301 N N . THR A 1 435 ? -2.914 22.156 18.188 1 96.69 435 THR A N 1
ATOM 3302 C CA . THR A 1 435 ? -2.176 23.234 18.844 1 96.69 435 THR A CA 1
ATOM 3303 C C . THR A 1 435 ? -2.678 23.438 20.266 1 96.69 435 THR A C 1
ATOM 3305 O O . THR A 1 435 ? -3.385 24.406 20.547 1 96.69 435 THR A O 1
ATOM 3308 N N . PRO A 1 436 ? -2.188 22.625 21.156 1 97.56 436 PRO A N 1
ATOM 3309 C CA . PRO A 1 436 ? -2.703 22.625 22.531 1 97.56 436 PRO A CA 1
ATOM 3310 C C . PRO A 1 436 ? -2.383 23.922 23.281 1 97.56 436 PRO A C 1
ATOM 3312 O O . PRO A 1 436 ? -1.423 24.625 22.922 1 97.56 436 PRO A O 1
ATOM 3315 N N . LEU A 1 437 ? -3.193 24.188 24.266 1 98.31 437 LEU A N 1
ATOM 3316 C CA . LEU A 1 437 ? -3.074 25.406 25.047 1 98.31 437 LEU A CA 1
ATOM 3317 C C . LEU A 1 437 ? -1.665 25.562 25.609 1 98.31 437 LEU A C 1
ATOM 3319 O O . LEU A 1 437 ? -1.151 26.672 25.719 1 98.31 437 LEU A O 1
ATOM 3323 N N . VAL A 1 438 ? -1.055 24.453 25.953 1 97 438 VAL A N 1
ATOM 3324 C CA . VAL A 1 438 ? 0.278 24.5 26.547 1 97 438 VAL A CA 1
ATOM 3325 C C . VAL A 1 438 ? 1.26 25.141 25.562 1 97 438 VAL A C 1
ATOM 3327 O O . VAL A 1 438 ? 2.186 25.844 25.969 1 97 438 VAL A O 1
ATOM 3330 N N . SER A 1 439 ? 1.074 24.953 24.297 1 96.25 439 SER A N 1
ATOM 3331 C CA . SER A 1 439 ? 1.936 25.578 23.297 1 96.25 439 SER A CA 1
ATOM 3332 C C . SER A 1 439 ? 1.82 27.094 23.328 1 96.25 439 SER A C 1
ATOM 3334 O O . SER A 1 439 ? 2.828 27.797 23.281 1 96.25 439 SER A O 1
ATOM 3336 N N . ALA A 1 440 ? 0.614 27.578 23.406 1 97.94 440 ALA A N 1
ATOM 3337 C CA . ALA A 1 440 ? 0.381 29.016 23.516 1 97.94 440 ALA A CA 1
ATOM 3338 C C . ALA A 1 440 ? 1.001 29.578 24.797 1 97.94 440 ALA A C 1
ATOM 3340 O O . ALA A 1 440 ? 1.58 30.656 24.781 1 97.94 440 ALA A O 1
ATOM 3341 N N . ARG A 1 441 ? 0.863 28.859 25.844 1 97.5 441 ARG A N 1
ATOM 3342 C CA . ARG A 1 441 ? 1.451 29.266 27.109 1 97.5 441 ARG A CA 1
ATOM 3343 C C . ARG A 1 441 ? 2.969 29.359 27 1 97.5 441 ARG A C 1
ATOM 3345 O O . ARG A 1 441 ? 3.57 30.328 27.5 1 97.5 441 ARG A O 1
ATOM 3352 N N . ASN A 1 442 ? 3.566 28.391 26.406 1 94.44 442 ASN A N 1
ATOM 3353 C CA . ASN A 1 442 ? 5.016 28.391 26.234 1 94.44 442 ASN A CA 1
ATOM 3354 C C . ASN A 1 442 ? 5.492 29.641 25.484 1 94.44 442 ASN A C 1
ATOM 3356 O O . ASN A 1 442 ? 6.453 30.281 25.891 1 94.44 442 ASN A O 1
ATOM 3360 N N . VAL A 1 443 ? 4.812 29.969 24.422 1 96.5 443 VAL A N 1
ATOM 3361 C CA . VAL A 1 443 ? 5.207 31.125 23.625 1 96.5 443 VAL A CA 1
ATOM 3362 C C . VAL A 1 443 ? 4.957 32.406 24.406 1 96.5 443 VAL A C 1
ATOM 3364 O O . VAL A 1 443 ? 5.789 33.312 24.406 1 96.5 443 VAL A O 1
ATOM 3367 N N . SER A 1 444 ? 3.854 32.531 25.094 1 96.88 444 SER A N 1
ATOM 3368 C CA . SER A 1 444 ? 3.52 33.719 25.859 1 96.88 444 SER A CA 1
ATOM 3369 C C . SER A 1 444 ? 4.543 34 26.953 1 96.88 444 SER A C 1
ATOM 3371 O O . SER A 1 444 ? 4.848 35.125 27.266 1 96.88 444 SER A O 1
ATOM 3373 N N . GLU A 1 445 ? 5.098 33 27.469 1 95.25 445 GLU A N 1
ATOM 3374 C CA . GLU A 1 445 ? 6.043 33.125 28.578 1 95.25 445 GLU A CA 1
ATOM 3375 C C . GLU A 1 445 ? 7.406 33.594 28.078 1 95.25 445 GLU A C 1
ATOM 3377 O O . GLU A 1 445 ? 8.18 34.188 28.844 1 95.25 445 GLU A O 1
ATOM 3382 N N . THR A 1 446 ? 7.664 33.406 26.859 1 95.31 446 THR A N 1
ATOM 3383 C CA . THR A 1 446 ? 9.008 33.719 26.375 1 95.31 446 THR A CA 1
ATOM 3384 C C . THR A 1 446 ? 9.008 35 25.547 1 95.31 446 THR A C 1
ATOM 3386 O O . THR A 1 446 ? 10.062 35.594 25.312 1 95.31 446 THR A O 1
ATOM 3389 N N . PHE A 1 447 ? 7.871 35.375 25.031 1 96.75 447 PHE A N 1
ATOM 3390 C CA . PHE A 1 447 ? 7.723 36.625 24.312 1 96.75 447 PHE A CA 1
ATOM 3391 C C . PHE A 1 447 ? 7.406 37.781 25.281 1 96.75 447 PHE A C 1
ATOM 3393 O O . PHE A 1 447 ? 6.258 37.938 25.703 1 96.75 447 PHE A O 1
ATOM 3400 N N . LYS A 1 448 ? 8.398 38.594 25.547 1 95.38 448 LYS A N 1
ATOM 3401 C CA . LYS A 1 448 ? 8.266 39.594 26.594 1 95.38 448 LYS A CA 1
ATOM 3402 C C . LYS A 1 448 ? 7.121 40.562 26.266 1 95.38 448 LYS A C 1
ATOM 3404 O O . LYS A 1 448 ? 7.008 41.062 25.141 1 95.38 448 LYS A O 1
ATOM 3409 N N . GLY A 1 449 ? 6.246 40.781 27.281 1 94.69 449 GLY A N 1
ATOM 3410 C CA . GLY A 1 449 ? 5.152 41.719 27.156 1 94.69 449 GLY A CA 1
ATOM 3411 C C . GLY A 1 449 ? 3.924 41.125 26.5 1 94.69 449 GLY A C 1
ATOM 3412 O O . GLY A 1 449 ? 2.863 41.781 26.469 1 94.69 449 GLY A O 1
ATOM 3413 N N . SER A 1 450 ? 4.062 39.938 25.984 1 96.38 450 SER A N 1
ATOM 3414 C CA . SER A 1 450 ? 2.934 39.312 25.312 1 96.38 450 SER A CA 1
ATOM 3415 C C . SER A 1 450 ? 1.875 38.844 26.328 1 96.38 450 SER A C 1
ATOM 3417 O O . SER A 1 450 ? 2.158 38.719 27.516 1 96.38 450 SER A O 1
ATOM 3419 N N . VAL A 1 451 ? 0.654 38.719 25.828 1 97.75 451 VAL A N 1
ATOM 3420 C CA . VAL A 1 451 ? -0.455 38.25 26.656 1 97.75 451 VAL A CA 1
ATOM 3421 C C . VAL A 1 451 ? -1.141 37.062 25.984 1 97.75 451 VAL A C 1
ATOM 3423 O O . VAL A 1 451 ? -1.35 37.062 24.766 1 97.75 451 VAL A O 1
ATOM 3426 N N . LEU A 1 452 ? -1.432 36.031 26.812 1 98.56 452 LEU A N 1
ATOM 3427 C CA . LEU A 1 452 ? -2.221 34.875 26.359 1 98.56 452 LEU A CA 1
ATOM 3428 C C . LEU A 1 452 ? -3.707 35.125 26.609 1 98.56 452 LEU A C 1
ATOM 3430 O O . LEU A 1 452 ? -4.117 35.375 27.75 1 98.56 452 LEU A O 1
ATOM 3434 N N . LEU A 1 453 ? -4.465 35.156 25.578 1 98.88 453 LEU A N 1
ATOM 3435 C CA . LEU A 1 453 ? -5.914 35.031 25.672 1 98.88 453 LEU A CA 1
ATOM 3436 C C . LEU A 1 453 ? -6.355 33.594 25.516 1 98.88 453 LEU A C 1
ATOM 3438 O O . LEU A 1 453 ? -6.125 32.969 24.469 1 98.88 453 LEU A O 1
ATOM 3442 N N . GLN A 1 454 ? -6.895 33.031 26.547 1 98.75 454 GLN A N 1
ATOM 3443 C CA . GLN A 1 454 ? -7.43 31.656 26.469 1 98.75 454 GLN A CA 1
ATOM 3444 C C . GLN A 1 454 ? -8.836 31.656 25.875 1 98.75 454 GLN A C 1
ATOM 3446 O O . GLN A 1 454 ? -9.773 32.188 26.484 1 98.75 454 GLN A O 1
ATOM 3451 N N . HIS A 1 455 ? -8.898 31.172 24.672 1 98.69 455 HIS A N 1
ATOM 3452 C CA . HIS A 1 455 ? -10.172 30.984 23.984 1 98.69 455 HIS A CA 1
ATOM 3453 C C . HIS A 1 455 ? -10.836 29.672 24.422 1 98.69 455 HIS A C 1
ATOM 3455 O O . HIS A 1 455 ? -10.43 28.594 24 1 98.69 455 HIS A O 1
ATOM 3461 N N . ASP A 1 456 ? -11.891 29.781 25.266 1 98.56 456 ASP A N 1
ATOM 3462 C CA . ASP A 1 456 ? -12.477 28.609 25.922 1 98.56 456 ASP A CA 1
ATOM 3463 C C . ASP A 1 456 ? -13.414 27.859 24.969 1 98.56 456 ASP A C 1
ATOM 3465 O O . ASP A 1 456 ? -14.633 27.922 25.125 1 98.56 456 ASP A O 1
ATOM 3469 N N . SER A 1 457 ? -12.812 27.125 24.125 1 97.94 457 SER A N 1
ATOM 3470 C CA . SER A 1 457 ? -13.547 26.406 23.094 1 97.94 457 SER A CA 1
ATOM 3471 C C . SER A 1 457 ? -12.812 25.125 22.688 1 97.94 457 SER A C 1
ATOM 3473 O O . SER A 1 457 ? -11.695 24.875 23.141 1 97.94 457 SER A O 1
ATOM 3475 N N . TYR A 1 458 ? -13.539 24.281 22 1 98 458 TYR A N 1
ATOM 3476 C CA . TYR A 1 458 ? -12.938 23.188 21.25 1 98 458 TYR A CA 1
ATOM 3477 C C . TYR A 1 458 ? -12.617 23.609 19.812 1 98 458 TYR A C 1
ATOM 3479 O O . TYR A 1 458 ? -13.109 24.641 19.344 1 98 458 TYR A O 1
ATOM 3487 N N . GLY A 1 459 ? -11.719 22.812 19.188 1 97.12 459 GLY A N 1
ATOM 3488 C CA . GLY A 1 459 ? -11.43 23.062 17.781 1 97.12 459 GLY A CA 1
ATOM 3489 C C . GLY A 1 459 ? -10.086 23.734 17.562 1 97.12 459 GLY A C 1
ATOM 3490 O O . GLY A 1 459 ? -9.422 24.141 18.516 1 97.12 459 GLY A O 1
ATOM 3491 N N . HIS A 1 460 ? -9.711 23.797 16.266 1 96 460 HIS A N 1
ATOM 3492 C CA . HIS A 1 460 ? -8.398 24.312 15.906 1 96 460 HIS A CA 1
ATOM 3493 C C . HIS A 1 460 ? -8.461 25.812 15.602 1 96 460 HIS A C 1
ATOM 3495 O O . HIS A 1 460 ? -8.977 26.219 14.562 1 96 460 HIS A O 1
ATOM 3501 N N . ASP A 1 461 ? -7.938 26.562 16.578 1 95.19 461 ASP A N 1
ATOM 3502 C CA . ASP A 1 461 ? -7.824 28.016 16.594 1 95.19 461 ASP A CA 1
ATOM 3503 C C . ASP A 1 461 ? -9.156 28.672 16.953 1 95.19 461 ASP A C 1
ATOM 3505 O O . ASP A 1 461 ? -10.172 27.984 17.109 1 95.19 461 ASP A O 1
ATOM 3509 N N . SER A 1 462 ? -9.164 29.953 17.125 1 95.69 462 SER A N 1
ATOM 3510 C CA . SER A 1 462 ? -10.289 30.672 17.703 1 95.69 462 SER A CA 1
ATOM 3511 C C . SER A 1 462 ? -11.398 30.891 16.688 1 95.69 462 SER A C 1
ATOM 3513 O O . SER A 1 462 ? -12.523 31.25 17.047 1 95.69 462 SER A O 1
ATOM 3515 N N . LEU A 1 463 ? -11.102 30.609 15.438 1 91.88 463 LEU A N 1
ATOM 3516 C CA . LEU A 1 463 ? -12.055 30.906 14.375 1 91.88 463 LEU A CA 1
ATOM 3517 C C . LEU A 1 463 ? -13.117 29.828 14.273 1 91.88 463 LEU A C 1
ATOM 3519 O O . LEU A 1 463 ? -14.148 30.016 13.633 1 91.88 463 LEU A O 1
ATOM 3523 N N . MET A 1 464 ? -12.914 28.75 14.922 1 94 464 MET A N 1
ATOM 3524 C CA . MET A 1 464 ? -13.797 27.609 14.727 1 94 464 MET A CA 1
ATOM 3525 C C . MET A 1 464 ? -15.055 27.734 15.562 1 94 464 MET A C 1
ATOM 3527 O O . MET A 1 464 ? -16.078 27.125 15.258 1 94 464 MET A O 1
ATOM 3531 N N . GLN A 1 465 ? -14.992 28.5 16.609 1 96.31 465 GLN A N 1
ATOM 3532 C CA . GLN A 1 465 ? -16.141 28.875 17.422 1 96.31 465 GLN A CA 1
ATOM 3533 C C . GLN A 1 465 ? -16.047 30.344 17.844 1 96.31 465 GLN A C 1
ATOM 3535 O O . GLN A 1 465 ? -15.156 30.719 18.609 1 96.31 465 GLN A O 1
ATOM 3540 N N . ALA A 1 466 ? -17.047 31.078 17.531 1 95.31 466 ALA A N 1
ATOM 3541 C CA . ALA A 1 466 ? -17 32.531 17.703 1 95.31 466 ALA A CA 1
ATOM 3542 C C . ALA A 1 466 ? -17.141 32.906 19.172 1 95.31 466 ALA A C 1
ATOM 3544 O O . ALA A 1 466 ? -17.906 32.281 19.906 1 95.31 466 ALA A O 1
ATOM 3545 N N . SER A 1 467 ? -16.438 33.844 19.578 1 97.5 467 SER A N 1
ATOM 3546 C CA . SER A 1 467 ? -16.516 34.469 20.891 1 97.5 467 SER A CA 1
ATOM 3547 C C . SER A 1 467 ? -16.5 36 20.797 1 97.5 467 SER A C 1
ATOM 3549 O O . SER A 1 467 ? -15.562 36.562 20.219 1 97.5 467 SER A O 1
ATOM 3551 N N . LEU A 1 468 ? -17.531 36.656 21.328 1 96.5 468 LEU A N 1
ATOM 3552 C CA . LEU A 1 468 ? -17.578 38.094 21.328 1 96.5 468 LEU A CA 1
ATOM 3553 C C . LEU A 1 468 ? -16.422 38.688 22.125 1 96.5 468 LEU A C 1
ATOM 3555 O O . LEU A 1 468 ? -15.812 39.688 21.719 1 96.5 468 LEU A O 1
ATOM 3559 N N . CYS A 1 469 ? -16.172 38.094 23.234 1 97.62 469 CYS A N 1
ATOM 3560 C CA . CYS A 1 469 ? -15.055 38.5 24.094 1 97.62 469 CYS A CA 1
ATOM 3561 C C . CYS A 1 469 ? -13.742 38.469 23.312 1 97.62 469 CYS A C 1
ATOM 3563 O O . CYS A 1 469 ? -13 39.469 23.328 1 97.62 469 CYS A O 1
ATOM 3565 N N . THR A 1 470 ? -13.414 37.375 22.641 1 97.94 470 THR A N 1
ATOM 3566 C CA . THR A 1 470 ? -12.203 37.25 21.844 1 97.94 470 THR A CA 1
ATOM 3567 C C . THR A 1 470 ? -12.203 38.281 20.719 1 97.94 470 THR A C 1
ATOM 3569 O O . THR A 1 470 ? -11.188 38.938 20.469 1 97.94 470 THR A O 1
ATOM 3572 N N . ALA A 1 471 ? -13.312 38.469 20.016 1 95.19 471 ALA A N 1
ATOM 3573 C CA . ALA A 1 471 ? -13.414 39.406 18.906 1 95.19 471 ALA A CA 1
ATOM 3574 C C . ALA A 1 471 ? -13.141 40.812 19.375 1 95.19 471 ALA A C 1
ATOM 3576 O O . ALA A 1 471 ? -12.438 41.594 18.703 1 95.19 471 ALA A O 1
ATOM 3577 N N . LYS A 1 472 ? -13.648 41.156 20.469 1 95.75 472 LYS A N 1
ATOM 3578 C CA . LYS A 1 472 ? -13.438 42.5 21.016 1 95.75 472 LYS A CA 1
ATOM 3579 C C . LYS A 1 472 ? -11.977 42.719 21.406 1 95.75 472 LYS A C 1
ATOM 3581 O O . LYS A 1 472 ? -11.43 43.812 21.188 1 95.75 472 LYS A O 1
ATOM 3586 N N . ALA A 1 473 ? -11.422 41.719 22 1 97.12 473 ALA A N 1
ATOM 3587 C CA . ALA A 1 473 ? -10.016 41.812 22.375 1 97.12 473 ALA A CA 1
ATOM 3588 C C . ALA A 1 473 ? -9.141 42.031 21.141 1 97.12 473 ALA A C 1
ATOM 3590 O O . ALA A 1 473 ? -8.227 42.844 21.141 1 97.12 473 ALA A O 1
ATOM 3591 N N . ILE A 1 474 ? -9.383 41.25 20.094 1 95 474 ILE A N 1
ATOM 3592 C CA . ILE A 1 474 ? -8.641 41.375 18.844 1 95 474 ILE A CA 1
ATOM 3593 C C . ILE A 1 474 ? -8.805 42.781 18.266 1 95 474 ILE A C 1
ATOM 3595 O O . ILE A 1 474 ? -7.824 43.438 17.906 1 95 474 ILE A O 1
ATOM 3599 N N . ARG A 1 475 ? -10.008 43.281 18.219 1 92.5 475 ARG A N 1
ATOM 3600 C CA . ARG A 1 475 ? -10.281 44.594 17.688 1 92.5 475 ARG A CA 1
ATOM 3601 C C . ARG A 1 475 ? -9.523 45.656 18.484 1 92.5 475 ARG A C 1
ATOM 3603 O O . ARG A 1 475 ? -8.891 46.531 17.906 1 92.5 475 ARG A O 1
ATOM 3610 N N . SER A 1 476 ? -9.625 45.594 19.781 1 94.56 476 SER A N 1
ATOM 3611 C CA . SER A 1 476 ? -8.953 46.562 20.625 1 94.56 476 SER A CA 1
ATOM 3612 C C . SER A 1 476 ? -7.449 46.562 20.406 1 94.56 476 SER A C 1
ATOM 3614 O O . SER A 1 476 ? -6.816 47.625 20.359 1 94.56 476 SER A O 1
ATOM 3616 N N . TYR A 1 477 ? -6.918 45.406 20.297 1 95.56 477 TYR A N 1
ATOM 3617 C CA . TYR A 1 477 ? -5.48 45.281 20.078 1 95.56 477 TYR A CA 1
ATOM 3618 C C . TYR A 1 477 ? -5.09 45.844 18.719 1 95.56 477 TYR A C 1
ATOM 3620 O O . TYR A 1 477 ? -4.137 46.625 18.594 1 95.56 477 TYR A O 1
ATOM 3628 N N . VAL A 1 478 ? -5.781 45.469 17.641 1 92 478 VAL A N 1
ATOM 3629 C CA . VAL A 1 478 ? -5.445 45.812 16.266 1 92 478 VAL A CA 1
ATOM 3630 C C . VAL A 1 478 ? -5.645 47.312 16.062 1 92 478 VAL A C 1
ATOM 3632 O O . VAL A 1 478 ? -4.84 47.969 15.398 1 92 478 VAL A O 1
ATOM 3635 N N . VAL A 1 479 ? -6.652 47.906 16.625 1 88.19 479 VAL A N 1
ATOM 3636 C CA . VAL A 1 479 ? -7.031 49.281 16.359 1 88.19 479 VAL A CA 1
ATOM 3637 C C . VAL A 1 479 ? -6.219 50.219 17.234 1 88.19 479 VAL A C 1
ATOM 3639 O O . VAL A 1 479 ? -5.707 51.25 16.75 1 88.19 479 VAL A O 1
ATOM 3642 N N . ASN A 1 480 ? -6.078 49.906 18.5 1 89.62 480 ASN A N 1
ATOM 3643 C CA . ASN A 1 480 ? -5.484 50.906 19.375 1 89.62 480 ASN A CA 1
ATOM 3644 C C . ASN A 1 480 ? -4.305 50.344 20.156 1 89.62 480 ASN A C 1
ATOM 3646 O O . ASN A 1 480 ? -3.732 51.031 21.016 1 89.62 480 ASN A O 1
ATOM 3650 N N . GLY A 1 481 ? -4.008 49.062 20.016 1 93.38 481 GLY A N 1
ATOM 3651 C CA . GLY A 1 481 ? -2.857 48.5 20.688 1 93.38 481 GLY A CA 1
ATOM 3652 C C . GLY A 1 481 ? -3.158 48.062 22.109 1 93.38 481 GLY A C 1
ATOM 3653 O O . GLY A 1 481 ? -2.248 47.688 22.859 1 93.38 481 GLY A O 1
ATOM 3654 N N . THR A 1 482 ? -4.445 48 22.453 1 96.25 482 THR A N 1
ATOM 3655 C CA . THR A 1 482 ? -4.816 47.625 23.812 1 96.25 482 THR A CA 1
ATOM 3656 C C . THR A 1 482 ? -4.844 46.125 23.984 1 96.25 482 THR A C 1
ATOM 3658 O O . THR A 1 482 ? -5.617 45.438 23.312 1 96.25 482 THR A O 1
ATOM 3661 N N . MET A 1 483 ? -4.031 45.625 24.891 1 97.31 483 MET A N 1
ATOM 3662 C CA . MET A 1 483 ? -3.957 44.219 25.188 1 97.31 483 MET A CA 1
ATOM 3663 C C . MET A 1 483 ? -5.008 43.812 26.219 1 97.31 483 MET A C 1
ATOM 3665 O O . MET A 1 483 ? -5.359 44.594 27.094 1 97.31 483 MET A O 1
ATOM 3669 N N . PRO A 1 484 ? -5.492 42.625 26.078 1 97.88 484 PRO A N 1
ATOM 3670 C CA . PRO A 1 484 ? -6.316 42.156 27.188 1 97.88 484 PRO A CA 1
ATOM 3671 C C . PRO A 1 484 ? -5.512 41.938 28.469 1 97.88 484 PRO A C 1
ATOM 3673 O O . PRO A 1 484 ? -4.277 41.875 28.422 1 97.88 484 PRO A O 1
ATOM 3676 N N . LYS A 1 485 ? -6.23 41.844 29.609 1 97 485 LYS A N 1
ATOM 3677 C CA . LYS A 1 485 ? -5.574 41.562 30.875 1 97 485 LYS A CA 1
ATOM 3678 C C . LYS A 1 485 ? -4.977 40.156 30.891 1 97 485 LYS A C 1
ATOM 3680 O O . LYS A 1 485 ? -5.5 39.25 30.25 1 97 485 LYS A O 1
ATOM 3685 N N . LYS A 1 486 ? -3.838 40.031 31.641 1 96.06 486 LYS A N 1
ATOM 3686 C CA . LYS A 1 486 ? -3.279 38.688 31.859 1 96.06 486 LYS A CA 1
ATOM 3687 C C . LYS A 1 486 ? -4.309 37.75 32.469 1 96.06 486 LYS A C 1
ATOM 3689 O O . LYS A 1 486 ? -5.023 38.156 33.406 1 96.06 486 LYS A O 1
ATOM 3694 N N . GLY A 1 487 ? -4.434 36.594 31.828 1 96.38 487 GLY A N 1
ATOM 3695 C CA . GLY A 1 487 ? -5.355 35.594 32.375 1 96.38 487 GLY A CA 1
ATOM 3696 C C . GLY A 1 487 ? -6.738 35.688 31.75 1 96.38 487 GLY A C 1
ATOM 3697 O O . GLY A 1 487 ? -7.637 34.906 32.125 1 96.38 487 GLY A O 1
ATOM 3698 N N . THR A 1 488 ? -6.941 36.531 30.812 1 98.31 488 THR A N 1
ATOM 3699 C CA . THR A 1 488 ? -8.234 36.656 30.156 1 98.31 488 THR A CA 1
ATOM 3700 C C . THR A 1 488 ? -8.656 35.312 29.531 1 98.31 488 THR A C 1
ATOM 3702 O O . THR A 1 488 ? -7.883 34.688 28.797 1 98.31 488 THR A O 1
ATOM 3705 N N . LYS A 1 489 ? -9.82 34.875 29.922 1 98.62 489 LYS A N 1
ATOM 3706 C CA . LYS A 1 489 ? -10.461 33.688 29.359 1 98.62 489 LYS A CA 1
ATOM 3707 C C . LYS A 1 489 ? -11.797 34.031 28.703 1 98.62 489 LYS A C 1
ATOM 3709 O O . LYS A 1 489 ? -12.672 34.625 29.344 1 98.62 489 LYS A O 1
ATOM 3714 N N . CYS A 1 490 ? -11.93 33.812 27.422 1 98.62 490 CYS A N 1
ATOM 3715 C CA . CYS A 1 490 ? -13.109 34.156 26.656 1 98.62 490 CYS A CA 1
ATOM 3716 C C . CYS A 1 490 ? -13.922 32.938 26.297 1 98.62 490 CYS A C 1
ATOM 3718 O O . CYS A 1 490 ? -13.438 32.031 25.578 1 98.62 490 CYS A O 1
ATOM 3720 N N . GLY A 1 491 ? -15.125 32.844 26.766 1 97.94 491 GLY A N 1
ATOM 3721 C CA . GLY A 1 491 ? -16.031 31.75 26.453 1 97.94 491 GLY A CA 1
ATOM 3722 C C . GLY A 1 491 ? -16.734 31.922 25.125 1 97.94 491 GLY A C 1
ATOM 3723 O O . GLY A 1 491 ? -16.641 32.969 24.5 1 97.94 491 GLY A O 1
ATOM 3724 N N . VAL A 1 492 ? -17.312 30.844 24.672 1 97.19 492 VAL A N 1
ATOM 3725 C CA . VAL A 1 492 ? -18.125 30.828 23.469 1 97.19 492 VAL A CA 1
ATOM 3726 C C . VAL A 1 492 ? -19.578 30.547 23.828 1 97.19 492 VAL A C 1
ATOM 3728 O O . VAL A 1 492 ? -19.859 29.844 24.812 1 97.19 492 VAL A O 1
ATOM 3731 N N . LYS A 1 493 ? -20.5 31.094 23.031 1 96 493 LYS A N 1
ATOM 3732 C CA . LYS A 1 493 ? -21.906 30.906 23.328 1 96 493 LYS A CA 1
ATOM 3733 C C . LYS A 1 493 ? -22.547 29.906 22.375 1 96 493 LYS A C 1
ATOM 3735 O O . LYS A 1 493 ? -23.594 29.328 22.672 1 96 493 LYS A O 1
ATOM 3740 N N . VAL A 1 494 ? -21.969 29.719 21.234 1 95.88 494 VAL A N 1
ATOM 3741 C CA . VAL A 1 494 ? -22.531 28.812 20.25 1 95.88 494 VAL A CA 1
ATOM 3742 C C . VAL A 1 494 ? -22.516 27.391 20.781 1 95.88 494 VAL A C 1
ATOM 3744 O O . VAL A 1 494 ? -21.484 26.891 21.234 1 95.88 494 VAL A O 1
ATOM 3747 N N . PRO A 1 495 ? -23.641 26.703 20.719 1 94.94 495 PRO A N 1
ATOM 3748 C CA . PRO A 1 495 ? -23.688 25.344 21.25 1 94.94 495 PRO A CA 1
ATOM 3749 C C . PRO A 1 495 ? -22.969 24.344 20.344 1 94.94 495 PRO A C 1
ATOM 3751 O O . PRO A 1 495 ? -23 24.484 19.125 1 94.94 495 PRO A O 1
ATOM 3754 N N . LEU A 1 496 ? -22.406 23.281 21.016 1 96.56 496 LEU A N 1
ATOM 3755 C CA . LEU A 1 496 ? -21.906 22.156 20.25 1 96.56 496 LEU A CA 1
ATOM 3756 C C . LEU A 1 496 ? -23.047 21.453 19.516 1 96.56 496 LEU A C 1
ATOM 3758 O O . LEU A 1 496 ? -24.188 21.438 19.984 1 96.56 496 LEU A O 1
ATOM 3762 N N . PHE A 1 497 ? -22.828 20.969 18.297 1 97.06 497 PHE A N 1
ATOM 3763 C CA . PHE A 1 497 ? -23.734 20.172 17.469 1 97.06 497 PHE A CA 1
ATOM 3764 C C . PHE A 1 497 ? -24.875 21.031 16.953 1 97.06 497 PHE A C 1
ATOM 3766 O O . PHE A 1 497 ? -25.922 20.516 16.578 1 97.06 497 PHE A O 1
ATOM 3773 N N . SER A 1 498 ? -24.734 22.375 16.922 1 96 498 SER A N 1
ATOM 3774 C CA . SER A 1 498 ? -25.734 23.281 16.375 1 96 498 SER A CA 1
ATOM 3775 C C . SER A 1 498 ? -25.562 23.422 14.867 1 96 498 SER A C 1
ATOM 3777 O O . SER A 1 498 ? -26.469 23.922 14.18 1 96 498 SER A O 1
ATOM 3779 N N . GLY A 1 499 ? -24.375 23.047 14.414 1 95.69 499 GLY A N 1
ATOM 3780 C CA . GLY A 1 499 ? -24.078 23.234 13 1 95.69 499 GLY A CA 1
ATOM 3781 C C . GLY A 1 499 ? -23.594 24.625 12.664 1 95.69 499 GLY A C 1
ATOM 3782 O O . GLY A 1 499 ? -23.281 24.922 11.516 1 95.69 499 GLY A O 1
ATOM 3783 N N . GLU A 1 500 ? -23.438 25.438 13.68 1 95.25 500 GLU A N 1
ATOM 3784 C CA . GLU A 1 500 ? -23.031 26.828 13.477 1 95.25 500 GLU A CA 1
ATOM 3785 C C . GLU A 1 500 ? -21.719 27.125 14.195 1 95.25 500 GLU A C 1
ATOM 3787 O O . GLU A 1 500 ? -21.406 26.516 15.211 1 95.25 500 GLU A O 1
ATOM 3792 N N . ASP A 1 501 ? -21.016 28.094 13.648 1 94.31 501 ASP A N 1
ATOM 3793 C CA . ASP A 1 501 ? -19.766 28.484 14.289 1 94.31 501 ASP A CA 1
ATOM 3794 C C . ASP A 1 501 ? -19.969 29.703 15.18 1 94.31 501 ASP A C 1
ATOM 3796 O O . ASP A 1 501 ? -19.078 30.062 15.969 1 94.31 501 ASP A O 1
ATOM 3800 N N . GLY A 1 502 ? -21.094 30.422 15.039 1 94.69 502 GLY A N 1
ATOM 3801 C CA . GLY A 1 502 ? -21.484 31.484 15.945 1 94.69 502 GLY A CA 1
ATOM 3802 C C . GLY A 1 502 ? -21.047 32.875 15.461 1 94.69 502 GLY A C 1
ATOM 3803 O O . GLY A 1 502 ? -21.406 33.875 16.062 1 94.69 502 GLY A O 1
ATOM 3804 N N . TRP A 1 503 ? -20.406 33 14.352 1 92.19 503 TRP A N 1
ATOM 3805 C CA . TRP A 1 503 ? -19.812 34.281 13.922 1 92.19 503 TRP A CA 1
ATOM 3806 C C . TRP A 1 503 ? -20.891 35.25 13.469 1 92.19 503 TRP A C 1
ATOM 3808 O O . TRP A 1 503 ? -20.75 36.469 13.664 1 92.19 503 TRP A O 1
ATOM 3818 N N . ASP A 1 504 ? -21.953 34.75 12.805 1 89.75 504 ASP A N 1
ATOM 3819 C CA . ASP A 1 504 ? -23.031 35.656 12.383 1 89.75 504 ASP A CA 1
ATOM 3820 C C . ASP A 1 504 ? -23.516 36.5 13.555 1 89.75 504 ASP A C 1
ATOM 3822 O O . ASP A 1 504 ? -23.641 37.719 13.445 1 89.75 504 ASP A O 1
ATOM 3826 N N . GLU A 1 505 ? -23.766 35.875 14.578 1 93.5 505 GLU A N 1
ATOM 3827 C CA . GLU A 1 505 ? -24.266 36.562 15.766 1 93.5 505 GLU A CA 1
ATOM 3828 C C . GLU A 1 505 ? -23.188 37.469 16.359 1 93.5 505 GLU A C 1
ATOM 3830 O O . GLU A 1 505 ? -23.469 38.625 16.734 1 93.5 505 GLU A O 1
ATOM 3835 N N . VAL A 1 506 ? -21.953 37 16.484 1 93.5 506 VAL A N 1
ATOM 3836 C CA . VAL A 1 506 ? -20.859 37.75 17.094 1 93.5 506 VAL A CA 1
ATOM 3837 C C . VAL A 1 506 ? -20.562 38.969 16.266 1 93.5 506 VAL A C 1
ATOM 3839 O O . VAL A 1 506 ? -20.312 40.062 16.812 1 93.5 506 VAL A O 1
ATOM 3842 N N . ILE A 1 507 ? -20.531 38.906 14.938 1 89.81 507 ILE A N 1
ATOM 3843 C CA . ILE A 1 507 ? -20.25 40.031 14.047 1 89.81 507 ILE A CA 1
ATOM 3844 C C . ILE A 1 507 ? -21.328 41.094 14.195 1 89.81 507 ILE A C 1
ATOM 3846 O O . ILE A 1 507 ? -21.047 42.281 14.242 1 89.81 507 ILE A O 1
ATOM 3850 N N . GLU A 1 508 ? -22.562 40.656 14.25 1 91.12 508 GLU A N 1
ATOM 3851 C CA . GLU A 1 508 ? -23.672 41.594 14.461 1 91.12 508 GLU A CA 1
ATOM 3852 C C . GLU A 1 508 ? -23.5 42.375 15.766 1 91.12 508 GLU A C 1
ATOM 3854 O O . GLU A 1 508 ? -23.703 43.594 15.797 1 91.12 508 GLU A O 1
ATOM 3859 N N . GLN A 1 509 ? -23.141 41.719 16.75 1 93.12 509 GLN A N 1
ATOM 3860 C CA . GLN A 1 509 ? -22.938 42.344 18.047 1 93.12 509 GLN A CA 1
ATOM 3861 C C . GLN A 1 509 ? -21.75 43.312 18.031 1 93.12 509 GLN A C 1
ATOM 3863 O O . GLN A 1 509 ? -21.766 44.344 18.656 1 93.12 509 GLN A O 1
ATOM 3868 N N . LEU A 1 510 ? -20.688 42.844 17.359 1 89.81 510 LEU A N 1
ATOM 3869 C CA . LEU A 1 510 ? -19.484 43.656 17.25 1 89.81 510 LEU A CA 1
ATOM 3870 C C . LEU A 1 510 ? -19.766 44.969 16.516 1 89.81 510 LEU A C 1
ATOM 3872 O O . LEU A 1 510 ? -19.203 46 16.844 1 89.81 510 LEU A O 1
ATOM 3876 N N . GLU A 1 511 ? -20.516 44.938 15.508 1 85.62 511 GLU A N 1
ATOM 3877 C CA . GLU A 1 511 ? -20.875 46.125 14.719 1 85.62 511 GLU A CA 1
ATOM 3878 C C . GLU A 1 511 ? -21.703 47.094 15.547 1 85.62 511 GLU A C 1
ATOM 3880 O O . GLU A 1 511 ? -21.641 48.312 15.312 1 85.62 511 GLU A O 1
ATOM 3885 N N . LYS A 1 512 ? -22.453 46.625 16.438 1 88.44 512 LYS A N 1
ATOM 3886 C CA . LYS A 1 512 ? -23.297 47.469 17.281 1 88.44 512 LYS A CA 1
ATOM 3887 C C . LYS A 1 512 ? -22.5 48.094 18.438 1 88.44 512 LYS A C 1
ATOM 3889 O O . LYS A 1 512 ? -22.969 49 19.094 1 88.44 512 LYS A O 1
ATOM 3894 N N . SER A 1 513 ? -21.406 47.656 18.719 1 79.94 513 SER A N 1
ATOM 3895 C CA . SER A 1 513 ? -20.625 48.094 19.859 1 79.94 513 SER A CA 1
ATOM 3896 C C . SER A 1 513 ? -19.516 49.062 19.422 1 79.94 513 SER A C 1
ATOM 3898 O O . SER A 1 513 ? -19.062 49.906 20.203 1 79.94 513 SER A O 1
ATOM 3900 N N . MET B 1 1 ? -67.438 -33.312 -55.625 1 28.12 1 MET B N 1
ATOM 3901 C CA . MET B 1 1 ? -66.188 -32.938 -56.219 1 28.12 1 MET B CA 1
ATOM 3902 C C . MET B 1 1 ? -65.062 -32.844 -55.188 1 28.12 1 MET B C 1
ATOM 3904 O O . MET B 1 1 ? -65.125 -32.062 -54.25 1 28.12 1 MET B O 1
ATOM 3908 N N . HIS B 1 2 ? -64.375 -34 -54.812 1 32.81 2 HIS B N 1
ATOM 3909 C CA . HIS B 1 2 ? -63.531 -34.562 -53.75 1 32.81 2 HIS B CA 1
ATOM 3910 C C . HIS B 1 2 ? -62.125 -34 -53.812 1 32.81 2 HIS B C 1
ATOM 3912 O O . HIS B 1 2 ? -61.375 -34.312 -54.75 1 32.81 2 HIS B O 1
ATOM 3918 N N . LEU B 1 3 ? -61.938 -32.688 -53.5 1 32.81 3 LEU B N 1
ATOM 3919 C CA . LEU B 1 3 ? -60.656 -32 -53.625 1 32.81 3 LEU B CA 1
ATOM 3920 C C . LEU B 1 3 ? -59.562 -32.75 -52.844 1 32.81 3 LEU B C 1
ATOM 3922 O O . LEU B 1 3 ? -59.75 -33.031 -51.656 1 32.81 3 LEU B O 1
ATOM 3926 N N . LEU B 1 4 ? -58.688 -33.562 -53.562 1 34.44 4 LEU B N 1
ATOM 3927 C CA . LEU B 1 4 ? -57.594 -34.469 -53.219 1 34.44 4 LEU B CA 1
ATOM 3928 C C . LEU B 1 4 ? -56.469 -33.719 -52.562 1 34.44 4 LEU B C 1
ATOM 3930 O O . LEU B 1 4 ? -56 -32.688 -53.062 1 34.44 4 LEU B O 1
ATOM 3934 N N . PRO B 1 5 ? -56.188 -33.906 -51.188 1 34.75 5 PRO B N 1
ATOM 3935 C CA . PRO B 1 5 ? -55.188 -33.25 -50.344 1 34.75 5 PRO B CA 1
ATOM 3936 C C . PRO B 1 5 ? -53.75 -33.531 -50.781 1 34.75 5 PRO B C 1
ATOM 3938 O O . PRO B 1 5 ? -53.406 -34.656 -51.062 1 34.75 5 PRO B O 1
ATOM 3941 N N . SER B 1 6 ? -53.062 -32.594 -51.594 1 31.52 6 SER B N 1
ATOM 3942 C CA . SER B 1 6 ? -51.719 -32.719 -52.156 1 31.52 6 SER B CA 1
ATOM 3943 C C . SER B 1 6 ? -50.688 -32.875 -51.062 1 31.52 6 SER B C 1
ATOM 3945 O O . SER B 1 6 ? -50.656 -32.094 -50.094 1 31.52 6 SER B O 1
ATOM 3947 N N . LEU B 1 7 ? -50.094 -34.125 -50.875 1 30.28 7 LEU B N 1
ATOM 3948 C CA . LEU B 1 7 ? -49.062 -34.688 -50 1 30.28 7 LEU B CA 1
ATOM 3949 C C . LEU B 1 7 ? -47.719 -34.031 -50.281 1 30.28 7 LEU B C 1
ATOM 3951 O O . LEU B 1 7 ? -47.125 -34.312 -51.344 1 30.28 7 LEU B O 1
ATOM 3955 N N . LEU B 1 8 ? -47.469 -32.688 -50.094 1 29.33 8 LEU B N 1
ATOM 3956 C CA . LEU B 1 8 ? -46.156 -32.125 -50.344 1 29.33 8 LEU B CA 1
ATOM 3957 C C . LEU B 1 8 ? -45.094 -32.812 -49.5 1 29.33 8 LEU B C 1
ATOM 3959 O O . LEU B 1 8 ? -45.156 -32.844 -48.281 1 29.33 8 LEU B O 1
ATOM 3963 N N . LEU B 1 9 ? -44.375 -33.812 -50.062 1 24.14 9 LEU B N 1
ATOM 3964 C CA . LEU B 1 9 ? -43.219 -34.531 -49.531 1 24.14 9 LEU B CA 1
ATOM 3965 C C . LEU B 1 9 ? -42.031 -33.562 -49.375 1 24.14 9 LEU B C 1
ATOM 3967 O O . LEU B 1 9 ? -41.5 -33.062 -50.375 1 24.14 9 LEU B O 1
ATOM 3971 N N . ALA B 1 10 ? -42.031 -32.688 -48.375 1 33.28 10 ALA B N 1
ATOM 3972 C CA . ALA B 1 10 ? -40.844 -31.891 -48.031 1 33.28 10 ALA B CA 1
ATOM 3973 C C . ALA B 1 10 ? -39.625 -32.781 -47.875 1 33.28 10 ALA B C 1
ATOM 3975 O O . ALA B 1 10 ? -39.625 -33.688 -47 1 33.28 10 ALA B O 1
ATOM 3976 N N . SER B 1 11 ? -38.844 -33.062 -49 1 27.17 11 SER B N 1
ATOM 3977 C CA . SER B 1 11 ? -37.562 -33.781 -49 1 27.17 11 SER B CA 1
ATOM 3978 C C . SER B 1 11 ? -36.625 -33.188 -47.938 1 27.17 11 SER B C 1
ATOM 3980 O O . SER B 1 11 ? -36.344 -32 -47.938 1 27.17 11 SER B O 1
ATOM 3982 N N . ALA B 1 12 ? -36.469 -33.844 -46.812 1 29.17 12 ALA B N 1
ATOM 3983 C CA . ALA B 1 12 ? -35.469 -33.656 -45.781 1 29.17 12 ALA B CA 1
ATOM 3984 C C . ALA B 1 12 ? -34.062 -33.781 -46.344 1 29.17 12 ALA B C 1
ATOM 3986 O O . ALA B 1 12 ? -33.625 -34.906 -46.719 1 29.17 12 ALA B O 1
ATOM 3987 N N . ALA B 1 13 ? -33.625 -32.75 -47.156 1 35.78 13 ALA B N 1
ATOM 3988 C CA . ALA B 1 13 ? -32.188 -32.688 -47.5 1 35.78 13 ALA B CA 1
ATOM 3989 C C . ALA B 1 13 ? -31.328 -33 -46.281 1 35.78 13 ALA B C 1
ATOM 3991 O O . ALA B 1 13 ? -31.25 -32.219 -45.344 1 35.78 13 ALA B O 1
ATOM 3992 N N . GLN B 1 14 ? -31.188 -34.344 -46.031 1 27.78 14 GLN B N 1
ATOM 3993 C CA . GLN B 1 14 ? -30.203 -34.844 -45.031 1 27.78 14 GLN B CA 1
ATOM 3994 C C . GLN B 1 14 ? -28.812 -34.312 -45.375 1 27.78 14 GLN B C 1
ATOM 3996 O O . GLN B 1 14 ? -28.234 -34.688 -46.406 1 27.78 14 GLN B O 1
ATOM 4001 N N . ALA B 1 15 ? -28.484 -33.031 -45.094 1 37.59 15 ALA B N 1
ATOM 4002 C CA . ALA B 1 15 ? -27.094 -32.594 -45.188 1 37.59 15 ALA B CA 1
ATOM 4003 C C . ALA B 1 15 ? -26.141 -33.625 -44.562 1 37.59 15 ALA B C 1
ATOM 4005 O O . ALA B 1 15 ? -26.344 -34.031 -43.406 1 37.59 15 ALA B O 1
ATOM 4006 N N . SER B 1 16 ? -25.438 -34.344 -45.375 1 32.44 16 SER B N 1
ATOM 4007 C CA . SER B 1 16 ? -24.438 -35.344 -44.969 1 32.44 16 SER B CA 1
ATOM 4008 C C . SER B 1 16 ? -23.453 -34.75 -44 1 32.44 16 SER B C 1
ATOM 4010 O O . SER B 1 16 ? -23 -33.594 -44.156 1 32.44 16 SER B O 1
ATOM 4012 N N . PRO B 1 17 ? -23.219 -35.344 -42.781 1 35.56 17 PRO B N 1
ATOM 4013 C CA . PRO B 1 17 ? -22.328 -34.969 -41.688 1 35.56 17 PRO B CA 1
ATOM 4014 C C . PRO B 1 17 ? -20.891 -34.781 -42.156 1 35.56 17 PRO B C 1
ATOM 4016 O O . PRO B 1 17 ? -20.031 -34.344 -41.344 1 35.56 17 PRO B O 1
ATOM 4019 N N . LEU B 1 18 ? -20.438 -35.406 -43.312 1 33.94 18 LEU B N 1
ATOM 4020 C CA . LEU B 1 18 ? -19.016 -35.438 -43.656 1 33.94 18 LEU B CA 1
ATOM 4021 C C . LEU B 1 18 ? -18.531 -34.031 -44.062 1 33.94 18 LEU B C 1
ATOM 4023 O O . LEU B 1 18 ? -17.328 -33.812 -44.219 1 33.94 18 LEU B O 1
ATOM 4027 N N . ALA B 1 19 ? -19.344 -33.25 -44.781 1 39.91 19 ALA B N 1
ATOM 4028 C CA . ALA B 1 19 ? -18.844 -31.984 -45.281 1 39.91 19 ALA B CA 1
ATOM 4029 C C . ALA B 1 19 ? -18.219 -31.156 -44.156 1 39.91 19 ALA B C 1
ATOM 4031 O O . ALA B 1 19 ? -17.5 -30.188 -44.438 1 39.91 19 ALA B O 1
ATOM 4032 N N . GLU B 1 20 ? -18.781 -31.297 -43 1 37.59 20 GLU B N 1
ATOM 4033 C CA . GLU B 1 20 ? -18.406 -30.422 -41.906 1 37.59 20 GLU B CA 1
ATOM 4034 C C . GLU B 1 20 ? -17.016 -30.766 -41.375 1 37.59 20 GLU B C 1
ATOM 4036 O O . GLU B 1 20 ? -16.328 -29.922 -40.812 1 37.59 20 GLU B O 1
ATOM 4041 N N . SER B 1 21 ? -16.578 -32.062 -41.438 1 39.66 21 SER B N 1
ATOM 4042 C CA . SER B 1 21 ? -15.32 -32.406 -40.812 1 39.66 21 SER B CA 1
ATOM 4043 C C . SER B 1 21 ? -14.133 -31.953 -41.625 1 39.66 21 SER B C 1
ATOM 4045 O O . SER B 1 21 ? -12.984 -32.062 -41.188 1 39.66 21 SER B O 1
ATOM 4047 N N . GLN B 1 22 ? -14.18 -31.969 -42.906 1 38.12 22 GLN B N 1
ATOM 4048 C CA . GLN B 1 22 ? -13.039 -31.641 -43.75 1 38.12 22 GLN B CA 1
ATOM 4049 C C . GLN B 1 22 ? -12.594 -30.203 -43.562 1 38.12 22 GLN B C 1
ATOM 4051 O O . GLN B 1 22 ? -11.641 -29.75 -44.188 1 38.12 22 GLN B O 1
ATOM 4056 N N . ARG B 1 23 ? -13.547 -29.328 -43.25 1 46.19 23 ARG B N 1
ATOM 4057 C CA . ARG B 1 23 ? -13.25 -27.906 -43.188 1 46.19 23 ARG B CA 1
ATOM 4058 C C . ARG B 1 23 ? -11.938 -27.656 -42.469 1 46.19 23 ARG B C 1
ATOM 4060 O O . ARG B 1 23 ? -11.125 -26.828 -42.875 1 46.19 23 ARG B O 1
ATOM 4067 N N . ASN B 1 24 ? -11.781 -27.656 -41.219 1 54.16 24 ASN B N 1
ATOM 4068 C CA . ASN B 1 24 ? -10.875 -26.75 -40.5 1 54.16 24 ASN B CA 1
ATOM 4069 C C . ASN B 1 24 ? -9.492 -27.359 -40.344 1 54.16 24 ASN B C 1
ATOM 4071 O O . ASN B 1 24 ? -9.133 -27.766 -39.219 1 54.16 24 ASN B O 1
ATOM 4075 N N . ARG B 1 25 ? -8.93 -27.828 -41.281 1 72.12 25 ARG B N 1
ATOM 4076 C CA . ARG B 1 25 ? -7.551 -28.297 -41.219 1 72.12 25 ARG B CA 1
ATOM 4077 C C . ARG B 1 25 ? -6.602 -27.141 -40.906 1 72.12 25 ARG B C 1
ATOM 4079 O O . ARG B 1 25 ? -6.762 -26.047 -41.406 1 72.12 25 ARG B O 1
ATOM 4086 N N . LEU B 1 26 ? -5.695 -27.391 -39.906 1 84.69 26 LEU B N 1
ATOM 4087 C CA . LEU B 1 26 ? -4.668 -26.453 -39.469 1 84.69 26 LEU B CA 1
ATOM 4088 C C . LEU B 1 26 ? -3.625 -26.25 -40.562 1 84.69 26 LEU B C 1
ATOM 4090 O O . LEU B 1 26 ? -3.102 -27.219 -41.094 1 84.69 26 LEU B O 1
ATOM 4094 N N . LYS B 1 27 ? -3.535 -25.078 -41.094 1 88.06 27 LYS B N 1
ATOM 4095 C CA . LYS B 1 27 ? -2.465 -24.703 -42.031 1 88.06 27 LYS B CA 1
ATOM 4096 C C . LYS B 1 27 ? -1.246 -24.188 -41.25 1 88.06 27 LYS B C 1
ATOM 4098 O O . LYS B 1 27 ? -1.351 -23.234 -40.5 1 88.06 27 LYS B O 1
ATOM 4103 N N . TRP B 1 28 ? -0.151 -24.906 -41.5 1 89.5 28 TRP B N 1
ATOM 4104 C CA . TRP B 1 28 ? 1.079 -24.547 -40.812 1 89.5 28 TRP B CA 1
ATOM 4105 C C . TRP B 1 28 ? 2.012 -23.766 -41.719 1 89.5 28 TRP B C 1
ATOM 4107 O O . TRP B 1 28 ? 2.121 -24.047 -42.906 1 89.5 28 TRP B O 1
ATOM 4117 N N . SER B 1 29 ? 2.607 -22.75 -41.219 1 90.94 29 SER B N 1
ATOM 4118 C CA . SER B 1 29 ? 3.646 -21.984 -41.906 1 90.94 29 SER B CA 1
ATOM 4119 C C . SER B 1 29 ? 4.863 -21.781 -41 1 90.94 29 SER B C 1
ATOM 4121 O O . SER B 1 29 ? 4.73 -21.672 -39.781 1 90.94 29 SER B O 1
ATOM 4123 N N . PRO B 1 30 ? 5.973 -21.828 -41.688 1 88.31 30 PRO B N 1
ATOM 4124 C CA . PRO B 1 30 ? 7.148 -21.531 -40.875 1 88.31 30 PRO B CA 1
ATOM 4125 C C . PRO B 1 30 ? 7.027 -20.203 -40.125 1 88.31 30 PRO B C 1
ATOM 4127 O O . PRO B 1 30 ? 6.484 -19.234 -40.656 1 88.31 30 PRO B O 1
ATOM 4130 N N . CYS B 1 31 ? 7.449 -20.25 -38.875 1 84 31 CYS B N 1
ATOM 4131 C CA . CYS B 1 31 ? 7.406 -19.016 -38.094 1 84 31 CYS B CA 1
ATOM 4132 C C . CYS B 1 31 ? 8.617 -18.906 -37.188 1 84 31 CYS B C 1
ATOM 4134 O O . CYS B 1 31 ? 9.25 -19.906 -36.844 1 84 31 CYS B O 1
ATOM 4136 N N . GLU B 1 32 ? 8.992 -17.578 -36.875 1 76.94 32 GLU B N 1
ATOM 4137 C CA . GLU B 1 32 ? 10.141 -17.281 -36 1 76.94 32 GLU B CA 1
ATOM 4138 C C . GLU B 1 32 ? 9.688 -16.875 -34.594 1 76.94 32 GLU B C 1
ATOM 4140 O O . GLU B 1 32 ? 8.812 -16.016 -34.469 1 76.94 32 GLU B O 1
ATOM 4145 N N . ILE B 1 33 ? 10.07 -17.672 -33.688 1 71.06 33 ILE B N 1
ATOM 4146 C CA . ILE B 1 33 ? 9.828 -17.312 -32.281 1 71.06 33 ILE B CA 1
ATOM 4147 C C . ILE B 1 33 ? 11.164 -17.031 -31.594 1 71.06 33 ILE B C 1
ATOM 4149 O O . ILE B 1 33 ? 12.141 -17.766 -31.797 1 71.06 33 ILE B O 1
ATOM 4153 N N . ALA B 1 34 ? 11.07 -15.922 -30.812 1 62.75 34 ALA B N 1
ATOM 4154 C CA . ALA B 1 34 ? 12.289 -15.516 -30.125 1 62.75 34 ALA B CA 1
ATOM 4155 C C . ALA B 1 34 ? 12.812 -16.625 -29.234 1 62.75 34 ALA B C 1
ATOM 4157 O O . ALA B 1 34 ? 12.039 -17.297 -28.531 1 62.75 34 ALA B O 1
ATOM 4158 N N . ASN B 1 35 ? 14.047 -17 -29.297 1 61.09 35 ASN B N 1
ATOM 4159 C CA . ASN B 1 35 ? 14.797 -17.938 -28.453 1 61.09 35 ASN B CA 1
ATOM 4160 C C . ASN B 1 35 ? 14.523 -19.391 -28.828 1 61.09 35 ASN B C 1
ATOM 4162 O O . ASN B 1 35 ? 14.867 -20.297 -28.094 1 61.09 35 ASN B O 1
ATOM 4166 N N . ALA B 1 36 ? 13.883 -19.484 -29.984 1 70.56 36 ALA B N 1
ATOM 4167 C CA . ALA B 1 36 ? 13.672 -20.859 -30.453 1 70.56 36 ALA B CA 1
ATOM 4168 C C . ALA B 1 36 ? 14.984 -21.469 -30.938 1 70.56 36 ALA B C 1
ATOM 4170 O O . ALA B 1 36 ? 15.781 -20.812 -31.609 1 70.56 36 ALA B O 1
ATOM 4171 N N . THR B 1 37 ? 15.195 -22.703 -30.469 1 69.38 37 THR B N 1
ATOM 4172 C CA . THR B 1 37 ? 16.422 -23.391 -30.859 1 69.38 37 THR B CA 1
ATOM 4173 C C . THR B 1 37 ? 16.156 -24.375 -32 1 69.38 37 THR B C 1
ATOM 4175 O O . THR B 1 37 ? 17.094 -25 -32.5 1 69.38 37 THR B O 1
ATOM 4178 N N . VAL B 1 38 ? 14.914 -24.578 -32.312 1 74.56 38 VAL B N 1
ATOM 4179 C CA . VAL B 1 38 ? 14.539 -25.469 -33.406 1 74.56 38 VAL B CA 1
ATOM 4180 C C . VAL B 1 38 ? 13.555 -24.734 -34.344 1 74.56 38 VAL B C 1
ATOM 4182 O O . VAL B 1 38 ? 12.883 -23.797 -33.906 1 74.56 38 VAL B O 1
ATOM 4185 N N . PRO B 1 39 ? 13.531 -25.25 -35.562 1 79.19 39 PRO B N 1
ATOM 4186 C CA . PRO B 1 39 ? 12.523 -24.672 -36.438 1 79.19 39 PRO B CA 1
ATOM 4187 C C . PRO B 1 39 ? 11.102 -24.891 -35.969 1 79.19 39 PRO B C 1
ATOM 4189 O O . PRO B 1 39 ? 10.781 -25.984 -35.469 1 79.19 39 PRO B O 1
ATOM 4192 N N . LEU B 1 40 ? 10.336 -23.844 -36.125 1 83.5 40 LEU B N 1
ATOM 4193 C CA . LEU B 1 40 ? 8.953 -23.938 -35.656 1 83.5 40 LEU B CA 1
ATOM 4194 C C . LEU B 1 40 ? 7.98 -23.578 -36.781 1 83.5 40 LEU B C 1
ATOM 4196 O O . LEU B 1 40 ? 8.359 -22.906 -37.719 1 83.5 40 LEU B O 1
ATOM 4200 N N . GLU B 1 41 ? 6.848 -24.188 -36.625 1 86.75 41 GLU B N 1
ATOM 4201 C CA . GLU B 1 41 ? 5.711 -23.828 -37.469 1 86.75 41 GLU B CA 1
ATOM 4202 C C . GLU B 1 41 ? 4.578 -23.219 -36.656 1 86.75 41 GLU B C 1
ATOM 4204 O O . GLU B 1 41 ? 4.414 -23.547 -35.469 1 86.75 41 GLU B O 1
ATOM 4209 N N . CYS B 1 42 ? 3.932 -22.25 -37.344 1 86.31 42 CYS B N 1
ATOM 4210 C CA . CYS B 1 42 ? 2.812 -21.609 -36.656 1 86.31 42 CYS B CA 1
ATOM 4211 C C . CYS B 1 42 ? 1.522 -21.781 -37.469 1 86.31 42 CYS B C 1
ATOM 4213 O O . CYS B 1 42 ? 1.557 -21.953 -38.688 1 86.31 42 CYS B O 1
ATOM 4215 N N . GLY B 1 43 ? 0.434 -21.859 -36.75 1 87.12 43 GLY B N 1
ATOM 4216 C CA . GLY B 1 43 ? -0.897 -21.953 -37.344 1 87.12 43 GLY B CA 1
ATOM 4217 C C . GLY B 1 43 ? -1.973 -21.344 -36.469 1 87.12 43 GLY B C 1
ATOM 4218 O O . GLY B 1 43 ? -1.725 -21.031 -35.281 1 87.12 43 GLY B O 1
ATOM 4219 N N . THR B 1 44 ? -3.074 -21.062 -37.125 1 87.25 44 THR B N 1
ATOM 4220 C CA . THR B 1 44 ? -4.211 -20.5 -36.406 1 87.25 44 THR B CA 1
ATOM 4221 C C . THR B 1 44 ? -5.438 -21.391 -36.562 1 87.25 44 THR B C 1
ATOM 4223 O O . THR B 1 44 ? -5.707 -21.922 -37.625 1 87.25 44 THR B O 1
ATOM 4226 N N . LEU B 1 45 ? -6.078 -21.609 -35.438 1 89.81 45 LEU B N 1
ATOM 4227 C CA . LEU B 1 45 ? -7.309 -22.406 -35.438 1 89.81 45 LEU B CA 1
ATOM 4228 C C . LEU B 1 45 ? -8.469 -21.578 -34.875 1 89.81 45 LEU B C 1
ATOM 4230 O O . LEU B 1 45 ? -8.359 -20.969 -33.812 1 89.81 45 LEU B O 1
ATOM 4234 N N . THR B 1 46 ? -9.516 -21.484 -35.656 1 89.19 46 THR B N 1
ATOM 4235 C CA . THR B 1 46 ? -10.719 -20.812 -35.188 1 89.19 46 THR B CA 1
ATOM 4236 C C . THR B 1 46 ? -11.586 -21.781 -34.375 1 89.19 46 THR B C 1
ATOM 4238 O O . THR B 1 46 ? -11.914 -22.875 -34.812 1 89.19 46 THR B O 1
ATOM 4241 N N . VAL B 1 47 ? -11.883 -21.344 -33.188 1 89.69 47 VAL B N 1
ATOM 4242 C CA . VAL B 1 47 ? -12.711 -22.156 -32.312 1 89.69 47 VAL B CA 1
ATOM 4243 C C . VAL B 1 47 ? -13.859 -21.328 -31.766 1 89.69 47 VAL B C 1
ATOM 4245 O O . VAL B 1 47 ? -13.844 -20.094 -31.859 1 89.69 47 VAL B O 1
ATOM 4248 N N . PRO B 1 48 ? -14.914 -22.047 -31.25 1 90.38 48 PRO B N 1
ATOM 4249 C CA . PRO B 1 48 ? -15.977 -21.266 -30.609 1 90.38 48 PRO B CA 1
ATOM 4250 C C . PRO B 1 48 ? -15.469 -20.453 -29.422 1 90.38 48 PRO B C 1
ATOM 4252 O O . PRO B 1 48 ? -14.633 -20.922 -28.656 1 90.38 48 PRO B O 1
ATOM 4255 N N . LEU B 1 49 ? -15.953 -19.281 -29.312 1 89.56 49 LEU B N 1
ATOM 4256 C CA . LEU B 1 49 ? -15.641 -18.453 -28.156 1 89.56 49 LEU B CA 1
ATOM 4257 C C . LEU B 1 49 ? -16.359 -18.984 -26.906 1 89.56 49 LEU B C 1
ATOM 4259 O O . LEU B 1 49 ? -15.828 -18.906 -25.797 1 89.56 49 LEU B O 1
ATOM 4263 N N . ASP B 1 50 ? -17.531 -19.391 -27.094 1 92.12 50 ASP B N 1
ATOM 4264 C CA . ASP B 1 50 ? -18.391 -19.906 -26.016 1 92.12 50 ASP B CA 1
ATOM 4265 C C . ASP B 1 50 ? -18.953 -21.281 -26.375 1 92.12 50 ASP B C 1
ATOM 4267 O O . ASP B 1 50 ? -19.859 -21.391 -27.203 1 92.12 50 ASP B O 1
ATOM 4271 N N . TYR B 1 51 ? -18.469 -22.25 -25.75 1 93.81 51 TYR B N 1
ATOM 4272 C CA . TYR B 1 51 ? -18.859 -23.625 -26.047 1 93.81 51 TYR B CA 1
ATOM 4273 C C . TYR B 1 51 ? -20.234 -23.938 -25.469 1 93.81 51 TYR B C 1
ATOM 4275 O O . TYR B 1 51 ? -20.859 -24.938 -25.844 1 93.81 51 TYR B O 1
ATOM 4283 N N . THR B 1 52 ? -20.703 -23.109 -24.562 1 94.69 52 THR B N 1
ATOM 4284 C CA . THR B 1 52 ? -21.984 -23.359 -23.938 1 94.69 52 THR B CA 1
ATOM 4285 C C . THR B 1 52 ? -23.125 -22.734 -24.734 1 94.69 52 THR B C 1
ATOM 4287 O O . THR B 1 52 ? -24.297 -22.953 -24.438 1 94.69 52 THR B O 1
ATOM 4290 N N . ASN B 1 53 ? -22.734 -21.938 -25.609 1 89.88 53 ASN B N 1
ATOM 4291 C CA . ASN B 1 53 ? -23.719 -21.312 -26.5 1 89.88 53 ASN B CA 1
ATOM 4292 C C . ASN B 1 53 ? -23.562 -21.797 -27.938 1 89.88 53 ASN B C 1
ATOM 4294 O O . ASN B 1 53 ? -22.828 -21.188 -28.719 1 89.88 53 ASN B O 1
ATOM 4298 N N . LYS B 1 54 ? -24.359 -22.672 -28.406 1 83.31 54 LYS B N 1
ATOM 4299 C CA . LYS B 1 54 ? -24.203 -23.344 -29.703 1 83.31 54 LYS B CA 1
ATOM 4300 C C . LYS B 1 54 ? -24.719 -22.469 -30.844 1 83.31 54 LYS B C 1
ATOM 4302 O O . LYS B 1 54 ? -24.391 -22.703 -32 1 83.31 54 LYS B O 1
ATOM 4307 N N . THR B 1 55 ? -25.375 -21.516 -30.469 1 80.12 55 THR B N 1
ATOM 4308 C CA . THR B 1 55 ? -25.953 -20.672 -31.516 1 80.12 55 THR B CA 1
ATOM 4309 C C . THR B 1 55 ? -25.109 -19.422 -31.719 1 80.12 55 THR B C 1
ATOM 4311 O O . THR B 1 55 ? -25.297 -18.703 -32.688 1 80.12 55 THR B O 1
ATOM 4314 N N . ALA B 1 56 ? -24.188 -19.297 -30.75 1 74.75 56 ALA B N 1
ATOM 4315 C CA . ALA B 1 56 ? -23.375 -18.094 -30.875 1 74.75 56 ALA B CA 1
ATOM 4316 C C . ALA B 1 56 ? -22.344 -18.234 -31.984 1 74.75 56 ALA B C 1
ATOM 4318 O O . ALA B 1 56 ? -21.75 -19.297 -32.156 1 74.75 56 ALA B O 1
ATOM 4319 N N . ASN B 1 57 ? -22.156 -17.172 -32.719 1 82.88 57 ASN B N 1
ATOM 4320 C CA . ASN B 1 57 ? -21.234 -17.203 -33.844 1 82.88 57 ASN B CA 1
ATOM 4321 C C . ASN B 1 57 ? -19.891 -16.578 -33.5 1 82.88 57 ASN B C 1
ATOM 4323 O O . ASN B 1 57 ? -18.953 -16.594 -34.281 1 82.88 57 ASN B O 1
ATOM 4327 N N . ALA B 1 58 ? -19.844 -16.172 -32.219 1 88.69 58 ALA B N 1
ATOM 4328 C CA . ALA B 1 58 ? -18.578 -15.562 -31.859 1 88.69 58 ALA B CA 1
ATOM 4329 C C . ALA B 1 58 ? -17.469 -16.609 -31.766 1 88.69 58 ALA B C 1
ATOM 4331 O O . ALA B 1 58 ? -17.688 -17.719 -31.266 1 88.69 58 ALA B O 1
ATOM 4332 N N . THR B 1 59 ? -16.25 -16.281 -32.312 1 88.94 59 THR B N 1
ATOM 4333 C CA . THR B 1 59 ? -15.156 -17.234 -32.375 1 88.94 59 THR B CA 1
ATOM 4334 C C . THR B 1 59 ? -13.898 -16.656 -31.75 1 88.94 59 THR B C 1
ATOM 4336 O O . THR B 1 59 ? -13.836 -15.461 -31.453 1 88.94 59 THR B O 1
ATOM 4339 N N . LEU B 1 60 ? -13.047 -17.578 -31.391 1 86.75 60 LEU B N 1
ATOM 4340 C CA . LEU B 1 60 ? -11.703 -17.266 -30.906 1 86.75 60 LEU B CA 1
ATOM 4341 C C . LEU B 1 60 ? -10.648 -17.859 -31.828 1 86.75 60 LEU B C 1
ATOM 4343 O O . LEU B 1 60 ? -10.773 -19 -32.281 1 86.75 60 LEU B O 1
ATOM 4347 N N . GLN B 1 61 ? -9.672 -17.016 -32.094 1 85.12 61 GLN B N 1
ATOM 4348 C CA . GLN B 1 61 ? -8.547 -17.5 -32.875 1 85.12 61 GLN B CA 1
ATOM 4349 C C . GLN B 1 61 ? -7.426 -18 -31.969 1 85.12 61 GLN B C 1
ATOM 4351 O O . GLN B 1 61 ? -6.824 -17.219 -31.234 1 85.12 61 GLN B O 1
ATOM 4356 N N . LEU B 1 62 ? -7.168 -19.297 -32.031 1 86.94 62 LEU B N 1
ATOM 4357 C CA . LEU B 1 62 ? -6.047 -19.875 -31.281 1 86.94 62 LEU B CA 1
ATOM 4358 C C . LEU B 1 62 ? -4.773 -19.828 -32.125 1 86.94 62 LEU B C 1
ATOM 4360 O O . LEU B 1 62 ? -4.754 -20.312 -33.25 1 86.94 62 LEU B O 1
ATOM 4364 N N . GLN B 1 63 ? -3.816 -19.25 -31.562 1 83.56 63 GLN B N 1
ATOM 4365 C CA . GLN B 1 63 ? -2.502 -19.266 -32.188 1 83.56 63 GLN B CA 1
ATOM 4366 C C . GLN B 1 63 ? -1.679 -20.453 -31.703 1 83.56 63 GLN B C 1
ATOM 4368 O O . GLN B 1 63 ? -1.439 -20.594 -30.516 1 83.56 63 GLN B O 1
ATOM 4373 N N . LEU B 1 64 ? -1.211 -21.281 -32.625 1 85.06 64 LEU B N 1
ATOM 4374 C CA . LEU B 1 64 ? -0.522 -22.531 -32.312 1 85.06 64 LEU B CA 1
ATOM 4375 C C . LEU B 1 64 ? 0.896 -22.516 -32.875 1 85.06 64 LEU B C 1
ATOM 4377 O O . LEU B 1 64 ? 1.158 -21.906 -33.906 1 85.06 64 LEU B O 1
ATOM 4381 N N . GLN B 1 65 ? 1.741 -23.172 -32.125 1 83.25 65 GLN B N 1
ATOM 4382 C CA . GLN B 1 65 ? 3.115 -23.406 -32.562 1 83.25 65 GLN B CA 1
ATOM 4383 C C . GLN B 1 65 ? 3.455 -24.891 -32.531 1 83.25 65 GLN B C 1
ATOM 4385 O O . GLN B 1 65 ? 3.045 -25.609 -31.609 1 83.25 65 GLN B O 1
ATOM 4390 N N . ARG B 1 66 ? 4.227 -25.328 -33.531 1 84.81 66 ARG B N 1
ATOM 4391 C CA . ARG B 1 66 ? 4.598 -26.75 -33.625 1 84.81 66 ARG B CA 1
ATOM 4392 C C . ARG B 1 66 ? 6.07 -26.906 -34 1 84.81 66 ARG B C 1
ATOM 4394 O O . ARG B 1 66 ? 6.586 -26.172 -34.844 1 84.81 66 ARG B O 1
ATOM 4401 N N . ALA B 1 67 ? 6.715 -27.734 -33.25 1 82.38 67 ALA B N 1
ATOM 4402 C CA . ALA B 1 67 ? 8.039 -28.219 -33.625 1 82.38 67 ALA B CA 1
ATOM 4403 C C . ALA B 1 67 ? 7.945 -29.562 -34.344 1 82.38 67 ALA B C 1
ATOM 4405 O O . ALA B 1 67 ? 7.648 -30.578 -33.688 1 82.38 67 ALA B O 1
ATOM 4406 N N . PRO B 1 68 ? 8.25 -29.516 -35.562 1 81.06 68 PRO B N 1
ATOM 4407 C CA . PRO B 1 68 ? 8.141 -30.797 -36.281 1 81.06 68 PRO B CA 1
ATOM 4408 C C . PRO B 1 68 ? 9.172 -31.828 -35.812 1 81.06 68 PRO B C 1
ATOM 4410 O O . PRO B 1 68 ? 10.297 -31.453 -35.469 1 81.06 68 PRO B O 1
ATOM 4413 N N . ALA B 1 69 ? 8.648 -33.125 -35.781 1 78.31 69 ALA B N 1
ATOM 4414 C CA . ALA B 1 69 ? 9.57 -34.219 -35.438 1 78.31 69 ALA B CA 1
ATOM 4415 C C . ALA B 1 69 ? 10.695 -34.312 -36.469 1 78.31 69 ALA B C 1
ATOM 4417 O O . ALA B 1 69 ? 10.492 -34.094 -37.656 1 78.31 69 ALA B O 1
ATOM 4418 N N . LYS B 1 70 ? 11.852 -34.656 -35.969 1 73.88 70 LYS B N 1
ATOM 4419 C CA . LYS B 1 70 ? 12.992 -34.844 -36.844 1 73.88 70 LYS B CA 1
ATOM 4420 C C . LYS B 1 70 ? 12.766 -36 -37.812 1 73.88 70 LYS B C 1
ATOM 4422 O O . LYS B 1 70 ? 13.078 -35.875 -39 1 73.88 70 LYS B O 1
ATOM 4427 N N . GLN B 1 71 ? 12.312 -37.094 -37.312 1 70 71 GLN B N 1
ATOM 4428 C CA . GLN B 1 71 ? 11.992 -38.25 -38.125 1 70 71 GLN B CA 1
ATOM 4429 C C . GLN B 1 71 ? 10.484 -38.5 -38.188 1 70 71 GLN B C 1
ATOM 4431 O O . GLN B 1 71 ? 9.867 -38.812 -37.156 1 70 71 GLN B O 1
ATOM 4436 N N . LYS B 1 72 ? 9.945 -38.062 -39.344 1 76.69 72 LYS B N 1
ATOM 4437 C CA . LYS B 1 72 ? 8.5 -38.219 -39.5 1 76.69 72 LYS B CA 1
ATOM 4438 C C . LYS B 1 72 ? 8.172 -39.562 -40.156 1 76.69 72 LYS B C 1
ATOM 4440 O O . LYS B 1 72 ? 8.852 -40 -41.094 1 76.69 72 LYS B O 1
ATOM 4445 N N . SER B 1 73 ? 7.41 -40.312 -39.344 1 72.06 73 SER B N 1
ATOM 4446 C CA . SER B 1 73 ? 6.816 -41.531 -39.938 1 72.06 73 SER B CA 1
ATOM 4447 C C . SER B 1 73 ? 5.293 -41.438 -39.906 1 72.06 73 SER B C 1
ATOM 4449 O O . SER B 1 73 ? 4.719 -40.469 -39.406 1 72.06 73 SER B O 1
ATOM 4451 N N . LYS B 1 74 ? 4.73 -42.375 -40.625 1 75.19 74 LYS B N 1
ATOM 4452 C CA . LYS B 1 74 ? 3.271 -42.438 -40.625 1 75.19 74 LYS B CA 1
ATOM 4453 C C . LYS B 1 74 ? 2.713 -42.625 -39.219 1 75.19 74 LYS B C 1
ATOM 4455 O O . LYS B 1 74 ? 1.568 -42.25 -38.938 1 75.19 74 LYS B O 1
ATOM 4460 N N . SER B 1 75 ? 3.545 -43.031 -38.344 1 77.44 75 SER B N 1
ATOM 4461 C CA . SER B 1 75 ? 3.092 -43.312 -37 1 77.44 75 SER B CA 1
ATOM 4462 C C . SER B 1 75 ? 3.334 -42.125 -36.062 1 77.44 75 SER B C 1
ATOM 4464 O O . SER B 1 75 ? 2.836 -42.094 -34.938 1 77.44 75 SER B O 1
ATOM 4466 N N . THR B 1 76 ? 3.967 -41.188 -36.594 1 81.25 76 THR B N 1
ATOM 4467 C CA . THR B 1 76 ? 4.262 -40.031 -35.781 1 81.25 76 THR B CA 1
ATOM 4468 C C . THR B 1 76 ? 3 -39.188 -35.531 1 81.25 76 THR B C 1
ATOM 4470 O O . THR B 1 76 ? 2.281 -38.875 -36.469 1 81.25 76 THR B O 1
ATOM 4473 N N . LYS B 1 77 ? 2.725 -39.031 -34.281 1 88.06 77 LYS B N 1
ATOM 4474 C CA . LYS B 1 77 ? 1.559 -38.219 -33.906 1 88.06 77 LYS B CA 1
ATOM 4475 C C . LYS B 1 77 ? 1.963 -37 -33.062 1 88.06 77 LYS B C 1
ATOM 4477 O O . LYS B 1 77 ? 3.016 -37 -32.438 1 88.06 77 LYS B O 1
ATOM 4482 N N . SER B 1 78 ? 1.132 -36.031 -33.094 1 88.81 78 SER B N 1
ATOM 4483 C CA . SER B 1 78 ? 1.404 -34.781 -32.375 1 88.81 78 SER B CA 1
ATOM 4484 C C . SER B 1 78 ? 1.142 -34.938 -30.891 1 88.81 78 SER B C 1
ATOM 4486 O O . SER B 1 78 ? 0.198 -35.625 -30.484 1 88.81 78 SER B O 1
ATOM 4488 N N . ILE B 1 79 ? 1.965 -34.281 -30.094 1 91.19 79 ILE B N 1
ATOM 4489 C CA . ILE B 1 79 ? 1.781 -34.188 -28.656 1 91.19 79 ILE B CA 1
ATOM 4490 C C . ILE B 1 79 ? 1.537 -32.719 -28.266 1 91.19 79 ILE B C 1
ATOM 4492 O O . ILE B 1 79 ? 2.334 -31.844 -28.609 1 91.19 79 ILE B O 1
ATOM 4496 N N . LEU B 1 80 ? 0.424 -32.469 -27.625 1 90.62 80 LEU B N 1
ATOM 4497 C CA . LEU B 1 80 ? 0.181 -31.141 -27.094 1 90.62 80 LEU B CA 1
ATOM 4498 C C . LEU B 1 80 ? 0.97 -30.922 -25.812 1 90.62 80 LEU B C 1
ATOM 4500 O O . LEU B 1 80 ? 1.047 -31.812 -24.953 1 90.62 80 LEU B O 1
ATOM 4504 N N . LEU B 1 81 ? 1.532 -29.734 -25.703 1 88.38 81 LEU B N 1
ATOM 4505 C CA . LEU B 1 81 ? 2.316 -29.375 -24.516 1 88.38 81 LEU B CA 1
ATOM 4506 C C . LEU B 1 81 ? 1.704 -28.188 -23.797 1 88.38 81 LEU B C 1
ATOM 4508 O O . LEU B 1 81 ? 1.223 -27.25 -24.422 1 88.38 81 LEU B O 1
ATOM 4512 N N . ASN B 1 82 ? 1.714 -28.281 -22.469 1 84.06 82 ASN B N 1
ATOM 4513 C CA . ASN B 1 82 ? 1.354 -27.156 -21.609 1 84.06 82 ASN B CA 1
ATOM 4514 C C . ASN B 1 82 ? 2.301 -27.031 -20.422 1 84.06 82 ASN B C 1
ATOM 4516 O O . ASN B 1 82 ? 2.371 -27.938 -19.594 1 84.06 82 ASN B O 1
ATOM 4520 N N . PHE B 1 83 ? 2.984 -25.938 -20.266 1 74.44 83 PHE B N 1
ATOM 4521 C CA . PHE B 1 83 ? 4.039 -25.781 -19.281 1 74.44 83 PHE B CA 1
ATOM 4522 C C . PHE B 1 83 ? 3.496 -25.125 -18.016 1 74.44 83 PHE B C 1
ATOM 4524 O O . PHE B 1 83 ? 4.266 -24.641 -17.172 1 74.44 83 PHE B O 1
ATOM 4531 N N . GLY B 1 84 ? 2.311 -25.125 -17.953 1 70.31 84 GLY B N 1
ATOM 4532 C CA . GLY B 1 84 ? 1.716 -24.641 -16.719 1 70.31 84 GLY B CA 1
ATOM 4533 C C . GLY B 1 84 ? 1.286 -23.188 -16.812 1 70.31 84 GLY B C 1
ATOM 4534 O O . GLY B 1 84 ? 1.034 -22.672 -17.906 1 70.31 84 GLY B O 1
ATOM 4535 N N . GLY B 1 85 ? 1.179 -22.469 -15.578 1 59.09 85 GLY B N 1
ATOM 4536 C CA . GLY B 1 85 ? 0.656 -21.125 -15.43 1 59.09 85 GLY B CA 1
ATOM 4537 C C . GLY B 1 85 ? -0.587 -21.062 -14.562 1 59.09 85 GLY B C 1
ATOM 4538 O O . GLY B 1 85 ? -0.513 -21.25 -13.344 1 59.09 85 GLY B O 1
ATOM 4539 N N . PRO B 1 86 ? -1.874 -21.188 -14.945 1 44.44 86 PRO B N 1
ATOM 4540 C CA . PRO B 1 86 ? -2.723 -20.875 -16.094 1 44.44 86 PRO B CA 1
ATOM 4541 C C . PRO B 1 86 ? -2.467 -19.469 -16.641 1 44.44 86 PRO B C 1
ATOM 4543 O O . PRO B 1 86 ? -2.193 -18.547 -15.875 1 44.44 86 PRO B O 1
ATOM 4546 N N . GLY B 1 87 ? -2.24 -19.25 -17.703 1 40.12 87 GLY B N 1
ATOM 4547 C CA . GLY B 1 87 ? -2.195 -17.969 -18.391 1 40.12 87 GLY B CA 1
ATOM 4548 C C . GLY B 1 87 ? -0.791 -17.547 -18.781 1 40.12 87 GLY B C 1
ATOM 4549 O O . GLY B 1 87 ? -0.602 -16.5 -19.422 1 40.12 87 GLY B O 1
ATOM 4550 N N . ALA B 1 88 ? 0.205 -18.203 -18.266 1 47.78 88 ALA B N 1
ATOM 4551 C CA . ALA B 1 88 ? 1.561 -17.859 -18.672 1 47.78 88 ALA B CA 1
ATOM 4552 C C . ALA B 1 88 ? 1.765 -18.109 -20.156 1 47.78 88 ALA B C 1
ATOM 4554 O O . ALA B 1 88 ? 1.192 -19.047 -20.719 1 47.78 88 ALA B O 1
ATOM 4555 N N . ASP B 1 89 ? 2.25 -17.062 -20.828 1 45.62 89 ASP B N 1
ATOM 4556 C CA . ASP B 1 89 ? 2.502 -17.219 -22.25 1 45.62 89 ASP B CA 1
ATOM 4557 C C . ASP B 1 89 ? 3.465 -18.375 -22.516 1 45.62 89 ASP B C 1
ATOM 4559 O O . ASP B 1 89 ? 4.598 -18.375 -22.031 1 45.62 89 ASP B O 1
ATOM 4563 N N . GLY B 1 90 ? 3.061 -19.531 -22.469 1 49.66 90 GLY B N 1
ATOM 4564 C CA . GLY B 1 90 ? 3.744 -20.781 -22.719 1 49.66 90 GLY B CA 1
ATOM 4565 C C . GLY B 1 90 ? 4.777 -20.688 -23.828 1 49.66 90 GLY B C 1
ATOM 4566 O O . GLY B 1 90 ? 5.617 -21.578 -23.984 1 49.66 90 GLY B O 1
ATOM 4567 N N . VAL B 1 91 ? 4.762 -19.531 -24.422 1 46.34 91 VAL B N 1
ATOM 4568 C CA . VAL B 1 91 ? 5.598 -19.453 -25.625 1 46.34 91 VAL B CA 1
ATOM 4569 C C . VAL B 1 91 ? 7.07 -19.422 -25.219 1 46.34 91 VAL B C 1
ATOM 4571 O O . VAL B 1 91 ? 7.891 -20.141 -25.797 1 46.34 91 VAL B O 1
ATOM 4574 N N . GLU B 1 92 ? 7.312 -18.547 -24.203 1 48.91 92 GLU B N 1
ATOM 4575 C CA . GLU B 1 92 ? 8.711 -18.438 -23.812 1 48.91 92 GLU B CA 1
ATOM 4576 C C . GLU B 1 92 ? 9.203 -19.734 -23.156 1 48.91 92 GLU B C 1
ATOM 4578 O O . GLU B 1 92 ? 10.336 -20.156 -23.375 1 48.91 92 GLU B O 1
ATOM 4583 N N . ASP B 1 93 ? 8.297 -20.312 -22.469 1 52.44 93 ASP B N 1
ATOM 4584 C CA . ASP B 1 93 ? 8.656 -21.578 -21.875 1 52.44 93 ASP B CA 1
ATOM 4585 C C . ASP B 1 93 ? 8.883 -22.656 -22.938 1 52.44 93 ASP B C 1
ATOM 4587 O O . ASP B 1 93 ? 9.812 -23.453 -22.828 1 52.44 93 ASP B O 1
ATOM 4591 N N . PHE B 1 94 ? 8.109 -22.547 -23.984 1 51.12 94 PHE B N 1
ATOM 4592 C CA . PHE B 1 94 ? 8.172 -23.5 -25.094 1 51.12 94 PHE B CA 1
ATOM 4593 C C . PHE B 1 94 ? 9.508 -23.406 -25.812 1 51.12 94 PHE B C 1
ATOM 4595 O O . PHE B 1 94 ? 10.148 -24.438 -26.078 1 51.12 94 PHE B O 1
ATOM 4602 N N . ALA B 1 95 ? 9.867 -22.219 -26.062 1 49.19 95 ALA B N 1
ATOM 4603 C CA . ALA B 1 95 ? 11.117 -22.047 -26.812 1 49.19 95 ALA B CA 1
ATOM 4604 C C . ALA B 1 95 ? 12.289 -22.672 -26.047 1 49.19 95 ALA B C 1
ATOM 4606 O O . ALA B 1 95 ? 13.172 -23.281 -26.656 1 49.19 95 ALA B O 1
ATOM 4607 N N . TYR B 1 96 ? 12.125 -22.5 -24.875 1 50.31 96 TYR B N 1
ATOM 4608 C CA . TYR B 1 96 ? 13.195 -23.047 -24.047 1 50.31 96 TYR B CA 1
ATOM 4609 C C . TYR B 1 96 ? 13.133 -24.578 -24.031 1 50.31 96 TYR B C 1
ATOM 4611 O O . TYR B 1 96 ? 14.164 -25.25 -24.172 1 50.31 96 TYR B O 1
ATOM 4619 N N . PHE B 1 97 ? 11.938 -25.031 -24.078 1 53.72 97 PHE B N 1
ATOM 4620 C CA . PHE B 1 97 ? 11.812 -26.469 -23.875 1 53.72 97 PHE B CA 1
ATOM 4621 C C . PHE B 1 97 ? 11.602 -27.188 -25.188 1 53.72 97 PHE B C 1
ATOM 4623 O O . PHE B 1 97 ? 11.664 -28.422 -25.25 1 53.72 97 PHE B O 1
ATOM 4630 N N . ALA B 1 98 ? 11.352 -26.438 -26.25 1 50.59 98 ALA B N 1
ATOM 4631 C CA . ALA B 1 98 ? 11.031 -27.016 -27.547 1 50.59 98 ALA B CA 1
ATOM 4632 C C . ALA B 1 98 ? 12.109 -28.016 -27.984 1 50.59 98 ALA B C 1
ATOM 4634 O O . ALA B 1 98 ? 11.805 -29.031 -28.594 1 50.59 98 ALA B O 1
ATOM 4635 N N . LYS B 1 99 ? 13.336 -27.5 -27.797 1 47.41 99 LYS B N 1
ATOM 4636 C CA . LYS B 1 99 ? 14.383 -28.469 -28.141 1 47.41 99 LYS B CA 1
ATOM 4637 C C . LYS B 1 99 ? 14.195 -29.766 -27.375 1 47.41 99 LYS B C 1
ATOM 4639 O O . LYS B 1 99 ? 14.664 -30.828 -27.828 1 47.41 99 LYS B O 1
ATOM 4644 N N . ARG B 1 100 ? 13.43 -29.484 -26.391 1 47.06 100 ARG B N 1
ATOM 4645 C CA . ARG B 1 100 ? 13.328 -30.641 -25.516 1 47.06 100 ARG B CA 1
ATOM 4646 C C . ARG B 1 100 ? 11.977 -31.344 -25.672 1 47.06 100 ARG B C 1
ATOM 4648 O O . ARG B 1 100 ? 11.844 -32.531 -25.359 1 47.06 100 ARG B O 1
ATOM 4655 N N . MET B 1 101 ? 11.094 -30.484 -26.078 1 43.28 101 MET B N 1
ATOM 4656 C CA . MET B 1 101 ? 9.734 -30.984 -26.203 1 43.28 101 MET B CA 1
ATOM 4657 C C . MET B 1 101 ? 9.125 -30.578 -27.547 1 43.28 101 MET B C 1
ATOM 4659 O O . MET B 1 101 ? 9.383 -29.484 -28.047 1 43.28 101 MET B O 1
ATOM 4663 N N . GLN B 1 102 ? 8.891 -31.391 -28.516 1 38.19 102 GLN B N 1
ATOM 4664 C CA . GLN B 1 102 ? 8.188 -31.109 -29.766 1 38.19 102 GLN B CA 1
ATOM 4665 C C . GLN B 1 102 ? 6.766 -30.641 -29.516 1 38.19 102 GLN B C 1
ATOM 4667 O O . GLN B 1 102 ? 5.926 -31.406 -29.031 1 38.19 102 GLN B O 1
ATOM 4672 N N . ALA B 1 103 ? 6.66 -29.422 -28.875 1 43.09 103 ALA B N 1
ATOM 4673 C CA . ALA B 1 103 ? 5.355 -29.125 -28.297 1 43.09 103 ALA B CA 1
ATOM 4674 C C . ALA B 1 103 ? 4.793 -27.828 -28.875 1 43.09 103 ALA B C 1
ATOM 4676 O O . ALA B 1 103 ? 5.535 -27.016 -29.438 1 43.09 103 ALA B O 1
ATOM 4677 N N . GLY B 1 104 ? 3.424 -27.641 -29.422 1 38.16 104 GLY B N 1
ATOM 4678 C CA . GLY B 1 104 ? 2.693 -26.469 -29.859 1 38.16 104 GLY B CA 1
ATOM 4679 C C . GLY B 1 104 ? 2.006 -25.734 -28.734 1 38.16 104 GLY B C 1
ATOM 4680 O O . GLY B 1 104 ? 1.385 -26.359 -27.859 1 38.16 104 GLY B O 1
ATOM 4681 N N . THR B 1 105 ? 2.436 -24.438 -28.172 1 46.5 105 THR B N 1
ATOM 4682 C CA . THR B 1 105 ? 1.71 -23.641 -27.203 1 46.5 105 THR B CA 1
ATOM 4683 C C . THR B 1 105 ? 1.052 -22.438 -27.875 1 46.5 105 THR B C 1
ATOM 4685 O O . THR B 1 105 ? 1.515 -21.969 -28.906 1 46.5 105 THR B O 1
ATOM 4688 N N . GLY B 1 106 ? -0.44 -22.156 -27.781 1 48.09 106 GLY B N 1
ATOM 4689 C CA . GLY B 1 106 ? -1.171 -21.062 -28.422 1 48.09 106 GLY B CA 1
ATOM 4690 C C . GLY B 1 106 ? -1.458 -19.906 -27.5 1 48.09 106 GLY B C 1
ATOM 4691 O O . GLY B 1 106 ? -1.521 -20.078 -26.281 1 48.09 106 GLY B O 1
ATOM 4692 N N . LYS B 1 107 ? -1.141 -18.594 -27.969 1 54.12 107 LYS B N 1
ATOM 4693 C CA . LYS B 1 107 ? -1.676 -17.406 -27.297 1 54.12 107 LYS B CA 1
ATOM 4694 C C . LYS B 1 107 ? -3.199 -17.375 -27.375 1 54.12 107 LYS B C 1
ATOM 4696 O O . LYS B 1 107 ? -3.781 -17.703 -28.406 1 54.12 107 LYS B O 1
ATOM 4701 N N . THR B 1 108 ? -3.898 -17.391 -26.188 1 61.06 108 THR B N 1
ATOM 4702 C CA . THR B 1 108 ? -5.359 -17.359 -26.172 1 61.06 108 THR B CA 1
ATOM 4703 C C . THR B 1 108 ? -5.875 -15.984 -25.781 1 61.06 108 THR B C 1
ATOM 4705 O O . THR B 1 108 ? -5.215 -14.969 -26.047 1 61.06 108 THR B O 1
ATOM 4708 N N . LEU B 1 109 ? -7.059 -15.945 -25.266 1 62.94 109 LEU B N 1
ATOM 4709 C CA . LEU B 1 109 ? -7.766 -14.75 -24.797 1 62.94 109 LEU B CA 1
ATOM 4710 C C . LEU B 1 109 ? -6.949 -14 -23.75 1 62.94 109 LEU B C 1
ATOM 4712 O O . LEU B 1 109 ? -6.613 -14.555 -22.703 1 62.94 109 LEU B O 1
ATOM 4716 N N . PRO B 1 110 ? -6.5 -12.867 -24.125 1 72.81 110 PRO B N 1
ATOM 4717 C CA . PRO B 1 110 ? -5.762 -12.086 -23.125 1 72.81 110 PRO B CA 1
ATOM 4718 C C . PRO B 1 110 ? -6.598 -11.773 -21.891 1 72.81 110 PRO B C 1
ATOM 4720 O O . PRO B 1 110 ? -7.809 -11.555 -21.984 1 72.81 110 PRO B O 1
ATOM 4723 N N . PHE B 1 111 ? -6.059 -11.945 -20.75 1 82.94 111 PHE B N 1
ATOM 4724 C CA . PHE B 1 111 ? -6.73 -11.633 -19.5 1 82.94 111 PHE B CA 1
ATOM 4725 C C . PHE B 1 111 ? -5.891 -10.68 -18.656 1 82.94 111 PHE B C 1
ATOM 4727 O O . PHE B 1 111 ? -4.75 -10.992 -18.297 1 82.94 111 PHE B O 1
ATOM 4734 N N . SER B 1 112 ? -6.422 -9.555 -18.453 1 85.88 112 SER B N 1
ATOM 4735 C CA . SER B 1 112 ? -5.785 -8.57 -17.578 1 85.88 112 SER B CA 1
ATOM 4736 C C . SER B 1 112 ? -6.809 -7.863 -16.703 1 85.88 112 SER B C 1
ATOM 4738 O O . SER B 1 112 ? -7.906 -7.531 -17.156 1 85.88 112 SER B O 1
ATOM 4740 N N . CYS B 1 113 ? -6.512 -7.703 -15.445 1 90.94 113 CYS B N 1
ATOM 4741 C CA . CYS B 1 113 ? -7.41 -7.039 -14.508 1 90.94 113 CYS B CA 1
ATOM 4742 C C . CYS B 1 113 ? -7.145 -5.539 -14.469 1 90.94 113 CYS B C 1
ATOM 4744 O O . CYS B 1 113 ? -7.953 -4.777 -13.938 1 90.94 113 CYS B O 1
ATOM 4746 N N . PHE B 1 114 ? -6.004 -5.176 -15.023 1 88 114 PHE B N 1
ATOM 4747 C CA . PHE B 1 114 ? -5.582 -3.787 -14.883 1 88 114 PHE B CA 1
ATOM 4748 C C . PHE B 1 114 ? -5.336 -3.156 -16.25 1 88 114 PHE B C 1
ATOM 4750 O O . PHE B 1 114 ? -4.852 -3.822 -17.172 1 88 114 PHE B O 1
ATOM 4757 N N . GLY B 1 115 ? -5.543 -1.836 -16.312 1 84.25 115 GLY B N 1
ATOM 4758 C CA . GLY B 1 115 ? -5.41 -1.121 -17.578 1 84.25 115 GLY B CA 1
ATOM 4759 C C . GLY B 1 115 ? -3.973 -0.771 -17.922 1 84.25 115 GLY B C 1
ATOM 4760 O O . GLY B 1 115 ? -3.65 -0.485 -19.078 1 84.25 115 GLY B O 1
ATOM 4761 N N . ASN B 1 116 ? -3.15 -0.704 -16.938 1 82.06 116 ASN B N 1
ATOM 4762 C CA . ASN B 1 116 ? -1.743 -0.394 -17.156 1 82.06 116 ASN B CA 1
ATOM 4763 C C . ASN B 1 116 ? -0.862 -0.944 -16.047 1 82.06 116 ASN B C 1
ATOM 4765 O O . ASN B 1 116 ? -1.366 -1.405 -15.023 1 82.06 116 ASN B O 1
ATOM 4769 N N . ASP B 1 117 ? 0.417 -0.869 -16.266 1 80.25 117 ASP B N 1
ATOM 4770 C CA . ASP B 1 117 ? 1.386 -1.495 -15.375 1 80.25 117 ASP B CA 1
ATOM 4771 C C . ASP B 1 117 ? 1.496 -0.725 -14.055 1 80.25 117 ASP B C 1
ATOM 4773 O O . ASP B 1 117 ? 1.813 -1.305 -13.016 1 80.25 117 ASP B O 1
ATOM 4777 N N . LEU B 1 118 ? 1.286 0.563 -14.109 1 79.06 118 LEU B N 1
ATOM 4778 C CA . LEU B 1 118 ? 1.346 1.354 -12.883 1 79.06 118 LEU B CA 1
ATOM 4779 C C . LEU B 1 118 ? 0.259 0.92 -11.906 1 79.06 118 LEU B C 1
ATOM 4781 O O . LEU B 1 118 ? 0.531 0.711 -10.719 1 79.06 118 LEU B O 1
ATOM 4785 N N . LEU B 1 119 ? -0.922 0.747 -12.445 1 83.81 119 LEU B N 1
ATOM 4786 C CA . LEU B 1 119 ? -2.035 0.286 -11.625 1 83.81 119 LEU B CA 1
ATOM 4787 C C . LEU B 1 119 ? -1.801 -1.143 -11.141 1 83.81 119 LEU B C 1
ATOM 4789 O O . LEU B 1 119 ? -2.102 -1.473 -9.992 1 83.81 119 LEU B O 1
ATOM 4793 N N . ARG B 1 120 ? -1.264 -1.976 -11.977 1 87.12 120 ARG B N 1
ATOM 4794 C CA . ARG B 1 120 ? -0.943 -3.354 -11.617 1 87.12 120 ARG B CA 1
ATOM 4795 C C . ARG B 1 120 ? 0.037 -3.398 -10.453 1 87.12 120 ARG B C 1
ATOM 4797 O O . ARG B 1 120 ? -0.189 -4.113 -9.469 1 87.12 120 ARG B O 1
ATOM 4804 N N . THR B 1 121 ? 1.033 -2.549 -10.578 1 83.94 121 THR B N 1
ATOM 4805 C CA . THR B 1 121 ? 2.064 -2.52 -9.547 1 83.94 121 THR B CA 1
ATOM 4806 C C . THR B 1 121 ? 1.498 -2.006 -8.227 1 83.94 121 THR B C 1
ATOM 4808 O O . THR B 1 121 ? 1.81 -2.541 -7.16 1 83.94 121 THR B O 1
ATOM 4811 N N . ALA B 1 122 ? 0.662 -1.061 -8.297 1 84.69 122 ALA B N 1
ATOM 4812 C CA . ALA B 1 122 ? 0.098 -0.443 -7.102 1 84.69 122 ALA B CA 1
ATOM 4813 C C . ALA B 1 122 ? -0.925 -1.362 -6.441 1 84.69 122 ALA B C 1
ATOM 4815 O O . ALA B 1 122 ? -1.136 -1.296 -5.227 1 84.69 122 ALA B O 1
ATOM 4816 N N . SER B 1 123 ? -1.5 -2.236 -7.266 1 86.12 123 SER B N 1
ATOM 4817 C CA . SER B 1 123 ? -2.689 -2.936 -6.789 1 86.12 123 SER B CA 1
ATOM 4818 C C . SER B 1 123 ? -2.398 -4.41 -6.527 1 86.12 123 SER B C 1
ATOM 4820 O O . SER B 1 123 ? -3.205 -5.105 -5.91 1 86.12 123 SER B O 1
ATOM 4822 N N . ASN B 1 124 ? -1.325 -4.895 -6.965 1 81.5 124 ASN B N 1
ATOM 4823 C CA . ASN B 1 124 ? -1.082 -6.332 -6.883 1 81.5 124 ASN B CA 1
ATOM 4824 C C . ASN B 1 124 ? 0.218 -6.637 -6.145 1 81.5 124 ASN B C 1
ATOM 4826 O O . ASN B 1 124 ? 1.036 -7.426 -6.625 1 81.5 124 ASN B O 1
ATOM 4830 N N . GLN B 1 125 ? 0.377 -6.078 -4.988 1 84.31 125 GLN B N 1
ATOM 4831 C CA . GLN B 1 125 ? 1.529 -6.352 -4.137 1 84.31 125 GLN B CA 1
ATOM 4832 C C . GLN B 1 125 ? 1.318 -7.621 -3.316 1 84.31 125 GLN B C 1
ATOM 4834 O O . GLN B 1 125 ? 0.199 -7.91 -2.889 1 84.31 125 GLN B O 1
ATOM 4839 N N . ALA B 1 126 ? 2.434 -8.328 -3.148 1 88.5 126 ALA B N 1
ATOM 4840 C CA . ALA B 1 126 ? 2.354 -9.539 -2.334 1 88.5 126 ALA B CA 1
ATOM 4841 C C . ALA B 1 126 ? 1.977 -9.203 -0.894 1 88.5 126 ALA B C 1
ATOM 4843 O O . ALA B 1 126 ? 2.439 -8.203 -0.34 1 88.5 126 ALA B O 1
ATOM 4844 N N . LEU B 1 127 ? 1.084 -10.016 -0.361 1 94.69 127 LEU B N 1
ATOM 4845 C CA . LEU B 1 127 ? 0.693 -9.891 1.039 1 94.69 127 LEU B CA 1
ATOM 4846 C C . LEU B 1 127 ? 0.404 -11.266 1.643 1 94.69 127 LEU B C 1
ATOM 4848 O O . LEU B 1 127 ? -0.58 -11.914 1.28 1 94.69 127 LEU B O 1
ATOM 4852 N N . ALA B 1 128 ? 1.288 -11.664 2.506 1 97 128 ALA B N 1
ATOM 4853 C CA . ALA B 1 128 ? 1.111 -12.93 3.207 1 97 128 ALA B CA 1
ATOM 4854 C C . ALA B 1 128 ? 0.23 -12.758 4.441 1 97 128 ALA B C 1
ATOM 4856 O O . ALA B 1 128 ? 0.256 -11.711 5.086 1 97 128 ALA B O 1
ATOM 4857 N N . GLY B 1 129 ? -0.47 -13.781 4.781 1 96.75 129 GLY B N 1
ATOM 4858 C CA . GLY B 1 129 ? -1.46 -13.703 5.84 1 96.75 129 GLY B CA 1
ATOM 4859 C C . GLY B 1 129 ? -0.846 -13.531 7.219 1 96.75 129 GLY B C 1
ATOM 4860 O O . GLY B 1 129 ? -1.523 -13.109 8.156 1 96.75 129 GLY B O 1
ATOM 4861 N N . ASN B 1 130 ? 0.357 -13.898 7.348 1 96.69 130 ASN B N 1
ATOM 4862 C CA . ASN B 1 130 ? 1.02 -13.797 8.648 1 96.69 130 ASN B CA 1
ATOM 4863 C C . ASN B 1 130 ? 2.068 -12.688 8.656 1 96.69 130 ASN B C 1
ATOM 4865 O O . ASN B 1 130 ? 3 -12.711 9.461 1 96.69 130 ASN B O 1
ATOM 4869 N N . ALA B 1 131 ? 1.975 -11.773 7.727 1 97.81 131 ALA B N 1
ATOM 4870 C CA . ALA B 1 131 ? 2.934 -10.672 7.629 1 97.81 131 ALA B CA 1
ATOM 4871 C C . ALA B 1 131 ? 2.852 -9.766 8.852 1 97.81 131 ALA B C 1
ATOM 4873 O O . ALA B 1 131 ? 3.801 -9.039 9.164 1 97.81 131 ALA B O 1
ATOM 4874 N N . SER B 1 132 ? 1.78 -9.68 9.516 1 97.81 132 SER B N 1
ATOM 4875 C CA . SER B 1 132 ? 1.542 -8.945 10.75 1 97.81 132 SER B CA 1
ATOM 4876 C C . SER B 1 132 ? 0.375 -9.539 11.531 1 97.81 132 SER B C 1
ATOM 4878 O O . SER B 1 132 ? -0.281 -10.469 11.062 1 97.81 132 SER B O 1
ATOM 4880 N N . ASN B 1 133 ? 0.116 -8.938 12.742 1 97.5 133 ASN B N 1
ATOM 4881 C CA . ASN B 1 133 ? -0.986 -9.414 13.57 1 97.5 133 ASN B CA 1
ATOM 4882 C C . ASN B 1 133 ? -2.34 -9.016 12.984 1 97.5 133 ASN B C 1
ATOM 4884 O O . ASN B 1 133 ? -3.381 -9.477 13.453 1 97.5 133 ASN B O 1
ATOM 4888 N N . VAL B 1 134 ? -2.369 -8.211 11.938 1 97.62 134 VAL B N 1
ATOM 4889 C CA . VAL B 1 134 ? -3.641 -7.758 11.383 1 97.62 134 VAL B CA 1
ATOM 4890 C C . VAL B 1 134 ? -3.689 -8.062 9.891 1 97.62 134 VAL B C 1
ATOM 4892 O O . VAL B 1 134 ? -4.609 -7.629 9.188 1 97.62 134 VAL B O 1
ATOM 4895 N N . ALA B 1 135 ? -2.781 -8.812 9.367 1 97.56 135 ALA B N 1
ATOM 4896 C CA . ALA B 1 135 ? -2.57 -8.969 7.93 1 97.56 135 ALA B CA 1
ATOM 4897 C C . ALA B 1 135 ? -3.775 -9.625 7.266 1 97.56 135 ALA B C 1
ATOM 4899 O O . ALA B 1 135 ? -4.109 -9.32 6.121 1 97.56 135 ALA B O 1
ATOM 4900 N N . LEU B 1 136 ? -4.48 -10.508 7.949 1 97.5 136 LEU B N 1
ATOM 4901 C CA . LEU B 1 136 ? -5.539 -11.289 7.328 1 97.5 136 LEU B CA 1
ATOM 4902 C C . LEU B 1 136 ? -6.691 -10.398 6.887 1 97.5 136 LEU B C 1
ATOM 4904 O O . LEU B 1 136 ? -7.293 -10.625 5.832 1 97.5 136 LEU B O 1
ATOM 4908 N N . GLY B 1 137 ? -7.051 -9.383 7.699 1 96.94 137 GLY B N 1
ATOM 4909 C CA . GLY B 1 137 ? -8.078 -8.445 7.281 1 96.94 137 GLY B CA 1
ATOM 4910 C C . GLY B 1 137 ? -7.738 -7.73 5.984 1 96.94 137 GLY B C 1
ATOM 4911 O O . GLY B 1 137 ? -8.609 -7.539 5.133 1 96.94 137 GLY B O 1
ATOM 4912 N N . TYR B 1 138 ? -6.504 -7.363 5.852 1 96.56 138 TYR B N 1
ATOM 4913 C CA . TYR B 1 138 ? -6.051 -6.695 4.633 1 96.56 138 TYR B CA 1
ATOM 4914 C C . TYR B 1 138 ? -6.027 -7.66 3.457 1 96.56 138 TYR B C 1
ATOM 4916 O O . TYR B 1 138 ? -6.379 -7.293 2.334 1 96.56 138 TYR B O 1
ATOM 4924 N N . VAL B 1 139 ? -5.57 -8.891 3.699 1 97 139 VAL B N 1
ATOM 4925 C CA . VAL B 1 139 ? -5.598 -9.922 2.674 1 97 139 VAL B CA 1
ATOM 4926 C C . VAL B 1 139 ? -7.012 -10.047 2.105 1 97 139 VAL B C 1
ATOM 4928 O O . VAL B 1 139 ? -7.195 -10.062 0.886 1 97 139 VAL B O 1
ATOM 4931 N N . TRP B 1 140 ? -7.973 -10.094 2.965 1 96.88 140 TRP B N 1
ATOM 4932 C CA . TRP B 1 140 ? -9.359 -10.281 2.553 1 96.88 140 TRP B CA 1
ATOM 4933 C C . TRP B 1 140 ? -9.844 -9.109 1.711 1 96.88 140 TRP B C 1
ATOM 4935 O O . TRP B 1 140 ? -10.367 -9.297 0.614 1 96.88 140 TRP B O 1
ATOM 4945 N N . GLU B 1 141 ? -9.664 -7.883 2.189 1 96.44 141 GLU B N 1
ATOM 4946 C CA . GLU B 1 141 ? -10.172 -6.707 1.496 1 96.44 141 GLU B CA 1
ATOM 4947 C C . GLU B 1 141 ? -9.461 -6.5 0.163 1 96.44 141 GLU B C 1
ATOM 4949 O O . GLU B 1 141 ? -10.102 -6.195 -0.847 1 96.44 141 GLU B O 1
ATOM 4954 N N . ARG B 1 142 ? -8.195 -6.648 0.116 1 96.12 142 ARG B N 1
ATOM 4955 C CA . ARG B 1 142 ? -7.441 -6.457 -1.119 1 96.12 142 ARG B CA 1
ATOM 4956 C C . ARG B 1 142 ? -7.805 -7.516 -2.154 1 96.12 142 ARG B C 1
ATOM 4958 O O . ARG B 1 142 ? -7.812 -7.238 -3.355 1 96.12 142 ARG B O 1
ATOM 4965 N N . ALA B 1 143 ? -8.008 -8.703 -1.682 1 96.19 143 ALA B N 1
ATOM 4966 C CA . ALA B 1 143 ? -8.508 -9.734 -2.588 1 96.19 143 ALA B CA 1
ATOM 4967 C C . ALA B 1 143 ? -9.828 -9.312 -3.225 1 96.19 143 ALA B C 1
ATOM 4969 O O . ALA B 1 143 ? -10.055 -9.547 -4.414 1 96.19 143 ALA B O 1
ATOM 4970 N N . GLY B 1 144 ? -10.68 -8.711 -2.42 1 96.44 144 GLY B N 1
ATOM 4971 C CA . GLY B 1 144 ? -11.922 -8.172 -2.959 1 96.44 144 GLY B CA 1
ATOM 4972 C C . GLY B 1 144 ? -11.703 -7.078 -3.986 1 96.44 144 GLY B C 1
ATOM 4973 O O . GLY B 1 144 ? -12.391 -7.031 -5.008 1 96.44 144 GLY B O 1
ATOM 4974 N N . PHE B 1 145 ? -10.758 -6.23 -3.695 1 95.62 145 PHE B N 1
ATOM 4975 C CA . PHE B 1 145 ? -10.398 -5.188 -4.648 1 95.62 145 PHE B CA 1
ATOM 4976 C C . PHE B 1 145 ? -9.914 -5.797 -5.961 1 95.62 145 PHE B C 1
ATOM 4978 O O . PHE B 1 145 ? -10.32 -5.363 -7.039 1 95.62 145 PHE B O 1
ATOM 4985 N N . PHE B 1 146 ? -9.086 -6.773 -5.852 1 95.62 146 PHE B N 1
ATOM 4986 C CA . PHE B 1 146 ? -8.562 -7.453 -7.031 1 95.62 146 PHE B CA 1
ATOM 4987 C C . PHE B 1 146 ? -9.695 -8.055 -7.855 1 95.62 146 PHE B C 1
ATOM 4989 O O . PHE B 1 146 ? -9.75 -7.867 -9.07 1 95.62 146 PHE B O 1
ATOM 4996 N N . ALA B 1 147 ? -10.555 -8.766 -7.195 1 95.88 147 ALA B N 1
ATOM 4997 C CA . ALA B 1 147 ? -11.688 -9.383 -7.879 1 95.88 147 ALA B CA 1
ATOM 4998 C C . ALA B 1 147 ? -12.547 -8.328 -8.57 1 95.88 147 ALA B C 1
ATOM 5000 O O . ALA B 1 147 ? -12.992 -8.523 -9.703 1 95.88 147 ALA B O 1
ATOM 5001 N N . SER B 1 148 ? -12.797 -7.227 -7.926 1 95.19 148 SER B N 1
ATOM 5002 C CA . SER B 1 148 ? -13.594 -6.141 -8.484 1 95.19 148 SER B CA 1
ATOM 5003 C C . SER B 1 148 ? -12.914 -5.527 -9.703 1 95.19 148 SER B C 1
ATOM 5005 O O . SER B 1 148 ? -13.57 -5.23 -10.703 1 95.19 148 SER B O 1
ATOM 5007 N N . ASP B 1 149 ? -11.609 -5.309 -9.617 1 94.19 149 ASP B N 1
ATOM 5008 C CA . ASP B 1 149 ? -10.844 -4.809 -10.758 1 94.19 149 ASP B CA 1
ATOM 5009 C C . ASP B 1 149 ? -10.961 -5.754 -11.953 1 94.19 149 ASP B C 1
ATOM 5011 O O . ASP B 1 149 ? -11.164 -5.312 -13.086 1 94.19 149 ASP B O 1
ATOM 5015 N N . CYS B 1 150 ? -10.789 -7 -11.672 1 94.62 150 CYS B N 1
ATOM 5016 C CA . CYS B 1 150 ? -10.875 -7.984 -12.742 1 94.62 150 CYS B CA 1
ATOM 5017 C C . CYS B 1 150 ? -12.266 -7.988 -13.367 1 94.62 150 CYS B C 1
ATOM 5019 O O . CYS B 1 150 ? -12.398 -8.023 -14.594 1 94.62 150 CYS B O 1
ATOM 5021 N N . HIS B 1 151 ? -13.266 -7.906 -12.516 1 95.75 151 HIS B N 1
ATOM 5022 C CA . HIS B 1 151 ? -14.641 -7.887 -13.016 1 95.75 151 HIS B CA 1
ATOM 5023 C C . HIS B 1 151 ? -14.875 -6.684 -13.93 1 95.75 151 HIS B C 1
ATOM 5025 O O . HIS B 1 151 ? -15.461 -6.82 -15 1 95.75 151 HIS B O 1
ATOM 5031 N N . ALA B 1 152 ? -14.414 -5.602 -13.453 1 94 152 ALA B N 1
ATOM 5032 C CA . ALA B 1 152 ? -14.594 -4.375 -14.227 1 94 152 ALA B CA 1
ATOM 5033 C C . ALA B 1 152 ? -13.859 -4.457 -15.562 1 94 152 ALA B C 1
ATOM 5035 O O . ALA B 1 152 ? -14.328 -3.938 -16.578 1 94 152 ALA B O 1
ATOM 5036 N N . ALA B 1 153 ? -12.719 -5.102 -15.578 1 91.31 153 ALA B N 1
ATOM 5037 C CA . ALA B 1 153 ? -11.867 -5.168 -16.766 1 91.31 153 ALA B CA 1
ATOM 5038 C C . ALA B 1 153 ? -12.328 -6.273 -17.703 1 91.31 153 ALA B C 1
ATOM 5040 O O . ALA B 1 153 ? -12.055 -6.227 -18.906 1 91.31 153 ALA B O 1
ATOM 5041 N N . GLN B 1 154 ? -12.992 -7.258 -17.203 1 92.25 154 GLN B N 1
ATOM 5042 C CA . GLN B 1 154 ? -13.297 -8.453 -17.984 1 92.25 154 GLN B CA 1
ATOM 5043 C C . GLN B 1 154 ? -14.797 -8.695 -18.078 1 92.25 154 GLN B C 1
ATOM 5045 O O . GLN B 1 154 ? -15.25 -9.836 -18.031 1 92.25 154 GLN B O 1
ATOM 5050 N N . THR B 1 155 ? -15.586 -7.68 -18.172 1 89.5 155 THR B N 1
ATOM 5051 C CA . THR B 1 155 ? -17.047 -7.738 -18.125 1 89.5 155 THR B CA 1
ATOM 5052 C C . THR B 1 155 ? -17.594 -8.609 -19.266 1 89.5 155 THR B C 1
ATOM 5054 O O . THR B 1 155 ? -18.562 -9.328 -19.078 1 89.5 155 THR B O 1
ATOM 5057 N N . ASN B 1 156 ? -16.938 -8.609 -20.359 1 87.31 156 ASN B N 1
ATOM 5058 C CA . ASN B 1 156 ? -17.5 -9.258 -21.547 1 87.31 156 ASN B CA 1
ATOM 5059 C C . ASN B 1 156 ? -17.062 -10.711 -21.656 1 87.31 156 ASN B C 1
ATOM 5061 O O . ASN B 1 156 ? -17.797 -11.555 -22.156 1 87.31 156 ASN B O 1
ATOM 5065 N N . THR B 1 157 ? -15.859 -10.984 -21.219 1 88.12 157 THR B N 1
ATOM 5066 C CA . THR B 1 157 ? -15.32 -12.305 -21.516 1 88.12 157 THR B CA 1
ATOM 5067 C C . THR B 1 157 ? -14.859 -12.992 -20.234 1 88.12 157 THR B C 1
ATOM 5069 O O . THR B 1 157 ? -14.328 -14.102 -20.266 1 88.12 157 THR B O 1
ATOM 5072 N N . GLY B 1 158 ? -15.078 -12.406 -19.094 1 90.75 158 GLY B N 1
ATOM 5073 C CA . GLY B 1 158 ? -14.547 -12.922 -17.844 1 90.75 158 GLY B CA 1
ATOM 5074 C C . GLY B 1 158 ? -15.07 -14.297 -17.5 1 90.75 158 GLY B C 1
ATOM 5075 O O . GLY B 1 158 ? -14.352 -15.102 -16.891 1 90.75 158 GLY B O 1
ATOM 5076 N N . ASN B 1 159 ? -16.312 -14.539 -17.906 1 93.5 159 ASN B N 1
ATOM 5077 C CA . ASN B 1 159 ? -16.906 -15.828 -17.578 1 93.5 159 ASN B CA 1
ATOM 5078 C C . ASN B 1 159 ? -16.562 -16.891 -18.625 1 93.5 159 ASN B C 1
ATOM 5080 O O . ASN B 1 159 ? -17.062 -18.016 -18.562 1 93.5 159 ASN B O 1
ATOM 5084 N N . LEU B 1 160 ? -15.742 -16.562 -19.625 1 91.31 160 LEU B N 1
ATOM 5085 C CA . LEU B 1 160 ? -15.398 -17.484 -20.703 1 91.31 160 LEU B CA 1
ATOM 5086 C C . LEU B 1 160 ? -14.023 -18.094 -20.469 1 91.31 160 LEU B C 1
ATOM 5088 O O . LEU B 1 160 ? -13.523 -18.844 -21.312 1 91.31 160 LEU B O 1
ATOM 5092 N N . ILE B 1 161 ? -13.5 -17.734 -19.312 1 89.5 161 ILE B N 1
ATOM 5093 C CA . ILE B 1 161 ? -12.18 -18.25 -18.969 1 89.5 161 ILE B CA 1
ATOM 5094 C C . ILE B 1 161 ? -12.328 -19.391 -17.953 1 89.5 161 ILE B C 1
ATOM 5096 O O . ILE B 1 161 ? -13.078 -19.266 -16.984 1 89.5 161 ILE B O 1
ATOM 5100 N N . GLY B 1 162 ? -11.766 -20.516 -18.266 1 91.38 162 GLY B N 1
ATOM 5101 C CA . GLY B 1 162 ? -11.836 -21.672 -17.391 1 91.38 162 GLY B CA 1
ATOM 5102 C C . GLY B 1 162 ? -11.172 -22.906 -17.984 1 91.38 162 GLY B C 1
ATOM 5103 O O . GLY B 1 162 ? -10.961 -22.984 -19.203 1 91.38 162 GLY B O 1
ATOM 5104 N N . THR B 1 163 ? -10.883 -23.781 -17.125 1 93.75 163 THR B N 1
ATOM 5105 C CA . THR B 1 163 ? -10.141 -24.984 -17.5 1 93.75 163 THR B CA 1
ATOM 5106 C C . THR B 1 163 ? -10.945 -25.844 -18.469 1 93.75 163 THR B C 1
ATOM 5108 O O . THR B 1 163 ? -10.406 -26.375 -19.438 1 93.75 163 THR B O 1
ATOM 5111 N N . ALA B 1 164 ? -12.25 -25.922 -18.328 1 95.38 164 ALA B N 1
ATOM 5112 C CA . ALA B 1 164 ? -13.102 -26.766 -19.172 1 95.38 164 ALA B CA 1
ATOM 5113 C C . ALA B 1 164 ? -13.086 -26.266 -20.625 1 95.38 164 ALA B C 1
ATOM 5115 O O . ALA B 1 164 ? -13 -27.078 -21.547 1 95.38 164 ALA B O 1
ATOM 5116 N N . PHE B 1 165 ? -13.203 -24.953 -20.797 1 92.06 165 PHE B N 1
ATOM 5117 C CA . PHE B 1 165 ? -13.164 -24.406 -22.141 1 92.06 165 PHE B CA 1
ATOM 5118 C C . PHE B 1 165 ? -11.812 -24.656 -22.797 1 92.06 165 PHE B C 1
ATOM 5120 O O . PHE B 1 165 ? -11.734 -24.938 -24 1 92.06 165 PHE B O 1
ATOM 5127 N N . VAL B 1 166 ? -10.766 -24.562 -22.016 1 91.31 166 VAL B N 1
ATOM 5128 C CA . VAL B 1 166 ? -9.438 -24.828 -22.578 1 91.31 166 VAL B CA 1
ATOM 5129 C C . VAL B 1 166 ? -9.336 -26.281 -23 1 91.31 166 VAL B C 1
ATOM 5131 O O . VAL B 1 166 ? -8.734 -26.594 -24.031 1 91.31 166 VAL B O 1
ATOM 5134 N N . VAL B 1 167 ? -9.875 -27.188 -22.234 1 95.25 167 VAL B N 1
ATOM 5135 C CA . VAL B 1 167 ? -9.898 -28.594 -22.594 1 95.25 167 VAL B CA 1
ATOM 5136 C C . VAL B 1 167 ? -10.641 -28.781 -23.922 1 95.25 167 VAL B C 1
ATOM 5138 O O . VAL B 1 167 ? -10.203 -29.531 -24.797 1 95.25 167 VAL B O 1
ATOM 5141 N N . ARG B 1 168 ? -11.719 -28.125 -24.078 1 94.56 168 ARG B N 1
ATOM 5142 C CA . ARG B 1 168 ? -12.461 -28.234 -25.328 1 94.56 168 ARG B CA 1
ATOM 5143 C C . ARG B 1 168 ? -11.664 -27.641 -26.484 1 94.56 168 ARG B C 1
ATOM 5145 O O . ARG B 1 168 ? -11.742 -28.141 -27.609 1 94.56 168 ARG B O 1
ATOM 5152 N N . ASP B 1 169 ? -10.984 -26.531 -26.203 1 91.06 169 ASP B N 1
ATOM 5153 C CA . ASP B 1 169 ? -10.062 -26.031 -27.219 1 91.06 169 ASP B CA 1
ATOM 5154 C C . ASP B 1 169 ? -9.055 -27.109 -27.625 1 91.06 169 ASP B C 1
ATOM 5156 O O . ASP B 1 169 ? -8.766 -27.281 -28.812 1 91.06 169 ASP B O 1
ATOM 5160 N N . MET B 1 170 ? -8.477 -27.812 -26.672 1 92.38 170 MET B N 1
ATOM 5161 C CA . MET B 1 170 ? -7.523 -28.891 -26.953 1 92.38 170 MET B CA 1
ATOM 5162 C C . MET B 1 170 ? -8.148 -29.938 -27.859 1 92.38 170 MET B C 1
ATOM 5164 O O . MET B 1 170 ? -7.5 -30.438 -28.797 1 92.38 170 MET B O 1
ATOM 5168 N N . MET B 1 171 ? -9.375 -30.266 -27.656 1 95.44 171 MET B N 1
ATOM 5169 C CA . MET B 1 171 ? -10.031 -31.297 -28.453 1 95.44 171 MET B CA 1
ATOM 5170 C C . MET B 1 171 ? -10.297 -30.797 -29.875 1 95.44 171 MET B C 1
ATOM 5172 O O . MET B 1 171 ? -10.25 -31.578 -30.828 1 95.44 171 MET B O 1
ATOM 5176 N N . GLN B 1 172 ? -10.562 -29.453 -29.922 1 92.75 172 GLN B N 1
ATOM 5177 C CA . GLN B 1 172 ? -10.672 -28.875 -31.25 1 92.75 172 GLN B CA 1
ATOM 5178 C C . GLN B 1 172 ? -9.352 -28.969 -32 1 92.75 172 GLN B C 1
ATOM 5180 O O . GLN B 1 172 ? -9.344 -29.219 -33.219 1 92.75 172 GLN B O 1
ATOM 5185 N N . ILE B 1 173 ? -8.297 -28.766 -31.312 1 91.44 173 ILE B N 1
ATOM 5186 C CA . ILE B 1 173 ? -6.98 -28.891 -31.922 1 91.44 173 ILE B CA 1
ATOM 5187 C C . ILE B 1 173 ? -6.758 -30.328 -32.375 1 91.44 173 ILE B C 1
ATOM 5189 O O . ILE B 1 173 ? -6.301 -30.562 -33.5 1 91.44 173 ILE B O 1
ATOM 5193 N N . VAL B 1 174 ? -7.059 -31.312 -31.578 1 94.31 174 VAL B N 1
ATOM 5194 C CA . VAL B 1 174 ? -6.918 -32.719 -31.891 1 94.31 174 VAL B CA 1
ATOM 5195 C C . VAL B 1 174 ? -7.664 -33.062 -33.188 1 94.31 174 VAL B C 1
ATOM 5197 O O . VAL B 1 174 ? -7.125 -33.719 -34.062 1 94.31 174 VAL B O 1
ATOM 5200 N N . ASP B 1 175 ? -8.836 -32.531 -33.281 1 93.94 175 ASP B N 1
ATOM 5201 C CA . ASP B 1 175 ? -9.656 -32.781 -34.469 1 93.94 175 ASP B CA 1
ATOM 5202 C C . ASP B 1 175 ? -9.047 -32.125 -35.688 1 93.94 175 ASP B C 1
ATOM 5204 O O . ASP B 1 175 ? -9.008 -32.719 -36.781 1 93.94 175 ASP B O 1
ATOM 5208 N N . ALA B 1 176 ? -8.586 -30.969 -35.469 1 91.69 176 ALA B N 1
ATOM 5209 C CA . ALA B 1 176 ? -8.062 -30.188 -36.594 1 91.69 176 ALA B CA 1
ATOM 5210 C C . ALA B 1 176 ? -6.754 -30.766 -37.094 1 91.69 176 ALA B C 1
ATOM 5212 O O . ALA B 1 176 ? -6.375 -30.531 -38.25 1 91.69 176 ALA B O 1
ATOM 5213 N N . LEU B 1 177 ? -6 -31.406 -36.281 1 90.38 177 LEU B N 1
ATOM 5214 C CA . LEU B 1 177 ? -4.746 -32.031 -36.688 1 90.38 177 LEU B CA 1
ATOM 5215 C C . LEU B 1 177 ? -4.996 -33.156 -37.688 1 90.38 177 LEU B C 1
ATOM 5217 O O . LEU B 1 177 ? -4.109 -33.469 -38.469 1 90.38 177 LEU B O 1
ATOM 5221 N N . GLY B 1 178 ? -6.18 -33.844 -37.75 1 89.5 178 GLY B N 1
ATOM 5222 C CA . GLY B 1 178 ? -6.555 -34.844 -38.719 1 89.5 178 GLY B CA 1
ATOM 5223 C C . GLY B 1 178 ? -5.742 -36.125 -38.562 1 89.5 178 GLY B C 1
ATOM 5224 O O . GLY B 1 178 ? -5.426 -36.781 -39.562 1 89.5 178 GLY B O 1
ATOM 5225 N N . GLU B 1 179 ? -5.297 -36.406 -37.438 1 90.69 179 GLU B N 1
ATOM 5226 C CA . GLU B 1 179 ? -4.523 -37.625 -37.219 1 90.69 179 GLU B CA 1
ATOM 5227 C C . GLU B 1 179 ? -5.43 -38.781 -36.844 1 90.69 179 GLU B C 1
ATOM 5229 O O . GLU B 1 179 ? -6.172 -39.281 -37.719 1 90.69 179 GLU B O 1
ATOM 5234 N N . ASP B 1 180 ? -5.559 -39.188 -35.625 1 93.88 180 ASP B N 1
ATOM 5235 C CA . ASP B 1 180 ? -6.395 -40.344 -35.25 1 93.88 180 ASP B CA 1
ATOM 5236 C C . ASP B 1 180 ? -7.48 -39.906 -34.25 1 93.88 180 ASP B C 1
ATOM 5238 O O . ASP B 1 180 ? -8.195 -40.75 -33.719 1 93.88 180 ASP B O 1
ATOM 5242 N N . GLY B 1 181 ? -7.543 -38.656 -33.969 1 95 181 GLY B N 1
ATOM 5243 C CA . GLY B 1 181 ? -8.578 -38.125 -33.094 1 95 181 GLY B CA 1
ATOM 5244 C C . GLY B 1 181 ? -8.305 -38.375 -31.625 1 95 181 GLY B C 1
ATOM 5245 O O . GLY B 1 181 ? -9.18 -38.156 -30.781 1 95 181 GLY B O 1
ATOM 5246 N N . MET B 1 182 ? -7.129 -38.812 -31.297 1 96.75 182 MET B N 1
ATOM 5247 C CA . MET B 1 182 ? -6.754 -39.094 -29.922 1 96.75 182 MET B CA 1
ATOM 5248 C C . MET B 1 182 ? -5.844 -38.031 -29.359 1 96.75 182 MET B C 1
ATOM 5250 O O . MET B 1 182 ? -4.973 -37.5 -30.062 1 96.75 182 MET B O 1
ATOM 5254 N N . LEU B 1 183 ? -6.051 -37.75 -28.078 1 97 183 LEU B N 1
ATOM 5255 C CA . LEU B 1 183 ? -5.258 -36.719 -27.406 1 97 183 LEU B CA 1
ATOM 5256 C C . LEU B 1 183 ? -3.953 -37.312 -26.875 1 97 183 LEU B C 1
ATOM 5258 O O . LEU B 1 183 ? -3.959 -38.312 -26.188 1 97 183 LEU B O 1
ATOM 5262 N N . ARG B 1 184 ? -2.893 -36.812 -27.25 1 96 184 ARG B N 1
ATOM 5263 C CA . ARG B 1 184 ? -1.579 -36.938 -26.625 1 96 184 ARG B CA 1
ATOM 5264 C C . ARG B 1 184 ? -1.126 -35.625 -26.016 1 96 184 ARG B C 1
ATOM 5266 O O . ARG B 1 184 ? -1.146 -34.594 -26.672 1 96 184 ARG B O 1
ATOM 5273 N N . PHE B 1 185 ? -0.764 -35.719 -24.719 1 94.38 185 PHE B N 1
ATOM 5274 C CA . PHE B 1 185 ? -0.616 -34.469 -23.969 1 94.38 185 PHE B CA 1
ATOM 5275 C C . PHE B 1 185 ? 0.454 -34.594 -22.891 1 94.38 185 PHE B C 1
ATOM 5277 O O . PHE B 1 185 ? 0.535 -35.625 -22.219 1 94.38 185 PHE B O 1
ATOM 5284 N N . TRP B 1 186 ? 1.314 -33.656 -22.797 1 93.81 186 TRP B N 1
ATOM 5285 C CA . TRP B 1 186 ? 2.244 -33.5 -21.688 1 93.81 186 TRP B CA 1
ATOM 5286 C C . TRP B 1 186 ? 2 -32.156 -20.969 1 93.81 186 TRP B C 1
ATOM 5288 O O . TRP B 1 186 ? 2.318 -31.094 -21.516 1 93.81 186 TRP B O 1
ATOM 5298 N N . GLY B 1 187 ? 1.457 -32.25 -19.797 1 94.06 187 GLY B N 1
ATOM 5299 C CA . GLY B 1 187 ? 1.142 -31.078 -19.031 1 94.06 187 GLY B CA 1
ATOM 5300 C C . GLY B 1 187 ? 1.961 -30.953 -17.75 1 94.06 187 GLY B C 1
ATOM 5301 O O . GLY B 1 187 ? 2.086 -31.922 -17 1 94.06 187 GLY B O 1
ATOM 5302 N N . VAL B 1 188 ? 2.469 -29.75 -17.5 1 92.69 188 VAL B N 1
ATOM 5303 C CA . VAL B 1 188 ? 3.291 -29.469 -16.328 1 92.69 188 VAL B CA 1
ATOM 5304 C C . VAL B 1 188 ? 2.566 -28.469 -15.422 1 92.69 188 VAL B C 1
ATOM 5306 O O . VAL B 1 188 ? 1.93 -27.531 -15.898 1 92.69 188 VAL B O 1
ATOM 5309 N N . SER B 1 189 ? 2.717 -28.75 -14.109 1 93.5 189 SER B N 1
ATOM 5310 C CA . SER B 1 189 ? 2.102 -27.812 -13.18 1 93.5 189 SER B CA 1
ATOM 5311 C C . SER B 1 189 ? 0.608 -27.656 -13.453 1 93.5 189 SER B C 1
ATOM 5313 O O . SER B 1 189 ? -0.12 -28.656 -13.516 1 93.5 189 SER B O 1
ATOM 5315 N N . TYR B 1 190 ? 0.062 -26.516 -13.648 1 90.88 190 TYR B N 1
ATOM 5316 C CA . TYR B 1 190 ? -1.335 -26.344 -14.023 1 90.88 190 TYR B CA 1
ATOM 5317 C C . TYR B 1 190 ? -1.676 -27.203 -15.242 1 90.88 190 TYR B C 1
ATOM 5319 O O . TYR B 1 190 ? -2.795 -27.703 -15.359 1 90.88 190 TYR B O 1
ATOM 5327 N N . GLY B 1 191 ? -0.753 -27.359 -16.109 1 93.31 191 GLY B N 1
ATOM 5328 C CA . GLY B 1 191 ? -0.958 -28.266 -17.234 1 93.31 191 GLY B CA 1
ATOM 5329 C C . GLY B 1 191 ? -1.364 -29.656 -16.812 1 93.31 191 GLY B C 1
ATOM 5330 O O . GLY B 1 191 ? -2.115 -30.344 -17.516 1 93.31 191 GLY B O 1
ATOM 5331 N N . SER B 1 192 ? -0.801 -30.094 -15.688 1 96.62 192 SER B N 1
ATOM 5332 C CA . SER B 1 192 ? -1.22 -31.391 -15.172 1 96.62 192 SER B CA 1
ATOM 5333 C C . SER B 1 192 ? -2.691 -31.391 -14.773 1 96.62 192 SER B C 1
ATOM 5335 O O . SER B 1 192 ? -3.389 -32.375 -14.922 1 96.62 192 SER B O 1
ATOM 5337 N N . LEU B 1 193 ? -3.16 -30.234 -14.266 1 95.25 193 LEU B N 1
ATOM 5338 C CA . LEU B 1 193 ? -4.578 -30.078 -13.961 1 95.25 193 LEU B CA 1
ATOM 5339 C C . LEU B 1 193 ? -5.414 -30.094 -15.234 1 95.25 193 LEU B C 1
ATOM 5341 O O . LEU B 1 193 ? -6.477 -30.719 -15.273 1 95.25 193 LEU B O 1
ATOM 5345 N N . LEU B 1 194 ? -4.941 -29.406 -16.203 1 94.5 194 LEU B N 1
ATOM 5346 C CA . LEU B 1 194 ? -5.594 -29.406 -17.5 1 94.5 194 LEU B CA 1
ATOM 5347 C C . LEU B 1 194 ? -5.707 -30.828 -18.047 1 94.5 194 LEU B C 1
ATOM 5349 O O . LEU B 1 194 ? -6.766 -31.234 -18.531 1 94.5 194 LEU B O 1
ATOM 5353 N N . GLY B 1 195 ? -4.609 -31.531 -18 1 97.06 195 GLY B N 1
ATOM 5354 C CA . GLY B 1 195 ? -4.602 -32.938 -18.438 1 97.06 195 GLY B CA 1
ATOM 5355 C C . GLY B 1 195 ? -5.562 -33.812 -17.656 1 97.06 195 GLY B C 1
ATOM 5356 O O . GLY B 1 195 ? -6.312 -34.594 -18.25 1 97.06 195 GLY B O 1
ATOM 5357 N N . SER B 1 196 ? -5.543 -33.688 -16.344 1 97.75 196 SER B N 1
ATOM 5358 C CA . SER B 1 196 ? -6.473 -34.438 -15.508 1 97.75 196 SER B CA 1
ATOM 5359 C C . SER B 1 196 ? -7.922 -34.125 -15.891 1 97.75 196 SER B C 1
ATOM 5361 O O . SER B 1 196 ? -8.75 -35.031 -15.945 1 97.75 196 SER B O 1
ATOM 5363 N N . THR B 1 197 ? -8.172 -32.906 -16.109 1 97.12 197 THR B N 1
ATOM 5364 C CA . THR B 1 197 ? -9.516 -32.5 -16.5 1 97.12 197 THR B CA 1
ATOM 5365 C C . THR B 1 197 ? -9.883 -33.062 -17.875 1 97.12 197 THR B C 1
ATOM 5367 O O . THR B 1 197 ? -11.008 -33.531 -18.078 1 97.12 197 THR B O 1
ATOM 5370 N N . ALA B 1 198 ? -8.953 -33.031 -18.781 1 97.69 198 ALA B N 1
ATOM 5371 C CA . ALA B 1 198 ? -9.188 -33.562 -20.109 1 97.69 198 ALA B CA 1
ATOM 5372 C C . ALA B 1 198 ? -9.484 -35.062 -20.062 1 97.69 198 ALA B C 1
ATOM 5374 O O . ALA B 1 198 ? -10.406 -35.562 -20.734 1 97.69 198 ALA B O 1
ATOM 5375 N N . VAL B 1 199 ? -8.711 -35.812 -19.297 1 98.19 199 VAL B N 1
ATOM 5376 C CA . VAL B 1 199 ? -8.914 -37.25 -19.141 1 98.19 199 VAL B CA 1
ATOM 5377 C C . VAL B 1 199 ? -10.305 -37.531 -18.578 1 98.19 199 VAL B C 1
ATOM 5379 O O . VAL B 1 199 ? -10.984 -38.438 -19 1 98.19 199 VAL B O 1
ATOM 5382 N N . ALA B 1 200 ? -10.703 -36.688 -17.656 1 97.88 200 ALA B N 1
ATOM 5383 C CA . ALA B 1 200 ? -12.008 -36.844 -17.016 1 97.88 200 ALA B CA 1
ATOM 5384 C C . ALA B 1 200 ? -13.141 -36.5 -17.969 1 97.88 200 ALA B C 1
ATOM 5386 O O . ALA B 1 200 ? -14.164 -37.188 -18 1 97.88 200 ALA B O 1
ATOM 5387 N N . MET B 1 201 ? -12.977 -35.5 -18.75 1 97.75 201 MET B N 1
ATOM 5388 C CA . MET B 1 201 ? -14.031 -35 -19.641 1 97.75 201 MET B CA 1
ATOM 5389 C C . MET B 1 201 ? -14.125 -35.906 -20.891 1 97.75 201 MET B C 1
ATOM 5391 O O . MET B 1 201 ? -15.211 -36.062 -21.438 1 97.75 201 MET B O 1
ATOM 5395 N N . PHE B 1 202 ? -13.008 -36.406 -21.359 1 97.88 202 PHE B N 1
ATOM 5396 C CA . PHE B 1 202 ? -12.961 -37.156 -22.609 1 97.88 202 PHE B CA 1
ATOM 5397 C C . PHE B 1 202 ? -12.148 -38.438 -22.438 1 97.88 202 PHE B C 1
ATOM 5399 O O . PHE B 1 202 ? -11.172 -38.656 -23.156 1 97.88 202 PHE B O 1
ATOM 5406 N N . PRO B 1 203 ? -12.578 -39.375 -21.594 1 97.56 203 PRO B N 1
ATOM 5407 C CA . PRO B 1 203 ? -11.789 -40.562 -21.281 1 97.56 203 PRO B CA 1
ATOM 5408 C C . PRO B 1 203 ? -11.555 -41.469 -22.484 1 97.56 203 PRO B C 1
ATOM 5410 O O . PRO B 1 203 ? -10.547 -42.188 -22.547 1 97.56 203 PRO B O 1
ATOM 5413 N N . ASP B 1 204 ? -12.383 -41.375 -23.5 1 97.56 204 ASP B N 1
ATOM 5414 C CA . ASP B 1 204 ? -12.297 -42.25 -24.672 1 97.56 204 ASP B CA 1
ATOM 5415 C C . ASP B 1 204 ? -11.359 -41.656 -25.719 1 97.56 204 ASP B C 1
ATOM 5417 O O . ASP B 1 204 ? -11.016 -42.344 -26.688 1 97.56 204 ASP B O 1
ATOM 5421 N N . LYS B 1 205 ? -10.867 -40.5 -25.5 1 97.62 205 LYS B N 1
ATOM 5422 C CA . LYS B 1 205 ? -10.008 -39.844 -26.484 1 97.62 205 LYS B CA 1
ATOM 5423 C C . LYS B 1 205 ? -8.586 -39.688 -25.953 1 97.62 205 LYS B C 1
ATOM 5425 O O . LYS B 1 205 ? -7.828 -38.844 -26.438 1 97.62 205 LYS B O 1
ATOM 5430 N N . VAL B 1 206 ? -8.203 -40.562 -25.031 1 96.25 206 VAL B N 1
ATOM 5431 C CA . VAL B 1 206 ? -6.895 -40.469 -24.375 1 96.25 206 VAL B CA 1
ATOM 5432 C C . VAL B 1 206 ? -5.945 -41.5 -25 1 96.25 206 VAL B C 1
ATOM 5434 O O . VAL B 1 206 ? -6.223 -42.688 -24.969 1 96.25 206 VAL B O 1
ATOM 5437 N N . ASP B 1 207 ? -4.844 -41.031 -25.578 1 96.81 207 ASP B N 1
ATOM 5438 C CA . ASP B 1 207 ? -3.805 -41.938 -26.047 1 96.81 207 ASP B CA 1
ATOM 5439 C C . ASP B 1 207 ? -2.607 -41.938 -25.109 1 96.81 207 ASP B C 1
ATOM 5441 O O . ASP B 1 207 ? -2.467 -42.844 -24.281 1 96.81 207 ASP B O 1
ATOM 5445 N N . LYS B 1 208 ? -1.804 -40.938 -25.094 1 96.75 208 LYS B N 1
ATOM 5446 C CA . LYS B 1 208 ? -0.661 -40.781 -24.203 1 96.75 208 LYS B CA 1
ATOM 5447 C C . LYS B 1 208 ? -0.76 -39.438 -23.438 1 96.75 208 LYS B C 1
ATOM 5449 O O . LYS B 1 208 ? -0.61 -38.375 -24.016 1 96.75 208 LYS B O 1
ATOM 5454 N N . ILE B 1 209 ? -0.938 -39.594 -22.141 1 97.81 209 ILE B N 1
ATOM 5455 C CA . ILE B 1 209 ? -1.029 -38.406 -21.312 1 97.81 209 ILE B CA 1
ATOM 5456 C C . ILE B 1 209 ? 0.019 -38.469 -20.203 1 97.81 209 ILE B C 1
ATOM 5458 O O . ILE B 1 209 ? 0.07 -39.406 -19.438 1 97.81 209 ILE B O 1
ATOM 5462 N N . ILE B 1 210 ? 0.844 -37.438 -20.125 1 97.56 210 ILE B N 1
ATOM 5463 C CA . ILE B 1 210 ? 1.827 -37.25 -19.062 1 97.56 210 ILE B CA 1
ATOM 5464 C C . ILE B 1 210 ? 1.432 -36.062 -18.188 1 97.56 210 ILE B C 1
ATOM 5466 O O . ILE B 1 210 ? 1.257 -34.938 -18.688 1 97.56 210 ILE B O 1
ATOM 5470 N N . LEU B 1 211 ? 1.236 -36.344 -16.922 1 98.12 211 LEU B N 1
ATOM 5471 C CA . LEU B 1 211 ? 1.028 -35.281 -15.922 1 98.12 211 LEU B CA 1
ATOM 5472 C C . LEU B 1 211 ? 2.266 -35.125 -15.047 1 98.12 211 LEU B C 1
ATOM 5474 O O . LEU B 1 211 ? 2.617 -36.031 -14.281 1 98.12 211 LEU B O 1
ATOM 5478 N N . ASP B 1 212 ? 2.943 -34 -15.172 1 97.5 212 ASP B N 1
ATOM 5479 C CA . ASP B 1 212 ? 4.25 -33.75 -14.57 1 97.5 212 ASP B CA 1
ATOM 5480 C C . ASP B 1 212 ? 4.195 -32.562 -13.617 1 97.5 212 ASP B C 1
ATOM 5482 O O . ASP B 1 212 ? 3.936 -31.438 -14.031 1 97.5 212 ASP B O 1
ATOM 5486 N N . GLY B 1 213 ? 4.594 -32.812 -12.297 1 97.44 213 GLY B N 1
ATOM 5487 C CA . GLY B 1 213 ? 4.289 -31.781 -11.328 1 97.44 213 GLY B CA 1
ATOM 5488 C C . GLY B 1 213 ? 2.803 -31.562 -11.125 1 97.44 213 GLY B C 1
ATOM 5489 O O . GLY B 1 213 ? 2.26 -30.531 -11.508 1 97.44 213 GLY B O 1
ATOM 5490 N N . VAL B 1 214 ? 2.219 -32.469 -10.383 1 97.56 214 VAL B N 1
ATOM 5491 C CA . VAL B 1 214 ? 0.775 -32.688 -10.453 1 97.56 214 VAL B CA 1
ATOM 5492 C C . VAL B 1 214 ? 0.071 -31.719 -9.484 1 97.56 214 VAL B C 1
ATOM 5494 O O . VAL B 1 214 ? 0.306 -31.766 -8.273 1 97.56 214 VAL B O 1
ATOM 5497 N N . ALA B 1 215 ? -0.749 -30.812 -10.055 1 94.56 215 ALA B N 1
ATOM 5498 C CA . ALA B 1 215 ? -1.71 -30.078 -9.25 1 94.56 215 ALA B CA 1
ATOM 5499 C C . ALA B 1 215 ? -2.895 -30.953 -8.859 1 94.56 215 ALA B C 1
ATOM 5501 O O . ALA B 1 215 ? -3.508 -31.594 -9.711 1 94.56 215 ALA B O 1
ATOM 5502 N N . ASN B 1 216 ? -3.193 -31.031 -7.594 1 93.62 216 ASN B N 1
ATOM 5503 C CA . ASN B 1 216 ? -4.25 -31.906 -7.094 1 93.62 216 ASN B CA 1
ATOM 5504 C C . ASN B 1 216 ? -5.629 -31.422 -7.531 1 93.62 216 ASN B C 1
ATOM 5506 O O . ASN B 1 216 ? -6.145 -30.438 -7.004 1 93.62 216 ASN B O 1
ATOM 5510 N N . PRO B 1 217 ? -6.227 -32.125 -8.477 1 93.19 217 PRO B N 1
ATOM 5511 C CA . PRO B 1 217 ? -7.527 -31.641 -8.953 1 93.19 217 PRO B CA 1
ATOM 5512 C C . PRO B 1 217 ? -8.617 -31.734 -7.883 1 93.19 217 PRO B C 1
ATOM 5514 O O . PRO B 1 217 ? -9.609 -31 -7.945 1 93.19 217 PRO B O 1
ATOM 5517 N N . PHE B 1 218 ? -8.422 -32.562 -6.852 1 90.38 218 PHE B N 1
ATOM 5518 C CA . PHE B 1 218 ? -9.398 -32.75 -5.777 1 90.38 218 PHE B CA 1
ATOM 5519 C C . PHE B 1 218 ? -9.445 -31.531 -4.875 1 90.38 218 PHE B C 1
ATOM 5521 O O . PHE B 1 218 ? -10.469 -31.25 -4.258 1 90.38 218 PHE B O 1
ATOM 5528 N N . GLU B 1 219 ? -8.375 -30.875 -4.832 1 90.31 219 GLU B N 1
ATOM 5529 C CA . GLU B 1 219 ? -8.305 -29.672 -3.998 1 90.31 219 GLU B CA 1
ATOM 5530 C C . GLU B 1 219 ? -8.469 -28.406 -4.836 1 90.31 219 GLU B C 1
ATOM 5532 O O . GLU B 1 219 ? -9.133 -27.469 -4.414 1 90.31 219 GLU B O 1
ATOM 5537 N N . TYR B 1 220 ? -7.934 -28.406 -5.992 1 90.25 220 TYR B N 1
ATOM 5538 C CA . TYR B 1 220 ? -7.945 -27.234 -6.871 1 90.25 220 TYR B CA 1
ATOM 5539 C C . TYR B 1 220 ? -9.367 -26.719 -7.082 1 90.25 220 TYR B C 1
ATOM 5541 O O . TYR B 1 220 ? -9.617 -25.516 -6.969 1 90.25 220 TYR B O 1
ATOM 5549 N N . TYR B 1 221 ? -10.312 -27.562 -7.293 1 90.75 221 TYR B N 1
ATOM 5550 C CA . TYR B 1 221 ? -11.672 -27.172 -7.664 1 90.75 221 TYR B CA 1
ATOM 5551 C C . TYR B 1 221 ? -12.508 -26.844 -6.43 1 90.75 221 TYR B C 1
ATOM 5553 O O . TYR B 1 221 ? -13.586 -26.266 -6.535 1 90.75 221 TYR B O 1
ATOM 5561 N N . GLU B 1 222 ? -12.188 -27.266 -5.145 1 82.5 222 GLU B N 1
ATOM 5562 C CA . GLU B 1 222 ? -13.039 -27.203 -3.961 1 82.5 222 GLU B CA 1
ATOM 5563 C C . GLU B 1 222 ? -12.727 -25.953 -3.127 1 82.5 222 GLU B C 1
ATOM 5565 O O . GLU B 1 222 ? -13.57 -25.5 -2.354 1 82.5 222 GLU B O 1
ATOM 5570 N N . ASN B 1 223 ? -12.211 -24.891 -3.357 1 65.75 223 ASN B N 1
ATOM 5571 C CA . ASN B 1 223 ? -11.836 -23.719 -2.586 1 65.75 223 ASN B CA 1
ATOM 5572 C C . ASN B 1 223 ? -12.414 -23.766 -1.173 1 65.75 223 ASN B C 1
ATOM 5574 O O . ASN B 1 223 ? -12.695 -22.719 -0.577 1 65.75 223 ASN B O 1
ATOM 5578 N N . ARG B 1 224 ? -12.906 -24.75 -0.581 1 65 224 ARG B N 1
ATOM 5579 C CA . ARG B 1 224 ? -13.703 -24.781 0.642 1 65 224 ARG B CA 1
ATOM 5580 C C . ARG B 1 224 ? -12.875 -25.297 1.819 1 65 224 ARG B C 1
ATOM 5582 O O . ARG B 1 224 ? -11.688 -25.578 1.671 1 65 224 ARG B O 1
ATOM 5589 N N . GLN B 1 225 ? -13.805 -25.312 3.004 1 59.34 225 GLN B N 1
ATOM 5590 C CA . GLN B 1 225 ? -13.391 -25.609 4.371 1 59.34 225 GLN B CA 1
ATOM 5591 C C . GLN B 1 225 ? -12.539 -26.875 4.434 1 59.34 225 GLN B C 1
ATOM 5593 O O . GLN B 1 225 ? -12.523 -27.672 3.486 1 59.34 225 GLN B O 1
ATOM 5598 N N . ALA B 1 226 ? -11.68 -26.922 5.504 1 56.97 226 ALA B N 1
ATOM 5599 C CA . ALA B 1 226 ? -10.844 -28.062 5.852 1 56.97 226 ALA B CA 1
ATOM 5600 C C . ALA B 1 226 ? -11.617 -29.375 5.68 1 56.97 226 ALA B C 1
ATOM 5602 O O . ALA B 1 226 ? -12.82 -29.422 5.926 1 56.97 226 ALA B O 1
ATOM 5603 N N . PRO B 1 227 ? -10.836 -30.266 5.02 1 58.28 227 PRO B N 1
ATOM 5604 C CA . PRO B 1 227 ? -9.414 -30.531 4.781 1 58.28 227 PRO B CA 1
ATOM 5605 C C . PRO B 1 227 ? -9.016 -30.297 3.324 1 58.28 227 PRO B C 1
ATOM 5607 O O . PRO B 1 227 ? -8.125 -30.984 2.811 1 58.28 227 PRO B O 1
ATOM 5610 N N . THR B 1 228 ? -9.703 -29.391 2.676 1 65.19 228 THR B N 1
ATOM 5611 C CA . THR B 1 228 ? -9.32 -29.266 1.276 1 65.19 228 THR B CA 1
ATOM 5612 C C . THR B 1 228 ? -8.359 -28.094 1.092 1 65.19 228 THR B C 1
ATOM 5614 O O . THR B 1 228 ? -8.242 -27.234 1.968 1 65.19 228 THR B O 1
ATOM 5617 N N . GLU B 1 229 ? -7.473 -28.172 0.141 1 76.75 229 GLU B N 1
ATOM 5618 C CA . GLU B 1 229 ? -6.52 -27.203 -0.409 1 76.75 229 GLU B CA 1
ATOM 5619 C C . GLU B 1 229 ? -5.348 -26.984 0.542 1 76.75 229 GLU B C 1
ATOM 5621 O O . GLU B 1 229 ? -4.84 -25.875 0.655 1 76.75 229 GLU B O 1
ATOM 5626 N N . THR B 1 230 ? -5.012 -27.938 1.347 1 85.94 230 THR B N 1
ATOM 5627 C CA . THR B 1 230 ? -3.936 -27.781 2.322 1 85.94 230 THR B CA 1
ATOM 5628 C C . THR B 1 230 ? -2.664 -28.469 1.832 1 85.94 230 THR B C 1
ATOM 5630 O O . THR B 1 230 ? -1.566 -28.172 2.299 1 85.94 230 THR B O 1
ATOM 5633 N N . GLU B 1 231 ? -2.746 -29.328 0.851 1 89.5 231 GLU B N 1
ATOM 5634 C CA . GLU B 1 231 ? -1.64 -30.203 0.461 1 89.5 231 GLU B CA 1
ATOM 5635 C C . GLU B 1 231 ? -0.582 -29.422 -0.321 1 89.5 231 GLU B C 1
ATOM 5637 O O . GLU B 1 231 ? 0.556 -29.891 -0.456 1 89.5 231 GLU B O 1
AT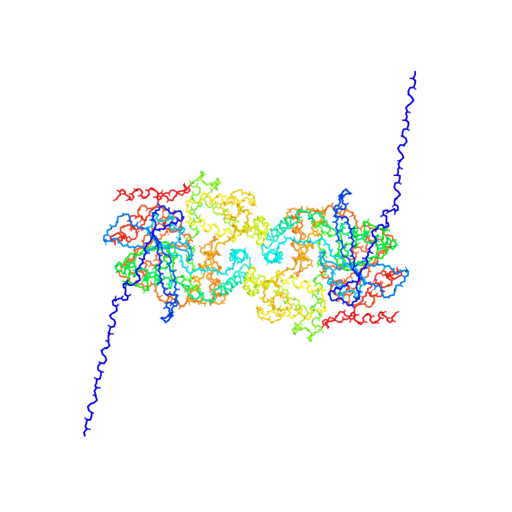OM 5642 N N . LEU B 1 232 ? -0.981 -28.266 -0.848 1 90.56 232 LEU B N 1
ATOM 5643 C CA . LEU B 1 232 ? -0.141 -27.453 -1.72 1 90.56 232 LEU B CA 1
ATOM 5644 C C . LEU B 1 232 ? 1.244 -27.25 -1.113 1 90.56 232 LEU B C 1
ATOM 5646 O O . LEU B 1 232 ? 2.246 -27.25 -1.831 1 90.56 232 LEU B O 1
ATOM 5650 N N . PHE B 1 233 ? 1.305 -27.188 0.224 1 94.62 233 PHE B N 1
ATOM 5651 C CA . PHE B 1 233 ? 2.559 -26.797 0.854 1 94.62 233 PHE B CA 1
ATOM 5652 C C . PHE B 1 233 ? 3.178 -27.969 1.609 1 94.62 233 PHE B C 1
ATOM 5654 O O . PHE B 1 233 ? 4.113 -27.781 2.391 1 94.62 233 PHE B O 1
ATOM 5661 N N . ALA B 1 234 ? 2.77 -29.156 1.327 1 95.75 234 ALA B N 1
ATOM 5662 C CA . ALA B 1 234 ? 3.145 -30.344 2.1 1 95.75 234 ALA B CA 1
ATOM 5663 C C . ALA B 1 234 ? 4.648 -30.594 2.018 1 95.75 234 ALA B C 1
ATOM 5665 O O . ALA B 1 234 ? 5.25 -31.094 2.967 1 95.75 234 ALA B O 1
ATOM 5666 N N . ASP B 1 235 ? 5.289 -30.188 0.884 1 97.88 235 ASP B N 1
ATOM 5667 C CA . ASP B 1 235 ? 6.703 -30.5 0.709 1 97.88 235 ASP B CA 1
ATOM 5668 C C . ASP B 1 235 ? 7.543 -29.219 0.655 1 97.88 235 ASP B C 1
ATOM 5670 O O . ASP B 1 235 ? 8.758 -29.281 0.436 1 97.88 235 ASP B O 1
ATOM 5674 N N . SER B 1 236 ? 6.949 -28.047 0.885 1 97.88 236 SER B N 1
ATOM 5675 C CA . SER B 1 236 ? 7.652 -26.797 0.711 1 97.88 236 SER B CA 1
ATOM 5676 C C . SER B 1 236 ? 8.828 -26.672 1.68 1 97.88 236 SER B C 1
ATOM 5678 O O . SER B 1 236 ? 9.938 -26.328 1.277 1 97.88 236 SER B O 1
ATOM 5680 N N . ASP B 1 237 ? 8.578 -27.016 2.92 1 98.31 237 ASP B N 1
ATOM 5681 C CA . ASP B 1 237 ? 9.656 -26.922 3.906 1 98.31 237 ASP B CA 1
ATOM 5682 C C . ASP B 1 237 ? 10.734 -27.969 3.639 1 98.31 237 ASP B C 1
ATOM 5684 O O . ASP B 1 237 ? 11.906 -27.75 3.943 1 98.31 237 ASP B O 1
ATOM 5688 N N . ASN B 1 238 ? 10.328 -29.109 3.018 1 98.5 238 ASN B N 1
ATOM 5689 C CA . ASN B 1 238 ? 11.32 -30.109 2.633 1 98.5 238 ASN B CA 1
ATOM 5690 C C . ASN B 1 238 ? 12.266 -29.578 1.56 1 98.5 238 ASN B C 1
ATOM 5692 O O . ASN B 1 238 ? 13.453 -29.906 1.544 1 98.5 238 ASN B O 1
ATOM 5696 N N . VAL B 1 239 ? 11.734 -28.781 0.699 1 98.75 239 VAL B N 1
ATOM 5697 C CA . VAL B 1 239 ? 12.578 -28.172 -0.331 1 98.75 239 VAL B CA 1
ATOM 5698 C C . VAL B 1 239 ? 13.547 -27.188 0.31 1 98.75 239 VAL B C 1
ATOM 5700 O O . VAL B 1 239 ? 14.719 -27.141 -0.054 1 98.75 239 VAL B O 1
ATOM 5703 N N . MET B 1 240 ? 13.055 -26.406 1.275 1 98.56 240 MET B N 1
ATOM 5704 C CA . MET B 1 240 ? 13.945 -25.5 2.014 1 98.56 240 MET B CA 1
ATOM 5705 C C . MET B 1 240 ? 15.047 -26.297 2.715 1 98.56 240 MET B C 1
ATOM 5707 O O . MET B 1 240 ? 16.219 -25.891 2.697 1 98.56 240 MET B O 1
ATOM 5711 N N . LYS B 1 241 ? 14.734 -27.406 3.307 1 98.56 241 LYS B N 1
ATOM 5712 C CA . LYS B 1 241 ? 15.727 -28.281 3.936 1 98.56 241 LYS B CA 1
ATOM 5713 C C . LYS B 1 241 ? 16.75 -28.781 2.914 1 98.56 241 LYS B C 1
ATOM 5715 O O . LYS B 1 241 ? 17.938 -28.859 3.203 1 98.56 241 LYS B O 1
ATOM 5720 N N . GLY B 1 242 ? 16.219 -29.141 1.732 1 98.5 242 GLY B N 1
ATOM 5721 C CA . GLY B 1 242 ? 17.109 -29.531 0.658 1 98.5 242 GLY B CA 1
ATOM 5722 C C . GLY B 1 242 ? 18.078 -28.422 0.26 1 98.5 242 GLY B C 1
ATOM 5723 O O . GLY B 1 242 ? 19.266 -28.672 0.04 1 98.5 242 GLY B O 1
ATOM 5724 N N . PHE B 1 243 ? 17.594 -27.203 0.154 1 98.62 243 PHE B N 1
ATOM 5725 C CA . PHE B 1 243 ? 18.406 -26.031 -0.18 1 98.62 243 PHE B CA 1
ATOM 5726 C C . PHE B 1 243 ? 19.547 -25.859 0.819 1 98.62 243 PHE B C 1
ATOM 5728 O O . PHE B 1 243 ? 20.703 -25.734 0.429 1 98.62 243 PHE B O 1
ATOM 5735 N N . VAL B 1 244 ? 19.219 -25.844 2.15 1 98.62 244 VAL B N 1
ATOM 5736 C CA . VAL B 1 244 ? 20.25 -25.562 3.152 1 98.62 244 VAL B CA 1
ATOM 5737 C C . VAL B 1 244 ? 21.234 -26.719 3.242 1 98.62 244 VAL B C 1
ATOM 5739 O O . VAL B 1 244 ? 22.438 -26.516 3.408 1 98.62 244 VAL B O 1
ATOM 5742 N N . LYS B 1 245 ? 20.734 -28.016 3.145 1 98.38 245 LYS B N 1
ATOM 5743 C CA . LYS B 1 245 ? 21.641 -29.156 3.117 1 98.38 245 LYS B CA 1
ATOM 5744 C C . LYS B 1 245 ? 22.562 -29.109 1.909 1 98.38 245 LYS B C 1
ATOM 5746 O O . LYS B 1 245 ? 23.766 -29.344 2.031 1 98.38 245 LYS B O 1
ATOM 5751 N N . GLY B 1 246 ? 21.953 -28.812 0.764 1 98.12 246 GLY B N 1
ATOM 5752 C CA . GLY B 1 246 ? 22.766 -28.656 -0.436 1 98.12 246 GLY B CA 1
ATOM 5753 C C . GLY B 1 246 ? 23.797 -27.547 -0.321 1 98.12 246 GLY B C 1
ATOM 5754 O O . GLY B 1 246 ? 24.922 -27.688 -0.795 1 98.12 246 GLY B O 1
ATOM 5755 N N . CYS B 1 247 ? 23.391 -26.484 0.269 1 98.38 247 CYS B N 1
ATOM 5756 C CA . CYS B 1 247 ? 24.297 -25.359 0.469 1 98.38 247 CYS B CA 1
ATOM 5757 C C . CYS B 1 247 ? 25.484 -25.75 1.329 1 98.38 247 CYS B C 1
ATOM 5759 O O . CYS B 1 247 ? 26.641 -25.562 0.929 1 98.38 247 CYS B O 1
ATOM 5761 N N . ILE B 1 248 ? 25.25 -26.391 2.482 1 98.25 248 ILE B N 1
ATOM 5762 C CA . ILE B 1 248 ? 26.297 -26.781 3.412 1 98.25 248 ILE B CA 1
ATOM 5763 C C . ILE B 1 248 ? 27.219 -27.812 2.75 1 98.25 248 ILE B C 1
ATOM 5765 O O . ILE B 1 248 ? 28.438 -27.797 2.977 1 98.25 248 ILE B O 1
ATOM 5769 N N . ALA B 1 249 ? 26.719 -28.656 1.899 1 97.38 249 ALA B N 1
ATOM 5770 C CA . ALA B 1 249 ? 27.484 -29.688 1.216 1 97.38 249 ALA B CA 1
ATOM 5771 C C . ALA B 1 249 ? 28.328 -29.094 0.097 1 97.38 249 ALA B C 1
ATOM 5773 O O . ALA B 1 249 ? 29.25 -29.75 -0.403 1 97.38 249 ALA B O 1
ATOM 5774 N N . ASN B 1 250 ? 28.016 -27.875 -0.303 1 97.19 250 ASN B N 1
ATOM 5775 C CA . ASN B 1 250 ? 28.734 -27.234 -1.399 1 97.19 250 ASN B CA 1
ATOM 5776 C C . ASN B 1 250 ? 29.219 -25.844 -1.005 1 97.19 250 ASN B C 1
ATOM 5778 O O . ASN B 1 250 ? 28.812 -24.844 -1.599 1 97.19 250 ASN B O 1
ATOM 5782 N N . PRO B 1 251 ? 30.188 -25.75 -0.134 1 96.5 251 PRO B N 1
ATOM 5783 C CA . PRO B 1 251 ? 30.578 -24.469 0.451 1 96.5 251 PRO B CA 1
ATOM 5784 C C . PRO B 1 251 ? 31.219 -23.531 -0.567 1 96.5 251 PRO B C 1
ATOM 5786 O O . PRO B 1 251 ? 31.188 -22.312 -0.396 1 96.5 251 PRO B O 1
ATOM 5789 N N . GLU B 1 252 ? 31.812 -24 -1.629 1 95.69 252 GLU B N 1
ATOM 5790 C CA . GLU B 1 252 ? 32.438 -23.141 -2.637 1 95.69 252 GLU B CA 1
ATOM 5791 C C . GLU B 1 252 ? 31.375 -22.438 -3.486 1 95.69 252 GLU B C 1
ATOM 5793 O O . GLU B 1 252 ? 31.594 -21.312 -3.951 1 95.69 252 GLU B O 1
ATOM 5798 N N . ALA B 1 253 ? 30.234 -23.078 -3.611 1 96.25 253 ALA B N 1
ATOM 5799 C CA . ALA B 1 253 ? 29.188 -22.547 -4.488 1 96.25 253 ALA B CA 1
ATOM 5800 C C . ALA B 1 253 ? 28.125 -21.812 -3.691 1 96.25 253 ALA B C 1
ATOM 5802 O O . ALA B 1 253 ? 27.328 -21.062 -4.262 1 96.25 253 ALA B O 1
ATOM 5803 N N . CYS B 1 254 ? 28.156 -21.984 -2.414 1 97.62 254 CYS B N 1
ATOM 5804 C CA . CYS B 1 254 ? 27.141 -21.359 -1.582 1 97.62 254 CYS B CA 1
ATOM 5805 C C . CYS B 1 254 ? 27.75 -20.453 -0.537 1 97.62 254 CYS B C 1
ATOM 5807 O O . CYS B 1 254 ? 28.359 -20.922 0.432 1 97.62 254 CYS B O 1
ATOM 5809 N N . VAL B 1 255 ? 27.406 -19.172 -0.631 1 96.69 255 VAL B N 1
ATOM 5810 C CA . VAL B 1 255 ? 28.031 -18.141 0.193 1 96.69 255 VAL B CA 1
ATOM 5811 C C . VAL B 1 255 ? 27.516 -18.25 1.628 1 96.69 255 VAL B C 1
ATOM 5813 O O . VAL B 1 255 ? 28.109 -17.672 2.549 1 96.69 255 VAL B O 1
ATOM 5816 N N . LEU B 1 256 ? 26.453 -19.031 1.884 1 97.69 256 LEU B N 1
ATOM 5817 C CA . LEU B 1 256 ? 25.844 -19.141 3.203 1 97.69 256 LEU B CA 1
ATOM 5818 C C . LEU B 1 256 ? 26.438 -20.297 3.994 1 97.69 256 LEU B C 1
ATOM 5820 O O . LEU B 1 256 ? 26.156 -20.453 5.184 1 97.69 256 LEU B O 1
ATOM 5824 N N . ALA B 1 257 ? 27.219 -21.109 3.385 1 96 257 ALA B N 1
ATOM 5825 C CA . ALA B 1 257 ? 27.641 -22.391 3.943 1 96 257 ALA B CA 1
ATOM 5826 C C . ALA B 1 257 ? 28.641 -22.188 5.082 1 96 257 ALA B C 1
ATOM 5828 O O . ALA B 1 257 ? 28.828 -23.062 5.922 1 96 257 ALA B O 1
ATOM 5829 N N . LYS B 1 258 ? 29.094 -21.062 5.32 1 85.5 258 LYS B N 1
ATOM 5830 C CA . LYS B 1 258 ? 30.297 -20.938 6.137 1 85.5 258 LYS B CA 1
ATOM 5831 C C . LYS B 1 258 ? 29.969 -21.094 7.621 1 85.5 258 LYS B C 1
ATOM 5833 O O . LYS B 1 258 ? 29.062 -20.438 8.133 1 85.5 258 LYS B O 1
ATOM 5838 N N . ASN B 1 259 ? 30.656 -22.078 8.297 1 90.75 259 ASN B N 1
ATOM 5839 C CA . ASN B 1 259 ? 30.797 -22.297 9.734 1 90.75 259 ASN B CA 1
ATOM 5840 C C . ASN B 1 259 ? 29.438 -22.5 10.406 1 90.75 259 ASN B C 1
ATOM 5842 O O . ASN B 1 259 ? 29.172 -21.906 11.453 1 90.75 259 ASN B O 1
ATOM 5846 N N . GLN B 1 260 ? 28.531 -23.234 9.758 1 94.62 260 GLN B N 1
ATOM 5847 C CA . GLN B 1 260 ? 27.25 -23.547 10.367 1 94.62 260 GLN B CA 1
ATOM 5848 C C . GLN B 1 260 ? 26.672 -24.859 9.82 1 94.62 260 GLN B C 1
ATOM 5850 O O . GLN B 1 260 ? 27.125 -25.344 8.773 1 94.62 260 GLN B O 1
ATOM 5855 N N . THR B 1 261 ? 25.828 -25.469 10.594 1 97.88 261 THR B N 1
ATOM 5856 C CA . THR B 1 261 ? 25.125 -26.672 10.164 1 97.88 261 THR B CA 1
ATOM 5857 C C . THR B 1 261 ? 23.906 -26.297 9.312 1 97.88 261 THR B C 1
ATOM 5859 O O . THR B 1 261 ? 23.5 -25.141 9.258 1 97.88 261 THR B O 1
ATOM 5862 N N . ALA B 1 262 ? 23.391 -27.328 8.625 1 98 262 ALA B N 1
ATOM 5863 C CA . ALA B 1 262 ? 22.188 -27.109 7.828 1 98 262 ALA B CA 1
ATOM 5864 C C . ALA B 1 262 ? 21.031 -26.625 8.703 1 98 262 ALA B C 1
ATOM 5866 O O . ALA B 1 262 ? 20.297 -25.719 8.32 1 98 262 ALA B O 1
ATOM 5867 N N . ALA B 1 263 ? 20.906 -27.188 9.906 1 98.06 263 ALA B N 1
ATOM 5868 C CA . ALA B 1 263 ? 19.828 -26.812 10.82 1 98.06 263 ALA B CA 1
ATOM 5869 C C . ALA B 1 263 ? 19.984 -25.359 11.266 1 98.06 263 ALA B C 1
ATOM 5871 O O . ALA B 1 263 ? 18.984 -24.625 11.359 1 98.06 263 ALA B O 1
ATOM 5872 N N . GLN B 1 264 ? 21.156 -24.969 11.578 1 98.31 264 GLN B N 1
ATOM 5873 C CA . GLN B 1 264 ? 21.422 -23.594 11.977 1 98.31 264 GLN B CA 1
ATOM 5874 C C . GLN B 1 264 ? 21.109 -22.625 10.844 1 98.31 264 GLN B C 1
ATOM 5876 O O . GLN B 1 264 ? 20.531 -21.562 11.07 1 98.31 264 GLN B O 1
ATOM 5881 N N . LEU B 1 265 ? 21.547 -23 9.633 1 98.44 265 LEU B N 1
ATOM 5882 C CA . LEU B 1 265 ? 21.266 -22.156 8.484 1 98.44 265 LEU B CA 1
ATOM 5883 C C . LEU B 1 265 ? 19.766 -22.031 8.25 1 98.44 265 LEU B C 1
ATOM 5885 O O . LEU B 1 265 ? 19.25 -20.938 7.973 1 98.44 265 LEU B O 1
ATOM 5889 N N . GLU B 1 266 ? 19.062 -23.156 8.344 1 98.44 266 GLU B N 1
ATOM 5890 C CA . GLU B 1 266 ? 17.609 -23.125 8.211 1 98.44 266 GLU B CA 1
ATOM 5891 C C . GLU B 1 266 ? 16.984 -22.156 9.203 1 98.44 266 GLU B C 1
ATOM 5893 O O . GLU B 1 266 ? 16.125 -21.344 8.836 1 98.44 266 GLU B O 1
ATOM 5898 N N . GLU B 1 267 ? 17.391 -22.188 10.438 1 98.31 267 GLU B N 1
ATOM 5899 C CA . GLU B 1 267 ? 16.844 -21.328 11.477 1 98.31 267 GLU B CA 1
ATOM 5900 C C . GLU B 1 267 ? 17.203 -19.859 11.211 1 98.31 267 GLU B C 1
ATOM 5902 O O . GLU B 1 267 ? 16.375 -18.969 11.43 1 98.31 267 GLU B O 1
ATOM 5907 N N . SER B 1 268 ? 18.438 -19.656 10.805 1 97.94 268 SER B N 1
ATOM 5908 C CA . SER B 1 268 ? 18.828 -18.281 10.484 1 97.94 268 SER B CA 1
ATOM 5909 C C . SER B 1 268 ? 17.969 -17.703 9.375 1 97.94 268 SER B C 1
ATOM 5911 O O . SER B 1 268 ? 17.625 -16.516 9.414 1 97.94 268 SER B O 1
ATOM 5913 N N . ILE B 1 269 ? 17.672 -18.484 8.367 1 98.44 269 ILE B N 1
ATOM 5914 C CA . ILE B 1 269 ? 16.812 -18.031 7.277 1 98.44 269 ILE B CA 1
ATOM 5915 C C . ILE B 1 269 ? 15.406 -17.781 7.801 1 98.44 269 ILE B C 1
ATOM 5917 O O . ILE B 1 269 ? 14.781 -16.781 7.441 1 98.44 269 ILE B O 1
ATOM 5921 N N . TYR B 1 270 ? 14.922 -18.656 8.664 1 98.44 270 TYR B N 1
ATOM 5922 C CA . TYR B 1 270 ? 13.602 -18.453 9.25 1 98.44 270 TYR B CA 1
ATOM 5923 C C . TYR B 1 270 ? 13.547 -17.156 10.047 1 98.44 270 TYR B C 1
ATOM 5925 O O . TYR B 1 270 ? 12.578 -16.406 9.945 1 98.44 270 TYR B O 1
ATOM 5933 N N . GLN B 1 271 ? 14.578 -16.875 10.828 1 98.31 271 GLN B N 1
ATOM 5934 C CA . GLN B 1 271 ? 14.641 -15.641 11.609 1 98.31 271 GLN B CA 1
ATOM 5935 C C . GLN B 1 271 ? 14.695 -14.414 10.703 1 98.31 271 GLN B C 1
ATOM 5937 O O . GLN B 1 271 ? 14.148 -13.359 11.039 1 98.31 271 GLN B O 1
ATOM 5942 N N . LEU B 1 272 ? 15.367 -14.547 9.578 1 98.31 272 LEU B N 1
ATOM 5943 C CA . LEU B 1 272 ? 15.375 -13.461 8.609 1 98.31 272 LEU B CA 1
ATOM 5944 C C . LEU B 1 272 ? 13.953 -13.156 8.141 1 98.31 272 LEU B C 1
ATOM 5946 O O . LEU B 1 272 ? 13.57 -11.984 8.047 1 98.31 272 LEU B O 1
ATOM 5950 N N . PHE B 1 273 ? 13.172 -14.219 7.82 1 98.25 273 PHE B N 1
ATOM 5951 C CA . PHE B 1 273 ? 11.773 -14.031 7.457 1 98.25 273 PHE B CA 1
ATOM 5952 C C . PHE B 1 273 ? 11.047 -13.211 8.516 1 98.25 273 PHE B C 1
ATOM 5954 O O . PHE B 1 273 ? 10.375 -12.227 8.203 1 98.25 273 PHE B O 1
ATOM 5961 N N . GLN B 1 274 ? 11.234 -13.555 9.781 1 98.12 274 GLN B N 1
ATOM 5962 C CA . GLN B 1 274 ? 10.539 -12.891 10.875 1 98.12 274 GLN B CA 1
ATOM 5963 C C . GLN B 1 274 ? 11.016 -11.453 11.039 1 98.12 274 GLN B C 1
ATOM 5965 O O . GLN B 1 274 ? 10.211 -10.539 11.242 1 98.12 274 GLN B O 1
ATOM 5970 N N . LYS B 1 275 ? 12.305 -11.258 10.898 1 98 275 LYS B N 1
ATOM 5971 C CA . LYS B 1 275 ? 12.891 -9.93 11.055 1 98 275 LYS B CA 1
ATOM 5972 C C . LYS B 1 275 ? 12.344 -8.961 10.008 1 98 275 LYS B C 1
ATOM 5974 O O . LYS B 1 275 ? 12.102 -7.785 10.305 1 98 275 LYS B O 1
ATOM 5979 N N . LEU B 1 276 ? 12.094 -9.414 8.82 1 97.88 276 LEU B N 1
ATOM 5980 C CA . LEU B 1 276 ? 11.656 -8.586 7.707 1 97.88 276 LEU B CA 1
ATOM 5981 C C . LEU B 1 276 ? 10.211 -8.141 7.895 1 97.88 276 LEU B C 1
ATOM 5983 O O . LEU B 1 276 ? 9.734 -7.246 7.199 1 97.88 276 LEU B O 1
ATOM 5987 N N . LYS B 1 277 ? 9.469 -8.781 8.875 1 97.94 277 LYS B N 1
ATOM 5988 C CA . LYS B 1 277 ? 8.141 -8.281 9.211 1 97.94 277 LYS B CA 1
ATOM 5989 C C . LYS B 1 277 ? 8.219 -6.879 9.805 1 97.94 277 LYS B C 1
ATOM 5991 O O . LYS B 1 277 ? 7.457 -5.988 9.422 1 97.94 277 LYS B O 1
ATOM 5996 N N . SER B 1 278 ? 9.156 -6.656 10.695 1 96.56 278 SER B N 1
ATOM 5997 C CA . SER B 1 278 ? 9.219 -5.414 11.461 1 96.56 278 SER B CA 1
ATOM 5998 C C . SER B 1 278 ? 10.32 -4.5 10.93 1 96.56 278 SER B C 1
ATOM 6000 O O . SER B 1 278 ? 10.328 -3.301 11.219 1 96.56 278 SER B O 1
ATOM 6002 N N . GLU B 1 279 ? 11.266 -5.102 10.219 1 96.62 279 GLU B N 1
ATOM 6003 C CA . GLU B 1 279 ? 12.383 -4.332 9.672 1 96.62 279 GLU B CA 1
ATOM 6004 C C . GLU B 1 279 ? 12.508 -4.543 8.172 1 96.62 279 GLU B C 1
ATOM 6006 O O . GLU B 1 279 ? 13.523 -5.062 7.695 1 96.62 279 GLU B O 1
ATOM 6011 N N . PRO B 1 280 ? 11.508 -4.16 7.469 1 96.88 280 PRO B N 1
ATOM 6012 C CA . PRO B 1 280 ? 11.633 -4.262 6.012 1 96.88 280 PRO B CA 1
ATOM 6013 C C . PRO B 1 280 ? 12.797 -3.445 5.461 1 96.88 280 PRO B C 1
ATOM 6015 O O . PRO B 1 280 ? 13.219 -2.469 6.086 1 96.88 280 PRO B O 1
ATOM 6018 N N . ILE B 1 281 ? 13.367 -3.871 4.375 1 95.75 281 ILE B N 1
ATOM 6019 C CA . ILE B 1 281 ? 14.414 -3.146 3.666 1 95.75 281 ILE B CA 1
ATOM 6020 C C . ILE B 1 281 ? 13.797 -2.316 2.543 1 95.75 281 ILE B C 1
ATOM 6022 O O . ILE B 1 281 ? 13.133 -2.857 1.653 1 95.75 281 ILE B O 1
ATOM 6026 N N . GLY B 1 282 ? 13.953 -1.023 2.648 1 92.88 282 GLY B N 1
ATOM 6027 C CA . GLY B 1 282 ? 13.398 -0.145 1.632 1 92.88 282 GLY B CA 1
ATOM 6028 C C . GLY B 1 282 ? 14.43 0.342 0.632 1 92.88 282 GLY B C 1
ATOM 6029 O O . GLY B 1 282 ? 15.523 0.761 1.016 1 92.88 282 GLY B O 1
ATOM 6030 N N . ALA B 1 283 ? 14.125 0.174 -0.656 1 89.44 283 ALA B N 1
ATOM 6031 C CA . ALA B 1 283 ? 14.898 0.778 -1.74 1 89.44 283 ALA B CA 1
ATOM 6032 C C . ALA B 1 283 ? 14.086 1.846 -2.463 1 89.44 283 ALA B C 1
ATOM 6034 O O . ALA B 1 283 ? 13.156 1.527 -3.211 1 89.44 283 ALA B O 1
ATOM 6035 N N . ALA B 1 284 ? 14.453 3.051 -2.234 1 88.5 284 ALA B N 1
ATOM 6036 C CA . ALA B 1 284 ? 13.711 4.164 -2.818 1 88.5 284 ALA B CA 1
ATOM 6037 C C . ALA B 1 284 ? 13.836 4.176 -4.34 1 88.5 284 ALA B C 1
ATOM 6039 O O . ALA B 1 284 ? 14.93 3.963 -4.875 1 88.5 284 ALA B O 1
ATOM 6040 N N . VAL B 1 285 ? 12.789 4.266 -5.023 1 86.25 285 VAL B N 1
ATOM 6041 C CA . VAL B 1 285 ? 12.719 4.441 -6.469 1 86.25 285 VAL B CA 1
ATOM 6042 C C . VAL B 1 285 ? 11.758 5.582 -6.801 1 86.25 285 VAL B C 1
ATOM 6044 O O . VAL B 1 285 ? 10.555 5.355 -6.992 1 86.25 285 VAL B O 1
ATOM 6047 N N . PRO B 1 286 ? 12.312 6.781 -6.914 1 85.88 286 PRO B N 1
ATOM 6048 C CA . PRO B 1 286 ? 11.438 7.926 -7.191 1 85.88 286 PRO B CA 1
ATOM 6049 C C . PRO B 1 286 ? 10.547 7.703 -8.406 1 85.88 286 PRO B C 1
ATOM 6051 O O . PRO B 1 286 ? 11 7.176 -9.422 1 85.88 286 PRO B O 1
ATOM 6054 N N . GLY B 1 287 ? 9.289 8.055 -8.258 1 82.88 287 GLY B N 1
ATOM 6055 C CA . GLY B 1 287 ? 8.344 7.902 -9.344 1 82.88 287 GLY B CA 1
ATOM 6056 C C . GLY B 1 287 ? 7.699 6.527 -9.391 1 82.88 287 GLY B C 1
ATOM 6057 O O . GLY B 1 287 ? 6.797 6.285 -10.188 1 82.88 287 GLY B O 1
ATOM 6058 N N . TYR B 1 288 ? 8.164 5.613 -8.602 1 85.12 288 TYR B N 1
ATOM 6059 C CA . TYR B 1 288 ? 7.551 4.297 -8.469 1 85.12 288 TYR B CA 1
ATOM 6060 C C . TYR B 1 288 ? 6.328 4.359 -7.555 1 85.12 288 TYR B C 1
ATOM 6062 O O . TYR B 1 288 ? 6.34 5.055 -6.539 1 85.12 288 TYR B O 1
ATOM 6070 N N . PRO B 1 289 ? 5.215 3.646 -7.953 1 84.25 289 PRO B N 1
ATOM 6071 C CA . PRO B 1 289 ? 4.074 3.627 -7.039 1 84.25 289 PRO B CA 1
ATOM 6072 C C . PRO B 1 289 ? 4.449 3.146 -5.637 1 84.25 289 PRO B C 1
ATOM 6074 O O . PRO B 1 289 ? 5.043 2.076 -5.488 1 84.25 289 PRO B O 1
ATOM 6077 N N . GLY B 1 290 ? 4.125 3.932 -4.719 1 87.12 290 GLY B N 1
ATOM 6078 C CA . GLY B 1 290 ? 4.527 3.631 -3.352 1 87.12 290 GLY B CA 1
ATOM 6079 C C . GLY B 1 290 ? 5.887 4.203 -2.99 1 87.12 290 GLY B C 1
ATOM 6080 O O . GLY B 1 290 ? 6.293 4.156 -1.828 1 87.12 290 GLY B O 1
ATOM 6081 N N . GLY B 1 291 ? 6.645 4.684 -3.994 1 87.81 291 GLY B N 1
ATOM 6082 C CA . GLY B 1 291 ? 7.879 5.418 -3.775 1 87.81 291 GLY B CA 1
ATOM 6083 C C . GLY B 1 291 ? 9.117 4.543 -3.842 1 87.81 291 GLY B C 1
ATOM 6084 O O . GLY B 1 291 ? 10.242 5.047 -3.926 1 87.81 291 GLY B O 1
ATOM 6085 N N . GLY B 1 292 ? 8.938 3.287 -3.83 1 89.81 292 GLY B N 1
ATOM 6086 C CA . GLY B 1 292 ? 10.078 2.387 -3.832 1 89.81 292 GLY B CA 1
ATOM 6087 C C . GLY B 1 292 ? 9.695 0.935 -3.621 1 89.81 292 GLY B C 1
ATOM 6088 O O . GLY B 1 292 ? 8.508 0.6 -3.59 1 89.81 292 GLY B O 1
ATOM 6089 N N . LEU B 1 293 ? 10.727 0.092 -3.568 1 88.81 293 LEU B N 1
ATOM 6090 C CA . LEU B 1 293 ? 10.539 -1.334 -3.326 1 88.81 293 LEU B CA 1
ATOM 6091 C C . LEU B 1 293 ? 10.695 -1.659 -1.844 1 88.81 293 LEU B C 1
ATOM 6093 O O . LEU B 1 293 ? 11.672 -1.244 -1.214 1 88.81 293 LEU B O 1
ATOM 6097 N N . LEU B 1 294 ? 9.656 -2.221 -1.289 1 91.69 294 LEU B N 1
ATOM 6098 C CA . LEU B 1 294 ? 9.711 -2.715 0.083 1 91.69 294 LEU B CA 1
ATOM 6099 C C . LEU B 1 294 ? 9.984 -4.215 0.111 1 91.69 294 LEU B C 1
ATOM 6101 O O . LEU B 1 294 ? 9.141 -5.012 -0.306 1 91.69 294 LEU B O 1
ATOM 6105 N N . ILE B 1 295 ? 11.188 -4.535 0.532 1 94.31 295 ILE B N 1
ATOM 6106 C CA . ILE B 1 295 ? 11.547 -5.938 0.717 1 94.31 295 ILE B CA 1
ATOM 6107 C C . ILE B 1 295 ? 11.188 -6.383 2.133 1 94.31 295 ILE B C 1
ATOM 6109 O O . ILE B 1 295 ? 12 -6.258 3.055 1 94.31 295 ILE B O 1
ATOM 6113 N N . ASP B 1 296 ? 9.992 -6.832 2.275 1 96.75 296 ASP B N 1
ATOM 6114 C CA . ASP B 1 296 ? 9.469 -7.27 3.566 1 96.75 296 ASP B CA 1
ATOM 6115 C C . ASP B 1 296 ? 9.188 -8.766 3.568 1 96.75 296 ASP B C 1
ATOM 6117 O O . ASP B 1 296 ? 9.641 -9.492 2.682 1 96.75 296 ASP B O 1
ATOM 6121 N N . TYR B 1 297 ? 8.555 -9.297 4.609 1 97.88 297 TYR B N 1
ATOM 6122 C CA . TYR B 1 297 ? 8.219 -10.703 4.801 1 97.88 297 TYR B CA 1
ATOM 6123 C C . TYR B 1 297 ? 7.473 -11.258 3.596 1 97.88 297 TYR B C 1
ATOM 6125 O O . TYR B 1 297 ? 7.816 -12.32 3.082 1 97.88 297 TYR B O 1
ATOM 6133 N N . SER B 1 298 ? 6.402 -10.516 3.121 1 96.69 298 SER B N 1
ATOM 6134 C CA . SER B 1 298 ? 5.578 -10.992 2.014 1 96.69 298 SER B CA 1
ATOM 6135 C C . SER B 1 298 ? 6.383 -11.07 0.721 1 96.69 298 SER B C 1
ATOM 6137 O O . SER B 1 298 ? 6.262 -12.031 -0.036 1 96.69 298 SER B O 1
ATOM 6139 N N . PHE B 1 299 ? 7.191 -10.094 0.492 1 93.19 299 PHE B N 1
ATOM 6140 C CA . PHE B 1 299 ? 8.047 -10.07 -0.688 1 93.19 299 PHE B CA 1
ATOM 6141 C C . PHE B 1 299 ? 9.023 -11.234 -0.674 1 93.19 299 PHE B C 1
ATOM 6143 O O . PHE B 1 299 ? 9.164 -11.953 -1.671 1 93.19 299 PHE B O 1
ATOM 6150 N N . MET B 1 300 ? 9.719 -11.383 0.441 1 94.56 300 MET B N 1
ATOM 6151 C CA . MET B 1 300 ? 10.688 -12.469 0.584 1 94.56 300 MET B CA 1
ATOM 6152 C C . MET B 1 300 ? 10.023 -13.828 0.38 1 94.56 300 MET B C 1
ATOM 6154 O O . MET B 1 300 ? 10.57 -14.688 -0.314 1 94.56 300 MET B O 1
ATOM 6158 N N . SER B 1 301 ? 8.891 -13.977 0.997 1 95.81 301 SER B N 1
ATOM 6159 C CA . SER B 1 301 ? 8.148 -15.227 0.85 1 95.81 301 SER B CA 1
ATOM 6160 C C . SER B 1 301 ? 7.871 -15.531 -0.618 1 95.81 301 SER B C 1
ATOM 6162 O O . SER B 1 301 ? 8.117 -16.641 -1.082 1 95.81 301 SER B O 1
ATOM 6164 N N . ALA B 1 302 ? 7.422 -14.531 -1.344 1 92 302 ALA B N 1
ATOM 6165 C CA . ALA B 1 302 ? 7.078 -14.711 -2.752 1 92 302 ALA B CA 1
ATOM 6166 C C . ALA B 1 302 ? 8.32 -15.039 -3.582 1 92 302 ALA B C 1
ATOM 6168 O O . ALA B 1 302 ? 8.297 -15.961 -4.398 1 92 302 ALA B O 1
ATOM 6169 N N . VAL B 1 303 ? 9.375 -14.359 -3.359 1 91.44 303 VAL B N 1
ATOM 6170 C CA . VAL B 1 303 ? 10.57 -14.484 -4.18 1 91.44 303 VAL B CA 1
ATOM 6171 C C . VAL B 1 303 ? 11.266 -15.812 -3.893 1 91.44 303 VAL B C 1
ATOM 6173 O O . VAL B 1 303 ? 11.625 -16.547 -4.816 1 91.44 303 VAL B O 1
ATOM 6176 N N . ILE B 1 304 ? 11.445 -16.125 -2.613 1 95.38 304 ILE B N 1
ATOM 6177 C CA . ILE B 1 304 ? 12.156 -17.344 -2.258 1 95.38 304 ILE B CA 1
ATOM 6178 C C . ILE B 1 304 ? 11.328 -18.562 -2.67 1 95.38 304 ILE B C 1
ATOM 6180 O O . ILE B 1 304 ? 11.875 -19.547 -3.178 1 95.38 304 ILE B O 1
ATOM 6184 N N . PHE B 1 305 ? 10 -18.469 -2.455 1 95.19 305 PHE B N 1
ATOM 6185 C CA . PHE B 1 305 ? 9.133 -19.562 -2.889 1 95.19 305 PHE B CA 1
ATOM 6186 C C . PHE B 1 305 ? 9.32 -19.844 -4.375 1 95.19 305 PHE B C 1
ATOM 6188 O O . PHE B 1 305 ? 9.484 -21 -4.773 1 95.19 305 PHE B O 1
ATOM 6195 N N . ARG B 1 306 ? 9.352 -18.812 -5.172 1 92.31 306 ARG B N 1
ATOM 6196 C CA . ARG B 1 306 ? 9.523 -18.953 -6.613 1 92.31 306 ARG B CA 1
ATOM 6197 C C . ARG B 1 306 ? 10.898 -19.516 -6.949 1 92.31 306 ARG B C 1
ATOM 6199 O O . ARG B 1 306 ? 11.023 -20.375 -7.828 1 92.31 306 ARG B O 1
ATOM 6206 N N . GLN B 1 307 ? 11.836 -19.094 -6.293 1 94.12 307 GLN B N 1
ATOM 6207 C CA . GLN B 1 307 ? 13.195 -19.531 -6.602 1 94.12 307 GLN B CA 1
ATOM 6208 C C . GLN B 1 307 ? 13.414 -20.984 -6.195 1 94.12 307 GLN B C 1
ATOM 6210 O O . GLN B 1 307 ? 14.258 -21.672 -6.766 1 94.12 307 GLN B O 1
ATOM 6215 N N . LEU B 1 308 ? 12.68 -21.484 -5.266 1 97.06 308 LEU B N 1
ATOM 6216 C CA . LEU B 1 308 ? 12.773 -22.875 -4.863 1 97.06 308 LEU B CA 1
ATOM 6217 C C . LEU B 1 308 ? 12.305 -23.797 -5.984 1 97.06 308 LEU B C 1
ATOM 6219 O O . LEU B 1 308 ? 12.578 -25 -5.965 1 97.06 308 LEU B O 1
ATOM 6223 N N . TYR B 1 309 ? 11.656 -23.234 -7.004 1 95 309 TYR B N 1
ATOM 6224 C CA . TYR B 1 309 ? 11.195 -24.016 -8.148 1 95 309 TYR B CA 1
ATOM 6225 C C . TYR B 1 309 ? 12.383 -24.562 -8.945 1 95 309 TYR B C 1
ATOM 6227 O O . TYR B 1 309 ? 12.258 -25.578 -9.633 1 95 309 TYR B O 1
ATOM 6235 N N . THR B 1 310 ? 13.523 -23.844 -8.836 1 95.5 310 THR B N 1
ATOM 6236 C CA . THR B 1 310 ? 14.586 -24.062 -9.805 1 95.5 310 THR B CA 1
ATOM 6237 C C . THR B 1 310 ? 15.922 -24.312 -9.094 1 95.5 310 THR B C 1
ATOM 6239 O O . THR B 1 310 ? 16.75 -23.406 -9 1 95.5 310 THR B O 1
ATOM 6242 N N . PRO B 1 311 ? 16.25 -25.578 -8.82 1 97.25 311 PRO B N 1
ATOM 6243 C CA . PRO B 1 311 ? 17.453 -25.891 -8.055 1 97.25 311 PRO B CA 1
ATOM 6244 C C . PRO B 1 311 ? 18.719 -25.391 -8.742 1 97.25 311 PRO B C 1
ATOM 6246 O O . PRO B 1 311 ? 19.688 -25.016 -8.062 1 97.25 311 PRO B O 1
ATOM 6249 N N . PHE B 1 312 ? 18.766 -25.281 -10.016 1 95.75 312 PHE B N 1
ATOM 6250 C CA . PHE B 1 312 ? 20.016 -24.953 -10.695 1 95.75 312 PHE B CA 1
ATOM 6251 C C . PHE B 1 312 ? 20.328 -23.469 -10.555 1 95.75 312 PHE B C 1
ATOM 6253 O O . PHE B 1 312 ? 21.406 -23.016 -10.945 1 95.75 312 PHE B O 1
ATOM 6260 N N . ILE B 1 313 ? 19.438 -22.672 -9.883 1 95.5 313 ILE B N 1
ATOM 6261 C CA . ILE B 1 313 ? 19.781 -21.266 -9.648 1 95.5 313 ILE B CA 1
ATOM 6262 C C . ILE B 1 313 ? 19.953 -21.031 -8.148 1 95.5 313 ILE B C 1
ATOM 6264 O O . ILE B 1 313 ? 20.078 -19.875 -7.707 1 95.5 313 ILE B O 1
ATOM 6268 N N . TRP B 1 314 ? 20.031 -22.047 -7.344 1 97.94 314 TRP B N 1
ATOM 6269 C CA . TRP B 1 314 ? 20.016 -21.906 -5.891 1 97.94 314 TRP B CA 1
ATOM 6270 C C . TRP B 1 314 ? 21.281 -21.219 -5.406 1 97.94 314 TRP B C 1
ATOM 6272 O O . TRP B 1 314 ? 21.312 -20.672 -4.301 1 97.94 314 TRP B O 1
ATOM 6282 N N . GLN B 1 315 ? 22.375 -21.234 -6.203 1 97.25 315 GLN B N 1
ATOM 6283 C CA . GLN B 1 315 ? 23.547 -20.438 -5.832 1 97.25 315 GLN B CA 1
ATOM 6284 C C . GLN B 1 315 ? 23.219 -18.953 -5.801 1 97.25 315 GLN B C 1
ATOM 6286 O O . GLN B 1 315 ? 23.719 -18.219 -4.957 1 97.25 315 GLN B O 1
ATOM 6291 N N . TYR B 1 316 ? 22.359 -18.516 -6.703 1 95.62 316 TYR B N 1
ATOM 6292 C CA . TYR B 1 316 ? 21.922 -17.125 -6.727 1 95.62 316 TYR B CA 1
ATOM 6293 C C . TYR B 1 316 ? 20.922 -16.844 -5.605 1 95.62 316 TYR B C 1
ATOM 6295 O O . TYR B 1 316 ? 20.922 -15.75 -5.031 1 95.62 316 TYR B O 1
ATOM 6303 N N . THR B 1 317 ? 20.078 -17.844 -5.297 1 97.12 317 THR B N 1
ATOM 6304 C CA . THR B 1 317 ? 19.188 -17.734 -4.148 1 97.12 317 THR B CA 1
ATOM 6305 C C . THR B 1 317 ? 19.984 -17.516 -2.865 1 97.12 317 THR B C 1
ATOM 6307 O O . THR B 1 317 ? 19.625 -16.656 -2.045 1 97.12 317 THR B O 1
ATOM 6310 N N . ALA B 1 318 ? 21.078 -18.266 -2.77 1 98.12 318 ALA B N 1
ATOM 6311 C CA . ALA B 1 318 ? 21.953 -18.125 -1.607 1 98.12 318 ALA B CA 1
ATOM 6312 C C . ALA B 1 318 ? 22.531 -16.719 -1.529 1 98.12 318 ALA B C 1
ATOM 6314 O O . ALA B 1 318 ? 22.578 -16.109 -0.451 1 98.12 318 ALA B O 1
ATOM 6315 N N . LYS B 1 319 ? 22.922 -16.188 -2.654 1 96.94 319 LYS B N 1
ATOM 6316 C CA . LYS B 1 319 ? 23.469 -14.836 -2.697 1 96.94 319 LYS B CA 1
ATOM 6317 C C . LYS B 1 319 ? 22.422 -13.805 -2.295 1 96.94 319 LYS B C 1
ATOM 6319 O O . LYS B 1 319 ? 22.719 -12.844 -1.587 1 96.94 319 LYS B O 1
ATOM 6324 N N . CYS B 1 320 ? 21.281 -14.016 -2.736 1 95.81 320 CYS B N 1
ATOM 6325 C CA . CYS B 1 320 ? 20.172 -13.133 -2.379 1 95.81 320 CYS B CA 1
ATOM 6326 C C . CYS B 1 320 ? 19.922 -13.148 -0.874 1 95.81 320 CYS B C 1
ATOM 6328 O O . CYS B 1 320 ? 19.875 -12.094 -0.239 1 95.81 320 CYS B O 1
ATOM 6330 N N . ILE B 1 321 ? 19.797 -14.336 -0.279 1 97.94 321 ILE B N 1
ATOM 6331 C CA . ILE B 1 321 ? 19.531 -14.484 1.146 1 97.94 321 ILE B CA 1
ATOM 6332 C C . ILE B 1 321 ? 20.656 -13.844 1.956 1 97.94 321 ILE B C 1
ATOM 6334 O O . ILE B 1 321 ? 20.406 -13.133 2.934 1 97.94 321 ILE B O 1
ATOM 6338 N N . ALA B 1 322 ? 21.875 -14.078 1.505 1 97.5 322 ALA B N 1
ATOM 6339 C CA . ALA B 1 322 ? 23.016 -13.469 2.182 1 97.5 322 ALA B CA 1
ATOM 6340 C C . ALA B 1 322 ? 22.906 -11.945 2.17 1 97.5 322 ALA B C 1
ATOM 6342 O O . ALA B 1 322 ? 23.172 -11.289 3.182 1 97.5 322 ALA B O 1
ATOM 6343 N N . ALA B 1 323 ? 22.562 -11.406 1.048 1 96.06 323 ALA B N 1
ATOM 6344 C CA . ALA B 1 323 ? 22.391 -9.961 0.921 1 96.06 323 ALA B CA 1
ATOM 6345 C C . ALA B 1 323 ? 21.297 -9.453 1.852 1 96.06 323 ALA B C 1
ATOM 6347 O O . ALA B 1 323 ? 21.469 -8.43 2.521 1 96.06 323 ALA B O 1
ATOM 6348 N N . LEU B 1 324 ? 20.203 -10.148 1.911 1 96.44 324 LEU B N 1
ATOM 6349 C CA . LEU B 1 324 ? 19.078 -9.773 2.773 1 96.44 324 LEU B CA 1
ATOM 6350 C C . LEU B 1 324 ? 19.5 -9.805 4.242 1 96.44 324 LEU B C 1
ATOM 6352 O O . LEU B 1 324 ? 19.016 -9 5.043 1 96.44 324 LEU B O 1
ATOM 6356 N N . MET B 1 325 ? 20.344 -10.719 4.59 1 96.75 325 MET B N 1
ATOM 6357 C CA . MET B 1 325 ? 20.797 -10.859 5.969 1 96.75 325 MET B CA 1
ATOM 6358 C C . MET B 1 325 ? 21.625 -9.656 6.395 1 96.75 325 MET B C 1
ATOM 6360 O O . MET B 1 325 ? 21.719 -9.344 7.582 1 96.75 325 MET B O 1
ATOM 6364 N N . THR B 1 326 ? 22.234 -8.906 5.441 1 95.69 326 THR B N 1
ATOM 6365 C CA . THR B 1 326 ? 22.984 -7.699 5.785 1 95.69 326 THR B CA 1
ATOM 6366 C C . THR B 1 326 ? 22.031 -6.574 6.195 1 95.69 326 THR B C 1
ATOM 6368 O O . THR B 1 326 ? 22.438 -5.66 6.922 1 95.69 326 THR B O 1
ATOM 6371 N N . GLY B 1 327 ? 20.844 -6.59 5.613 1 93.94 327 GLY B N 1
ATOM 6372 C CA . GLY B 1 327 ? 19.859 -5.547 5.891 1 93.94 327 GLY B CA 1
ATOM 6373 C C . GLY B 1 327 ? 20.094 -4.277 5.09 1 93.94 327 GLY B C 1
ATOM 6374 O O . GLY B 1 327 ? 19.406 -3.275 5.285 1 93.94 327 GLY B O 1
ATOM 6375 N N . GLU B 1 328 ? 21.016 -4.352 4.164 1 92.5 328 GLU B N 1
ATOM 6376 C CA . GLU B 1 328 ? 21.391 -3.162 3.404 1 92.5 328 GLU B CA 1
ATOM 6377 C C . GLU B 1 328 ? 20.75 -3.17 2.02 1 92.5 328 GLU B C 1
ATOM 6379 O O . GLU B 1 328 ? 20.906 -4.137 1.267 1 92.5 328 GLU B O 1
ATOM 6384 N N . SER B 1 329 ? 20.125 -2.102 1.711 1 90.38 329 SER B N 1
ATOM 6385 C CA . SER B 1 329 ? 19.438 -2.008 0.429 1 90.38 329 SER B CA 1
ATOM 6386 C C . SER B 1 329 ? 20.438 -1.866 -0.723 1 90.38 329 SER B C 1
ATOM 6388 O O . SER B 1 329 ? 20.062 -2.021 -1.889 1 90.38 329 SER B O 1
ATOM 6390 N N . THR B 1 330 ? 21.672 -1.601 -0.439 1 89.75 330 THR B N 1
ATOM 6391 C CA . THR B 1 330 ? 22.672 -1.363 -1.471 1 89.75 330 THR B CA 1
ATOM 6392 C C . THR B 1 330 ? 23.484 -2.625 -1.731 1 89.75 330 THR B C 1
ATOM 6394 O O . THR B 1 330 ? 24.359 -2.635 -2.596 1 89.75 330 THR B O 1
ATOM 6397 N N . ASP B 1 331 ? 23.219 -3.639 -0.997 1 92.88 331 ASP B N 1
ATOM 6398 C CA . ASP B 1 331 ? 23.969 -4.871 -1.221 1 92.88 331 ASP B CA 1
ATOM 6399 C C . ASP B 1 331 ? 23.75 -5.395 -2.637 1 92.88 331 ASP B C 1
ATOM 6401 O O . ASP B 1 331 ? 22.625 -5.602 -3.062 1 92.88 331 ASP B O 1
ATOM 6405 N N . PRO B 1 332 ? 24.844 -5.703 -3.389 1 91.19 332 PRO B N 1
ATOM 6406 C CA . PRO B 1 332 ? 24.703 -6.117 -4.785 1 91.19 332 PRO B CA 1
ATOM 6407 C C . PRO B 1 332 ? 24 -7.469 -4.934 1 91.19 332 PRO B C 1
ATOM 6409 O O . PRO B 1 332 ? 23.422 -7.758 -5.98 1 91.19 332 PRO B O 1
ATOM 6412 N N . GLY B 1 333 ? 24.047 -8.258 -3.939 1 93.25 333 GLY B N 1
ATOM 6413 C CA . GLY B 1 333 ? 23.406 -9.562 -3.984 1 93.25 333 GLY B CA 1
ATOM 6414 C C . GLY B 1 333 ? 21.891 -9.469 -4.125 1 93.25 333 GLY B C 1
ATOM 6415 O O . GLY B 1 333 ? 21.25 -10.445 -4.512 1 93.25 333 GLY B O 1
ATOM 6416 N N . LEU B 1 334 ? 21.328 -8.328 -3.781 1 92.12 334 LEU B N 1
ATOM 6417 C CA . LEU B 1 334 ? 19.891 -8.141 -3.881 1 92.12 334 LEU B CA 1
ATOM 6418 C C . LEU B 1 334 ? 19.422 -8.234 -5.332 1 92.12 334 LEU B C 1
ATOM 6420 O O . LEU B 1 334 ? 18.25 -8.469 -5.598 1 92.12 334 LEU B O 1
ATOM 6424 N N . ARG B 1 335 ? 20.281 -8.102 -6.312 1 88.75 335 ARG B N 1
ATOM 6425 C CA . ARG B 1 335 ? 19.938 -8.203 -7.727 1 88.75 335 ARG B CA 1
ATOM 6426 C C . ARG B 1 335 ? 19.422 -9.602 -8.07 1 88.75 335 ARG B C 1
ATOM 6428 O O . ARG B 1 335 ? 18.734 -9.789 -9.062 1 88.75 335 ARG B O 1
ATOM 6435 N N . HIS B 1 336 ? 19.797 -10.539 -7.266 1 90.69 336 HIS B N 1
ATOM 6436 C CA . HIS B 1 336 ? 19.422 -11.922 -7.535 1 90.69 336 HIS B CA 1
ATOM 6437 C C . HIS B 1 336 ? 17.984 -12.211 -7.105 1 90.69 336 HIS B C 1
ATOM 6439 O O . HIS B 1 336 ? 17.422 -13.25 -7.457 1 90.69 336 HIS B O 1
ATOM 6445 N N . CYS B 1 337 ? 17.344 -11.297 -6.371 1 85.38 337 CYS B N 1
ATOM 6446 C CA . CYS B 1 337 ? 15.984 -11.602 -5.945 1 85.38 337 CYS B CA 1
ATOM 6447 C C . CYS B 1 337 ? 15.07 -10.391 -6.121 1 85.38 337 CYS B C 1
ATOM 6449 O O . CYS B 1 337 ? 13.844 -10.508 -6.008 1 85.38 337 CYS B O 1
ATOM 6451 N N . VAL B 1 338 ? 15.461 -9.273 -6.227 1 81.88 338 VAL B N 1
ATOM 6452 C CA . VAL B 1 338 ? 14.633 -8.078 -6.387 1 81.88 338 VAL B CA 1
ATOM 6453 C C . VAL B 1 338 ? 14.695 -7.598 -7.836 1 81.88 338 VAL B C 1
ATOM 6455 O O . VAL B 1 338 ? 15.617 -6.875 -8.219 1 81.88 338 VAL B O 1
ATOM 6458 N N . PRO B 1 339 ? 1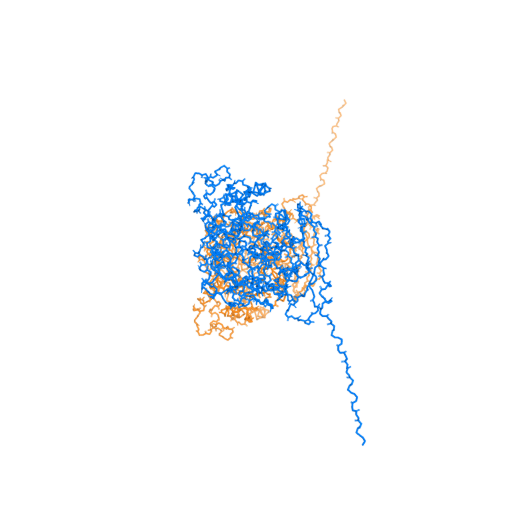3.555 -8.125 -8.469 1 65.06 339 PRO B N 1
ATOM 6459 C CA . PRO B 1 339 ? 13.516 -7.625 -9.844 1 65.06 339 PRO B CA 1
ATOM 6460 C C . PRO B 1 339 ? 13.375 -6.105 -9.922 1 65.06 339 PRO B C 1
ATOM 6462 O O . PRO B 1 339 ? 12.734 -5.5 -9.062 1 65.06 339 PRO B O 1
ATOM 6465 N N . GLY B 1 340 ? 14.172 -5.352 -10.711 1 59.69 340 GLY B N 1
ATOM 6466 C CA . GLY B 1 340 ? 14 -3.918 -10.883 1 59.69 340 GLY B CA 1
ATOM 6467 C C . GLY B 1 340 ? 15.086 -3.104 -10.195 1 59.69 340 GLY B C 1
ATOM 6468 O O . GLY B 1 340 ? 15.234 -1.909 -10.469 1 59.69 340 GLY B O 1
ATOM 6469 N N . LEU B 1 341 ? 15.508 -3.807 -9.047 1 57.78 341 LEU B N 1
ATOM 6470 C CA . LEU B 1 341 ? 16.578 -3.027 -8.422 1 57.78 341 LEU B CA 1
ATOM 6471 C C . LEU B 1 341 ? 17.578 -2.547 -9.461 1 57.78 341 LEU B C 1
ATOM 6473 O O . LEU B 1 341 ? 18.109 -1.436 -9.359 1 57.78 341 LEU B O 1
ATOM 6477 N N . ALA B 1 342 ? 17.844 -3.467 -10.414 1 49.28 342 ALA B N 1
ATOM 6478 C CA . ALA B 1 342 ? 18.75 -3.016 -11.469 1 49.28 342 ALA B CA 1
ATOM 6479 C C . ALA B 1 342 ? 18.016 -2.133 -12.477 1 49.28 342 ALA B C 1
ATOM 6481 O O . ALA B 1 342 ? 18.641 -1.492 -13.32 1 49.28 342 ALA B O 1
ATOM 6482 N N . GLN B 1 343 ? 16.672 -2.186 -12.375 1 50.88 343 GLN B N 1
ATOM 6483 C CA . GLN B 1 343 ? 15.945 -1.473 -13.414 1 50.88 343 GLN B CA 1
ATOM 6484 C C . GLN B 1 343 ? 15.758 -0.004 -13.047 1 50.88 343 GLN B C 1
ATOM 6486 O O . GLN B 1 343 ? 15.367 0.314 -11.93 1 50.88 343 GLN B O 1
ATOM 6491 N N . THR B 1 344 ? 16.312 0.838 -13.75 1 45.53 344 THR B N 1
ATOM 6492 C CA . THR B 1 344 ? 16.469 2.281 -13.594 1 45.53 344 THR B CA 1
ATOM 6493 C C . THR B 1 344 ? 15.109 2.977 -13.727 1 45.53 344 THR B C 1
ATOM 6495 O O . THR B 1 344 ? 14.977 4.156 -13.398 1 45.53 344 THR B O 1
ATOM 6498 N N . THR B 1 345 ? 14.031 2.264 -14.391 1 47.88 345 THR B N 1
ATOM 6499 C CA . THR B 1 345 ? 12.805 3.031 -14.586 1 47.88 345 THR B CA 1
ATOM 6500 C C . THR B 1 345 ? 11.609 2.289 -14 1 47.88 345 THR B C 1
ATOM 6502 O O . THR B 1 345 ? 11.625 1.063 -13.883 1 47.88 345 THR B O 1
ATOM 6505 N N . ALA B 1 346 ? 10.648 2.984 -13.469 1 50.38 346 ALA B N 1
ATOM 6506 C CA . ALA B 1 346 ? 9.367 2.477 -12.977 1 50.38 346 ALA B CA 1
ATOM 6507 C C . ALA B 1 346 ? 8.766 1.47 -13.945 1 50.38 346 ALA B C 1
ATOM 6509 O O . ALA B 1 346 ? 8.18 0.469 -13.531 1 50.38 346 ALA B O 1
ATOM 6510 N N . ALA B 1 347 ? 8.859 1.543 -15.203 1 48.25 347 ALA B N 1
ATOM 6511 C CA . ALA B 1 347 ? 8.258 0.709 -16.234 1 48.25 347 ALA B CA 1
ATOM 6512 C C . ALA B 1 347 ? 8.836 -0.702 -16.219 1 48.25 347 ALA B C 1
ATOM 6514 O O . ALA B 1 347 ? 8.117 -1.683 -16.391 1 48.25 347 ALA B O 1
ATOM 6515 N N . GLU B 1 348 ? 10.039 -0.735 -15.922 1 48.28 348 GLU B N 1
ATOM 6516 C CA . GLU B 1 348 ? 10.711 -2.027 -15.992 1 48.28 348 GLU B CA 1
ATOM 6517 C C . GLU B 1 348 ? 10.438 -2.863 -14.742 1 48.28 348 GLU B C 1
ATOM 6519 O O . GLU B 1 348 ? 10.461 -4.094 -14.797 1 48.28 348 GLU B O 1
ATOM 6524 N N . ALA B 1 349 ? 10.086 -2.131 -13.742 1 48.53 349 ALA B N 1
ATOM 6525 C CA . ALA B 1 349 ? 9.891 -2.822 -12.469 1 48.53 349 ALA B CA 1
ATOM 6526 C C . ALA B 1 349 ? 8.469 -3.355 -12.352 1 48.53 349 ALA B C 1
ATOM 6528 O O . ALA B 1 349 ? 8.164 -4.145 -11.453 1 48.53 349 ALA B O 1
ATOM 6529 N N . SER B 1 350 ? 7.707 -3.02 -13.281 1 48.41 350 SER B N 1
ATOM 6530 C CA . SER B 1 350 ? 6.281 -3.311 -13.141 1 48.41 350 SER B CA 1
ATOM 6531 C C . SER B 1 350 ? 5.98 -4.77 -13.461 1 48.41 350 SER B C 1
ATOM 6533 O O . SER B 1 350 ? 6.633 -5.371 -14.32 1 48.41 350 SER B O 1
ATOM 6535 N N . ALA B 1 351 ? 5.16 -5.414 -12.562 1 54 351 ALA B N 1
ATOM 6536 C CA . ALA B 1 351 ? 4.676 -6.789 -12.633 1 54 351 ALA B CA 1
ATOM 6537 C C . ALA B 1 351 ? 4 -7.062 -13.977 1 54 351 ALA B C 1
ATOM 6539 O O . ALA B 1 351 ? 3.428 -6.156 -14.586 1 54 351 ALA B O 1
ATOM 6540 N N . LYS B 1 352 ? 4.262 -8.266 -14.617 1 57.28 352 LYS B N 1
ATOM 6541 C CA . LYS B 1 352 ? 3.746 -8.617 -15.938 1 57.28 352 LYS B CA 1
ATOM 6542 C C . LYS B 1 352 ? 2.342 -9.203 -15.844 1 57.28 352 LYS B C 1
ATOM 6544 O O . LYS B 1 352 ? 1.954 -9.734 -14.797 1 57.28 352 LYS B O 1
ATOM 6549 N N . ALA B 1 353 ? 1.388 -8.977 -16.781 1 51.5 353 ALA B N 1
ATOM 6550 C CA . ALA B 1 353 ? -0.014 -9.328 -16.984 1 51.5 353 ALA B CA 1
ATOM 6551 C C . ALA B 1 353 ? -0.243 -10.82 -16.781 1 51.5 353 ALA B C 1
ATOM 6553 O O . ALA B 1 353 ? -1.327 -11.242 -16.375 1 51.5 353 ALA B O 1
ATOM 6554 N N . ASP B 1 354 ? 0.721 -11.633 -16.797 1 56.78 354 ASP B N 1
ATOM 6555 C CA . ASP B 1 354 ? 0.581 -13.086 -16.812 1 56.78 354 ASP B CA 1
ATOM 6556 C C . ASP B 1 354 ? 0.112 -13.602 -15.453 1 56.78 354 ASP B C 1
ATOM 6558 O O . ASP B 1 354 ? -0.682 -14.547 -15.383 1 56.78 354 ASP B O 1
ATOM 6562 N N . GLN B 1 355 ? 0.278 -12.953 -14.422 1 69 355 GLN B N 1
ATOM 6563 C CA . GLN B 1 355 ? -0.071 -13.453 -13.102 1 69 355 GLN B CA 1
ATOM 6564 C C . GLN B 1 355 ? -1.565 -13.305 -12.828 1 69 355 GLN B C 1
ATOM 6566 O O . GLN B 1 355 ? -2.17 -14.148 -12.164 1 69 355 GLN B O 1
ATOM 6571 N N . GLU B 1 356 ? -2.176 -12.469 -13.516 1 84.81 356 GLU B N 1
ATOM 6572 C CA . GLU B 1 356 ? -3.598 -12.227 -13.281 1 84.81 356 GLU B CA 1
ATOM 6573 C C . GLU B 1 356 ? -4.453 -13.344 -13.867 1 84.81 356 GLU B C 1
ATOM 6575 O O . GLU B 1 356 ? -5.461 -13.734 -13.281 1 84.81 356 GLU B O 1
ATOM 6580 N N . ALA B 1 357 ? -3.98 -13.922 -14.984 1 83.56 357 ALA B N 1
ATOM 6581 C CA . ALA B 1 357 ? -4.738 -14.977 -15.656 1 83.56 357 ALA B CA 1
ATOM 6582 C C . ALA B 1 357 ? -4.812 -16.234 -14.789 1 83.56 357 ALA B C 1
ATOM 6584 O O . ALA B 1 357 ? -5.824 -16.938 -14.789 1 83.56 357 ALA B O 1
ATOM 6585 N N . GLN B 1 358 ? -3.799 -16.469 -14.055 1 85.06 358 GLN B N 1
ATOM 6586 C CA . GLN B 1 358 ? -3.781 -17.625 -13.172 1 85.06 358 GLN B CA 1
ATOM 6587 C C . GLN B 1 358 ? -4.891 -17.547 -12.133 1 85.06 358 GLN B C 1
ATOM 6589 O O . GLN B 1 358 ? -5.578 -18.531 -11.867 1 85.06 358 GLN B O 1
ATOM 6594 N N . PHE B 1 359 ? -5.07 -16.391 -11.625 1 89.12 359 PHE B N 1
ATOM 6595 C CA . PHE B 1 359 ? -6.102 -16.203 -10.609 1 89.12 359 PHE B CA 1
ATOM 6596 C C . PHE B 1 359 ? -7.488 -16.234 -11.242 1 89.12 359 PHE B C 1
ATOM 6598 O O . PHE B 1 359 ? -8.43 -16.781 -10.664 1 89.12 359 PHE B O 1
ATOM 6605 N N . GLY B 1 360 ? -7.562 -15.617 -12.453 1 90.19 360 GLY B N 1
ATOM 6606 C CA . GLY B 1 360 ? -8.836 -15.641 -13.148 1 90.19 360 GLY B CA 1
ATOM 6607 C C . GLY B 1 360 ? -9.328 -17.047 -13.453 1 90.19 360 GLY B C 1
ATOM 6608 O O . GLY B 1 360 ? -10.492 -17.375 -13.203 1 90.19 360 GLY B O 1
ATOM 6609 N N . ILE B 1 361 ? -8.422 -17.859 -13.914 1 90.69 361 ILE B N 1
ATOM 6610 C CA . ILE B 1 361 ? -8.789 -19.219 -14.281 1 90.69 361 ILE B CA 1
ATOM 6611 C C . ILE B 1 361 ? -9.109 -20.031 -13.031 1 90.69 361 ILE B C 1
ATOM 6613 O O . ILE B 1 361 ? -10.172 -20.656 -12.945 1 90.69 361 ILE B O 1
ATOM 6617 N N . LYS B 1 362 ? -8.273 -19.984 -12.031 1 91.62 362 LYS B N 1
ATOM 6618 C CA . LYS B 1 362 ? -8.469 -20.734 -10.789 1 91.62 362 LYS B CA 1
ATOM 6619 C C . LYS B 1 362 ? -9.789 -20.344 -10.125 1 91.62 362 LYS B C 1
ATOM 6621 O O . LYS B 1 362 ? -10.578 -21.219 -9.758 1 91.62 362 LYS B O 1
ATOM 6626 N N . CYS B 1 363 ? -10.008 -19.109 -10 1 92.88 363 CYS B N 1
ATOM 6627 C CA . CYS B 1 363 ? -11.188 -18.672 -9.266 1 92.88 363 CYS B CA 1
ATOM 6628 C C . CYS B 1 363 ? -12.461 -18.906 -10.062 1 92.88 363 CYS B C 1
ATOM 6630 O O . CYS B 1 363 ? -13.523 -19.141 -9.492 1 92.88 363 CYS B O 1
ATOM 6632 N N . SER B 1 364 ? -12.344 -18.875 -11.383 1 93.69 364 SER B N 1
ATOM 6633 C CA . SER B 1 364 ? -13.492 -19.172 -12.227 1 93.69 364 SER B CA 1
ATOM 6634 C C . SER B 1 364 ? -13.844 -20.656 -12.164 1 93.69 364 SER B C 1
ATOM 6636 O O . SER B 1 364 ? -15.016 -21.031 -12.297 1 93.69 364 SER B O 1
ATOM 6638 N N . ASP B 1 365 ? -12.891 -21.453 -11.938 1 94.06 365 ASP B N 1
ATOM 6639 C CA . ASP B 1 365 ? -13.039 -22.906 -11.969 1 94.06 365 ASP B CA 1
ATOM 6640 C C . ASP B 1 365 ? -13.656 -23.422 -10.672 1 94.06 365 ASP B C 1
ATOM 6642 O O . ASP B 1 365 ? -14.203 -24.531 -10.641 1 94.06 365 ASP B O 1
ATOM 6646 N N . VAL B 1 366 ? -13.547 -22.703 -9.617 1 91.88 366 VAL B N 1
ATOM 6647 C CA . VAL B 1 366 ? -13.906 -23.203 -8.289 1 91.88 366 VAL B CA 1
ATOM 6648 C C . VAL B 1 366 ? -15.391 -23.562 -8.258 1 91.88 366 VAL B C 1
ATOM 6650 O O . VAL B 1 366 ? -16.234 -22.828 -8.797 1 91.88 366 VAL B O 1
ATOM 6653 N N . ARG B 1 367 ? -15.672 -24.75 -7.547 1 89.75 367 ARG B N 1
ATOM 6654 C CA . ARG B 1 367 ? -17.016 -25.297 -7.473 1 89.75 367 ARG B CA 1
ATOM 6655 C C . ARG B 1 367 ? -17.797 -24.703 -6.309 1 89.75 367 ARG B C 1
ATOM 6657 O O . ARG B 1 367 ? -19 -24.469 -6.41 1 89.75 367 ARG B O 1
ATOM 6664 N N . VAL B 1 368 ? -17.109 -24.625 -5.223 1 79.12 368 VAL B N 1
ATOM 6665 C CA . VAL B 1 368 ? -17.75 -24.188 -3.984 1 79.12 368 VAL B CA 1
ATOM 6666 C C . VAL B 1 368 ? -17.297 -22.766 -3.65 1 79.12 368 VAL B C 1
ATOM 6668 O O . VAL B 1 368 ? -16.109 -22.469 -3.607 1 79.12 368 VAL B O 1
ATOM 6671 N N . ARG B 1 369 ? -18.391 -22.047 -3.426 1 77.12 369 ARG B N 1
ATOM 6672 C CA . ARG B 1 369 ? -18.047 -20.641 -3.193 1 77.12 369 ARG B CA 1
ATOM 6673 C C . ARG B 1 369 ? -18.125 -20.297 -1.709 1 77.12 369 ARG B C 1
ATOM 6675 O O . ARG B 1 369 ? -19.109 -20.609 -1.043 1 77.12 369 ARG B O 1
ATOM 6682 N N . THR B 1 370 ? -16.984 -19.906 -1.165 1 84.31 370 THR B N 1
ATOM 6683 C CA . THR B 1 370 ? -16.938 -19.25 0.131 1 84.31 370 THR B CA 1
ATOM 6684 C C . THR B 1 370 ? -17.188 -17.75 -0.019 1 84.31 370 THR B C 1
ATOM 6686 O O . THR B 1 370 ? -16.906 -17.172 -1.067 1 84.31 370 THR B O 1
ATOM 6689 N N . THR B 1 371 ? -17.812 -17.188 1.089 1 86.56 371 THR B N 1
ATOM 6690 C CA . THR B 1 371 ? -18.266 -15.82 0.864 1 86.56 371 THR B CA 1
ATOM 6691 C C . THR B 1 371 ? -17.688 -14.875 1.917 1 86.56 371 THR B C 1
ATOM 6693 O O . THR B 1 371 ? -17.859 -13.656 1.83 1 86.56 371 THR B O 1
ATOM 6696 N N . ASN B 1 372 ? -17.031 -15.5 2.91 1 90.12 372 ASN B N 1
ATOM 6697 C CA . ASN B 1 372 ? -16.438 -14.641 3.934 1 90.12 372 ASN B CA 1
ATOM 6698 C C . ASN B 1 372 ? -15.156 -15.242 4.504 1 90.12 372 ASN B C 1
ATOM 6700 O O . ASN B 1 372 ? -14.867 -16.422 4.277 1 90.12 372 ASN B O 1
ATOM 6704 N N . LEU B 1 373 ? -14.438 -14.453 5.219 1 90.62 373 LEU B N 1
ATOM 6705 C CA . LEU B 1 373 ? -13.133 -14.828 5.742 1 90.62 373 LEU B CA 1
ATOM 6706 C C . LEU B 1 373 ? -13.25 -15.992 6.723 1 90.62 373 LEU B C 1
ATOM 6708 O O . LEU B 1 373 ? -12.391 -16.875 6.75 1 90.62 373 LEU B O 1
ATOM 6712 N N . THR B 1 374 ? -14.266 -15.984 7.508 1 90.31 374 THR B N 1
ATOM 6713 C CA . THR B 1 374 ? -14.453 -17.016 8.523 1 90.31 374 THR B CA 1
ATOM 6714 C C . THR B 1 374 ? -14.5 -18.406 7.883 1 90.31 374 THR B C 1
ATOM 6716 O O . THR B 1 374 ? -13.992 -19.375 8.453 1 90.31 374 THR B O 1
ATOM 6719 N N . GLN B 1 375 ? -15.023 -18.5 6.691 1 88.44 375 GLN B N 1
ATOM 6720 C CA . GLN B 1 375 ? -15.172 -19.766 5.992 1 88.44 375 GLN B CA 1
ATOM 6721 C C . GLN B 1 375 ? -13.836 -20.25 5.43 1 88.44 375 GLN B C 1
ATOM 6723 O O . GLN B 1 375 ? -13.633 -21.453 5.238 1 88.44 375 GLN B O 1
ATOM 6728 N N . VAL B 1 376 ? -12.969 -19.312 5.203 1 88.75 376 VAL B N 1
ATOM 6729 C CA . VAL B 1 376 ? -11.711 -19.688 4.57 1 88.75 376 VAL B CA 1
ATOM 6730 C C . VAL B 1 376 ? -10.641 -19.906 5.637 1 88.75 376 VAL B C 1
ATOM 6732 O O . VAL B 1 376 ? -9.609 -20.531 5.375 1 88.75 376 VAL B O 1
ATOM 6735 N N . LEU B 1 377 ? -10.844 -19.422 6.859 1 91.25 377 LEU B N 1
ATOM 6736 C CA . LEU B 1 377 ? -9.844 -19.359 7.918 1 91.25 377 LEU B CA 1
ATOM 6737 C C . LEU B 1 377 ? -9.312 -20.75 8.25 1 91.25 377 LEU B C 1
ATOM 6739 O O . LEU B 1 377 ? -8.109 -20.938 8.453 1 91.25 377 LEU B O 1
ATOM 6743 N N . PRO B 1 378 ? -10.156 -21.797 8.297 1 90.06 378 PRO B N 1
ATOM 6744 C CA . PRO B 1 378 ? -9.633 -23.125 8.641 1 90.06 378 PRO B CA 1
ATOM 6745 C C . PRO B 1 378 ? -8.586 -23.609 7.645 1 90.06 378 PRO B C 1
ATOM 6747 O O . PRO B 1 378 ? -7.594 -24.234 8.039 1 90.06 378 PRO B O 1
ATOM 6750 N N . VAL B 1 379 ? -8.742 -23.344 6.352 1 91.12 379 VAL B N 1
ATOM 6751 C CA . VAL B 1 379 ? -7.773 -23.734 5.34 1 91.12 379 VAL B CA 1
ATOM 6752 C C . VAL B 1 379 ? -6.469 -22.969 5.539 1 91.12 379 VAL B C 1
ATOM 6754 O O . VAL B 1 379 ? -5.383 -23.562 5.473 1 91.12 379 VAL B O 1
ATOM 6757 N N . LEU B 1 380 ? -6.617 -21.719 5.797 1 92.94 380 LEU B N 1
ATOM 6758 C CA . LEU B 1 380 ? -5.434 -20.891 6.004 1 92.94 380 LEU B CA 1
ATOM 6759 C C . LEU B 1 380 ? -4.629 -21.391 7.199 1 92.94 380 LEU B C 1
ATOM 6761 O O . LEU B 1 380 ? -3.4 -21.484 7.137 1 92.94 380 LEU B O 1
ATOM 6765 N N . GLU B 1 381 ? -5.305 -21.703 8.242 1 92.88 381 GLU B N 1
ATOM 6766 C CA . GLU B 1 381 ? -4.652 -22.188 9.453 1 92.88 381 GLU B CA 1
ATOM 6767 C C . GLU B 1 381 ? -3.959 -23.531 9.211 1 92.88 381 GLU B C 1
ATOM 6769 O O . GLU B 1 381 ? -2.832 -23.734 9.664 1 92.88 381 GLU B O 1
ATOM 6774 N N . GLU B 1 382 ? -4.578 -24.406 8.484 1 92.44 382 GLU B N 1
ATOM 6775 C CA . GLU B 1 382 ? -3.98 -25.703 8.188 1 92.44 382 GLU B CA 1
ATOM 6776 C C . GLU B 1 382 ? -2.754 -25.547 7.293 1 92.44 382 GLU B C 1
ATOM 6778 O O . GLU B 1 382 ? -1.762 -26.25 7.461 1 92.44 382 GLU B O 1
ATOM 6783 N N . ARG B 1 383 ? -2.842 -24.672 6.277 1 93.81 383 ARG B N 1
ATOM 6784 C CA . ARG B 1 383 ? -1.693 -24.406 5.414 1 93.81 383 ARG B CA 1
ATOM 6785 C C . ARG B 1 383 ? -0.503 -23.906 6.227 1 93.81 383 ARG B C 1
ATOM 6787 O O . ARG B 1 383 ? 0.636 -24.312 5.98 1 93.81 383 ARG B O 1
ATOM 6794 N N . ARG B 1 384 ? -0.779 -23.109 7.207 1 94.12 384 ARG B N 1
ATOM 6795 C CA . ARG B 1 384 ? 0.285 -22.562 8.039 1 94.12 384 ARG B CA 1
ATOM 6796 C C . ARG B 1 384 ? 0.955 -23.656 8.867 1 94.12 384 ARG B C 1
ATOM 6798 O O . ARG B 1 384 ? 2.156 -23.578 9.133 1 94.12 384 ARG B O 1
ATOM 6805 N N . LYS B 1 385 ? 0.24 -24.656 9.203 1 93.88 385 LYS B N 1
ATOM 6806 C CA . LYS B 1 385 ? 0.797 -25.797 9.938 1 93.88 385 LYS B CA 1
ATOM 6807 C C . LYS B 1 385 ? 1.657 -26.656 9.031 1 93.88 385 LYS B C 1
ATOM 6809 O O . LYS B 1 385 ? 2.6 -27.312 9.492 1 93.88 385 LYS B O 1
ATOM 6814 N N . ARG B 1 386 ? 1.378 -26.625 7.75 1 94.12 386 ARG B N 1
ATOM 6815 C CA . ARG B 1 386 ? 2.061 -27.484 6.789 1 94.12 386 ARG B CA 1
ATOM 6816 C C . ARG B 1 386 ? 3.438 -26.938 6.438 1 94.12 386 ARG B C 1
ATOM 6818 O O . ARG B 1 386 ? 4.367 -27.688 6.164 1 94.12 386 ARG B O 1
ATOM 6825 N N . SER B 1 387 ? 3.521 -25.656 6.453 1 97.38 387 SER B N 1
ATOM 6826 C CA . SER B 1 387 ? 4.797 -25.031 6.133 1 97.38 387 SER B CA 1
ATOM 6827 C C . SER B 1 387 ? 5.02 -23.781 6.965 1 97.38 387 SER B C 1
ATOM 6829 O O . SER B 1 387 ? 4.238 -22.828 6.883 1 97.38 387 SER B O 1
ATOM 6831 N N . ARG B 1 388 ? 6.074 -23.719 7.715 1 97.06 388 ARG B N 1
ATOM 6832 C CA . ARG B 1 388 ? 6.363 -22.547 8.531 1 97.06 388 ARG B CA 1
ATOM 6833 C C . ARG B 1 388 ? 6.906 -21.406 7.676 1 97.06 388 ARG B C 1
ATOM 6835 O O . ARG B 1 388 ? 6.758 -20.234 8.031 1 97.06 388 ARG B O 1
ATOM 6842 N N . PHE B 1 389 ? 7.508 -21.797 6.531 1 97.75 389 PHE B N 1
ATOM 6843 C CA . PHE B 1 389 ? 8.102 -20.766 5.672 1 97.75 389 PHE B CA 1
ATOM 6844 C C . PHE B 1 389 ? 7.055 -20.172 4.738 1 97.75 389 PHE B C 1
ATOM 6846 O O . PHE B 1 389 ? 7.047 -18.969 4.5 1 97.75 389 PHE B O 1
ATOM 6853 N N . PHE B 1 390 ? 6.125 -21.047 4.234 1 97.38 390 PHE B N 1
ATOM 6854 C CA . PHE B 1 390 ? 5.402 -20.594 3.053 1 97.38 390 PHE B CA 1
ATOM 6855 C C . PHE B 1 390 ? 3.908 -20.844 3.201 1 97.38 390 PHE B C 1
ATOM 6857 O O . PHE B 1 390 ? 3.129 -20.531 2.297 1 97.38 390 PHE B O 1
ATOM 6864 N N . GLY B 1 391 ? 3.463 -21.344 4.297 1 96.69 391 GLY B N 1
ATOM 6865 C CA . GLY B 1 391 ? 2.076 -21.734 4.473 1 96.69 391 GLY B CA 1
ATOM 6866 C C . GLY B 1 391 ? 1.097 -20.594 4.293 1 96.69 391 GLY B C 1
ATOM 6867 O O . GLY B 1 391 ? -0.092 -20.812 4.055 1 96.69 391 GLY B O 1
ATOM 6868 N N . ASP B 1 392 ? 1.542 -19.328 4.469 1 96.19 392 ASP B N 1
ATOM 6869 C CA . ASP B 1 392 ? 0.649 -18.172 4.363 1 96.19 392 ASP B CA 1
ATOM 6870 C C . ASP B 1 392 ? 0.893 -17.406 3.068 1 96.19 392 ASP B C 1
ATOM 6872 O O . ASP B 1 392 ? 0.322 -16.344 2.859 1 96.19 392 ASP B O 1
ATOM 6876 N N . HIS B 1 393 ? 1.765 -17.938 2.209 1 91.56 393 HIS B N 1
ATOM 6877 C CA . HIS B 1 393 ? 2.195 -17.281 0.981 1 91.56 393 HIS B CA 1
ATOM 6878 C C . HIS B 1 393 ? 1.025 -17.094 0.023 1 91.56 393 HIS B C 1
ATOM 6880 O O . HIS B 1 393 ? 0.929 -16.047 -0.636 1 91.56 393 HIS B O 1
ATOM 6886 N N . ALA B 1 394 ? 0.161 -18 -0.045 1 91.88 394 ALA B N 1
ATOM 6887 C CA . ALA B 1 394 ? -0.892 -18 -1.058 1 91.88 394 ALA B CA 1
ATOM 6888 C C . ALA B 1 394 ? -2.26 -17.766 -0.428 1 91.88 394 ALA B C 1
ATOM 6890 O O . ALA B 1 394 ? -3.285 -18.172 -0.983 1 91.88 394 ALA B O 1
ATOM 6891 N N . ASP B 1 395 ? -2.309 -17.125 0.77 1 94.06 395 ASP B N 1
ATOM 6892 C CA . ASP B 1 395 ? -3.578 -16.844 1.44 1 94.06 395 ASP B CA 1
ATOM 6893 C C . ASP B 1 395 ? -4.496 -16 0.561 1 94.06 395 ASP B C 1
ATOM 6895 O O . ASP B 1 395 ? -5.715 -16.188 0.567 1 94.06 395 ASP B O 1
ATOM 6899 N N . THR B 1 396 ? -3.91 -15.188 -0.185 1 93.38 396 THR B N 1
ATOM 6900 C CA . THR B 1 396 ? -4.684 -14.281 -1.021 1 93.38 396 THR B CA 1
ATOM 6901 C C . THR B 1 396 ? -5.469 -15.055 -2.078 1 93.38 396 THR B C 1
ATOM 6903 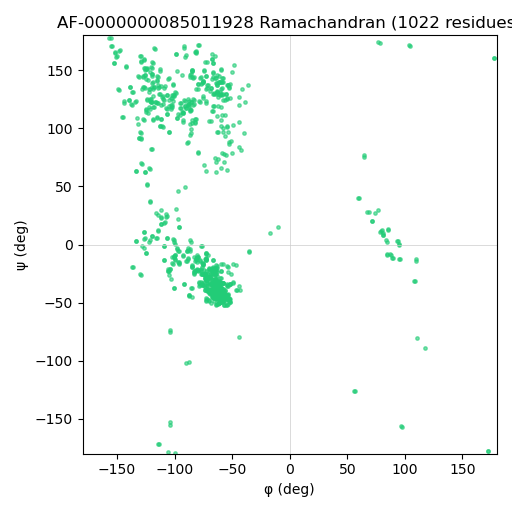O O . THR B 1 396 ? -6.52 -14.602 -2.533 1 93.38 396 THR B O 1
ATOM 6906 N N . VAL B 1 397 ? -4.973 -16.172 -2.512 1 91.5 397 VAL B N 1
ATOM 6907 C CA . VAL B 1 397 ? -5.605 -16.922 -3.592 1 91.5 397 VAL B CA 1
ATOM 6908 C C . VAL B 1 397 ? -7 -17.375 -3.164 1 91.5 397 VAL B C 1
ATOM 6910 O O . VAL B 1 397 ? -7.977 -17.172 -3.893 1 91.5 397 VAL B O 1
ATOM 6913 N N . LEU B 1 398 ? -7.133 -17.922 -1.961 1 91.94 398 LEU B N 1
ATOM 6914 C CA . LEU B 1 398 ? -8.438 -18.344 -1.463 1 91.94 398 LEU B CA 1
ATOM 6915 C C . LEU B 1 398 ? -9.367 -17.156 -1.287 1 91.94 398 LEU B C 1
ATOM 6917 O O . LEU B 1 398 ? -10.555 -17.234 -1.604 1 91.94 398 LEU B O 1
ATOM 6921 N N . ALA B 1 399 ? -8.805 -16.109 -0.796 1 94.06 399 ALA B N 1
ATOM 6922 C CA . ALA B 1 399 ? -9.602 -14.906 -0.598 1 94.06 399 ALA B CA 1
ATOM 6923 C C . ALA B 1 399 ? -10.094 -14.352 -1.931 1 94.06 399 ALA B C 1
ATOM 6925 O O . ALA B 1 399 ? -11.266 -13.977 -2.062 1 94.06 399 ALA B O 1
ATOM 6926 N N . LYS B 1 400 ? -9.227 -14.281 -2.943 1 93.81 400 LYS B N 1
ATOM 6927 C CA . LYS B 1 400 ? -9.609 -13.812 -4.273 1 93.81 400 LYS B CA 1
ATOM 6928 C C . LYS B 1 400 ? -10.75 -14.648 -4.848 1 93.81 400 LYS B C 1
ATOM 6930 O O . LYS B 1 400 ? -11.711 -14.109 -5.395 1 93.81 400 LYS B O 1
ATOM 6935 N N . CYS B 1 401 ? -10.656 -15.914 -4.684 1 93.62 401 CYS B N 1
ATOM 6936 C CA . CYS B 1 401 ? -11.664 -16.812 -5.234 1 93.62 401 CYS B CA 1
ATOM 6937 C C . CYS B 1 401 ? -12.992 -16.641 -4.5 1 93.62 401 CYS B C 1
ATOM 6939 O O . CYS B 1 401 ? -14.062 -16.766 -5.102 1 93.62 401 CYS B O 1
ATOM 6941 N N . ALA B 1 402 ? -12.906 -16.359 -3.225 1 93.12 402 ALA B N 1
ATOM 6942 C CA . ALA B 1 402 ? -14.125 -16.125 -2.453 1 93.12 402 ALA B CA 1
ATOM 6943 C C . ALA B 1 402 ? -14.859 -14.883 -2.943 1 93.12 402 ALA B C 1
ATOM 6945 O O . ALA B 1 402 ? -16.094 -14.852 -2.945 1 93.12 402 ALA B O 1
ATOM 6946 N N . HIS B 1 403 ? -14.086 -13.914 -3.371 1 94.88 403 HIS B N 1
ATOM 6947 C CA . HIS B 1 403 ? -14.672 -12.656 -3.814 1 94.88 403 HIS B CA 1
ATOM 6948 C C . HIS B 1 403 ? -15.008 -12.695 -5.301 1 94.88 403 HIS B C 1
ATOM 6950 O O . HIS B 1 403 ? -15.625 -11.766 -5.828 1 94.88 403 HIS B O 1
ATOM 6956 N N . TRP B 1 404 ? -14.641 -13.766 -6.016 1 95.25 404 TRP B N 1
ATOM 6957 C CA . TRP B 1 404 ? -14.703 -13.82 -7.473 1 95.25 404 TRP B CA 1
ATOM 6958 C C . TRP B 1 404 ? -16.141 -13.82 -7.957 1 95.25 404 TRP B C 1
ATOM 6960 O O . TRP B 1 404 ? -16.984 -14.539 -7.418 1 95.25 404 TRP B O 1
ATOM 6970 N N . THR B 1 405 ? -16.5 -12.984 -9.023 1 95.19 405 THR B N 1
ATOM 6971 C CA . THR B 1 405 ? -17.891 -12.82 -9.422 1 95.19 405 THR B CA 1
ATOM 6972 C C . THR B 1 405 ? -18.094 -13.273 -10.867 1 95.19 405 THR B C 1
ATOM 6974 O O . THR B 1 405 ? -19.141 -13.016 -11.461 1 95.19 405 THR B O 1
ATOM 6977 N N . MET B 1 406 ? -17.062 -13.852 -11.445 1 94.69 406 MET B N 1
ATOM 6978 C CA . MET B 1 406 ? -17.156 -14.297 -12.836 1 94.69 406 MET B CA 1
ATOM 6979 C C . MET B 1 406 ? -16.875 -15.797 -12.945 1 94.69 406 MET B C 1
ATOM 6981 O O . MET B 1 406 ? -15.906 -16.203 -13.578 1 94.69 406 MET B O 1
ATOM 6985 N N . PRO B 1 407 ? -17.75 -16.578 -12.375 1 94.88 407 PRO B N 1
ATOM 6986 C CA . PRO B 1 407 ? -17.547 -18.031 -12.547 1 94.88 407 PRO B CA 1
ATOM 6987 C C . PRO B 1 407 ? -17.547 -18.453 -14.016 1 94.88 407 PRO B C 1
ATOM 6989 O O . PRO B 1 407 ? -18.312 -17.906 -14.82 1 94.88 407 PRO B O 1
ATOM 6992 N N . ALA B 1 408 ? -16.688 -19.438 -14.32 1 94.88 408 ALA B N 1
ATOM 6993 C CA . ALA B 1 408 ? -16.625 -19.938 -15.688 1 94.88 408 ALA B CA 1
ATOM 6994 C C . ALA B 1 408 ? -17.984 -20.484 -16.141 1 94.88 408 ALA B C 1
ATOM 6996 O O . ALA B 1 408 ? -18.688 -21.125 -15.359 1 94.88 408 ALA B O 1
ATOM 6997 N N . LYS B 1 409 ? -18.344 -20.219 -17.375 1 95.12 409 LYS B N 1
ATOM 6998 C CA . LYS B 1 409 ? -19.625 -20.672 -17.938 1 95.12 409 LYS B CA 1
ATOM 6999 C C . LYS B 1 409 ? -19.719 -22.203 -17.906 1 95.12 409 LYS B C 1
ATOM 7001 O O . LYS B 1 409 ? -20.812 -22.75 -17.75 1 95.12 409 LYS B O 1
ATOM 7006 N N . GLU B 1 410 ? -18.578 -22.828 -18.156 1 95.44 410 GLU B N 1
ATOM 7007 C CA . GLU B 1 410 ? -18.484 -24.266 -17.953 1 95.44 410 GLU B CA 1
ATOM 7008 C C . GLU B 1 410 ? -17.406 -24.609 -16.938 1 95.44 410 GLU B C 1
ATOM 7010 O O . GLU B 1 410 ? -16.25 -24.234 -17.109 1 95.44 410 GLU B O 1
ATOM 7015 N N . ARG B 1 411 ? -17.781 -25.312 -15.867 1 93.94 411 ARG B N 1
ATOM 7016 C CA . ARG B 1 411 ? -16.891 -25.859 -14.859 1 93.94 411 ARG B CA 1
ATOM 7017 C C . ARG B 1 411 ? -17 -27.391 -14.805 1 93.94 411 ARG B C 1
ATOM 7019 O O . ARG B 1 411 ? -18.094 -27.938 -14.93 1 93.94 411 ARG B O 1
ATOM 7026 N N . TYR B 1 412 ? -15.891 -27.969 -14.766 1 95.62 412 TYR B N 1
ATOM 7027 C CA . TYR B 1 412 ? -15.961 -29.406 -14.578 1 95.62 412 TYR B CA 1
ATOM 7028 C C . TYR B 1 412 ? -16.531 -29.766 -13.211 1 95.62 412 TYR B C 1
ATOM 7030 O O . TYR B 1 412 ? -15.93 -29.438 -12.18 1 95.62 412 TYR B O 1
ATOM 7038 N N . MET B 1 413 ? -17.656 -30.469 -13.195 1 94.25 413 MET B N 1
ATOM 7039 C CA . MET B 1 413 ? -18.359 -30.766 -11.945 1 94.25 413 MET B CA 1
ATOM 7040 C C . MET B 1 413 ? -18.234 -32.25 -11.586 1 94.25 413 MET B C 1
ATOM 7042 O O . MET B 1 413 ? -18.734 -32.688 -10.547 1 94.25 413 MET B O 1
ATOM 7046 N N . GLY B 1 414 ? -17.547 -33.031 -12.453 1 92.5 414 GLY B N 1
ATOM 7047 C CA . GLY B 1 414 ? -17.375 -34.469 -12.203 1 92.5 414 GLY B CA 1
ATOM 7048 C C . GLY B 1 414 ? -16.281 -34.75 -11.203 1 92.5 414 GLY B C 1
ATOM 7049 O O . GLY B 1 414 ? -15.57 -33.844 -10.75 1 92.5 414 GLY B O 1
ATOM 7050 N N . ASP B 1 415 ? -16.219 -36.031 -10.82 1 89.69 415 ASP B N 1
ATOM 7051 C CA . ASP B 1 415 ? -15.141 -36.438 -9.93 1 89.69 415 ASP B CA 1
ATOM 7052 C C . ASP B 1 415 ? -13.93 -36.938 -10.719 1 89.69 415 ASP B C 1
ATOM 7054 O O . ASP B 1 415 ? -13.961 -36.969 -11.953 1 89.69 415 ASP B O 1
ATOM 7058 N N . PHE B 1 416 ? -12.883 -37.125 -10.156 1 94.38 416 PHE B N 1
ATOM 7059 C CA . PHE B 1 416 ? -11.633 -37.5 -10.805 1 94.38 416 PHE B CA 1
ATOM 7060 C C . PHE B 1 416 ? -11.297 -38.969 -10.539 1 94.38 416 PHE B C 1
ATOM 7062 O O . PHE B 1 416 ? -10.125 -39.344 -10.539 1 94.38 416 PHE B O 1
ATOM 7069 N N . ASN B 1 417 ? -12.336 -39.719 -10.258 1 94.69 417 ASN B N 1
ATOM 7070 C CA . ASN B 1 417 ? -12.234 -41.188 -10.359 1 94.69 417 ASN B CA 1
ATOM 7071 C C . ASN B 1 417 ? -12.531 -41.656 -11.773 1 94.69 417 ASN B C 1
ATOM 7073 O O . ASN B 1 417 ? -13.688 -41.938 -12.109 1 94.69 417 ASN B O 1
ATOM 7077 N N . VAL B 1 418 ? -11.461 -41.812 -12.516 1 94.25 418 VAL B N 1
ATOM 7078 C CA . VAL B 1 418 ? -11.688 -41.938 -13.953 1 94.25 418 VAL B CA 1
ATOM 7079 C C . VAL B 1 418 ? -11.023 -43.219 -14.484 1 94.25 418 VAL B C 1
ATOM 7081 O O . VAL B 1 418 ? -10.023 -43.688 -13.922 1 94.25 418 VAL B O 1
ATOM 7084 N N . SER B 1 419 ? -11.656 -43.844 -15.477 1 95.06 419 SER B N 1
ATOM 7085 C CA . SER B 1 419 ? -11.109 -44.875 -16.328 1 95.06 419 SER B CA 1
ATOM 7086 C C . SER B 1 419 ? -11.008 -44.406 -17.781 1 95.06 419 SER B C 1
ATOM 7088 O O . SER B 1 419 ? -12.023 -44.25 -18.453 1 95.06 419 SER B O 1
ATOM 7090 N N . SER B 1 420 ? -9.766 -44.188 -18.203 1 96.19 420 SER B N 1
ATOM 7091 C CA . SER B 1 420 ? -9.562 -43.719 -19.578 1 96.19 420 SER B CA 1
ATOM 7092 C C . SER B 1 420 ? -9.18 -44.875 -20.5 1 96.19 420 SER B C 1
ATOM 7094 O O . SER B 1 420 ? -8.797 -45.938 -20.047 1 96.19 420 SER B O 1
ATOM 709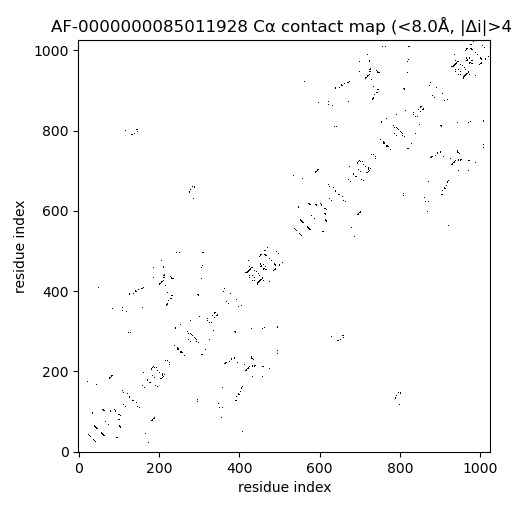6 N N . LYS B 1 421 ? -9.297 -44.625 -21.812 1 97.19 421 LYS B N 1
ATOM 7097 C CA . LYS B 1 421 ? -9 -45.625 -22.844 1 97.19 421 LYS B CA 1
ATOM 7098 C C . LYS B 1 421 ? -7.594 -46.188 -22.672 1 97.19 421 LYS B C 1
ATOM 7100 O O . LYS B 1 421 ? -7.371 -47.375 -22.844 1 97.19 421 LYS B O 1
ATOM 7105 N N . ASN B 1 422 ? -6.652 -45.312 -22.406 1 96.88 422 ASN B N 1
ATOM 7106 C CA . ASN B 1 422 ? -5.273 -45.719 -22.125 1 96.88 422 ASN B CA 1
ATOM 7107 C C . ASN B 1 422 ? -4.793 -45.125 -20.797 1 96.88 422 ASN B C 1
ATOM 7109 O O . ASN B 1 422 ? -5.309 -44.094 -20.344 1 96.88 422 ASN B O 1
ATOM 7113 N N . PRO B 1 423 ? -3.863 -45.844 -20.156 1 96.31 423 PRO B N 1
ATOM 7114 C CA . PRO B 1 423 ? -3.379 -45.344 -18.859 1 96.31 423 PRO B CA 1
ATOM 7115 C C . PRO B 1 423 ? -2.586 -44.062 -18.969 1 96.31 423 PRO B C 1
ATOM 7117 O O . PRO B 1 423 ? -2.064 -43.75 -20.047 1 96.31 423 PRO B O 1
ATOM 7120 N N . VAL B 1 424 ? -2.506 -43.375 -17.844 1 98 424 VAL B N 1
ATOM 7121 C CA . VAL B 1 424 ? -1.848 -42.062 -17.766 1 98 424 VAL B CA 1
ATOM 7122 C C . VAL B 1 424 ? -0.535 -42.219 -17 1 98 424 VAL B C 1
ATOM 7124 O O . VAL B 1 424 ? -0.469 -42.906 -15.977 1 98 424 VAL B O 1
ATOM 7127 N N . LEU B 1 425 ? 0.552 -41.594 -17.5 1 98.69 425 LEU B N 1
ATOM 7128 C CA . LEU B 1 425 ? 1.809 -41.5 -16.766 1 98.69 425 LEU B CA 1
ATOM 7129 C C . LEU B 1 425 ? 1.838 -40.281 -15.859 1 98.69 425 LEU B C 1
ATOM 7131 O O . LEU B 1 425 ? 1.761 -39.156 -16.344 1 98.69 425 LEU B O 1
ATOM 7135 N N . ILE B 1 426 ? 1.979 -40.531 -14.586 1 98.75 426 ILE B N 1
ATOM 7136 C CA . ILE B 1 426 ? 2 -39.469 -13.586 1 98.75 426 ILE B CA 1
ATOM 7137 C C . ILE B 1 426 ? 3.404 -39.312 -13.008 1 98.75 426 ILE B C 1
ATOM 7139 O O . ILE B 1 426 ? 3.982 -40.312 -12.539 1 98.75 426 ILE B O 1
ATOM 7143 N N . ILE B 1 427 ? 3.955 -38.125 -13.086 1 98.75 427 ILE B N 1
ATOM 7144 C CA . ILE B 1 427 ? 5.301 -37.844 -12.586 1 98.75 427 ILE B CA 1
ATOM 7145 C C . ILE B 1 427 ? 5.238 -36.844 -11.43 1 98.75 427 ILE B C 1
ATOM 7147 O O . ILE B 1 427 ? 4.668 -35.781 -11.57 1 98.75 427 ILE B O 1
ATOM 7151 N N . GLY B 1 428 ? 5.738 -37.219 -10.289 1 98.62 428 GLY B N 1
ATOM 7152 C CA . GLY B 1 428 ? 5.824 -36.312 -9.133 1 98.62 428 GLY B CA 1
ATOM 7153 C C . GLY B 1 428 ? 7.219 -36.25 -8.539 1 98.62 428 GLY B C 1
ATOM 7154 O O . GLY B 1 428 ? 7.863 -37.312 -8.352 1 98.62 428 GLY B O 1
ATOM 7155 N N . ASN B 1 429 ? 7.645 -35.062 -8.258 1 98.56 429 ASN B N 1
ATOM 7156 C CA . ASN B 1 429 ? 8.922 -34.875 -7.566 1 98.56 429 ASN B CA 1
ATOM 7157 C C . ASN B 1 429 ? 8.82 -35.281 -6.098 1 98.56 429 ASN B C 1
ATOM 7159 O O . ASN B 1 429 ? 7.789 -35.062 -5.461 1 98.56 429 ASN B O 1
ATOM 7163 N N . THR B 1 430 ? 9.938 -35.844 -5.629 1 98.56 430 THR B N 1
ATOM 7164 C CA . THR B 1 430 ? 9.961 -36.156 -4.207 1 98.56 430 THR B CA 1
ATOM 7165 C C . THR B 1 430 ? 9.719 -34.906 -3.365 1 98.56 430 THR B C 1
ATOM 7167 O O . THR B 1 430 ? 8.984 -34.969 -2.371 1 98.56 430 THR B O 1
ATOM 7170 N N . ASN B 1 431 ? 10.406 -33.875 -3.756 1 98.44 431 ASN B N 1
ATOM 7171 C CA . ASN B 1 431 ? 10.242 -32.594 -3.064 1 98.44 431 ASN B CA 1
ATOM 7172 C C . ASN B 1 431 ? 9.984 -31.453 -4.043 1 98.44 431 ASN B C 1
ATOM 7174 O O . ASN B 1 431 ? 10.922 -30.859 -4.574 1 98.44 431 ASN B O 1
ATOM 7178 N N . ASP B 1 432 ? 8.789 -31.156 -4.234 1 98.44 432 ASP B N 1
ATOM 7179 C CA . ASP B 1 432 ? 8.312 -30.047 -5.051 1 98.44 432 ASP B CA 1
ATOM 7180 C C . ASP B 1 432 ? 7.645 -28.969 -4.188 1 98.44 432 ASP B C 1
ATOM 7182 O O . ASP B 1 432 ? 6.766 -29.281 -3.383 1 98.44 432 ASP B O 1
ATOM 7186 N N . PRO B 1 433 ? 8.031 -27.75 -4.363 1 97.25 433 PRO B N 1
ATOM 7187 C CA . PRO B 1 433 ? 7.543 -26.734 -3.43 1 97.25 433 PRO B CA 1
ATOM 7188 C C . PRO B 1 433 ? 6.055 -26.438 -3.605 1 97.25 433 PRO B C 1
ATOM 7190 O O . PRO B 1 433 ? 5.406 -25.953 -2.682 1 97.25 433 PRO B O 1
ATOM 7193 N N . VAL B 1 434 ? 5.449 -26.734 -4.758 1 95.31 434 VAL B N 1
ATOM 7194 C CA . VAL B 1 434 ? 4.098 -26.25 -5 1 95.31 434 VAL B CA 1
ATOM 7195 C C . VAL B 1 434 ? 3.199 -27.406 -5.438 1 95.31 434 VAL B C 1
ATOM 7197 O O . VAL B 1 434 ? 1.977 -27.344 -5.293 1 95.31 434 VAL B O 1
ATOM 7200 N N . THR B 1 435 ? 3.764 -28.422 -6.031 1 96.69 435 THR B N 1
ATOM 7201 C CA . THR B 1 435 ? 3.041 -29.641 -6.383 1 96.69 435 THR B CA 1
ATOM 7202 C C . THR B 1 435 ? 3.645 -30.859 -5.68 1 96.69 435 THR B C 1
ATOM 7204 O O . THR B 1 435 ? 4.34 -31.656 -6.301 1 96.69 435 THR B O 1
ATOM 7207 N N . PRO B 1 436 ? 3.258 -31.047 -4.453 1 97.62 436 PRO B N 1
ATOM 7208 C CA . PRO B 1 436 ? 3.881 -32.094 -3.633 1 97.62 436 PRO B CA 1
ATOM 7209 C C . PRO B 1 436 ? 3.574 -33.5 -4.133 1 97.62 436 PRO B C 1
ATOM 7211 O O . PRO B 1 436 ? 2.566 -33.719 -4.812 1 97.62 436 PRO B O 1
ATOM 7214 N N . LEU B 1 437 ? 4.453 -34.375 -3.768 1 98.31 437 LEU B N 1
ATOM 7215 C CA . LEU B 1 437 ? 4.352 -35.781 -4.203 1 98.31 437 LEU B CA 1
ATOM 7216 C C . LEU B 1 437 ? 2.988 -36.375 -3.846 1 98.31 437 LEU B C 1
ATOM 7218 O O . LEU B 1 437 ? 2.439 -37.188 -4.594 1 98.31 437 LEU B O 1
ATOM 7222 N N . VAL B 1 438 ? 2.445 -35.938 -2.73 1 97 438 VAL B N 1
ATOM 7223 C CA . VAL B 1 438 ? 1.164 -36.469 -2.281 1 97 438 VAL B CA 1
ATOM 7224 C C . VAL B 1 438 ? 0.084 -36.156 -3.314 1 97 438 VAL B C 1
ATOM 7226 O O . VAL B 1 438 ? -0.833 -36.969 -3.523 1 97 438 VAL B O 1
ATOM 7229 N N . SER B 1 439 ? 0.172 -35.062 -3.986 1 96.25 439 SER B N 1
ATOM 7230 C CA . SER B 1 439 ? -0.791 -34.719 -5.031 1 96.25 439 SER B CA 1
ATOM 7231 C C . SER B 1 439 ? -0.729 -35.719 -6.184 1 96.25 439 SER B C 1
ATOM 7233 O O . SER B 1 439 ? -1.765 -36.156 -6.684 1 96.25 439 SER B O 1
ATOM 7235 N N . ALA B 1 440 ? 0.462 -36.031 -6.609 1 98 440 ALA B N 1
ATOM 7236 C CA . ALA B 1 440 ? 0.648 -37.031 -7.664 1 98 440 ALA B CA 1
ATOM 7237 C C . ALA B 1 440 ? 0.112 -38.375 -7.238 1 98 440 ALA B C 1
ATOM 7239 O O . ALA B 1 440 ? -0.509 -39.094 -8.039 1 98 440 ALA B O 1
ATOM 7240 N N . ARG B 1 441 ? 0.368 -38.719 -6.039 1 97.56 441 ARG B N 1
ATOM 7241 C CA . ARG B 1 441 ? -0.131 -40 -5.5 1 97.56 441 ARG B CA 1
ATOM 7242 C C . ARG B 1 441 ? -1.655 -40.031 -5.527 1 97.56 441 ARG B C 1
ATOM 7244 O O . ARG B 1 441 ? -2.248 -41.062 -5.906 1 97.56 441 ARG B O 1
ATOM 7251 N N . ASN B 1 442 ? -2.264 -38.969 -5.105 1 94.44 442 ASN B N 1
ATOM 7252 C CA . ASN B 1 442 ? -3.721 -38.906 -5.094 1 94.44 442 ASN B CA 1
ATOM 7253 C C . ASN B 1 442 ? -4.305 -39.125 -6.484 1 94.44 442 ASN B C 1
ATOM 7255 O O . ASN B 1 442 ? -5.246 -39.906 -6.648 1 94.44 442 ASN B O 1
ATOM 7259 N N . VAL B 1 443 ? -3.734 -38.5 -7.465 1 96.56 443 VAL B N 1
ATOM 7260 C CA . VAL B 1 443 ? -4.234 -38.625 -8.828 1 96.56 443 VAL B CA 1
ATOM 7261 C C . VAL B 1 443 ? -3.971 -40.031 -9.336 1 96.56 443 VAL B C 1
ATOM 7263 O O . VAL B 1 443 ? -4.836 -40.656 -9.969 1 96.56 443 VAL B O 1
ATOM 7266 N N . SER B 1 444 ? -2.818 -40.594 -9.086 1 96.94 444 SER B N 1
ATOM 7267 C CA . SER B 1 444 ? -2.469 -41.938 -9.547 1 96.94 444 SER B CA 1
ATOM 7268 C C . SER B 1 444 ? -3.414 -43 -8.969 1 96.94 444 SER B C 1
ATOM 7270 O O . SER B 1 444 ? -3.732 -43.969 -9.633 1 96.94 444 SER B O 1
ATOM 7272 N N . GLU B 1 445 ? -3.885 -42.781 -7.836 1 95.19 445 GLU B N 1
ATOM 7273 C CA . GLU B 1 445 ? -4.746 -43.75 -7.156 1 95.19 445 GLU B CA 1
ATOM 7274 C C . GLU B 1 445 ? -6.156 -43.719 -7.742 1 95.19 445 GLU B C 1
ATOM 7276 O O . GLU B 1 445 ? -6.879 -44.719 -7.66 1 95.19 445 GLU B O 1
ATOM 7281 N N . THR B 1 446 ? -6.508 -42.656 -8.344 1 95.38 446 THR B N 1
ATOM 7282 C CA . THR B 1 446 ? -7.895 -42.531 -8.781 1 95.38 446 THR B CA 1
ATOM 7283 C C . THR B 1 446 ? -8 -42.719 -10.289 1 95.38 446 THR B C 1
ATOM 7285 O O . THR B 1 446 ? -9.086 -42.969 -10.812 1 95.38 446 THR B O 1
ATOM 7288 N N . PHE B 1 447 ? -6.93 -42.5 -11 1 96.81 447 PHE B N 1
ATOM 7289 C CA . PHE B 1 447 ? -6.883 -42.781 -12.43 1 96.81 447 PHE B CA 1
ATOM 7290 C C . PHE B 1 447 ? -6.535 -44.219 -12.719 1 96.81 447 PHE B C 1
ATOM 7292 O O . PHE B 1 447 ? -5.367 -44.594 -12.68 1 96.81 447 PHE B O 1
ATOM 7299 N N . LYS B 1 448 ? -7.531 -44.969 -13.102 1 95.44 448 LYS B N 1
ATOM 7300 C CA . LYS B 1 448 ? -7.363 -46.406 -13.242 1 95.44 448 LYS B CA 1
ATOM 7301 C C . LYS B 1 448 ? -6.285 -46.75 -14.273 1 95.44 448 LYS B C 1
ATOM 7303 O O . LYS B 1 448 ? -6.281 -46.188 -15.375 1 95.44 448 LYS B O 1
ATOM 7308 N N . GLY B 1 449 ? -5.352 -47.625 -13.859 1 94.75 449 GLY B N 1
ATOM 7309 C CA . GLY B 1 449 ? -4.309 -48.094 -14.758 1 94.75 449 GLY B CA 1
ATOM 7310 C C . GLY B 1 449 ? -3.113 -47.156 -14.828 1 94.75 449 GLY B C 1
ATOM 7311 O O . GLY B 1 449 ? -2.088 -47.5 -15.422 1 94.75 449 GLY B O 1
ATOM 7312 N N . SER B 1 450 ? -3.252 -46 -14.219 1 96.44 450 SER B N 1
ATOM 7313 C CA . SER B 1 450 ? -2.154 -45.062 -14.242 1 96.44 450 SER B CA 1
ATOM 7314 C C . SER B 1 450 ? -1 -45.5 -13.359 1 96.44 450 SER B C 1
ATOM 7316 O O . SER B 1 450 ? -1.183 -46.344 -12.484 1 96.44 450 SER B O 1
ATOM 7318 N N . VAL B 1 451 ? 0.192 -45 -13.664 1 97.75 451 VAL B N 1
ATOM 7319 C CA . VAL B 1 451 ? 1.381 -45.281 -12.875 1 97.75 451 VAL B CA 1
ATOM 7320 C C . VAL B 1 451 ? 2.057 -44 -12.438 1 97.75 451 VAL B C 1
ATOM 7322 O O . VAL B 1 451 ? 2.166 -43.062 -13.227 1 97.75 451 VAL B O 1
ATOM 7325 N N . LEU B 1 452 ? 2.447 -43.969 -11.141 1 98.56 452 LEU B N 1
ATOM 7326 C CA . LEU B 1 452 ? 3.24 -42.875 -10.602 1 98.56 452 LEU B CA 1
ATOM 7327 C C . LEU B 1 452 ? 4.73 -43.156 -10.742 1 98.56 452 LEU B C 1
ATOM 7329 O O . LEU B 1 452 ? 5.219 -44.188 -10.273 1 98.56 452 LEU B O 1
ATOM 7333 N N . LEU B 1 453 ? 5.414 -42.344 -11.492 1 98.88 453 LEU B N 1
ATOM 7334 C CA . LEU B 1 453 ? 6.871 -42.281 -11.453 1 98.88 453 LEU B CA 1
ATOM 7335 C C . LEU B 1 453 ? 7.352 -41.219 -10.469 1 98.88 453 LEU B C 1
ATOM 7337 O O . LEU B 1 453 ? 7.059 -40.031 -10.641 1 98.88 453 LEU B O 1
ATOM 7341 N N . GLN B 1 454 ? 7.984 -41.625 -9.414 1 98.81 454 GLN B N 1
ATOM 7342 C CA . GLN B 1 454 ? 8.562 -40.688 -8.461 1 98.81 454 GLN B CA 1
ATOM 7343 C C . GLN B 1 454 ? 9.914 -40.188 -8.953 1 98.81 454 GLN B C 1
ATOM 7345 O O . GLN B 1 454 ? 10.883 -40.938 -9.031 1 98.81 454 GLN B O 1
ATOM 7350 N N . HIS B 1 455 ? 9.898 -38.938 -9.352 1 98.69 455 HIS B N 1
ATOM 7351 C CA . HIS B 1 455 ? 11.125 -38.25 -9.734 1 98.69 455 HIS B CA 1
ATOM 7352 C C . HIS B 1 455 ? 11.867 -37.719 -8.508 1 98.69 455 HIS B C 1
ATOM 7354 O O . HIS B 1 455 ? 11.461 -36.719 -7.906 1 98.69 455 HIS B O 1
ATOM 7360 N N . ASP B 1 456 ? 12.969 -38.406 -8.133 1 98.56 456 ASP B N 1
ATOM 7361 C CA . ASP B 1 456 ? 13.641 -38.125 -6.863 1 98.56 456 ASP B CA 1
ATOM 7362 C C . ASP B 1 456 ? 14.531 -36.906 -6.965 1 98.56 456 ASP B C 1
ATOM 7364 O O . ASP B 1 456 ? 15.758 -37.031 -7.008 1 98.56 456 ASP B O 1
ATOM 7368 N N . SER B 1 457 ? 13.898 -35.812 -6.887 1 97.94 457 SER B N 1
ATOM 7369 C CA . SER B 1 457 ? 14.57 -34.531 -7.043 1 97.94 457 SER B C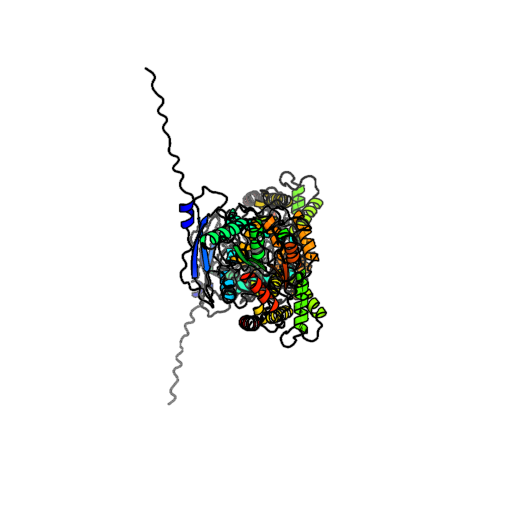A 1
ATOM 7370 C C . SER B 1 457 ? 13.859 -33.406 -6.258 1 97.94 457 SER B C 1
ATOM 7372 O O . SER B 1 457 ? 12.797 -33.656 -5.688 1 97.94 457 SER B O 1
ATOM 7374 N N . TYR B 1 458 ? 14.57 -32.312 -6.098 1 98 458 TYR B N 1
ATOM 7375 C CA . TYR B 1 458 ? 13.953 -31.078 -5.68 1 98 458 TYR B CA 1
ATOM 7376 C C . TYR B 1 458 ? 13.5 -30.266 -6.887 1 98 458 TYR B C 1
ATOM 7378 O O . TYR B 1 458 ? 13.906 -30.531 -8.016 1 98 458 TYR B O 1
ATOM 7386 N N . GLY B 1 459 ? 12.594 -29.281 -6.598 1 97.12 459 GLY B N 1
ATOM 7387 C CA . GLY B 1 459 ? 12.18 -28.375 -7.656 1 97.12 459 GLY B CA 1
ATOM 7388 C C . GLY B 1 459 ? 10.805 -28.688 -8.203 1 97.12 459 GLY B C 1
ATOM 7389 O O . GLY B 1 459 ? 10.203 -29.703 -7.852 1 97.12 459 GLY B O 1
ATOM 7390 N N . HIS B 1 460 ? 10.328 -27.75 -9.055 1 95.88 460 HIS B N 1
ATOM 7391 C CA . HIS B 1 460 ? 8.977 -27.844 -9.578 1 95.88 460 HIS B CA 1
ATOM 7392 C C . HIS B 1 460 ? 8.961 -28.578 -10.914 1 95.88 460 HIS B C 1
ATOM 7394 O O . HIS B 1 460 ? 9.43 -28.047 -11.93 1 95.88 460 HIS B O 1
ATOM 7400 N N . ASP B 1 461 ? 8.445 -29.812 -10.836 1 95.19 461 ASP B N 1
ATOM 7401 C CA . ASP B 1 461 ? 8.281 -30.75 -11.938 1 95.19 461 ASP B CA 1
ATOM 7402 C C . ASP B 1 461 ? 9.609 -31.406 -12.312 1 95.19 461 ASP B C 1
ATOM 7404 O O . ASP B 1 461 ? 10.656 -31.062 -11.75 1 95.19 461 ASP B O 1
ATOM 7408 N N . SER B 1 462 ? 9.602 -32.344 -13.203 1 95.69 462 SER B N 1
ATOM 7409 C CA . SER B 1 462 ? 10.742 -33.219 -13.477 1 95.69 462 SER B CA 1
ATOM 7410 C C . SER B 1 462 ? 11.758 -32.531 -14.383 1 95.69 462 SER B C 1
ATOM 7412 O O . SER B 1 462 ? 12.891 -33 -14.523 1 95.69 462 SER B O 1
ATOM 7414 N N . LEU B 1 463 ? 11.367 -31.391 -14.906 1 91.94 463 LEU B N 1
ATOM 7415 C CA . LEU B 1 463 ? 12.219 -30.734 -15.898 1 91.94 463 LEU B CA 1
ATOM 7416 C C . LEU B 1 463 ? 13.312 -29.922 -15.219 1 91.94 463 LEU B C 1
ATOM 7418 O O . LEU B 1 463 ? 14.289 -29.516 -15.859 1 91.94 463 LEU B O 1
ATOM 7422 N N . MET B 1 464 ? 13.203 -29.75 -13.969 1 94 464 MET B N 1
ATOM 7423 C CA . MET B 1 464 ? 14.109 -28.828 -13.289 1 94 464 MET B CA 1
ATOM 7424 C C . MET B 1 464 ? 15.438 -29.5 -12.961 1 94 464 MET B C 1
ATOM 7426 O O . MET B 1 464 ? 16.453 -28.844 -12.773 1 94 464 MET B O 1
ATOM 7430 N N . GLN B 1 465 ? 15.422 -30.797 -12.867 1 96.44 465 GLN B N 1
ATOM 7431 C CA . GLN B 1 465 ? 16.625 -31.625 -12.742 1 96.44 465 GLN B CA 1
ATOM 7432 C C . GLN B 1 465 ? 16.5 -32.875 -13.586 1 96.44 465 GLN B C 1
ATOM 7434 O O . GLN B 1 465 ? 15.672 -33.75 -13.312 1 96.44 465 GLN B O 1
ATOM 7439 N N . ALA B 1 466 ? 17.453 -33.062 -14.445 1 95.38 466 ALA B N 1
ATOM 7440 C CA . ALA B 1 466 ? 17.359 -34.125 -15.445 1 95.38 466 ALA B CA 1
ATOM 7441 C C . ALA B 1 466 ? 17.609 -35.5 -14.82 1 95.38 466 ALA B C 1
ATOM 7443 O O . ALA B 1 466 ? 18.453 -35.625 -13.938 1 95.38 466 ALA B O 1
ATOM 7444 N N . SER B 1 467 ? 16.906 -36.438 -15.219 1 97.56 467 SER B N 1
ATOM 7445 C CA . SER B 1 467 ? 17.062 -37.844 -14.867 1 97.56 467 SER B CA 1
ATOM 7446 C C . SER B 1 467 ? 16.984 -38.719 -16.094 1 97.56 467 SER B C 1
ATOM 7448 O O . SER B 1 467 ? 15.984 -38.688 -16.828 1 97.56 467 SER B O 1
ATOM 7450 N N . LEU B 1 468 ? 18.031 -39.531 -16.344 1 96.62 468 LEU B N 1
ATOM 7451 C CA . LEU B 1 468 ? 18.031 -40.438 -17.484 1 96.62 468 LEU B CA 1
ATOM 7452 C C . LEU B 1 468 ? 16.906 -41.469 -17.328 1 96.62 468 LEU B C 1
ATOM 7454 O O . LEU B 1 468 ? 16.234 -41.812 -18.297 1 96.62 468 LEU B O 1
ATOM 7458 N N . CYS B 1 469 ? 16.766 -41.969 -16.156 1 97.69 469 CYS B N 1
ATOM 7459 C CA . CYS B 1 469 ? 15.711 -42.938 -15.836 1 97.69 469 CYS B CA 1
ATOM 7460 C C . CYS B 1 469 ? 14.344 -42.375 -16.219 1 97.69 469 CYS B C 1
ATOM 7462 O O . CYS B 1 469 ? 13.57 -43.031 -16.906 1 97.69 469 CYS B O 1
ATOM 7464 N N . THR B 1 470 ? 14.016 -41.156 -15.75 1 98 470 THR B N 1
ATOM 7465 C CA . THR B 1 470 ? 12.75 -40.5 -16.062 1 98 470 THR B CA 1
ATOM 7466 C C . THR B 1 470 ? 12.609 -40.281 -17.578 1 98 470 THR B C 1
ATOM 7468 O O . THR B 1 470 ? 11.555 -40.562 -18.156 1 98 470 THR B O 1
ATOM 7471 N N . ALA B 1 471 ? 13.648 -39.812 -18.234 1 95.38 471 ALA B N 1
ATOM 7472 C CA . ALA B 1 471 ? 13.633 -39.562 -19.672 1 95.38 471 ALA B CA 1
ATOM 7473 C C . ALA B 1 471 ? 13.344 -40.844 -20.453 1 95.38 471 ALA B C 1
ATOM 7475 O O . ALA B 1 471 ? 12.555 -40.844 -21.406 1 95.38 471 ALA B O 1
ATOM 7476 N N . LYS B 1 472 ? 13.922 -41.875 -20.062 1 95.88 472 LYS B N 1
ATOM 7477 C CA . LYS B 1 472 ? 13.711 -43.156 -20.734 1 95.88 472 LYS B CA 1
ATOM 7478 C C . LYS B 1 472 ? 12.281 -43.656 -20.547 1 95.88 472 LYS B C 1
ATOM 7480 O O . LYS B 1 472 ? 11.68 -44.219 -21.469 1 95.88 472 LYS B O 1
ATOM 7485 N N . ALA B 1 473 ? 11.812 -43.5 -19.359 1 97.25 473 ALA B N 1
ATOM 7486 C CA . ALA B 1 473 ? 10.43 -43.906 -19.094 1 97.25 473 ALA B CA 1
ATOM 7487 C C . ALA B 1 473 ? 9.453 -43.125 -19.953 1 97.25 473 ALA B C 1
ATOM 7489 O O . ALA B 1 473 ? 8.508 -43.688 -20.516 1 97.25 473 ALA B O 1
ATOM 7490 N N . ILE B 1 474 ? 9.641 -41.812 -20.031 1 95.06 474 ILE B N 1
ATOM 7491 C CA . ILE B 1 474 ? 8.789 -40.938 -20.844 1 95.06 474 ILE B CA 1
ATOM 7492 C C . ILE B 1 474 ? 8.859 -41.406 -22.297 1 95.06 474 ILE B C 1
ATOM 7494 O O . ILE B 1 474 ? 7.828 -41.562 -22.953 1 95.06 474 ILE B O 1
ATOM 7498 N N . ARG B 1 475 ? 10.039 -41.625 -22.812 1 92.44 475 ARG B N 1
ATOM 7499 C CA . ARG B 1 475 ? 10.219 -42.062 -24.188 1 92.44 475 ARG B CA 1
ATOM 7500 C C . ARG B 1 475 ? 9.492 -43.375 -24.453 1 92.44 475 ARG B C 1
ATOM 7502 O O . ARG B 1 475 ? 8.773 -43.5 -25.453 1 92.44 475 ARG B O 1
ATOM 7509 N N . SER B 1 476 ? 9.688 -44.312 -23.594 1 94.56 476 SER B N 1
ATOM 7510 C CA . SER B 1 476 ? 9.055 -45.625 -23.766 1 94.56 476 SER B CA 1
ATOM 7511 C C . SER B 1 476 ? 7.535 -45.5 -23.781 1 94.56 476 SER B C 1
ATOM 7513 O O . SER B 1 476 ? 6.863 -46.156 -24.578 1 94.56 476 SER B O 1
ATOM 7515 N N . TYR B 1 477 ? 7.055 -44.688 -22.953 1 96 477 TYR B N 1
ATOM 7516 C CA . TYR B 1 477 ? 5.613 -44.5 -22.875 1 96 477 TYR B CA 1
ATOM 7517 C C . TYR B 1 477 ? 5.094 -43.812 -24.141 1 96 477 TYR B C 1
ATOM 7519 O O . TYR B 1 477 ? 4.102 -44.25 -24.719 1 96 477 TYR B O 1
ATOM 7527 N N . VAL B 1 478 ? 5.707 -42.719 -24.531 1 91.94 478 VAL B N 1
ATOM 7528 C CA . VAL B 1 478 ? 5.242 -41.906 -25.656 1 91.94 478 VAL B CA 1
ATOM 7529 C C . VAL B 1 478 ? 5.371 -42.688 -26.953 1 91.94 478 VAL B C 1
ATOM 7531 O O . VAL B 1 478 ? 4.492 -42.625 -27.812 1 91.94 478 VAL B O 1
ATOM 7534 N N . VAL B 1 479 ? 6.402 -43.5 -27.109 1 88.38 479 VAL B N 1
ATOM 7535 C CA . VAL B 1 479 ? 6.707 -44.125 -28.375 1 88.38 479 VAL B CA 1
ATOM 7536 C C . VAL B 1 479 ? 5.926 -45.438 -28.484 1 88.38 479 VAL B C 1
ATOM 7538 O O . VAL B 1 479 ? 5.34 -45.75 -29.531 1 88.38 479 VAL B O 1
ATOM 7541 N N . ASN B 1 480 ? 5.898 -46.188 -27.438 1 89.81 480 ASN B N 1
ATOM 7542 C CA . ASN B 1 480 ? 5.316 -47.531 -27.625 1 89.81 480 ASN B CA 1
ATOM 7543 C C . ASN B 1 480 ? 4.246 -47.812 -26.578 1 89.81 480 ASN B C 1
ATOM 7545 O O . ASN B 1 480 ? 3.725 -48.938 -26.516 1 89.81 480 ASN B O 1
ATOM 7549 N N . GLY B 1 481 ? 3.994 -46.938 -25.688 1 93.31 481 GLY B N 1
ATOM 7550 C CA . GLY B 1 481 ? 2.924 -47.125 -24.719 1 93.31 481 GLY B CA 1
ATOM 7551 C C . GLY B 1 481 ? 3.355 -47.938 -23.5 1 93.31 481 GLY B C 1
ATOM 7552 O O . GLY B 1 481 ? 2.525 -48.281 -22.656 1 93.31 481 GLY B O 1
ATOM 7553 N N . THR B 1 482 ? 4.664 -48.125 -23.344 1 96.19 482 THR B N 1
ATOM 7554 C CA . THR B 1 482 ? 5.156 -48.906 -22.234 1 96.19 482 THR B CA 1
ATOM 7555 C C . THR B 1 482 ? 5.25 -48.062 -20.969 1 96.19 482 THR B C 1
ATOM 7557 O O . THR B 1 482 ? 5.988 -47.094 -20.922 1 96.19 482 THR B O 1
ATOM 7560 N N . MET B 1 483 ? 4.527 -48.5 -19.953 1 97.31 483 MET B N 1
ATOM 7561 C CA . MET B 1 483 ? 4.527 -47.812 -18.656 1 97.31 483 MET B CA 1
ATOM 7562 C C . MET B 1 483 ? 5.672 -48.312 -17.781 1 97.31 483 MET B C 1
ATOM 7564 O O . MET B 1 483 ? 6.062 -49.5 -17.859 1 97.31 483 MET B O 1
ATOM 7568 N N . PRO B 1 484 ? 6.199 -47.438 -17.016 1 97.94 484 PRO B N 1
ATOM 7569 C CA . PRO B 1 484 ? 7.125 -47.938 -16 1 97.94 484 PRO B CA 1
ATOM 7570 C C . PRO B 1 484 ? 6.43 -48.844 -14.961 1 97.94 484 PRO B C 1
ATOM 7572 O O . PRO B 1 484 ? 5.203 -48.812 -14.852 1 97.94 484 PRO B O 1
ATOM 7575 N N . LYS B 1 485 ? 7.246 -49.625 -14.227 1 97 485 LYS B N 1
ATOM 7576 C CA . LYS B 1 485 ? 6.699 -50.438 -13.156 1 97 485 LYS B CA 1
ATOM 7577 C C . LYS B 1 485 ? 6.156 -49.594 -12.016 1 97 485 LYS B C 1
ATOM 7579 O O . LYS B 1 485 ? 6.652 -48.5 -11.773 1 97 485 LYS B O 1
ATOM 7584 N N . LYS B 1 486 ? 5.074 -50.125 -11.344 1 96.06 486 LYS B N 1
ATOM 7585 C CA . LYS B 1 486 ? 4.582 -49.469 -10.141 1 96.06 486 LYS B CA 1
ATOM 7586 C C . LYS B 1 486 ? 5.691 -49.312 -9.102 1 96.06 486 LYS B C 1
ATOM 7588 O O . LYS B 1 486 ? 6.461 -50.25 -8.867 1 96.06 486 LYS B O 1
ATOM 7593 N N . GLY B 1 487 ? 5.816 -48.062 -8.617 1 96.38 487 GLY B N 1
ATOM 7594 C CA . GLY B 1 487 ? 6.816 -47.812 -7.594 1 96.38 487 GLY B CA 1
ATOM 7595 C C . GLY B 1 487 ? 8.141 -47.344 -8.156 1 96.38 487 GLY B C 1
ATOM 7596 O O . GLY B 1 487 ? 9.094 -47.094 -7.41 1 96.38 487 GLY B O 1
ATOM 7597 N N . THR B 1 488 ? 8.227 -47.156 -9.43 1 98.31 488 THR B N 1
ATOM 7598 C CA . THR B 1 488 ? 9.461 -46.656 -10.047 1 98.31 488 THR B CA 1
ATOM 7599 C C . THR B 1 488 ? 9.883 -45.344 -9.438 1 98.31 488 THR B C 1
ATOM 7601 O O . THR B 1 488 ? 9.078 -44.406 -9.352 1 98.31 488 THR B O 1
ATOM 7604 N N . LYS B 1 489 ? 11.086 -45.281 -8.938 1 98.62 489 LYS B N 1
ATOM 7605 C CA . LYS B 1 489 ? 11.734 -44.094 -8.438 1 98.62 489 LYS B CA 1
ATOM 7606 C C . LYS B 1 489 ? 12.992 -43.75 -9.227 1 98.62 489 LYS B C 1
ATOM 7608 O O . LYS B 1 489 ? 13.898 -44.594 -9.344 1 98.62 489 LYS B O 1
ATOM 7613 N N . CYS B 1 490 ? 13.031 -42.625 -9.852 1 98.62 490 CYS B N 1
ATOM 7614 C CA . CYS B 1 490 ? 14.133 -42.219 -10.719 1 98.62 490 CYS B CA 1
ATOM 7615 C C . CYS B 1 490 ? 14.961 -41.125 -10.055 1 98.62 490 CYS B C 1
ATOM 7617 O O . CYS B 1 490 ? 14.461 -40.031 -9.797 1 98.62 490 CYS B O 1
ATOM 7619 N N . GLY B 1 491 ? 16.219 -41.406 -9.789 1 97.94 491 GLY B N 1
ATOM 7620 C CA . GLY B 1 491 ? 17.125 -40.406 -9.219 1 97.94 491 GLY B CA 1
ATOM 7621 C C . GLY B 1 491 ? 17.703 -39.469 -10.242 1 97.94 491 GLY B C 1
ATOM 7622 O O . GLY B 1 491 ? 17.531 -39.656 -11.453 1 97.94 491 GLY B O 1
ATOM 7623 N N . VAL B 1 492 ? 18.281 -38.406 -9.758 1 97.25 492 VAL B N 1
ATOM 7624 C CA . VAL B 1 492 ? 19 -37.438 -10.586 1 97.25 492 VAL B CA 1
ATOM 7625 C C . VAL B 1 492 ? 20.5 -37.5 -10.25 1 97.25 492 VAL B C 1
ATOM 7627 O O . VAL B 1 492 ? 20.875 -37.781 -9.117 1 97.25 492 VAL B O 1
ATOM 7630 N N . LYS B 1 493 ? 21.312 -37.188 -11.242 1 96.12 493 LYS B N 1
ATOM 7631 C CA . LYS B 1 493 ? 22.75 -37.25 -11.031 1 96.12 493 LYS B CA 1
ATOM 7632 C C . LYS B 1 493 ? 23.359 -35.844 -10.906 1 96.12 493 LYS B C 1
ATOM 7634 O O . LYS B 1 493 ? 24.453 -35.688 -10.359 1 96.12 493 LYS B O 1
ATOM 7639 N N . VAL B 1 494 ? 22.688 -34.875 -11.438 1 95.94 494 VAL B N 1
ATOM 7640 C CA . VAL B 1 494 ? 23.219 -33.531 -11.414 1 95.94 494 VAL B CA 1
ATOM 7641 C C . VAL B 1 494 ? 23.297 -33.031 -9.969 1 95.94 494 VAL B C 1
ATOM 7643 O O . VAL B 1 494 ? 22.328 -33.094 -9.227 1 95.94 494 VAL B O 1
ATOM 7646 N N . PRO B 1 495 ? 24.453 -32.5 -9.57 1 94.88 495 PRO B N 1
ATOM 7647 C CA . PRO B 1 495 ? 24.578 -32.031 -8.188 1 94.88 495 PRO B CA 1
ATOM 7648 C C . PRO B 1 495 ? 23.844 -30.734 -7.926 1 94.88 495 PRO B C 1
ATOM 7650 O O . PRO B 1 495 ? 23.766 -29.875 -8.812 1 94.88 495 PRO B O 1
ATOM 7653 N N . LEU B 1 496 ? 23.391 -30.609 -6.648 1 96.56 496 LEU B N 1
ATOM 7654 C CA . LEU B 1 496 ? 22.859 -29.312 -6.223 1 96.56 496 LEU B CA 1
ATOM 7655 C C . LEU B 1 496 ? 23.953 -28.25 -6.242 1 96.56 496 LEU B C 1
ATOM 7657 O O . LEU B 1 496 ? 25.125 -28.562 -6.012 1 96.56 496 LEU B O 1
ATOM 7661 N N . PHE B 1 497 ? 23.656 -27.016 -6.613 1 97.12 497 PHE B N 1
ATOM 7662 C CA . PHE B 1 497 ? 24.516 -25.844 -6.609 1 97.12 497 PHE B CA 1
ATOM 7663 C C . PHE B 1 497 ? 25.578 -25.938 -7.695 1 97.12 497 PHE B C 1
ATOM 7665 O O . PHE B 1 497 ? 26.625 -25.281 -7.617 1 97.12 497 PHE B O 1
ATOM 7672 N N . SER B 1 498 ? 25.375 -26.781 -8.734 1 96 498 SER B N 1
ATOM 7673 C CA . SER B 1 498 ? 26.297 -26.891 -9.859 1 96 498 SER B CA 1
ATOM 7674 C C . SER B 1 498 ? 26 -25.828 -10.914 1 96 498 SER B C 1
ATOM 7676 O O . SER B 1 498 ? 26.828 -25.578 -11.797 1 96 498 SER B O 1
ATOM 7678 N N . GLY B 1 499 ? 24.797 -25.281 -10.82 1 95.75 499 GLY B N 1
ATOM 7679 C CA . GLY B 1 499 ? 24.391 -24.328 -11.828 1 95.75 499 GLY B CA 1
ATOM 7680 C C . GLY B 1 499 ? 23.812 -24.984 -13.07 1 95.75 499 GLY B C 1
ATOM 7681 O O . GLY B 1 499 ? 23.406 -24.297 -14.008 1 95.75 499 GLY B O 1
ATOM 7682 N N . GLU B 1 500 ? 23.719 -26.281 -13.031 1 95.38 500 GLU B N 1
ATOM 7683 C CA . GLU B 1 500 ? 23.25 -27.031 -14.195 1 95.38 500 GLU B CA 1
ATOM 7684 C C . GLU B 1 500 ? 21.984 -27.828 -13.875 1 95.38 500 GLU B C 1
ATOM 7686 O O . GLU B 1 500 ? 21.781 -28.219 -12.734 1 95.38 500 GLU B O 1
ATOM 7691 N N . ASP B 1 501 ? 21.203 -28.031 -14.922 1 94.31 501 ASP B N 1
ATOM 7692 C CA . ASP B 1 501 ? 19.984 -28.828 -14.727 1 94.31 501 ASP B CA 1
ATOM 7693 C C . ASP B 1 501 ? 20.219 -30.281 -15.109 1 94.31 501 ASP B C 1
ATOM 7695 O O . ASP B 1 501 ? 19.375 -31.141 -14.828 1 94.31 501 ASP B O 1
ATOM 7699 N N . GLY B 1 502 ? 21.297 -30.578 -15.828 1 94.75 502 GLY B N 1
ATOM 7700 C CA . GLY B 1 502 ? 21.719 -31.953 -16.109 1 94.75 502 GLY B CA 1
ATOM 7701 C C . GLY B 1 502 ? 21.203 -32.469 -17.438 1 94.75 502 GLY B C 1
ATOM 7702 O O . GLY B 1 502 ? 21.562 -33.562 -17.859 1 94.75 502 GLY B O 1
ATOM 7703 N N . TRP B 1 503 ? 20.469 -31.734 -18.203 1 92.25 503 TRP B N 1
ATOM 7704 C CA . TRP B 1 503 ? 19.797 -32.219 -19.391 1 92.25 503 TRP B CA 1
ATOM 7705 C C . TRP B 1 503 ? 20.797 -32.469 -20.516 1 92.25 503 TRP B C 1
ATOM 7707 O O . TRP B 1 503 ? 20.641 -33.406 -21.312 1 92.25 503 TRP B O 1
ATOM 7717 N N . ASP B 1 504 ? 21.828 -31.609 -20.656 1 89.81 504 ASP B N 1
ATOM 7718 C CA . ASP B 1 504 ? 22.812 -31.812 -21.688 1 89.81 504 ASP B CA 1
ATOM 7719 C C . ASP B 1 504 ? 23.375 -33.25 -21.641 1 89.81 504 ASP B C 1
ATOM 7721 O O . ASP B 1 504 ? 23.438 -33.938 -22.656 1 89.81 504 ASP B O 1
ATOM 7725 N N . GLU B 1 505 ? 23.734 -33.594 -20.516 1 93.56 505 GLU B N 1
ATOM 7726 C CA . GLU B 1 505 ? 24.297 -34.938 -20.328 1 93.56 505 GLU B CA 1
ATOM 7727 C C . GLU B 1 505 ? 23.234 -36 -20.578 1 93.56 505 GLU B C 1
ATOM 7729 O O . GLU B 1 505 ? 23.516 -37.031 -21.234 1 93.56 505 GLU B O 1
ATOM 7734 N N . VAL B 1 506 ? 22.031 -35.844 -20.047 1 93.62 506 VAL B N 1
ATOM 7735 C CA . VAL B 1 506 ? 20.969 -36.844 -20.141 1 93.62 506 VAL B CA 1
ATOM 7736 C C . VAL B 1 506 ? 20.547 -37 -21.609 1 93.62 506 VAL B C 1
ATOM 7738 O O . VAL B 1 506 ? 20.328 -38.125 -22.078 1 93.62 506 VAL B O 1
ATOM 7741 N N . ILE B 1 507 ? 20.422 -35.938 -22.375 1 90 507 ILE B N 1
ATOM 7742 C CA . ILE B 1 507 ? 20.031 -36 -23.781 1 90 507 ILE B CA 1
ATOM 7743 C C . ILE B 1 507 ? 21.078 -36.75 -24.594 1 90 507 ILE B C 1
ATOM 7745 O O . ILE B 1 507 ? 20.75 -37.562 -25.453 1 90 507 ILE B O 1
ATOM 7749 N N . GLU B 1 508 ? 22.328 -36.469 -24.328 1 91.25 508 GLU B N 1
ATOM 7750 C CA . GLU B 1 508 ? 23.406 -37.188 -25 1 91.25 508 GLU B CA 1
ATOM 7751 C C . GLU B 1 508 ? 23.312 -38.688 -24.75 1 91.25 508 GLU B C 1
ATOM 7753 O O . GLU B 1 508 ? 23.469 -39.469 -25.688 1 91.25 508 GLU B O 1
ATOM 7758 N N . GLN B 1 509 ? 23.047 -39.031 -23.594 1 93.31 509 GLN B N 1
ATOM 7759 C CA . GLN B 1 509 ? 22.938 -40.438 -23.25 1 93.31 509 GLN B CA 1
ATOM 7760 C C . GLN B 1 509 ? 21.703 -41.062 -23.891 1 93.31 509 GLN B C 1
ATOM 7762 O O . GLN B 1 509 ? 21.734 -42.219 -24.312 1 93.31 509 GLN B O 1
ATOM 7767 N N . LEU B 1 510 ? 20.625 -40.312 -23.875 1 90 510 LEU B N 1
ATOM 7768 C CA . LEU B 1 510 ? 19.375 -40.781 -24.469 1 90 510 LEU B CA 1
ATOM 7769 C C . LEU B 1 510 ? 19.547 -41.031 -25.969 1 90 510 LEU B C 1
ATOM 7771 O O . LEU B 1 510 ? 18.984 -42 -26.5 1 90 510 LEU B O 1
AT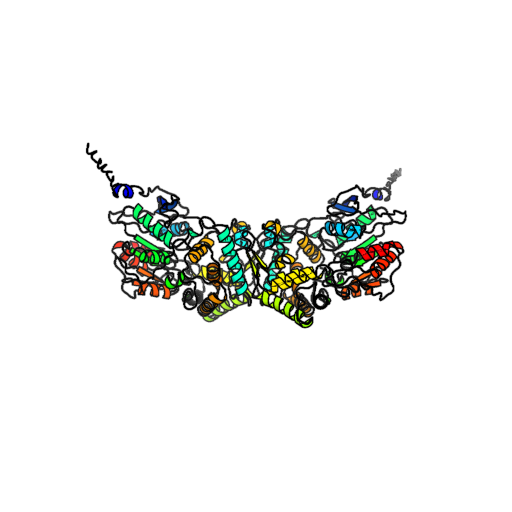OM 7775 N N . GLU B 1 511 ? 20.219 -40.25 -26.656 1 86 511 GLU B N 1
ATOM 7776 C CA . GLU B 1 511 ? 20.469 -40.375 -28.094 1 86 511 GLU B CA 1
ATOM 7777 C C . GLU B 1 511 ? 21.312 -41.594 -28.391 1 86 511 GLU B C 1
ATOM 7779 O O . GLU B 1 511 ? 21.203 -42.188 -29.469 1 86 511 GLU B O 1
ATOM 7784 N N . LYS B 1 512 ? 22.156 -41.969 -27.5 1 88.44 512 LYS B N 1
ATOM 7785 C CA . LYS B 1 512 ? 23.031 -43.125 -27.688 1 88.44 512 LYS B CA 1
ATOM 7786 C C . LYS B 1 512 ? 22.312 -44.406 -27.359 1 88.44 512 LYS B C 1
ATOM 7788 O O . LYS B 1 512 ? 22.797 -45.5 -27.688 1 88.44 512 LYS B O 1
ATOM 7793 N N . SER B 1 513 ? 21.266 -44.406 -26.766 1 80.25 513 SER B N 1
ATOM 7794 C CA . SER B 1 513 ? 20.547 -45.594 -26.312 1 80.25 513 SER B CA 1
ATOM 7795 C C . SER B 1 513 ? 19.391 -45.906 -27.234 1 80.25 513 SER B C 1
ATOM 7797 O O . SER B 1 513 ? 18.984 -47.062 -27.359 1 80.25 513 SER B O 1
#

Sequence (1026 aa):
MHLLPSLLLASAAQASPLAESQRNRLKWSPCEIANATVPLECGTLTVPLDYTNKTANATLQLQLQRAPAKQKSKSTKSILLNFGGPGADGVEDFAYFAKRMQAGTGKTLPFSCFGNDLLRTASNQALAGNASNVALGYVWERAGFFASDCHAAQTNTGNLIGTAFVVRDMMQIVDALGEDGMLRFWGVSYGSLLGSTAVAMFPDKVDKIILDGVANPFEYYENRQAPTETELFADSDNVMKGFVKGCIANPEACVLAKNQTAAQLEESIYQLFQKLKSEPIGAAVPGYPGGGLLIDYSFMSAVIFRQLYTPFIWQYTAKCIAALMTGESTDPGLRHCVPGLAQTTAAEASAKADQEAQFGIKCSDVRVRTTNLTQVLPVLEERRKRSRFFGDHADTVLAKCAHWTMPAKERYMGDFNVSSKNPVLIIGNTNDPVTPLVSARNVSETFKGSVLLQHDSYGHDSLMQASLCTAKAIRSYVVNGTMPKKGTKCGVKVPLFSGEDGWDEVIEQLEKSMHLLPSLLLASAAQASPLAESQRNRLKWSPCEIANATVPLECGTLTVPLDYTNKTANATLQLQLQRAPAKQKSKSTKSILLNFGGPGADGVEDFAYFAKRMQAGTGKTLPFSCFGNDLLRTASNQALAGNASNVALGYVWERAGFFASDCHAAQTNTGNLIGTAFVVRDMMQIVDALGEDGMLRFWGVSYGSLLGSTAVAMFPDKVDKIILDGVANPFEYYENRQAPTETELFADSDNVMKGFVKGCIANPEACVLAKNQTAAQLEESIYQLFQKLKSEPIGAAVPGYPGGGLLIDYSFMSAVIFRQLYTPFIWQYTAKCIAALMTGESTDPGLRHCVPGLAQTTAAEASAKADQEAQFGIKCSDVRVRTTNLTQVLPVLEERRKRSRFFGDHADTVLAKCAHWTMPAKERYMGDFNVSSKNPVLIIGNTNDPVTPLVSARNVSETFKGSVLLQHDSYGHDSLMQASLCTAKAIRSYVVNGTMPKKGTKCGVKVPLFSGEDGWDEVIEQLEKS

Solvent-accessible surface area (backbone atoms only — not comparable to full-atom values): 52407 Å² total; per-residue (Å²): 139,82,81,77,82,83,79,79,78,77,78,74,77,71,77,66,77,67,70,72,70,70,68,62,60,64,58,72,38,83,46,89,55,84,72,45,80,54,74,34,29,30,31,61,45,82,39,68,51,46,85,89,40,86,82,57,81,56,65,36,70,36,34,37,29,38,33,71,68,90,76,79,50,95,79,60,73,77,43,44,38,34,79,23,65,46,56,40,73,36,51,66,58,34,24,66,36,33,76,72,36,57,35,32,46,52,64,66,85,84,50,49,42,54,93,45,47,66,46,38,46,42,43,64,64,72,54,20,40,71,46,38,86,28,27,47,30,52,34,45,41,45,17,37,9,49,27,44,17,30,46,69,56,26,71,86,55,40,33,64,36,21,61,46,51,51,40,51,50,50,52,52,50,34,54,25,66,66,73,86,60,47,42,26,36,42,13,22,34,46,17,12,34,47,49,54,48,35,44,54,76,41,22,82,34,39,51,41,39,36,27,28,11,17,43,39,62,82,28,63,34,38,66,40,52,63,87,36,62,34,59,46,28,60,18,29,51,55,32,54,50,47,51,34,44,40,26,45,76,33,51,91,50,14,82,70,22,72,95,56,52,40,68,55,48,48,50,52,52,52,50,48,47,58,46,18,36,42,52,41,34,53,40,67,33,64,83,25,56,41,16,32,50,69,49,24,31,28,43,48,40,53,46,52,58,56,48,50,34,36,47,34,47,41,37,42,49,33,35,18,52,53,24,57,71,70,62,47,69,79,40,74,34,38,63,61,61,38,81,29,74,79,39,89,46,58,74,68,45,35,65,69,60,40,62,48,23,26,52,50,29,50,33,11,34,36,74,43,81,37,82,51,67,79,53,46,44,57,24,46,54,51,16,36,72,45,9,87,80,53,22,33,57,61,43,34,56,60,34,25,33,33,48,45,84,42,53,20,78,50,53,79,81,72,73,69,75,33,74,40,70,36,47,39,46,34,31,16,13,63,20,4,43,63,24,12,33,66,30,26,51,56,50,34,73,31,28,50,79,29,34,47,37,36,33,51,40,56,10,53,21,61,80,33,43,28,28,55,59,52,51,50,40,50,49,39,28,71,75,73,65,44,73,66,60,84,74,40,68,28,57,53,78,56,54,73,53,67,59,46,38,38,46,73,62,36,51,56,54,57,73,74,103,137,82,84,75,83,82,79,77,76,78,78,76,78,73,75,67,77,66,71,66,70,71,62,64,61,63,58,73,38,81,46,90,57,84,72,46,78,54,74,36,28,31,31,60,43,81,38,70,49,46,86,87,40,86,81,57,81,57,64,35,70,35,34,36,28,36,34,73,68,90,77,78,52,94,80,61,72,76,41,44,38,34,78,23,65,46,55,42,71,37,53,65,58,36,23,66,35,34,75,74,35,57,35,31,45,54,62,67,84,85,51,52,44,52,95,45,47,65,47,38,46,42,42,64,64,73,52,22,40,72,46,38,86,29,27,48,31,52,33,43,40,45,17,37,9,49,29,45,17,29,46,69,57,25,71,87,55,40,33,62,35,23,61,47,54,52,39,52,50,52,52,50,50,34,54,27,68,66,71,84,61,48,42,26,36,42,13,22,34,44,17,13,33,46,47,52,49,35,44,55,76,40,22,81,34,39,51,41,39,36,26,28,11,18,43,40,64,81,27,62,35,37,65,40,51,66,87,35,64,34,58,43,28,62,18,30,52,54,32,52,50,48,51,33,44,40,26,46,76,32,52,91,51,15,82,69,21,71,94,55,51,39,67,56,49,48,49,52,53,52,51,48,46,57,47,17,35,41,53,40,35,53,38,69,33,64,82,25,57,41,15,34,50,68,49,25,29,27,42,48,40,54,44,52,57,57,48,51,34,35,47,33,47,42,38,43,52,32,36,18,52,54,23,58,71,69,62,46,68,78,39,73,34,37,61,61,61,38,82,29,75,79,39,90,45,58,76,66,48,34,64,71,60,41,63,48,24,27,52,50,28,50,32,10,35,36,73,43,80,37,84,51,66,79,54,48,44,55,23,47,55,49,16,36,72,46,10,88,79,54,23,32,56,62,46,35,56,59,33,24,33,33,48,45,84,41,53,20,79,51,53,80,82,74,74,70,74,34,72,40,69,36,48,38,44,32,33,16,12,62,20,4,41,62,24,13,32,65,32,26,49,55,51,35,73,31,28,49,78,27,33,44,36,36,33,51,41,57,9,52,24,62,81,34,43,28,27,55,59,50,52,50,40,51,49,38,28,72,72,73,64,44,72,65,61,82,75,39,69,28,56,55,77,57,56,72,52,66,60,46,39,36,47,75,61,37,52,55,52,58,74,74,103

Radius of gyration: 36.78 Å; Cα contacts (8 Å, |Δi|>4): 2193; chains: 2; bounding box: 128×120×89 Å

InterPro domains:
  IPR000073 Alpha/beta hydrolase fold-1 [PF00561] (162-220)
  IPR013595 Peptidase S33 tripeptidyl aminopeptidase-like, C-terminal [PF08386] (388-490)
  IPR029058 Alpha/Beta hydrolase fold [G3DSA:3.40.50.1820] (70-475)
  IPR029058 Alpha/Beta hydrolase fold [SSF53474] (139-477)
  IPR051601 Serine protease/Carboxylesterase S33 [PTHR43248] (53-481)

Organism: Metarhizium robertsii (strain ARSEF 23 / ATCC MYA-3075) (NCBI:txid655844)

Foldseek 3Di:
DPPDPPPPPPPPPPPPPPVVLVPFAWDWDWDDDPLAPATKIKTKGWACLAPPDPPDPHIWIWIKMFGDDPDDDLPDDDAEEAAEQVQPQCRVVCRVCCVPPRHIGTNTDFAFLDDDLQCQQQLPDFFFCVLDPCRVVVLQVSLLVSQVSRCVVCVPRLQSFALVNVLVVQQSVLSNNVRPSAHHYEYFYVGLVSQLLNCFVCQARHDEAERWLHDQNQQLQALFFPPGPQCQQQQQVVLLLVLLQLCLVPVVLAVQNPPDDSVVSSVLLLVLLVCLSPQWQWDAQPPRNVRTDTRGNRLLLVQLLVCQQALLCSSLVRLCSVQSSVSHPPRPSVVSGQQCPPPNDNRRNGDDRSNSSSLSHSLLQHDDAAADSVGNVNSLVSLCVSDVRHSRNCVSSSSSSNSNDRHHPDYDPDDSQGEHPAEYEYEAECRERRRHPVSSVVNQVRYPPYAYEYEDDTHRTNQSADFLQVVVQSCCCVPPNDHDDHPHYTYGDDRGSPSDRCVVVSVVVVVVD/DPPDDPPPPPPPPPPDPVVVLVPWAWDWDWDDDPLAPATKIKTKGWACLAPVDPPDPDIWIWIKMFGDDPDDDLPDDAEEEAAEQVQPQCRVVCRVCCVPPRHMGTRTDFAFLDDDLQCQQQLPDFFFCVLDPCRVVVLQVSLLVSQVSRCVVQVPRLQSFALVNVLVVQQSVLSNNVRPSAHHYEYFYVGLVSQLLNCFVCQARHDEAERWLHDQNQQLQALFFPPGPQCQQQQQVVLLLVLLQLCLVPVVLAVQNPPDDSVVSSVLLLVLLVCLSVQWQWDAQPPRNVRTDTRGNLLCLVQLLVVQQALLCSSLVRLCSVQSSVSHPPRPSVVSGQQCPPPNDNRRNGDDRSNSSSLSHSLLQHDDAAADSVGNVNSLVSLCVSDVRHSRNCVSSSSSSNSNDRHHPDYDPDDSQGEHPAEYEYEAECRERRRHPVSSVVNQVRYPPYAYEYEDDTHRTNQSADFLQVVVQSCCCVPPNDHDDHPHYTYGDDRGSPSDRCVVVSVVVVVVD